Protein 4GUZ (pdb70)

B-factor: mean 27.57, std 11.95, range [10.47, 125.83]

Organism: Mycobacteroides abscessus (strain ATCC 19977 / DSM 44196 / CCUG 20993 / CIP 104536 / JCM 13569 / NCTC 13031 / TMC 1543 / L948) (NCBI:txid561007)

Sequence (1136 aa):
VPRGSHMWNGDELQLDEYLAFIGFDGDRSPTLETLRRLQRGHVLNIKWENLDAVLHKHVALDIPAVQAKLLRSPRGGYCYEHVALFGAVLQRLGFDFYGIQGRVQMGATTIRPATHGMLVVRLAAEQWLCDVGFGTSPLAPIRLVDEAVVADESWTYRLRRGEVTPGADGWTLSEAAGDGSEPGWLSRHTFVLEPQYPIDYRAASYFVASSPHSPFSTRAFVQQISPDHAYILDHRELHEIQPGVGRKTRQLTPAEVLATLREIFGIELGADDSTLLLERLAEQVPRGSHMWNGDELQLDEYLAFIGFDGDRSPTLETLRRLQRGHVLNIKWENLDAVLHKHVALDIPAVQAKLLRSPRGGYCYEHVALFGAVLQRLGFDFYGIQGRVQMGATTIRPATHGMLVVRLAAEQWLCDVGFGTSPLAPIRLVDEAVVADESWTYRLRRGEVTPGADGWTLSEAAGDGSEPGWLSRHTFVLEPQYPIDYRAASYFVASSPHSPFSTRAFVQQISPDHAYILDHRELHEIQPGVGRKTRQLTPAEVLATLREIFGIELGADDSTLLLERLAEQVPRGSH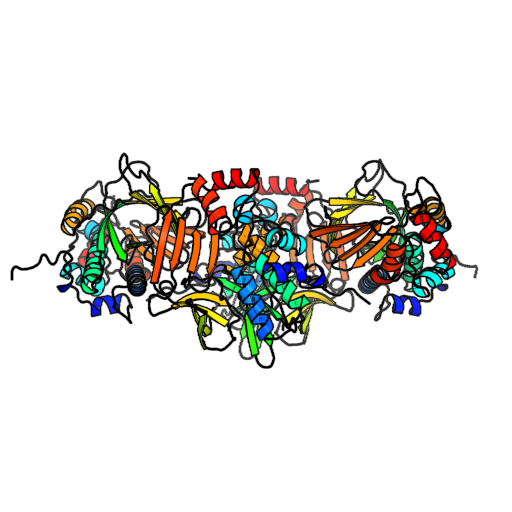MWNGDELQLDEYLAFIGFDGDRSPTLETLRRLQRGHVLNIKWENLDAVLHKHVALDIPAVQAKLLRSPRGGYCYEHVALFGAVLQRLGFDFYGIQGRVQMGATTIRPATHGMLVVRLAAEQWLCDVGFGTSPLAPIRLVDEAVVADESWTYRLRRGEVTPGADGWTLSEAAGDGSEPGWLSRHTFVLEPQYPIDYRAASYFVASSPHSPFSTRAFVQQISPDHAYILDHRELHEIQPGVGRKTRQLTPAEVLATLREIFGIELGADDSTLLLERLAEQVPRGSHMWNGDELQLDEYLAFIGFDGDRSPTLETLRRLQRGHVLNIKWENLDAVLHKHVALDIPAVQAKLLRSPRGGYCYEHVALFGAVLQRLGFDFYGIQGRVQMGATTIRPATHGMLVVRLAAEQWLCDVGFGTSPLAPIRLVDEAVVADESWTYRLRRGEVTPGADGWTLSEAAGDGSEPGWLSRHTFVLEPQYPIDYRAASYFVASSPHSPFSTRAFVQQISPDHAYILDHRELHEIQPGVGRKTRQLTPAEVLATLREIFGIELGADDSTLLLERLAEQ

Structure (mmCIF, N/CA/C/O backbone):
data_4GUZ
#
_entry.id   4GUZ
#
_cell.length_a   78.669
_cell.length_b   78.763
_cell.length_c   175.976
_cell.angle_alpha   90.00
_cell.angle_beta   89.99
_cell.angle_gamma   90.00
#
_symmetry.space_group_name_H-M   'C 1 2 1'
#
loop_
_entity.id
_entity.type
_entity.pdbx_description
1 polymer 'Probable arylamine n-acetyl transferase'
2 water water
#
loop_
_atom_site.group_PDB
_atom_site.id
_atom_site.type_symbol
_atom_site.label_atom_id
_atom_site.label_alt_id
_atom_site.label_comp_id
_atom_site.label_asym_id
_atom_site.label_entity_id
_atom_site.label_seq_id
_atom_site.pdbx_PDB_ins_code
_atom_site.Cartn_x
_atom_site.Cartn_y
_atom_site.Cartn_z
_atom_site.occupancy
_atom_site.B_iso_or_equiv
_atom_site.auth_seq_id
_atom_site.auth_comp_id
_atom_site.auth_asym_id
_atom_site.auth_atom_id
_atom_site.pdbx_PDB_model_num
ATOM 1 N N . VAL A 1 1 ? 10.562 25.818 -20.027 1.00 55.25 -5 VAL A N 1
ATOM 2 C CA . VAL A 1 1 ? 9.878 25.169 -21.147 1.00 54.90 -5 VAL A CA 1
ATOM 3 C C . VAL A 1 1 ? 10.885 24.265 -21.913 1.00 57.20 -5 VAL A C 1
ATOM 4 O O . VAL A 1 1 ? 11.937 24.762 -22.337 1.00 56.71 -5 VAL A O 1
ATOM 8 N N . PRO A 1 2 ? 10.592 22.939 -22.061 1.00 52.16 -4 PRO A N 1
ATOM 9 C CA . PRO A 1 2 ? 11.547 22.041 -22.747 1.00 51.41 -4 PRO A CA 1
ATOM 10 C C . PRO A 1 2 ? 11.803 22.418 -24.205 1.00 53.62 -4 PRO A C 1
ATOM 11 O O . PRO A 1 2 ? 10.878 22.853 -24.901 1.00 52.88 -4 PRO A O 1
ATOM 15 N N . ARG A 1 3 ? 13.070 22.272 -24.648 1.00 49.13 -3 ARG A N 1
ATOM 16 C CA . ARG A 1 3 ? 13.482 22.561 -26.020 1.00 49.20 -3 ARG A CA 1
ATOM 17 C C . ARG A 1 3 ? 12.933 21.500 -26.968 1.00 54.04 -3 ARG A C 1
ATOM 18 O O . ARG A 1 3 ? 13.009 20.306 -26.664 1.00 54.52 -3 ARG A O 1
ATOM 26 N N . GLY A 1 4 ? 12.419 21.945 -28.115 1.00 50.25 -2 GLY A N 1
ATOM 27 C CA . GLY A 1 4 ? 11.903 21.063 -29.156 1.00 49.95 -2 GLY A CA 1
ATOM 28 C C . GLY A 1 4 ? 12.999 20.245 -29.818 1.00 53.58 -2 GLY A C 1
ATOM 29 O O . GLY A 1 4 ? 14.185 20.392 -29.490 1.00 52.74 -2 GLY A O 1
ATOM 30 N N . SER A 1 5 ? 12.612 19.367 -30.756 1.00 49.85 -1 SER A N 1
ATOM 31 C CA . SER A 1 5 ? 13.586 18.532 -31.453 1.00 48.76 -1 SER A CA 1
ATOM 32 C C . SER A 1 5 ? 14.329 19.325 -32.527 1.00 49.69 -1 SER A C 1
ATOM 33 O O . SER A 1 5 ? 15.488 19.006 -32.791 1.00 49.93 -1 SER A O 1
ATOM 36 N N . HIS A 1 6 ? 13.673 20.350 -33.147 1.00 43.87 0 HIS A N 1
ATOM 37 C CA . HIS A 1 6 ? 14.230 21.162 -34.260 1.00 42.66 0 HIS A CA 1
ATOM 38 C C . HIS A 1 6 ? 14.673 20.205 -35.414 1.00 44.05 0 HIS A C 1
ATOM 39 O O . HIS A 1 6 ? 15.726 20.396 -36.016 1.00 42.71 0 HIS A O 1
ATOM 46 N N . MET A 1 7 ? 13.863 19.144 -35.650 1.00 39.86 1 MET A N 1
ATOM 47 C CA . MET A 1 7 ? 14.034 17.994 -36.550 1.00 38.94 1 MET A CA 1
ATOM 48 C C . MET A 1 7 ? 14.812 18.297 -37.843 1.00 38.23 1 MET A C 1
ATOM 49 O O . MET A 1 7 ? 15.839 17.665 -38.102 1.00 38.65 1 MET A O 1
ATOM 54 N N . TRP A 1 8 ? 14.339 19.262 -38.627 1.00 30.38 2 TRP A N 1
ATOM 55 C CA . TRP A 1 8 ? 14.942 19.589 -39.911 1.00 27.86 2 TRP A CA 1
ATOM 56 C C . TRP A 1 8 ? 15.894 20.788 -39.841 1.00 31.20 2 TRP A C 1
ATOM 57 O O . TRP A 1 8 ? 16.408 21.204 -40.874 1.00 29.84 2 TRP A O 1
ATOM 68 N N . ASN A 1 9 ? 16.143 21.324 -38.633 1.00 27.58 3 ASN A N 1
ATOM 69 C CA . ASN A 1 9 ? 17.024 22.477 -38.377 1.00 27.20 3 ASN A CA 1
ATOM 70 C C . ASN A 1 9 ? 16.715 23.699 -39.253 1.00 30.93 3 ASN A C 1
ATOM 71 O O . ASN A 1 9 ? 17.637 24.343 -39.772 1.00 30.79 3 ASN A O 1
ATOM 76 N N . GLY A 1 10 ? 15.430 24.045 -39.346 1.00 29.45 4 GLY A N 1
ATOM 77 C CA . GLY A 1 10 ? 14.959 25.209 -40.095 1.00 30.54 4 GLY A CA 1
ATOM 78 C C . GLY A 1 10 ? 15.599 26.522 -39.659 1.00 37.08 4 GLY A C 1
ATOM 79 O O . GLY A 1 10 ? 15.973 27.353 -40.498 1.00 35.41 4 GLY A O 1
ATOM 80 N N . ASP A 1 11 ? 15.778 26.691 -38.338 1.00 35.48 5 ASP A N 1
ATOM 81 C CA . ASP A 1 11 ? 16.342 27.892 -37.721 1.00 35.85 5 ASP A CA 1
ATOM 82 C C . ASP A 1 11 ? 17.813 28.134 -38.077 1.00 37.84 5 ASP A C 1
ATOM 83 O O . ASP A 1 11 ? 18.246 29.284 -38.044 1.00 38.44 5 ASP A O 1
ATOM 88 N N . GLU A 1 12 ? 18.570 27.080 -38.425 1.00 32.92 6 GLU A N 1
ATOM 89 C CA . GLU A 1 12 ? 19.995 27.204 -38.776 1.00 32.26 6 GLU A CA 1
ATOM 90 C C . GLU A 1 12 ? 20.196 27.601 -40.250 1.00 33.01 6 GLU A C 1
ATOM 91 O O . GLU A 1 12 ? 21.316 27.909 -40.661 1.00 31.76 6 GLU A O 1
ATOM 97 N N . LEU A 1 13 ? 19.117 27.578 -41.038 1.00 27.56 7 LEU A N 1
ATOM 98 C CA . LEU A 1 13 ? 19.181 27.944 -42.443 1.00 25.98 7 LEU A CA 1
ATOM 99 C C . LEU A 1 13 ? 19.226 29.460 -42.617 1.00 30.29 7 LEU A C 1
ATOM 100 O O . LEU A 1 13 ? 18.503 30.194 -41.930 1.00 28.01 7 LEU A O 1
ATOM 105 N N . GLN A 1 14 ? 20.043 29.916 -43.582 1.00 28.48 8 GLN A N 1
ATOM 106 C CA . GLN A 1 14 ? 20.102 31.316 -43.996 1.00 28.44 8 GLN A CA 1
ATOM 107 C C . GLN A 1 14 ? 19.012 31.456 -45.060 1.00 31.84 8 GLN A C 1
ATOM 108 O O . GLN A 1 14 ? 19.285 31.301 -46.251 1.00 31.65 8 GLN A O 1
ATOM 114 N N . LEU A 1 15 ? 17.757 31.651 -44.610 1.00 28.45 9 LEU A N 1
ATOM 115 C CA . LEU A 1 15 ? 16.552 31.693 -45.441 1.00 29.02 9 LEU A CA 1
ATOM 116 C C . LEU A 1 15 ? 16.629 32.666 -46.620 1.00 33.64 9 LEU A C 1
ATOM 117 O O . LEU A 1 15 ? 16.359 32.224 -47.737 1.00 33.34 9 LEU A O 1
ATOM 122 N N . ASP A 1 16 ? 16.996 33.963 -46.398 1.00 29.97 10 ASP A N 1
ATOM 123 C CA . ASP A 1 16 ? 17.057 34.969 -47.478 1.00 29.17 10 ASP A CA 1
ATOM 124 C C . ASP A 1 16 ? 18.129 34.632 -48.496 1.00 30.30 10 ASP A C 1
ATOM 125 O O . ASP A 1 16 ? 17.922 34.829 -49.689 1.00 28.36 10 ASP A O 1
ATOM 130 N N . GLU A 1 17 ? 19.278 34.141 -48.018 1.00 27.72 11 GLU A N 1
ATOM 131 C CA . GLU A 1 17 ? 20.418 33.757 -48.850 1.00 27.95 11 GLU A CA 1
ATOM 132 C C . GLU A 1 17 ? 20.051 32.587 -49.774 1.00 29.89 11 GLU A C 1
ATOM 133 O O . GLU A 1 17 ? 20.395 32.601 -50.957 1.00 27.09 11 GLU A O 1
ATOM 139 N N . TYR A 1 18 ? 19.351 31.587 -49.224 1.00 27.20 12 TYR A N 1
ATOM 140 C CA . TYR A 1 18 ? 18.923 30.424 -49.996 1.00 25.72 12 TYR A CA 1
ATOM 141 C C . TYR A 1 18 ? 17.950 30.861 -51.086 1.00 28.74 12 TYR A C 1
ATOM 142 O O . TYR A 1 18 ? 18.108 30.440 -52.232 1.00 28.15 12 TYR A O 1
ATOM 151 N N . LEU A 1 19 ? 16.946 31.692 -50.732 1.00 25.76 13 LEU A N 1
ATOM 152 C CA . LEU A 1 19 ? 15.912 32.121 -51.681 1.00 25.83 13 LEU A CA 1
ATOM 153 C C . LEU A 1 19 ? 16.483 32.989 -52.799 1.00 30.19 13 LEU A C 1
ATOM 154 O O . LEU A 1 19 ? 16.039 32.864 -53.937 1.00 29.75 13 LEU A O 1
ATOM 159 N N . ALA A 1 20 ? 17.482 33.834 -52.492 1.00 27.87 14 ALA A N 1
ATOM 160 C CA . ALA A 1 20 ? 18.130 34.669 -53.499 1.00 27.67 14 ALA A CA 1
ATOM 161 C C . ALA A 1 20 ? 18.914 33.778 -54.477 1.00 30.25 14 ALA A C 1
ATOM 162 O O . ALA A 1 20 ? 18.853 33.994 -55.687 1.00 29.92 14 ALA A O 1
ATOM 164 N N . PHE A 1 21 ? 19.598 32.742 -53.942 1.00 26.52 15 PHE A N 1
ATOM 165 C CA . PHE A 1 21 ? 20.390 31.785 -54.721 1.00 25.71 15 PHE A CA 1
ATOM 166 C C . PHE A 1 21 ? 19.534 31.006 -55.725 1.00 28.86 15 PHE A C 1
ATOM 167 O O . PHE A 1 21 ? 19.975 30.785 -56.849 1.00 27.51 15 PHE A O 1
ATOM 175 N N . ILE A 1 22 ? 18.346 30.557 -55.299 1.00 25.34 16 ILE A N 1
ATOM 176 C CA . ILE A 1 22 ? 17.451 29.761 -56.144 1.00 24.58 16 ILE A CA 1
ATOM 177 C C . ILE A 1 22 ? 16.542 30.677 -56.982 1.00 28.54 16 ILE A C 1
ATOM 178 O O . ILE A 1 22 ? 15.698 30.194 -57.734 1.00 29.40 16 ILE A O 1
ATOM 183 N N . GLY A 1 23 ? 16.762 31.986 -56.890 1.00 26.23 17 GLY A N 1
ATOM 184 C CA . GLY A 1 23 ? 16.009 32.980 -57.654 1.00 26.56 17 GLY A CA 1
ATOM 185 C C . GLY A 1 23 ? 14.550 33.061 -57.271 1.00 29.63 17 GLY A C 1
ATOM 186 O O . GLY A 1 23 ? 13.697 33.330 -58.124 1.00 29.76 17 GLY A O 1
ATOM 187 N N . PHE A 1 24 ? 14.248 32.808 -55.993 1.00 26.77 18 PHE A N 1
ATOM 188 C CA . PHE A 1 24 ? 12.886 32.893 -55.484 1.00 26.58 18 PHE A CA 1
ATOM 189 C C . PHE A 1 24 ? 12.596 34.313 -55.000 1.00 33.52 18 PHE A C 1
ATOM 190 O O . PHE A 1 24 ? 13.399 34.899 -54.266 1.00 32.22 18 PHE A O 1
ATOM 198 N N . ASP A 1 25 ? 11.413 34.822 -55.352 1.00 32.18 19 ASP A N 1
ATOM 199 C CA . ASP A 1 25 ? 10.912 36.117 -54.896 1.00 33.41 19 ASP A CA 1
ATOM 200 C C . ASP A 1 25 ? 9.392 36.031 -54.765 1.00 37.86 19 ASP A C 1
ATOM 201 O O . ASP A 1 25 ? 8.781 35.088 -55.269 1.00 37.00 19 ASP A O 1
ATOM 206 N N . GLY A 1 26 ? 8.809 37.009 -54.089 1.00 35.70 20 GLY A N 1
ATOM 207 C CA . GLY A 1 26 ? 7.371 37.092 -53.901 1.00 35.46 20 GLY A CA 1
ATOM 208 C C . GLY A 1 26 ? 6.887 36.444 -52.627 1.00 38.75 20 GLY A C 1
ATOM 209 O O . GLY A 1 26 ? 7.643 36.307 -51.662 1.00 37.18 20 GLY A O 1
ATOM 210 N N . ASP A 1 27 ? 5.609 36.032 -52.649 1.00 36.32 21 ASP A N 1
ATOM 211 C CA . ASP A 1 27 ? 4.866 35.428 -51.548 1.00 36.27 21 ASP A CA 1
ATOM 212 C C . ASP A 1 27 ? 5.573 34.177 -51.028 1.00 37.51 21 ASP A C 1
ATOM 213 O O . ASP A 1 27 ? 5.954 33.311 -51.816 1.00 37.21 21 ASP A O 1
ATOM 218 N N . ARG A 1 28 ? 5.795 34.131 -49.706 1.00 31.96 22 ARG A N 1
ATOM 219 C CA . ARG A 1 28 ? 6.489 33.044 -49.012 1.00 31.92 22 ARG A CA 1
ATOM 220 C C . ARG A 1 28 ? 5.508 32.164 -48.213 1.00 37.03 22 ARG A C 1
ATOM 221 O O . ARG A 1 28 ? 5.950 31.276 -47.474 1.00 36.21 22 ARG A O 1
ATOM 229 N N . SER A 1 29 ? 4.178 32.417 -48.349 1.00 34.66 23 SER A N 1
ATOM 230 C CA . SER A 1 29 ? 3.127 31.656 -47.650 1.00 34.93 23 SER A CA 1
ATOM 231 C C . SER A 1 29 ? 3.211 30.146 -47.987 1.00 37.84 23 SER A C 1
ATOM 232 O O . SER A 1 29 ? 3.517 29.827 -49.135 1.00 37.29 23 SER A O 1
ATOM 235 N N . PRO A 1 30 ? 2.947 29.217 -47.028 1.00 33.25 24 PRO A N 1
ATOM 236 C CA . PRO A 1 30 ? 3.072 27.777 -47.343 1.00 32.48 24 PRO A CA 1
ATOM 237 C C . PRO A 1 30 ? 1.912 27.228 -48.191 1.00 35.08 24 PRO A C 1
ATOM 238 O O . PRO A 1 30 ? 0.989 26.568 -47.688 1.00 32.92 24 PRO A O 1
ATOM 242 N N . THR A 1 31 ? 1.988 27.507 -49.507 1.00 30.98 25 THR A N 1
ATOM 243 C CA . THR A 1 31 ? 0.997 27.113 -50.515 1.00 30.86 25 THR A CA 1
ATOM 244 C C . THR A 1 31 ? 1.646 26.381 -51.706 1.00 33.22 25 THR A C 1
ATOM 245 O O . THR A 1 31 ? 2.873 26.387 -51.835 1.00 32.02 25 THR A O 1
ATOM 249 N N . LEU A 1 32 ? 0.814 25.812 -52.613 1.00 28.79 26 LEU A N 1
ATOM 250 C CA . LEU A 1 32 ? 1.271 25.102 -53.800 1.00 26.97 26 LEU A CA 1
ATOM 251 C C . LEU A 1 32 ? 2.024 26.008 -54.772 1.00 28.97 26 LEU A C 1
ATOM 252 O O . LEU A 1 32 ? 3.016 25.567 -55.366 1.00 25.79 26 LEU A O 1
ATOM 257 N N . GLU A 1 33 ? 1.562 27.262 -54.964 1.00 26.00 27 GLU A N 1
ATOM 258 C CA . GLU A 1 33 ? 2.274 28.135 -55.903 1.00 26.09 27 GLU A CA 1
ATOM 259 C C . GLU A 1 33 ? 3.682 28.448 -55.379 1.00 26.57 27 GLU A C 1
ATOM 260 O O . GLU A 1 33 ? 4.621 28.460 -56.166 1.00 25.33 27 GLU A O 1
ATOM 266 N N . THR A 1 34 ? 3.834 28.596 -54.060 1.00 23.45 28 THR A N 1
ATOM 267 C CA . THR A 1 34 ? 5.137 28.828 -53.440 1.00 23.60 28 THR A CA 1
ATOM 268 C C . THR A 1 34 ? 6.015 27.568 -53.607 1.00 25.85 28 THR A C 1
ATOM 269 O O . THR A 1 34 ? 7.158 27.685 -54.038 1.00 24.41 28 THR A O 1
ATOM 273 N N . LEU A 1 35 ? 5.454 26.378 -53.313 1.00 21.52 29 LEU A N 1
ATOM 274 C CA . LEU A 1 35 ? 6.161 25.098 -53.439 1.00 19.57 29 LEU A CA 1
ATOM 275 C C . LEU A 1 35 ? 6.659 24.893 -54.862 1.00 22.16 29 LEU A C 1
ATOM 276 O O . LEU A 1 35 ? 7.786 24.443 -55.051 1.00 20.74 29 LEU A O 1
ATOM 281 N N . ARG A 1 36 ? 5.825 25.231 -55.868 1.00 21.33 30 ARG A N 1
ATOM 282 C CA . ARG A 1 36 ? 6.199 25.115 -57.274 1.00 21.00 30 ARG A CA 1
ATOM 283 C C . ARG A 1 36 ? 7.410 25.975 -57.576 1.00 24.14 30 ARG A C 1
ATOM 284 O O . ARG A 1 36 ? 8.348 25.501 -58.217 1.00 22.35 30 ARG A O 1
ATOM 292 N N . ARG A 1 37 ? 7.402 27.227 -57.104 1.00 21.78 31 ARG A N 1
ATOM 293 C CA . ARG A 1 37 ? 8.522 28.144 -57.352 1.00 21.34 31 ARG A CA 1
ATOM 294 C C . ARG A 1 37 ? 9.779 27.694 -56.604 1.00 22.12 31 ARG A C 1
ATOM 295 O O . ARG A 1 37 ? 10.875 27.844 -57.139 1.00 21.30 31 ARG A O 1
ATOM 303 N N . LEU A 1 38 ? 9.611 27.101 -55.401 1.00 19.69 32 LEU A N 1
ATOM 304 C CA . LEU A 1 38 ? 10.723 26.605 -54.567 1.00 18.65 32 LEU A CA 1
ATOM 305 C C . LEU A 1 38 ? 11.413 25.432 -55.244 1.00 20.75 32 LEU A C 1
ATOM 306 O O . LEU A 1 38 ? 12.627 25.441 -55.399 1.00 19.15 32 LEU A O 1
ATOM 311 N N . GLN A 1 39 ? 10.635 24.438 -55.668 1.00 18.10 33 GLN A N 1
ATOM 312 C CA . GLN A 1 39 ? 11.206 23.275 -56.324 1.00 16.66 33 GLN A CA 1
ATOM 313 C C . GLN A 1 39 ? 11.882 23.648 -57.662 1.00 18.71 33 GLN A C 1
ATOM 314 O O . GLN A 1 39 ? 13.007 23.216 -57.900 1.00 16.52 33 GLN A O 1
ATOM 320 N N . ARG A 1 40 ? 11.216 24.438 -58.526 1.00 17.74 34 ARG A N 1
ATOM 321 C CA . ARG A 1 40 ? 11.809 24.809 -59.809 1.00 17.94 34 ARG A CA 1
ATOM 322 C C . ARG A 1 40 ? 13.158 25.513 -59.616 1.00 22.47 34 ARG A C 1
ATOM 323 O O . ARG A 1 40 ? 14.129 25.136 -60.260 1.00 21.79 34 ARG A O 1
ATOM 331 N N . GLY A 1 41 ? 13.207 26.495 -58.719 1.00 19.13 35 GLY A N 1
ATOM 332 C CA . GLY A 1 41 ? 14.429 27.243 -58.432 1.00 18.84 35 GLY A CA 1
ATOM 333 C C . GLY A 1 41 ? 15.527 26.374 -57.841 1.00 20.34 35 GLY A C 1
ATOM 334 O O . GLY A 1 41 ? 16.695 26.523 -58.208 1.00 20.34 35 GLY A O 1
ATOM 335 N N . HIS A 1 42 ? 15.165 25.475 -56.918 1.00 15.48 36 HIS A N 1
ATOM 336 C CA . HIS A 1 42 ? 16.128 24.582 -56.246 1.00 15.93 36 HIS A CA 1
ATOM 337 C C . HIS A 1 42 ? 16.769 23.648 -57.275 1.00 17.97 36 HIS A C 1
ATOM 338 O O . HIS A 1 42 ? 18.006 23.589 -57.377 1.00 16.90 36 HIS A O 1
ATOM 345 N N . VAL A 1 43 ? 15.926 22.956 -58.052 1.00 14.10 37 VAL A N 1
ATOM 346 C CA . VAL A 1 43 ? 16.372 21.974 -59.046 1.00 14.04 37 VAL A CA 1
ATOM 347 C C . VAL A 1 43 ? 17.267 22.657 -60.103 1.00 18.24 37 VAL A C 1
ATOM 348 O O . VAL A 1 43 ? 18.330 22.136 -60.408 1.00 17.52 37 VAL A O 1
ATOM 352 N N . LEU A 1 44 ? 16.899 23.858 -60.552 1.00 17.27 38 LEU A N 1
ATOM 353 C CA . LEU A 1 44 ? 17.679 24.565 -61.563 1.00 17.63 38 LEU A CA 1
ATOM 354 C C . LEU A 1 44 ? 19.021 25.148 -61.060 1.00 22.19 38 LEU A C 1
ATOM 355 O O . LEU A 1 44 ? 19.981 25.169 -61.829 1.00 21.47 38 LEU A O 1
ATOM 360 N N . ASN A 1 45 ? 19.104 25.585 -59.793 1.00 19.44 39 ASN A N 1
ATOM 361 C CA . ASN A 1 45 ? 20.306 26.281 -59.318 1.00 18.63 39 ASN A CA 1
ATOM 362 C C . ASN A 1 45 ? 21.205 25.497 -58.338 1.00 21.28 39 ASN A C 1
ATOM 363 O O . ASN A 1 45 ? 22.424 25.686 -58.367 1.00 19.55 39 ASN A O 1
ATOM 368 N N . ILE A 1 46 ? 20.641 24.644 -57.469 1.00 17.87 40 ILE A N 1
ATOM 369 C CA . ILE A 1 46 ? 21.504 23.882 -56.543 1.00 15.76 40 ILE A CA 1
ATOM 370 C C . ILE A 1 46 ? 22.188 22.806 -57.360 1.00 18.98 40 ILE A C 1
ATOM 371 O O . ILE A 1 46 ? 21.521 22.037 -58.044 1.00 18.83 40 ILE A O 1
ATOM 376 N N . LYS A 1 47 ? 23.526 22.763 -57.294 1.00 16.42 41 LYS A N 1
ATOM 377 C CA . LYS A 1 47 ? 24.312 21.865 -58.126 1.00 15.45 41 LYS A CA 1
ATOM 378 C C . LYS A 1 47 ? 24.242 20.446 -57.620 1.00 18.40 41 LYS A C 1
ATOM 379 O O . LYS A 1 47 ? 23.954 20.227 -56.437 1.00 18.61 41 LYS A O 1
ATOM 385 N N . TRP A 1 48 ? 24.457 19.473 -58.518 1.00 15.35 42 TRP A N 1
ATOM 386 C CA . TRP A 1 48 ? 24.350 18.058 -58.157 1.00 13.91 42 TRP A CA 1
ATOM 387 C C . TRP A 1 48 ? 25.638 17.336 -58.479 1.00 17.73 42 TRP A C 1
ATOM 388 O O . TRP A 1 48 ? 26.066 17.318 -59.625 1.00 16.08 42 TRP A O 1
ATOM 399 N N . GLU A 1 49 ? 26.266 16.741 -57.457 1.00 16.35 43 GLU A N 1
ATOM 400 C CA . GLU A 1 49 ? 27.528 15.998 -57.588 1.00 16.10 43 GLU A CA 1
ATOM 401 C C . GLU A 1 49 ? 27.798 15.173 -56.332 1.00 19.46 43 GLU A C 1
ATOM 402 O O . GLU A 1 49 ? 27.209 15.439 -55.286 1.00 19.20 43 GLU A O 1
ATOM 408 N N . ASN A 1 50 ? 28.720 14.208 -56.431 1.00 17.54 44 ASN A N 1
ATOM 409 C CA . ASN A 1 50 ? 29.099 13.288 -55.347 1.00 17.52 44 ASN A CA 1
ATOM 410 C C . ASN A 1 50 ? 30.612 13.322 -55.075 1.00 22.71 44 ASN A C 1
ATOM 411 O O . ASN A 1 50 ? 31.144 12.328 -54.560 1.00 23.79 44 ASN A O 1
ATOM 416 N N . LEU A 1 51 ? 31.317 14.418 -55.463 1.00 19.08 45 LEU A N 1
ATOM 417 C CA . LEU A 1 51 ? 32.777 14.458 -55.411 1.00 19.08 45 LEU A CA 1
ATOM 418 C C . LEU A 1 51 ? 33.358 14.316 -54.000 1.00 25.71 45 LEU A C 1
ATOM 419 O O . LEU A 1 51 ? 34.470 13.814 -53.885 1.00 25.54 45 LEU A O 1
ATOM 424 N N . ASP A 1 52 ? 32.589 14.646 -52.938 1.00 22.75 46 ASP A N 1
ATOM 425 C CA . ASP A 1 52 ? 33.035 14.447 -51.566 1.00 21.62 46 ASP A CA 1
ATOM 426 C C . ASP A 1 52 ? 33.140 12.970 -51.253 1.00 28.49 46 ASP A C 1
ATOM 427 O O . ASP A 1 52 ? 34.081 12.569 -50.559 1.00 29.93 46 ASP A O 1
ATOM 432 N N . ALA A 1 53 ? 32.212 12.150 -51.779 1.00 24.90 47 ALA A N 1
ATOM 433 C CA . ALA A 1 53 ? 32.215 10.695 -51.567 1.00 24.78 47 ALA A CA 1
ATOM 434 C C . ALA A 1 53 ? 33.338 10.042 -52.344 1.00 29.18 47 ALA A C 1
ATOM 435 O O . ALA A 1 53 ? 33.994 9.125 -51.831 1.00 27.81 47 ALA A O 1
ATOM 437 N N . VAL A 1 54 ? 33.585 10.531 -53.575 1.00 25.52 48 VAL A N 1
ATOM 438 C CA . VAL A 1 54 ? 34.645 9.989 -54.422 1.00 25.49 48 VAL A CA 1
ATOM 439 C C . VAL A 1 54 ? 36.020 10.309 -53.814 1.00 30.13 48 VAL A C 1
ATOM 440 O O . VAL A 1 54 ? 36.883 9.434 -53.815 1.00 30.54 48 VAL A O 1
ATOM 444 N N . LEU A 1 55 ? 36.199 11.531 -53.267 1.00 27.93 49 LEU A N 1
ATOM 445 C CA . LEU A 1 55 ? 37.470 11.993 -52.695 1.00 29.27 49 LEU A CA 1
ATOM 446 C C . LEU A 1 55 ? 37.677 11.621 -51.221 1.00 34.18 49 LEU A C 1
ATOM 447 O O . LEU A 1 55 ? 38.828 11.469 -50.815 1.00 34.49 49 LEU A O 1
ATOM 452 N N . HIS A 1 56 ? 36.603 11.549 -50.405 1.00 31.08 50 HIS A N 1
ATOM 453 C CA . HIS A 1 56 ? 36.758 11.330 -48.964 1.00 31.35 50 HIS A CA 1
ATOM 454 C C . HIS A 1 56 ? 35.874 10.219 -48.341 1.00 33.58 50 HIS A C 1
ATOM 455 O O . HIS A 1 56 ? 36.041 9.958 -47.144 1.00 32.06 50 HIS A O 1
ATOM 462 N N . LYS A 1 57 ? 34.968 9.560 -49.121 1.00 28.93 51 LYS A N 1
ATOM 463 C CA . LYS A 1 57 ? 34.067 8.497 -48.627 1.00 29.09 51 LYS A CA 1
ATOM 464 C C . LYS A 1 57 ? 33.209 9.018 -47.441 1.00 33.17 51 LYS A C 1
ATOM 465 O O . LYS A 1 57 ? 32.778 8.236 -46.580 1.00 30.20 51 LYS A O 1
ATOM 471 N N . HIS A 1 58 ? 32.952 10.350 -47.426 1.00 31.72 52 HIS A N 1
ATOM 472 C CA . HIS A 1 58 ? 32.227 11.062 -46.370 1.00 32.57 52 HIS A CA 1
ATOM 473 C C . HIS A 1 58 ? 31.553 12.329 -46.907 1.00 33.96 52 HIS A C 1
ATOM 474 O O . HIS A 1 58 ? 32.152 13.085 -47.679 1.00 31.52 52 HIS A O 1
ATOM 481 N N . VAL A 1 59 ? 30.324 12.580 -46.436 1.00 29.16 53 VAL A N 1
ATOM 482 C CA . VAL A 1 59 ? 29.531 13.754 -46.809 1.00 27.88 53 VAL A CA 1
ATOM 483 C C . VAL A 1 59 ? 28.866 14.332 -45.545 1.00 29.44 53 VAL A C 1
ATOM 484 O O . VAL A 1 59 ? 28.113 13.613 -44.885 1.00 28.57 53 VAL A O 1
ATOM 488 N N . ALA A 1 60 ? 29.107 15.619 -45.241 1.00 23.51 54 ALA A N 1
ATOM 489 C CA . ALA A 1 60 ? 28.480 16.301 -44.097 1.00 23.18 54 ALA A CA 1
ATOM 490 C C . ALA A 1 60 ? 27.033 16.646 -44.434 1.00 25.23 54 ALA A C 1
ATOM 491 O O . ALA A 1 60 ? 26.781 17.212 -45.501 1.00 23.86 54 ALA A O 1
ATOM 493 N N . LEU A 1 61 ? 26.078 16.273 -43.563 1.00 21.27 55 LEU A N 1
ATOM 494 C CA . LEU A 1 61 ? 24.671 16.551 -43.846 1.00 20.66 55 LEU A CA 1
ATOM 495 C C . LEU A 1 61 ? 24.104 17.643 -42.942 1.00 26.21 55 LEU A C 1
ATOM 496 O O . LEU A 1 61 ? 22.957 18.055 -43.133 1.00 27.27 55 LEU A O 1
ATOM 501 N N . ASP A 1 62 ? 24.910 18.168 -42.000 1.00 22.24 56 ASP A N 1
ATOM 502 C CA . ASP A 1 62 ? 24.422 19.225 -41.108 1.00 21.12 56 ASP A CA 1
ATOM 503 C C . ASP A 1 62 ? 24.198 20.518 -41.902 1.00 24.32 56 ASP A C 1
ATOM 504 O O . ASP A 1 62 ? 24.999 20.843 -42.785 1.00 24.99 56 ASP A O 1
ATOM 509 N N . ILE A 1 63 ? 23.097 21.244 -41.594 1.00 20.04 57 ILE A N 1
ATOM 510 C CA . ILE A 1 63 ? 22.653 22.439 -42.321 1.00 21.71 57 ILE A CA 1
ATOM 511 C C . ILE A 1 63 ? 23.776 23.488 -42.461 1.00 28.64 57 ILE A C 1
ATOM 512 O O . ILE A 1 63 ? 23.969 23.934 -43.598 1.00 26.88 57 ILE A O 1
ATOM 517 N N . PRO A 1 64 ? 24.535 23.894 -41.398 1.00 28.26 58 PRO A N 1
ATOM 518 C CA . PRO A 1 64 ? 25.617 24.876 -41.613 1.00 27.34 58 PRO A CA 1
ATOM 519 C C . PRO A 1 64 ? 26.650 24.432 -42.651 1.00 29.95 58 PRO A C 1
ATOM 520 O O . PRO A 1 64 ? 27.034 25.247 -43.495 1.00 31.36 58 PRO A O 1
ATOM 524 N N . ALA A 1 65 ? 27.109 23.172 -42.604 1.00 25.07 59 ALA A N 1
ATOM 525 C CA . ALA A 1 65 ? 28.088 22.686 -43.578 1.00 24.43 59 ALA A CA 1
ATOM 526 C C . ALA A 1 65 ? 27.489 22.636 -45.004 1.00 26.90 59 ALA A C 1
ATOM 527 O O . ALA A 1 65 ? 28.150 23.046 -45.954 1.00 26.94 59 ALA A O 1
ATOM 529 N N . VAL A 1 66 ? 26.252 22.140 -45.138 1.00 21.98 60 VAL A N 1
ATOM 530 C CA . VAL A 1 66 ? 25.546 22.014 -46.424 1.00 21.33 60 VAL A CA 1
ATOM 531 C C . VAL A 1 66 ? 25.293 23.379 -47.076 1.00 24.38 60 VAL A C 1
ATOM 532 O O . VAL A 1 66 ? 25.653 23.542 -48.245 1.00 23.67 60 VAL A O 1
ATOM 536 N N . GLN A 1 67 ? 24.702 24.364 -46.350 1.00 21.85 61 GLN A N 1
ATOM 537 C CA . GLN A 1 67 ? 24.412 25.669 -46.967 1.00 22.25 61 GLN A CA 1
ATOM 538 C C . GLN A 1 67 ? 25.696 26.436 -47.318 1.00 26.99 61 GLN A C 1
ATOM 539 O O . GLN A 1 67 ? 25.711 27.151 -48.319 1.00 26.63 61 GLN A O 1
ATOM 545 N N . ALA A 1 68 ? 26.774 26.255 -46.538 1.00 24.68 62 ALA A N 1
ATOM 546 C CA . ALA A 1 68 ? 28.064 26.894 -46.839 1.00 24.07 62 ALA A CA 1
ATOM 547 C C . ALA A 1 68 ? 28.659 26.300 -48.132 1.00 28.15 62 ALA A C 1
ATOM 548 O O . ALA A 1 68 ? 29.087 27.046 -49.004 1.00 28.05 62 ALA A O 1
ATOM 550 N N . LYS A 1 69 ? 28.631 24.964 -48.283 1.00 24.42 63 LYS A N 1
ATOM 551 C CA . LYS A 1 69 ? 29.125 24.309 -49.493 1.00 23.69 63 LYS A CA 1
ATOM 552 C C . LYS A 1 69 ? 28.229 24.630 -50.718 1.00 27.39 63 LYS A C 1
ATOM 553 O O . LYS A 1 69 ? 28.739 25.105 -51.731 1.00 26.43 63 LYS A O 1
ATOM 559 N N . LEU A 1 70 ? 26.907 24.411 -50.608 1.00 23.98 64 LEU A N 1
ATOM 560 C CA . LEU A 1 70 ? 25.969 24.570 -51.736 1.00 22.39 64 LEU A CA 1
ATOM 561 C C . LEU A 1 70 ? 25.648 26.008 -52.150 1.00 26.56 64 LEU A C 1
ATOM 562 O O . LEU A 1 70 ? 25.329 26.229 -53.320 1.00 26.73 64 LEU A O 1
ATOM 567 N N . LEU A 1 71 ? 25.707 26.975 -51.228 1.00 23.02 65 LEU A N 1
ATOM 568 C CA . LEU A 1 71 ? 25.330 28.342 -51.578 1.00 22.94 65 LEU A CA 1
ATOM 569 C C . LEU A 1 71 ? 26.527 29.323 -51.614 1.00 27.68 65 LEU A C 1
ATOM 570 O O . LEU A 1 71 ? 26.375 30.427 -52.143 1.00 27.12 65 LEU A O 1
ATOM 575 N N . ARG A 1 72 ? 27.673 28.957 -51.010 1.00 25.31 66 ARG A N 1
ATOM 576 C CA . ARG A 1 72 ? 28.802 29.887 -50.885 1.00 26.21 66 ARG A CA 1
ATOM 577 C C . ARG A 1 72 ? 30.133 29.385 -51.492 1.00 30.82 66 ARG A C 1
ATOM 578 O O . ARG A 1 72 ? 31.163 30.043 -51.346 1.00 31.15 66 ARG A O 1
ATOM 586 N N . SER A 1 73 ? 30.100 28.272 -52.224 1.00 25.94 67 SER A N 1
ATOM 587 C CA . SER A 1 73 ? 31.265 27.755 -52.919 1.00 24.76 67 SER A CA 1
ATOM 588 C C . SER A 1 73 ? 30.821 27.155 -54.268 1.00 27.63 67 SER A C 1
ATOM 589 O O . SER A 1 73 ? 29.647 26.772 -54.391 1.00 25.51 67 SER A O 1
ATOM 592 N N . PRO A 1 74 ? 31.720 27.073 -55.290 1.00 24.70 68 PRO A N 1
ATOM 593 C CA . PRO A 1 74 ? 31.309 26.487 -56.587 1.00 23.92 68 PRO A CA 1
ATOM 594 C C . PRO A 1 74 ? 31.209 24.955 -56.485 1.00 25.59 68 PRO A C 1
ATOM 595 O O . PRO A 1 74 ? 32.005 24.217 -57.071 1.00 24.63 68 PRO A O 1
ATOM 599 N N . ARG A 1 75 ? 30.233 24.481 -55.693 1.00 20.35 69 ARG A N 1
ATOM 600 C CA . ARG A 1 75 ? 30.032 23.067 -55.409 1.00 19.49 69 ARG A CA 1
ATOM 601 C C . ARG A 1 75 ? 28.572 22.666 -55.405 1.00 21.06 69 ARG A C 1
ATOM 602 O O . ARG A 1 75 ? 27.677 23.483 -55.182 1.00 20.56 69 ARG A O 1
ATOM 610 N N . GLY A 1 76 ? 28.369 21.383 -55.598 1.00 18.69 70 GLY A N 1
ATOM 611 C CA . GLY A 1 76 ? 27.058 20.760 -55.537 1.00 18.42 70 GLY A CA 1
ATOM 612 C C . GLY A 1 76 ? 27.005 19.663 -54.497 1.00 21.76 70 GLY A C 1
ATOM 613 O O . GLY A 1 76 ? 28.007 19.374 -53.842 1.00 21.95 70 GLY A O 1
ATOM 614 N N . GLY A 1 77 ? 25.838 19.041 -54.371 1.00 18.83 71 GLY A N 1
ATOM 615 C CA . GLY A 1 77 ? 25.610 17.963 -53.416 1.00 19.05 71 GLY A CA 1
ATOM 616 C C . GLY A 1 77 ? 24.768 16.835 -53.973 1.00 21.76 71 GLY A C 1
ATOM 617 O O . GLY A 1 77 ? 24.211 16.967 -55.071 1.00 21.07 71 GLY A O 1
ATOM 618 N N . TYR A 1 78 ? 24.698 15.687 -53.255 1.00 17.92 72 TYR A N 1
ATOM 619 C CA . TYR A 1 78 ? 23.851 14.604 -53.752 1.00 17.36 72 TYR A CA 1
ATOM 620 C C . TYR A 1 78 ? 22.513 14.594 -52.983 1.00 20.38 72 TYR A C 1
ATOM 621 O O . TYR A 1 78 ? 22.228 15.563 -52.285 1.00 19.50 72 TYR A O 1
ATOM 630 N N . CYS A 1 79 ? 21.656 13.582 -53.188 1.00 18.34 73 CYS A N 1
ATOM 631 C CA . CYS A 1 79 ? 20.277 13.597 -52.684 1.00 19.34 73 CYS A CA 1
ATOM 632 C C . CYS A 1 79 ? 20.121 14.061 -51.227 1.00 20.02 73 CYS A C 1
ATOM 633 O O . CYS A 1 79 ? 19.310 14.951 -50.967 1.00 17.67 73 CYS A O 1
ATOM 636 N N . TYR A 1 80 ? 20.930 13.511 -50.312 1.00 17.58 74 TYR A N 1
ATOM 637 C CA . TYR A 1 80 ? 20.794 13.774 -48.886 1.00 16.53 74 TYR A CA 1
ATOM 638 C C . TYR A 1 80 ? 21.171 15.213 -48.527 1.00 18.77 74 TYR A C 1
ATOM 639 O O . TYR A 1 80 ? 20.562 15.776 -47.626 1.00 18.86 74 TYR A O 1
ATOM 648 N N . GLU A 1 81 ? 22.067 15.846 -49.290 1.00 15.45 75 GLU A N 1
ATOM 649 C CA . GLU A 1 81 ? 22.418 17.251 -49.062 1.00 15.39 75 GLU A CA 1
ATOM 650 C C . GLU A 1 81 ? 21.276 18.149 -49.535 1.00 20.16 75 GLU A C 1
ATOM 651 O O . GLU A 1 81 ? 20.891 19.095 -48.842 1.00 20.33 75 GLU A O 1
ATOM 657 N N . HIS A 1 82 ? 20.723 17.825 -50.726 1.00 16.50 76 HIS A N 1
ATOM 658 C CA . HIS A 1 82 ? 19.576 18.514 -51.318 1.00 15.76 76 HIS A CA 1
ATOM 659 C C . HIS A 1 82 ? 18.344 18.403 -50.400 1.00 18.63 76 HIS A C 1
ATOM 660 O O . HIS A 1 82 ? 17.669 19.407 -50.165 1.00 19.25 76 HIS A O 1
ATOM 667 N N . VAL A 1 83 ? 18.031 17.185 -49.904 1.00 17.61 77 VAL A N 1
ATOM 668 C CA . VAL A 1 83 ? 16.856 16.972 -49.025 1.00 18.68 77 VAL A CA 1
ATOM 669 C C . VAL A 1 83 ? 17.060 17.712 -47.671 1.00 23.53 77 VAL A C 1
ATOM 670 O O . VAL A 1 83 ? 16.109 18.330 -47.185 1.00 22.71 77 VAL A O 1
ATOM 674 N N . ALA A 1 84 ? 18.292 17.721 -47.110 1.00 21.83 78 ALA A N 1
ATOM 675 C CA . ALA A 1 84 ? 18.554 18.459 -45.858 1.00 21.14 78 ALA A CA 1
ATOM 676 C C . ALA A 1 84 ? 18.216 19.942 -46.056 1.00 23.85 78 ALA A C 1
ATOM 677 O O . ALA A 1 84 ? 17.466 20.508 -45.267 1.00 21.44 78 ALA A O 1
ATOM 679 N N . LEU A 1 85 ? 18.687 20.539 -47.168 1.00 19.90 79 LEU A N 1
ATOM 680 C CA . LEU A 1 85 ? 18.454 21.932 -47.474 1.00 20.56 79 LEU A CA 1
ATOM 681 C C . LEU A 1 85 ? 16.999 22.216 -47.759 1.00 21.75 79 LEU A C 1
ATOM 682 O O . LEU A 1 85 ? 16.456 23.177 -47.222 1.00 21.07 79 LEU A O 1
ATOM 687 N N . PHE A 1 86 ? 16.352 21.381 -48.582 1.00 16.88 80 PHE A N 1
ATOM 688 C CA . PHE A 1 86 ? 14.966 21.629 -48.953 1.00 16.06 80 PHE A CA 1
ATOM 689 C C . PHE A 1 86 ? 14.053 21.420 -47.772 1.00 20.52 80 PHE A C 1
ATOM 690 O O . PHE A 1 86 ? 13.142 22.228 -47.581 1.00 20.99 80 PHE A O 1
ATOM 698 N N . GLY A 1 87 ? 14.357 20.408 -46.948 1.00 17.55 81 GLY A N 1
ATOM 699 C CA . GLY A 1 87 ? 13.628 20.104 -45.724 1.00 18.42 81 GLY A CA 1
ATOM 700 C C . GLY A 1 87 ? 13.678 21.261 -44.755 1.00 22.79 81 GLY A C 1
ATOM 701 O O . GLY A 1 87 ? 12.657 21.625 -44.162 1.00 22.28 81 GLY A O 1
ATOM 702 N N . ALA A 1 88 ? 14.862 21.890 -44.642 1.00 20.13 82 ALA A N 1
ATOM 703 C CA . ALA A 1 88 ? 15.067 23.062 -43.784 1.00 20.07 82 ALA A CA 1
ATOM 704 C C . ALA A 1 88 ? 14.240 24.233 -44.276 1.00 25.40 82 ALA A C 1
ATOM 705 O O . ALA A 1 88 ? 13.651 24.925 -43.452 1.00 25.37 82 ALA A O 1
ATOM 707 N N . VAL A 1 89 ? 14.173 24.443 -45.608 1.00 23.39 83 VAL A N 1
ATOM 708 C CA . VAL A 1 89 ? 13.383 25.530 -46.218 1.00 23.43 83 VAL A CA 1
ATOM 709 C C . VAL A 1 89 ? 11.899 25.291 -45.954 1.00 27.17 83 VAL A C 1
ATOM 710 O O . VAL A 1 89 ? 11.220 26.216 -45.514 1.00 28.00 83 VAL A O 1
ATOM 714 N N . LEU A 1 90 ? 11.392 24.052 -46.215 1.00 23.24 84 LEU A N 1
ATOM 715 C CA . LEU A 1 90 ? 9.973 23.722 -46.029 1.00 22.78 84 LEU A CA 1
ATOM 716 C C . LEU A 1 90 ? 9.539 23.992 -44.578 1.00 26.39 84 LEU A C 1
ATOM 717 O O . LEU A 1 90 ? 8.455 24.549 -44.350 1.00 25.48 84 LEU A O 1
ATOM 722 N N . GLN A 1 91 ? 10.419 23.659 -43.623 1.00 22.83 85 GLN A N 1
ATOM 723 C CA . GLN A 1 91 ? 10.214 23.859 -42.185 1.00 24.17 85 GLN A CA 1
ATOM 724 C C . GLN A 1 91 ? 10.103 25.349 -41.842 1.00 29.79 85 GLN A C 1
ATOM 725 O O . GLN A 1 91 ? 9.196 25.729 -41.092 1.00 28.98 85 GLN A O 1
ATOM 731 N N . ARG A 1 92 ? 11.018 26.189 -42.379 1.00 27.69 86 ARG A N 1
ATOM 732 C CA . ARG A 1 92 ? 11.024 27.630 -42.110 1.00 27.20 86 ARG A CA 1
ATOM 733 C C . ARG A 1 92 ? 9.821 28.343 -42.682 1.00 32.96 86 ARG A C 1
ATOM 734 O O . ARG A 1 92 ? 9.378 29.332 -42.106 1.00 32.69 86 ARG A O 1
ATOM 742 N N . LEU A 1 93 ? 9.312 27.875 -43.829 1.00 29.24 87 LEU A N 1
ATOM 743 C CA . LEU A 1 93 ? 8.191 28.531 -44.489 1.00 28.52 87 LEU A CA 1
ATOM 744 C C . LEU A 1 93 ? 6.824 28.023 -43.978 1.00 33.11 87 LEU A C 1
ATOM 745 O O . LEU A 1 93 ? 5.783 28.514 -44.413 1.00 33.56 87 LEU A O 1
ATOM 750 N N . GLY A 1 94 ? 6.850 27.093 -43.031 1.00 30.04 88 GLY A N 1
ATOM 751 C CA . GLY A 1 94 ? 5.655 26.565 -42.379 1.00 29.90 88 GLY A CA 1
ATOM 752 C C . GLY A 1 94 ? 4.818 25.567 -43.153 1.00 32.22 88 GLY A C 1
ATOM 753 O O . GLY A 1 94 ? 3.595 25.534 -42.977 1.00 32.36 88 GLY A O 1
ATOM 754 N N . PHE A 1 95 ? 5.456 24.744 -44.022 1.00 25.67 89 PHE A N 1
ATOM 755 C CA . PHE A 1 95 ? 4.732 23.690 -44.744 1.00 23.00 89 PHE A CA 1
ATOM 756 C C . PHE A 1 95 ? 4.570 22.465 -43.854 1.00 26.28 89 PHE A C 1
ATOM 757 O O . PHE A 1 95 ? 5.403 22.240 -42.973 1.00 25.44 89 PHE A O 1
ATOM 765 N N . ASP A 1 96 ? 3.492 21.681 -44.071 1.00 22.71 90 ASP A N 1
ATOM 766 C CA . ASP A 1 96 ? 3.242 20.400 -43.397 1.00 23.61 90 ASP A CA 1
ATOM 767 C C . ASP A 1 96 ? 3.883 19.338 -44.289 1.00 25.64 90 ASP A C 1
ATOM 768 O O . ASP A 1 96 ? 3.392 19.088 -45.389 1.00 25.41 90 ASP A O 1
ATOM 773 N N . PHE A 1 97 ? 5.016 18.779 -43.869 1.00 22.88 91 PHE A N 1
ATOM 774 C CA . PHE A 1 97 ? 5.729 17.832 -44.739 1.00 20.90 91 PHE A CA 1
ATOM 775 C C . PHE A 1 97 ? 6.411 16.716 -43.962 1.00 22.78 91 PHE A C 1
ATOM 776 O O . PHE A 1 97 ? 6.585 16.786 -42.741 1.00 21.11 91 PHE A O 1
ATOM 784 N N . TYR A 1 98 ? 6.880 15.714 -44.714 1.00 18.91 92 TYR A N 1
ATOM 785 C CA . TYR A 1 98 ? 7.609 14.587 -44.170 1.00 17.82 92 TYR A CA 1
ATOM 786 C C . TYR A 1 98 ? 8.597 14.063 -45.210 1.00 20.54 92 TYR A C 1
ATOM 787 O O . TYR A 1 98 ? 8.468 14.325 -46.413 1.00 20.15 92 TYR A O 1
ATOM 796 N N . GLY A 1 99 ? 9.602 13.383 -44.703 1.00 15.89 93 GLY A N 1
ATOM 797 C CA . GLY A 1 99 ? 10.625 12.744 -45.503 1.00 15.61 93 GLY A CA 1
ATOM 798 C C . GLY A 1 99 ? 10.277 11.320 -45.835 1.00 18.20 93 GLY A C 1
ATOM 799 O O . GLY A 1 99 ? 9.565 10.635 -45.084 1.00 16.64 93 GLY A O 1
ATOM 800 N N . ILE A 1 100 ? 10.763 10.872 -46.999 1.00 14.19 94 ILE A N 1
ATOM 801 C CA . ILE A 1 100 ? 10.584 9.503 -47.453 1.00 12.51 94 ILE A CA 1
ATOM 802 C C . ILE A 1 100 ? 11.912 9.005 -48.052 1.00 15.60 94 ILE A C 1
ATOM 803 O O . ILE A 1 100 ? 12.860 9.796 -48.235 1.00 15.31 94 ILE A O 1
ATOM 808 N N . GLN A 1 101 ? 11.961 7.702 -48.344 1.00 13.88 95 GLN A N 1
ATOM 809 C CA . GLN A 1 101 ? 13.084 7.031 -48.992 1.00 15.46 95 GLN A CA 1
ATOM 810 C C . GLN A 1 101 ? 12.599 6.245 -50.195 1.00 19.02 95 GLN A C 1
ATOM 811 O O . GLN A 1 101 ? 11.580 5.563 -50.116 1.00 17.73 95 GLN A O 1
ATOM 817 N N . GLY A 1 102 ? 13.345 6.337 -51.294 1.00 16.02 96 GLY A N 1
ATOM 818 C CA . GLY A 1 102 ? 13.050 5.574 -52.504 1.00 15.15 96 GLY A CA 1
ATOM 819 C C . GLY A 1 102 ? 14.158 4.592 -52.848 1.00 17.30 96 GLY A C 1
ATOM 820 O O . GLY A 1 102 ? 15.296 4.758 -52.406 1.00 16.95 96 GLY A O 1
ATOM 821 N N . ARG A 1 103 ? 13.821 3.556 -53.633 1.00 14.97 97 ARG A N 1
ATOM 822 C CA . ARG A 1 103 ? 14.756 2.531 -54.134 1.00 13.51 97 ARG A CA 1
ATOM 823 C C . ARG A 1 103 ? 15.041 2.851 -55.603 1.00 18.11 97 ARG A C 1
ATOM 824 O O . ARG A 1 103 ? 14.130 2.726 -56.416 1.00 17.77 97 ARG A O 1
ATOM 832 N N . VAL A 1 104 ? 16.261 3.322 -55.936 1.00 17.62 98 VAL A N 1
ATOM 833 C CA . VAL A 1 104 ? 16.607 3.689 -57.315 1.00 18.45 98 VAL A CA 1
ATOM 834 C C . VAL A 1 104 ? 16.841 2.414 -58.109 1.00 22.04 98 VAL A C 1
ATOM 835 O O . VAL A 1 104 ? 17.831 1.708 -57.906 1.00 22.85 98 VAL A O 1
ATOM 839 N N . GLN A 1 105 ? 15.948 2.158 -59.043 1.00 17.92 99 GLN A N 1
ATOM 840 C CA . GLN A 1 105 ? 15.933 0.947 -59.859 1.00 17.06 99 GLN A CA 1
ATOM 841 C C . GLN A 1 105 ? 16.548 1.109 -61.231 1.00 20.15 99 GLN A C 1
ATOM 842 O O . GLN A 1 105 ? 17.209 0.174 -61.707 1.00 19.89 99 GLN A O 1
ATOM 848 N N . MET A 1 106 ? 16.265 2.232 -61.908 1.00 16.69 100 MET A N 1
ATOM 849 C CA . MET A 1 106 ? 16.704 2.517 -63.294 1.00 16.25 100 MET A CA 1
ATOM 850 C C . MET A 1 106 ? 16.445 1.325 -64.219 1.00 19.52 100 MET A C 1
ATOM 851 O O . MET A 1 106 ? 17.359 0.893 -64.942 1.00 18.56 100 MET A O 1
ATOM 856 N N . GLY A 1 107 ? 15.224 0.772 -64.146 1.00 15.16 101 GLY A N 1
ATOM 857 C CA . GLY A 1 107 ? 14.784 -0.354 -64.971 1.00 15.70 101 GLY A CA 1
ATOM 858 C C . GLY A 1 107 ? 14.990 -1.760 -64.432 1.00 19.88 101 GLY A C 1
ATOM 859 O O . GLY A 1 107 ? 14.357 -2.698 -64.921 1.00 18.41 101 GLY A O 1
ATOM 860 N N . ALA A 1 108 ? 15.881 -1.933 -63.449 1.00 19.18 102 ALA A N 1
ATOM 861 C CA . ALA A 1 108 ? 16.157 -3.267 -62.898 1.00 18.88 102 ALA A CA 1
ATOM 862 C C . ALA A 1 108 ? 14.956 -3.833 -62.114 1.00 20.60 102 ALA A C 1
ATOM 863 O O . ALA A 1 108 ? 14.209 -3.075 -61.484 1.00 17.46 102 ALA A O 1
ATOM 865 N N . THR A 1 109 ? 14.768 -5.163 -62.180 1.00 18.69 103 THR A N 1
ATOM 866 C CA . THR A 1 109 ? 13.697 -5.874 -61.446 1.00 17.55 103 THR A CA 1
ATOM 867 C C . THR A 1 109 ? 14.193 -6.339 -60.076 1.00 22.64 103 THR A C 1
ATOM 868 O O . THR A 1 109 ? 13.377 -6.503 -59.151 1.00 23.32 103 THR A O 1
ATOM 872 N N . THR A 1 110 ? 15.529 -6.545 -59.935 1.00 17.69 104 THR A N 1
ATOM 873 C CA . THR A 1 110 ? 16.161 -6.886 -58.661 1.00 18.21 104 THR A CA 1
ATOM 874 C C . THR A 1 110 ? 16.043 -5.665 -57.737 1.00 19.80 104 THR A C 1
ATOM 875 O O . THR A 1 110 ? 16.522 -4.585 -58.075 1.00 16.60 104 THR A O 1
ATOM 879 N N . ILE A 1 111 ? 15.405 -5.852 -56.571 1.00 18.68 105 ILE A N 1
ATOM 880 C CA . ILE A 1 111 ? 15.166 -4.795 -55.599 1.00 17.65 105 ILE A CA 1
ATOM 881 C C . ILE A 1 111 ? 16.477 -4.184 -55.123 1.00 22.12 105 ILE A C 1
ATOM 882 O O . ILE A 1 111 ? 17.389 -4.917 -54.706 1.00 22.71 105 ILE A O 1
ATOM 887 N N . ARG A 1 112 ? 16.559 -2.841 -55.194 1.00 16.97 106 ARG A N 1
ATOM 888 C CA . ARG A 1 112 ? 17.699 -2.047 -54.744 1.00 16.11 106 ARG A CA 1
ATOM 889 C C . ARG A 1 112 ? 17.421 -1.522 -53.330 1.00 20.68 106 ARG A C 1
ATOM 890 O O . ARG A 1 112 ? 16.252 -1.475 -52.941 1.00 17.11 106 ARG A O 1
ATOM 898 N N . PRO A 1 113 ? 18.442 -1.098 -52.534 1.00 21.45 107 PRO A N 1
ATOM 899 C CA . PRO A 1 113 ? 18.130 -0.585 -51.181 1.00 21.04 107 PRO A CA 1
ATOM 900 C C . PRO A 1 113 ? 17.472 0.790 -51.273 1.00 22.90 107 PRO A C 1
ATOM 901 O O . PRO A 1 113 ? 17.578 1.447 -52.312 1.00 20.85 107 PRO A O 1
ATOM 905 N N . ALA A 1 114 ? 16.749 1.196 -50.221 1.00 19.54 108 ALA A N 1
ATOM 906 C CA . ALA A 1 114 ? 16.033 2.482 -50.192 1.00 20.98 108 ALA A CA 1
ATOM 907 C C . ALA A 1 114 ? 16.983 3.598 -49.845 1.00 25.51 108 ALA A C 1
ATOM 908 O O . ALA A 1 114 ? 17.014 4.048 -48.696 1.00 27.68 108 ALA A O 1
ATOM 910 N N . THR A 1 115 ? 17.757 4.072 -50.843 1.00 21.92 109 THR A N 1
ATOM 911 C CA . THR A 1 115 ? 18.794 5.056 -50.590 1.00 22.43 109 THR A CA 1
ATOM 912 C C . THR A 1 115 ? 18.626 6.371 -51.401 1.00 25.19 109 THR A C 1
ATOM 913 O O . THR A 1 115 ? 19.605 7.090 -51.612 1.00 26.18 109 THR A O 1
ATOM 917 N N . HIS A 1 116 ? 17.384 6.739 -51.748 1.00 17.02 110 HIS A N 1
ATOM 918 C CA . HIS A 1 116 ? 17.126 8.029 -52.388 1.00 15.37 110 HIS A CA 1
ATOM 919 C C . HIS A 1 116 ? 16.126 8.798 -51.555 1.00 19.10 110 HIS A C 1
ATOM 920 O O . HIS A 1 116 ? 14.974 8.405 -51.487 1.00 19.58 110 HIS A O 1
ATOM 927 N N . GLY A 1 117 ? 16.578 9.861 -50.894 1.00 14.55 111 GLY A N 1
ATOM 928 C CA . GLY A 1 117 ? 15.678 10.639 -50.057 1.00 13.87 111 GLY A CA 1
ATOM 929 C C . GLY A 1 117 ? 14.869 11.623 -50.871 1.00 16.66 111 GLY A C 1
ATOM 930 O O . GLY A 1 117 ? 15.388 12.213 -51.825 1.00 16.60 111 GLY A O 1
ATOM 931 N N . MET A 1 118 ? 13.589 11.785 -50.504 1.00 13.40 112 MET A N 1
ATOM 932 C CA . MET A 1 118 ? 12.622 12.707 -51.104 1.00 12.57 112 MET A CA 1
ATOM 933 C C . MET 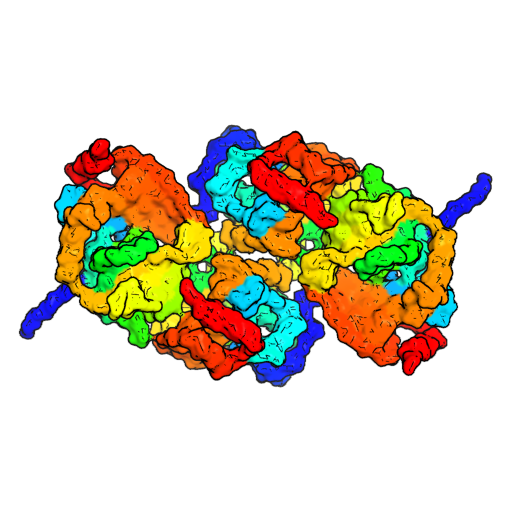A 1 118 ? 11.749 13.260 -50.003 1.00 17.80 112 MET A C 1
ATOM 934 O O . MET A 1 118 ? 11.743 12.717 -48.886 1.00 17.47 112 MET A O 1
ATOM 939 N N . LEU A 1 119 ? 10.990 14.298 -50.314 1.00 15.01 113 LEU A N 1
ATOM 940 C CA . LEU A 1 119 ? 10.074 14.921 -49.373 1.00 15.81 113 LEU A CA 1
ATOM 941 C C . LEU A 1 119 ? 8.658 14.940 -49.933 1.00 20.03 113 LEU A C 1
ATOM 942 O O . LEU A 1 119 ? 8.474 15.058 -51.154 1.00 19.70 113 LEU A O 1
ATOM 947 N N . VAL A 1 120 ? 7.656 14.774 -49.039 1.00 15.87 114 VAL A N 1
ATOM 948 C CA . VAL A 1 120 ? 6.236 14.796 -49.423 1.00 16.18 114 VAL A CA 1
ATOM 949 C C . VAL A 1 120 ? 5.582 15.945 -48.648 1.00 21.83 114 VAL A C 1
ATOM 950 O O . VAL A 1 120 ? 5.771 16.044 -47.439 1.00 21.08 114 VAL A O 1
ATOM 954 N N . VAL A 1 121 ? 4.838 16.807 -49.350 1.00 19.12 115 VAL A N 1
ATOM 955 C CA . VAL A 1 121 ? 4.154 17.967 -48.788 1.00 18.83 115 VAL A CA 1
ATOM 956 C C . VAL A 1 121 ? 2.631 17.720 -48.783 1.00 22.75 115 VAL A C 1
ATOM 957 O O . VAL A 1 121 ? 2.072 17.249 -49.778 1.00 21.51 115 VAL A O 1
ATOM 961 N N . ARG A 1 122 ? 1.974 18.056 -47.648 1.00 20.43 116 ARG A N 1
ATOM 962 C CA . ARG A 1 122 ? 0.524 17.947 -47.471 1.00 21.05 116 ARG A CA 1
ATOM 963 C C . ARG A 1 122 ? -0.136 19.321 -47.667 1.00 27.37 116 ARG A C 1
ATOM 964 O O . ARG A 1 122 ? 0.161 20.252 -46.913 1.00 27.50 116 ARG A O 1
ATOM 972 N N . LEU A 1 123 ? -0.997 19.454 -48.699 1.00 24.20 117 LEU A N 1
ATOM 973 C CA . LEU A 1 123 ? -1.715 20.701 -49.008 1.00 25.47 117 LEU A CA 1
ATOM 974 C C . LEU A 1 123 ? -3.177 20.383 -49.262 1.00 31.15 117 LEU A C 1
ATOM 975 O O . LEU A 1 123 ? -3.512 19.736 -50.262 1.00 30.26 117 LEU A O 1
ATOM 980 N N . ALA A 1 124 ? -4.045 20.813 -48.321 1.00 29.47 118 ALA A N 1
ATOM 981 C CA . ALA A 1 124 ? -5.493 20.592 -48.343 1.00 29.99 118 ALA A CA 1
ATOM 982 C C . ALA A 1 124 ? -5.805 19.079 -48.428 1.00 32.69 118 ALA A C 1
ATOM 983 O O . ALA A 1 124 ? -5.251 18.310 -47.644 1.00 31.81 118 ALA A O 1
ATOM 985 N N . ALA A 1 125 ? -6.641 18.644 -49.372 1.00 30.52 119 ALA A N 1
ATOM 986 C CA . ALA A 1 125 ? -6.980 17.220 -49.479 1.00 30.96 119 ALA A CA 1
ATOM 987 C C . ALA A 1 125 ? -5.907 16.415 -50.267 1.00 32.30 119 ALA A C 1
ATOM 988 O O . ALA A 1 125 ? -6.131 15.239 -50.555 1.00 33.79 119 ALA A O 1
ATOM 990 N N . GLU A 1 126 ? -4.744 17.027 -50.573 1.00 25.33 120 GLU A N 1
ATOM 991 C CA . GLU A 1 126 ? -3.727 16.393 -51.435 1.00 22.11 120 GLU A CA 1
ATOM 992 C C . GLU A 1 126 ? -2.311 16.204 -50.820 1.00 23.50 120 GLU A C 1
ATOM 993 O O . GLU A 1 126 ? -1.952 16.786 -49.796 1.00 21.61 120 GLU A O 1
ATOM 999 N N . GLN A 1 127 ? -1.507 15.393 -51.519 1.00 17.93 121 GLN A N 1
ATOM 1000 C CA . GLN A 1 127 ? -0.103 15.112 -51.237 1.00 17.03 121 GLN A CA 1
ATOM 1001 C C . GLN A 1 127 ? 0.726 15.372 -52.500 1.00 19.63 121 GLN A C 1
ATOM 1002 O O . GLN A 1 127 ? 0.297 15.038 -53.606 1.00 21.02 121 GLN A O 1
ATOM 1008 N N . TRP A 1 128 ? 1.887 16.006 -52.325 1.00 18.84 122 TRP A N 1
ATOM 1009 C CA . TRP A 1 128 ? 2.788 16.416 -53.393 1.00 18.28 122 TRP A CA 1
ATOM 1010 C C . TRP A 1 128 ? 4.179 15.866 -53.187 1.00 19.29 122 TRP A C 1
ATOM 1011 O O . TRP A 1 128 ? 4.834 16.181 -52.192 1.00 18.32 122 TRP A O 1
ATOM 1022 N N . LEU A 1 129 ? 4.655 15.086 -54.161 1.00 14.73 123 LEU A N 1
ATOM 1023 C CA . LEU A 1 129 ? 6.001 14.531 -54.105 1.00 12.90 123 LEU A CA 1
ATOM 1024 C C . LEU A 1 129 ? 7.007 15.583 -54.534 1.00 17.45 123 LEU A C 1
ATOM 1025 O O . LEU A 1 129 ? 6.894 16.115 -55.644 1.00 17.11 123 LEU A O 1
ATOM 1030 N N . CYS A 1 130 ? 7.996 15.882 -53.671 1.00 14.74 124 CYS A N 1
ATOM 1031 C CA . CYS A 1 130 ? 9.047 16.834 -54.023 1.00 14.58 124 CYS A CA 1
ATOM 1032 C C . CYS A 1 130 ? 10.365 16.070 -54.146 1.00 15.92 124 CYS A C 1
ATOM 1033 O O . CYS A 1 130 ? 11.109 15.905 -53.166 1.00 16.51 124 CYS A O 1
ATOM 1036 N N . ASP A 1 131 ? 10.645 15.586 -55.365 1.00 12.44 125 ASP A N 1
ATOM 1037 C CA . ASP A 1 131 ? 11.881 14.838 -55.665 1.00 11.65 125 ASP A CA 1
ATOM 1038 C C . ASP A 1 131 ? 12.902 15.855 -56.142 1.00 17.62 125 ASP A C 1
ATOM 1039 O O . ASP A 1 131 ? 13.093 16.057 -57.344 1.00 18.89 125 ASP A O 1
ATOM 1044 N N . VAL A 1 132 ? 13.510 16.557 -55.194 1.00 14.25 126 VAL A N 1
ATOM 1045 C CA . VAL A 1 132 ? 14.378 17.709 -55.493 1.00 14.64 126 VAL A CA 1
ATOM 1046 C C . VAL A 1 132 ? 15.873 17.378 -55.668 1.00 18.70 126 VAL A C 1
ATOM 1047 O O . VAL A 1 132 ? 16.608 18.221 -56.186 1.00 17.86 126 VAL A O 1
ATOM 1051 N N . GLY A 1 133 ? 16.307 16.217 -55.199 1.00 17.17 127 GLY A N 1
ATOM 1052 C CA . GLY A 1 133 ? 17.723 15.861 -55.211 1.00 16.22 127 GLY A CA 1
ATOM 1053 C C . GLY A 1 133 ? 18.137 14.658 -56.018 1.00 18.53 127 GLY A C 1
ATOM 1054 O O . GLY A 1 133 ? 19.126 14.027 -55.673 1.00 17.16 127 GLY A O 1
ATOM 1055 N N . PHE A 1 134 ? 17.466 14.386 -57.150 1.00 16.25 128 PHE A N 1
ATOM 1056 C CA . PHE A 1 134 ? 17.808 13.242 -57.992 1.00 16.16 128 PHE A CA 1
ATOM 1057 C C . PHE A 1 134 ? 18.877 13.600 -59.055 1.00 20.19 128 PHE A C 1
ATOM 1058 O O . PHE A 1 134 ? 19.513 12.697 -59.590 1.00 22.80 128 PHE A O 1
ATOM 1066 N N . GLY A 1 135 ? 19.112 14.881 -59.307 1.00 15.70 129 GLY A N 1
ATOM 1067 C CA . GLY A 1 135 ? 20.069 15.304 -60.333 1.00 16.17 129 GLY A CA 1
ATOM 1068 C C . GLY A 1 135 ? 19.251 15.675 -61.553 1.00 20.04 129 GLY A C 1
ATOM 1069 O O . GLY A 1 135 ? 18.997 16.857 -61.773 1.00 20.74 129 GLY A O 1
ATOM 1070 N N . THR A 1 136 ? 18.679 14.656 -62.250 1.00 15.63 130 THR A N 1
ATOM 1071 C CA . THR A 1 136 ? 17.756 14.901 -63.385 1.00 15.30 130 THR A CA 1
ATOM 1072 C C . THR A 1 136 ? 16.354 14.901 -62.812 1.00 18.31 130 THR A C 1
ATOM 1073 O O . THR A 1 136 ? 15.445 14.209 -63.278 1.00 19.34 130 THR A O 1
ATOM 1077 N N . SER A 1 137 ? 16.191 15.703 -61.783 1.00 15.97 131 SER A N 1
ATOM 1078 C CA . SER A 1 137 ? 15.000 15.816 -60.988 1.00 14.30 131 SER A CA 1
ATOM 1079 C C . SER A 1 137 ? 13.816 16.455 -61.707 1.00 18.30 131 SER A C 1
ATOM 1080 O O . SER A 1 137 ? 13.993 17.357 -62.530 1.00 15.68 131 SER A O 1
ATOM 1083 N N . PRO A 1 138 ? 12.582 16.066 -61.315 1.00 16.39 132 PRO A N 1
ATOM 1084 C CA . PRO A 1 138 ? 11.411 16.786 -61.796 1.00 16.46 132 PRO A CA 1
ATOM 1085 C C . PRO A 1 138 ? 11.536 18.248 -61.394 1.00 19.23 132 PRO A C 1
ATOM 1086 O O . PRO A 1 138 ? 12.085 18.558 -60.322 1.00 15.36 132 PRO A O 1
ATOM 1090 N N . LEU A 1 139 ? 11.110 19.156 -62.290 1.00 17.67 133 LEU A N 1
ATOM 1091 C CA . LEU A 1 139 ? 11.225 20.591 -62.036 1.00 17.63 133 LEU A CA 1
ATOM 1092 C C . LEU A 1 139 ? 10.039 21.085 -61.249 1.00 22.24 133 LEU A C 1
ATOM 1093 O O . LEU A 1 139 ? 10.022 22.239 -60.847 1.00 21.68 133 LEU A O 1
ATOM 1098 N N . ALA A 1 140 ? 9.042 20.220 -61.019 1.00 18.39 134 ALA A N 1
ATOM 1099 C CA . ALA A 1 140 ? 7.855 20.648 -60.283 1.00 18.21 134 ALA A CA 1
ATOM 1100 C C . ALA A 1 140 ? 7.387 19.562 -59.320 1.00 19.87 134 ALA A C 1
ATOM 1101 O O . ALA A 1 140 ? 7.612 18.376 -59.612 1.00 18.51 134 ALA A O 1
ATOM 1103 N N . PRO A 1 141 ? 6.706 19.920 -58.197 1.00 15.86 135 PRO A N 1
ATOM 1104 C CA . PRO A 1 141 ? 6.125 18.875 -57.337 1.00 15.07 135 PRO A CA 1
ATOM 1105 C C . PRO A 1 141 ? 5.144 18.039 -58.143 1.00 18.59 135 PRO A C 1
ATOM 1106 O O . PRO A 1 141 ? 4.560 18.537 -59.106 1.00 20.49 135 PRO A O 1
ATOM 1110 N N . ILE A 1 142 ? 4.984 16.783 -57.785 1.00 16.85 136 ILE A N 1
ATOM 1111 C CA . ILE A 1 142 ? 4.101 15.878 -58.513 1.00 16.05 136 ILE A CA 1
ATOM 1112 C C . ILE A 1 142 ? 2.976 15.460 -57.591 1.00 19.38 136 ILE A C 1
ATOM 1113 O O . ILE A 1 142 ? 3.241 14.951 -56.495 1.00 20.41 136 ILE A O 1
ATOM 1118 N N . ARG A 1 143 ? 1.727 15.657 -58.042 1.00 16.69 137 ARG A N 1
ATOM 1119 C CA . ARG A 1 143 ? 0.501 15.267 -57.320 1.00 16.83 137 ARG A CA 1
ATOM 1120 C C . ARG A 1 143 ? 0.499 13.780 -57.086 1.00 21.69 137 ARG A C 1
ATOM 1121 O O . ARG A 1 143 ? 0.568 13.009 -58.039 1.00 21.06 137 ARG A O 1
ATOM 1129 N N . LEU A 1 144 ? 0.431 13.369 -55.822 1.00 18.87 138 LEU A N 1
ATOM 1130 C CA . LEU A 1 144 ? 0.423 11.953 -55.503 1.00 18.94 138 LEU A CA 1
ATOM 1131 C C . LEU A 1 144 ? -0.958 11.401 -55.771 1.00 22.62 138 LEU A C 1
ATOM 1132 O O . LEU A 1 144 ? -1.920 11.701 -55.064 1.00 25.17 138 LEU A O 1
ATOM 1137 N N . VAL A 1 145 ? -1.056 10.674 -56.868 1.00 18.74 139 VAL A N 1
ATOM 1138 C CA . VAL A 1 145 ? -2.272 10.014 -57.355 1.00 17.67 139 VAL A CA 1
ATOM 1139 C C . VAL A 1 145 ? -1.894 8.569 -57.618 1.00 21.15 139 VAL A C 1
ATOM 1140 O O . VAL A 1 145 ? -0.698 8.261 -57.675 1.00 20.45 139 VAL A O 1
ATOM 1144 N N . ASP A 1 146 ? -2.881 7.686 -57.803 1.00 18.35 140 ASP A N 1
ATOM 1145 C CA . ASP A 1 146 ? -2.583 6.268 -58.059 1.00 18.58 140 ASP A CA 1
ATOM 1146 C C . ASP A 1 146 ? -1.999 5.995 -59.448 1.00 22.17 140 ASP A C 1
ATOM 1147 O O . ASP A 1 146 ? -1.357 4.954 -59.646 1.00 22.79 140 ASP A O 1
ATOM 1152 N N . GLU A 1 147 ? -2.232 6.885 -60.419 1.00 17.42 141 GLU A N 1
ATOM 1153 C CA . GLU A 1 147 ? -1.652 6.714 -61.739 1.00 16.44 141 GLU A CA 1
ATOM 1154 C C . GLU A 1 147 ? -1.758 7.997 -62.542 1.00 20.60 141 GLU A C 1
ATOM 1155 O O . GLU A 1 147 ? -2.833 8.584 -62.599 1.00 19.17 141 GLU A O 1
ATOM 1161 N N . ALA A 1 148 ? -0.645 8.435 -63.165 1.00 18.53 142 ALA A N 1
ATOM 1162 C CA . ALA A 1 148 ? -0.650 9.633 -64.019 1.00 18.18 142 ALA A CA 1
ATOM 1163 C C . ALA A 1 148 ? 0.563 9.728 -64.890 1.00 21.62 142 ALA A C 1
ATOM 1164 O O . ALA A 1 148 ? 1.650 9.283 -64.504 1.00 22.38 142 ALA A O 1
ATOM 1166 N N . VAL A 1 149 ? 0.369 10.350 -66.061 1.00 17.06 143 VAL A N 1
ATOM 1167 C CA . VAL A 1 149 ? 1.406 10.749 -67.010 1.00 17.28 143 VAL A CA 1
ATOM 1168 C C . VAL A 1 149 ? 1.543 12.258 -66.804 1.00 21.58 143 VAL A C 1
ATOM 1169 O O . VAL A 1 149 ? 0.527 12.973 -66.820 1.00 21.21 143 VAL A O 1
ATOM 1173 N N . VAL A 1 150 ? 2.755 12.728 -66.497 1.00 16.55 144 VAL A N 1
ATOM 1174 C CA . VAL A 1 150 ? 2.972 14.125 -66.141 1.00 17.64 144 VAL A CA 1
ATOM 1175 C C . VAL A 1 150 ? 4.008 14.776 -67.055 1.00 22.08 144 VAL A C 1
ATOM 1176 O O . VAL A 1 150 ? 5.150 14.329 -67.098 1.00 19.63 144 VAL A O 1
ATOM 1180 N N . ALA A 1 151 ? 3.630 15.900 -67.702 1.00 17.59 145 ALA A N 1
ATOM 1181 C CA . ALA A 1 151 ? 4.573 16.685 -68.487 1.00 16.90 145 ALA A CA 1
ATOM 1182 C C . ALA A 1 151 ? 5.338 17.615 -67.541 1.00 19.82 145 ALA A C 1
ATOM 1183 O O . ALA A 1 151 ? 4.757 18.230 -66.640 1.00 17.35 145 ALA A O 1
ATOM 1185 N N . ASP A 1 152 ? 6.644 17.672 -67.705 1.00 17.34 146 ASP A N 1
ATOM 1186 C CA . ASP A 1 152 ? 7.484 18.522 -66.883 1.00 16.18 146 ASP A CA 1
ATOM 1187 C C . ASP A 1 152 ? 8.429 19.167 -67.836 1.00 17.21 146 ASP A C 1
ATOM 1188 O O . ASP A 1 152 ? 9.502 18.646 -68.115 1.00 16.65 146 ASP A O 1
ATOM 1193 N N . GLU A 1 153 ? 7.957 20.256 -68.458 1.00 15.34 147 GLU A N 1
ATOM 1194 C CA . GLU A 1 153 ? 8.675 20.966 -69.516 1.00 13.58 147 GLU A CA 1
ATOM 1195 C C . GLU A 1 153 ? 8.878 19.982 -70.698 1.00 19.66 147 GLU A C 1
ATOM 1196 O O . GLU A 1 153 ? 7.877 19.410 -71.143 1.00 21.16 147 GLU A O 1
ATOM 1202 N N . SER A 1 154 ? 10.116 19.710 -71.153 1.00 18.04 148 SER A N 1
ATOM 1203 C CA . SER A 1 154 ? 10.331 18.756 -72.255 1.00 17.64 148 SER A CA 1
ATOM 1204 C C . SER A 1 154 ? 10.431 17.305 -71.778 1.00 20.58 148 SER A C 1
ATOM 1205 O O . SER A 1 154 ? 10.510 16.386 -72.604 1.00 18.64 148 SER A O 1
ATOM 1208 N N . TRP A 1 155 ? 10.425 17.105 -70.454 1.00 16.85 149 TRP A N 1
ATOM 1209 C CA . TRP A 1 155 ? 10.517 15.798 -69.817 1.00 16.27 149 TRP A CA 1
ATOM 1210 C C . TRP A 1 155 ? 9.137 15.276 -69.567 1.00 19.44 149 TRP A C 1
ATOM 1211 O O . TRP A 1 155 ? 8.193 16.065 -69.454 1.00 19.70 149 TRP A O 1
ATOM 1222 N N . THR A 1 156 ? 9.008 13.948 -69.484 1.00 15.18 150 THR A N 1
ATOM 1223 C CA . THR A 1 156 ? 7.724 13.291 -69.211 1.00 15.40 150 THR A CA 1
ATOM 1224 C C . THR A 1 156 ? 7.949 12.206 -68.176 1.00 17.64 150 THR A C 1
ATOM 1225 O O . THR A 1 156 ? 8.904 11.427 -68.284 1.00 13.93 150 THR A O 1
ATOM 1229 N N . TYR A 1 157 ? 7.058 12.157 -67.184 1.00 16.41 151 TYR A N 1
ATOM 1230 C CA . TYR A 1 157 ? 7.117 11.175 -66.106 1.00 15.95 151 TYR A CA 1
ATOM 1231 C C . TYR A 1 157 ? 5.826 10.391 -66.022 1.00 21.06 151 TYR A C 1
ATOM 1232 O O . TYR A 1 157 ? 4.762 10.862 -66.452 1.00 20.90 151 TYR A O 1
ATOM 1241 N N . ARG A 1 158 ? 5.916 9.197 -65.451 1.00 16.26 152 ARG A N 1
ATOM 1242 C CA . ARG A 1 158 ? 4.751 8.374 -65.175 1.00 14.69 152 ARG A CA 1
ATOM 1243 C C . ARG A 1 158 ? 4.801 7.974 -63.721 1.00 20.20 152 ARG A C 1
ATOM 1244 O O . ARG A 1 158 ? 5.839 7.535 -63.235 1.00 20.09 152 ARG A O 1
ATOM 1252 N N . LEU A 1 159 ? 3.697 8.170 -63.022 1.00 18.34 153 LEU A N 1
ATOM 1253 C CA . LEU A 1 159 ? 3.564 7.800 -61.620 1.00 17.98 153 LEU A CA 1
ATOM 1254 C C . LEU A 1 159 ? 2.550 6.675 -61.557 1.00 18.99 153 LEU A C 1
ATOM 1255 O O . LEU A 1 159 ? 1.506 6.784 -62.173 1.00 17.11 153 LEU A O 1
ATOM 1260 N N . ARG A 1 160 ? 2.871 5.578 -60.870 1.00 16.52 154 ARG A N 1
ATOM 1261 C CA . ARG A 1 160 ? 1.950 4.451 -60.765 1.00 15.22 154 ARG A CA 1
ATOM 1262 C C . ARG A 1 160 ? 2.112 3.723 -59.449 1.00 19.17 154 ARG A C 1
ATOM 1263 O O . ARG A 1 160 ? 3.197 3.216 -59.149 1.00 16.74 154 ARG A O 1
ATOM 1271 N N . ARG A 1 161 ? 1.001 3.622 -58.716 1.00 16.85 155 ARG A N 1
ATOM 1272 C CA . ARG A 1 161 ? 0.853 2.932 -57.433 1.00 16.40 155 ARG A CA 1
ATOM 1273 C C . ARG A 1 161 ? 0.677 1.442 -57.679 1.00 19.07 155 ARG A C 1
ATOM 1274 O O . ARG A 1 161 ? -0.002 1.048 -58.632 1.00 18.51 155 ARG A O 1
ATOM 1282 N N . GLY A 1 162 ? 1.261 0.641 -56.806 1.00 17.00 156 GLY A N 1
ATOM 1283 C CA . GLY A 1 162 ? 1.140 -0.809 -56.859 1.00 16.58 156 GLY A CA 1
ATOM 1284 C C . GLY A 1 162 ? 1.954 -1.519 -55.803 1.00 19.18 156 GLY A C 1
ATOM 1285 O O . GLY A 1 162 ? 2.514 -0.895 -54.901 1.00 17.39 156 GLY A O 1
ATOM 1286 N N . GLU A 1 163 ? 2.077 -2.827 -55.962 1.00 16.06 157 GLU A N 1
ATOM 1287 C CA . GLU A 1 163 ? 2.883 -3.672 -55.084 1.00 15.15 157 GLU A CA 1
ATOM 1288 C C . GLU A 1 163 ? 4.293 -3.606 -55.616 1.00 19.47 157 GLU A C 1
ATOM 1289 O O . GLU A 1 163 ? 4.766 -4.521 -56.281 1.00 20.09 157 GLU A O 1
ATOM 1295 N N . VAL A 1 164 ? 4.962 -2.486 -55.348 1.00 16.20 158 VAL A N 1
ATOM 1296 C CA . VAL A 1 164 ? 6.280 -2.163 -55.892 1.00 16.24 158 VAL A CA 1
ATOM 1297 C C . VAL A 1 164 ? 7.329 -3.205 -55.506 1.00 19.53 158 VAL A C 1
ATOM 1298 O O . VAL A 1 164 ? 8.179 -3.555 -56.322 1.00 18.06 158 VAL A O 1
ATOM 1302 N N . THR A 1 165 ? 7.219 -3.728 -54.283 1.00 16.77 159 THR A N 1
ATOM 1303 C CA . THR A 1 165 ? 8.064 -4.778 -53.724 1.00 16.25 159 THR A CA 1
ATOM 1304 C C . THR A 1 165 ? 7.082 -5.697 -52.988 1.00 19.01 159 THR A C 1
ATOM 1305 O O . THR A 1 165 ? 5.992 -5.224 -52.641 1.00 16.63 159 THR A O 1
ATOM 1309 N N . PRO A 1 166 ? 7.380 -6.994 -52.772 1.00 18.98 160 PRO A N 1
ATOM 1310 C CA . PRO A 1 166 ? 6.368 -7.899 -52.182 1.00 18.87 160 PRO A CA 1
ATOM 1311 C C . PRO A 1 166 ? 5.787 -7.443 -50.831 1.00 22.10 160 PRO A C 1
ATOM 1312 O O . PRO A 1 166 ? 6.511 -7.093 -49.909 1.00 20.82 160 PRO A O 1
ATOM 1316 N N . GLY A 1 167 ? 4.460 -7.413 -50.766 1.00 21.05 161 GLY A N 1
ATOM 1317 C CA . GLY A 1 167 ? 3.689 -7.016 -49.591 1.00 20.65 161 GLY A CA 1
ATOM 1318 C C . GLY A 1 167 ? 3.692 -5.526 -49.321 1.00 22.75 161 GLY A C 1
ATOM 1319 O O . GLY A 1 167 ? 3.118 -5.080 -48.325 1.00 21.48 161 GLY A O 1
ATOM 1320 N N . ALA A 1 168 ? 4.350 -4.733 -50.184 1.00 17.70 162 ALA A N 1
ATOM 1321 C CA . ALA A 1 168 ? 4.362 -3.286 -49.988 1.00 16.47 162 ALA A CA 1
ATOM 1322 C C . ALA A 1 168 ? 3.304 -2.583 -50.856 1.00 20.50 162 ALA A C 1
ATOM 1323 O O . ALA A 1 168 ? 2.752 -3.164 -51.799 1.00 19.41 162 ALA A O 1
ATOM 1325 N N . ASP A 1 169 ? 2.944 -1.370 -50.447 1.00 16.65 163 ASP A N 1
ATOM 1326 C CA . ASP A 1 169 ? 2.023 -0.482 -51.155 1.00 15.36 163 ASP A CA 1
ATOM 1327 C C . ASP A 1 169 ? 2.826 0.757 -51.429 1.00 17.88 163 ASP A C 1
ATOM 1328 O O . ASP A 1 169 ? 3.212 1.458 -50.497 1.00 19.20 163 ASP A O 1
ATOM 1333 N N . GLY A 1 170 ? 3.161 0.979 -52.690 1.00 13.97 164 GLY A N 1
ATOM 1334 C CA . GLY A 1 170 ? 4.016 2.109 -53.020 1.00 13.37 164 GLY A CA 1
ATOM 1335 C C . GLY A 1 170 ? 3.789 2.622 -54.423 1.00 17.67 164 GLY A C 1
ATOM 1336 O O . GLY A 1 170 ? 2.833 2.216 -55.088 1.00 16.50 164 GLY A O 1
ATOM 1337 N N . TRP A 1 171 ? 4.687 3.506 -54.873 1.00 15.93 165 TRP A N 1
ATOM 1338 C CA . TRP A 1 171 ? 4.617 4.098 -56.208 1.00 16.41 165 TRP A CA 1
ATOM 1339 C C . TRP A 1 171 ? 5.899 3.884 -56.976 1.00 18.46 165 TRP A C 1
ATOM 1340 O O . TRP A 1 171 ? 6.979 3.923 -56.383 1.00 16.88 165 TRP A O 1
ATOM 1351 N N . THR A 1 172 ? 5.789 3.832 -58.312 1.00 15.87 166 THR A N 1
ATOM 1352 C CA . THR A 1 172 ? 6.947 3.836 -59.184 1.00 15.80 166 THR A CA 1
ATOM 1353 C C . THR A 1 172 ? 6.915 5.138 -59.930 1.00 17.55 166 THR A C 1
ATOM 1354 O O . THR A 1 172 ? 5.897 5.455 -60.548 1.00 16.12 166 THR A O 1
ATOM 1358 N N . LEU A 1 173 ? 8.027 5.880 -59.905 1.00 14.22 167 LEU A N 1
ATOM 1359 C CA . LEU A 1 173 ? 8.173 7.052 -60.751 1.00 14.00 167 LEU A CA 1
ATOM 1360 C C . LEU A 1 173 ? 9.024 6.613 -61.926 1.00 16.55 167 LEU A C 1
ATOM 1361 O O . LEU A 1 173 ? 10.120 6.088 -61.702 1.00 14.73 167 LEU A O 1
ATOM 1366 N N . SER A 1 174 ? 8.512 6.770 -63.164 1.00 12.99 168 SER A N 1
ATOM 1367 C CA . SER A 1 174 ? 9.238 6.366 -64.383 1.00 12.13 168 SER A CA 1
ATOM 1368 C C . SER A 1 174 ? 9.532 7.570 -65.260 1.00 19.49 168 SER A C 1
ATOM 1369 O O . SER A 1 174 ? 8.809 8.574 -65.208 1.00 17.90 168 SER A O 1
ATOM 1372 N N . GLU A 1 175 ? 10.561 7.460 -66.102 1.00 17.27 169 GLU A N 1
ATOM 1373 C CA . GLU A 1 175 ? 10.863 8.552 -67.045 1.00 16.91 169 GLU A CA 1
ATOM 1374 C C . GLU A 1 175 ? 10.543 8.030 -68.419 1.00 20.61 169 GLU A C 1
ATOM 1375 O O . GLU A 1 175 ? 10.630 6.820 -68.639 1.00 16.86 169 GLU A O 1
ATOM 1381 N N . ALA A 1 176 ? 10.128 8.916 -69.345 1.00 18.89 170 ALA A N 1
ATOM 1382 C CA . ALA A 1 176 ? 9.852 8.480 -70.709 1.00 18.10 170 ALA A CA 1
ATOM 1383 C C . ALA A 1 176 ? 11.111 7.829 -71.314 1.00 19.04 170 ALA A C 1
ATOM 1384 O O . ALA A 1 176 ? 12.228 8.318 -71.122 1.00 18.27 170 ALA A O 1
ATOM 1386 N N . ALA A 1 177 ? 10.917 6.665 -71.945 1.00 16.77 171 ALA A N 1
ATOM 1387 C CA . ALA A 1 177 ? 11.967 5.835 -72.555 1.00 15.86 171 ALA A CA 1
ATOM 1388 C C . ALA A 1 177 ? 12.760 6.612 -73.611 1.00 21.34 171 ALA A C 1
ATOM 1389 O O . ALA A 1 177 ? 12.198 7.457 -74.312 1.00 19.85 171 ALA A O 1
ATOM 1391 N N . GLY A 1 178 ? 14.051 6.301 -73.715 1.00 20.82 172 GLY A N 1
ATOM 1392 C CA . GLY A 1 178 ? 14.957 6.912 -74.679 1.00 20.73 172 GLY A CA 1
ATOM 1393 C C . GLY A 1 178 ? 15.031 8.413 -74.551 1.00 23.44 172 GLY A C 1
ATOM 1394 O O . GLY A 1 178 ? 15.037 9.112 -75.566 1.00 23.53 172 GLY A O 1
ATOM 1395 N N . ASP A 1 179 ? 15.084 8.916 -73.292 1.00 18.91 173 ASP A N 1
ATOM 1396 C CA . ASP A 1 179 ? 15.149 10.342 -72.971 1.00 18.60 173 ASP A CA 1
ATOM 1397 C C . ASP A 1 179 ? 13.964 11.110 -73.608 1.00 21.99 173 ASP A C 1
ATOM 1398 O O . ASP A 1 179 ? 14.121 12.257 -74.003 1.00 20.44 173 ASP A O 1
ATOM 1403 N N . GLY A 1 180 ? 12.818 10.447 -73.698 1.00 19.38 174 GLY A N 1
ATOM 1404 C CA . GLY A 1 180 ? 11.584 10.987 -74.261 1.00 19.95 174 GLY A CA 1
ATOM 1405 C C . GLY A 1 180 ? 11.398 10.799 -75.757 1.00 23.97 174 GLY A C 1
ATOM 1406 O O . GLY A 1 180 ? 10.439 11.336 -76.316 1.00 23.35 174 GLY A O 1
ATOM 1407 N N . SER A 1 181 ? 12.311 10.078 -76.429 1.00 20.09 175 SER A N 1
ATOM 1408 C CA . SER A 1 181 ? 12.213 9.896 -77.875 1.00 20.54 175 SER A CA 1
ATOM 1409 C C . SER A 1 181 ? 11.405 8.651 -78.244 1.00 25.01 175 SER A C 1
ATOM 1410 O O . SER A 1 181 ? 11.064 8.452 -79.409 1.00 26.10 175 SER A O 1
ATOM 1413 N N . GLU A 1 182 ? 11.114 7.809 -77.275 1.00 21.23 176 GLU A N 1
ATOM 1414 C CA . GLU A 1 182 ? 10.428 6.565 -77.586 1.00 20.75 176 GLU A CA 1
ATOM 1415 C C . GLU A 1 182 ? 9.183 6.386 -76.768 1.00 24.85 176 GLU A C 1
ATOM 1416 O O . GLU A 1 182 ? 9.098 6.919 -75.661 1.00 23.58 176 GLU A O 1
ATOM 1422 N N . PRO A 1 183 ? 8.199 5.595 -77.252 1.00 23.89 177 PRO A N 1
ATOM 1423 C CA . PRO A 1 183 ? 7.071 5.262 -76.376 1.00 24.70 177 PRO A CA 1
ATOM 1424 C C . PRO A 1 183 ? 7.589 4.338 -75.283 1.00 27.99 177 PRO A C 1
ATOM 1425 O O . PRO A 1 183 ? 8.647 3.718 -75.436 1.00 29.98 177 PRO A O 1
ATOM 1429 N N . GLY A 1 184 ? 6.843 4.226 -74.210 1.00 24.48 178 GLY A N 1
ATOM 1430 C CA . GLY A 1 184 ? 7.243 3.358 -73.116 1.00 22.72 178 GLY A CA 1
ATOM 1431 C C . GLY A 1 184 ? 7.901 4.119 -71.988 1.00 22.21 178 GLY A C 1
ATOM 1432 O O . GLY A 1 184 ? 8.131 5.335 -72.071 1.00 19.49 178 GLY A O 1
ATOM 1433 N N . TRP A 1 185 ? 8.185 3.405 -70.919 1.00 16.43 179 TRP A N 1
ATOM 1434 C CA . TRP A 1 185 ? 8.708 4.015 -69.708 1.00 17.29 179 TRP A CA 1
ATOM 1435 C C . TRP A 1 185 ? 9.894 3.289 -69.173 1.00 21.10 179 TRP A C 1
ATOM 1436 O O . TRP A 1 185 ? 9.984 2.075 -69.338 1.00 21.56 179 TRP A O 1
ATOM 1447 N N . LEU A 1 186 ? 10.784 4.025 -68.483 1.00 17.12 180 LEU A N 1
ATOM 1448 C CA . LEU A 1 186 ? 11.925 3.459 -67.759 1.00 16.51 180 LEU A CA 1
ATOM 1449 C C . LEU A 1 186 ? 11.723 3.740 -66.271 1.00 19.00 180 LEU A C 1
ATOM 1450 O O . LEU A 1 186 ? 11.728 4.913 -65.887 1.00 17.82 180 LEU A O 1
ATOM 1455 N N . SER A 1 187 ? 11.572 2.694 -65.424 1.00 16.93 181 SER A N 1
ATOM 1456 C CA . SER A 1 187 ? 11.429 2.949 -63.979 1.00 16.27 181 SER A CA 1
ATOM 1457 C C . SER A 1 187 ? 12.649 3.688 -63.444 1.00 20.18 181 SER A C 1
ATOM 1458 O O . SER A 1 187 ? 13.778 3.311 -63.769 1.00 20.74 181 SER A O 1
ATOM 1461 N N . ARG A 1 188 ? 12.428 4.757 -62.653 1.00 16.12 182 ARG A N 1
ATOM 1462 C CA . ARG A 1 188 ? 13.522 5.486 -62.001 1.00 15.82 182 ARG A CA 1
ATOM 1463 C C . ARG A 1 188 ? 13.698 4.929 -60.607 1.00 18.10 182 ARG A C 1
ATOM 1464 O O . ARG A 1 188 ? 14.714 4.339 -60.291 1.00 18.34 182 ARG A O 1
ATOM 1472 N N . HIS A 1 189 ? 12.683 5.124 -59.769 1.00 15.49 183 HIS A N 1
ATOM 1473 C CA . HIS A 1 189 ? 12.686 4.633 -58.398 1.00 13.74 183 HIS A CA 1
ATOM 1474 C C . HIS A 1 189 ? 11.297 4.180 -57.976 1.00 16.40 183 HIS A C 1
ATOM 1475 O O . HIS A 1 189 ? 10.298 4.511 -58.627 1.00 14.18 183 HIS A O 1
ATOM 1482 N N . THR A 1 190 ? 11.245 3.411 -56.893 1.00 13.99 184 THR A N 1
ATOM 1483 C CA . THR A 1 190 ? 9.999 3.028 -56.225 1.00 13.84 184 THR A CA 1
ATOM 1484 C C . THR A 1 190 ? 10.060 3.671 -54.853 1.00 17.02 184 THR A C 1
ATOM 1485 O O . THR A 1 190 ? 11.151 3.842 -54.321 1.00 17.69 184 THR A O 1
ATOM 1489 N N . PHE A 1 191 ? 8.933 4.047 -54.284 1.00 12.61 185 PHE A N 1
ATOM 1490 C CA . PHE A 1 191 ? 8.944 4.618 -52.933 1.00 12.25 185 PHE A CA 1
ATOM 1491 C C . PHE A 1 191 ? 7.684 4.216 -52.192 1.00 16.16 185 PHE A C 1
ATOM 1492 O O . PHE A 1 191 ? 6.696 3.844 -52.800 1.00 13.06 185 PHE A O 1
ATOM 1500 N N . VAL A 1 192 ? 7.745 4.309 -50.867 1.00 15.25 186 VAL A N 1
ATOM 1501 C CA . VAL A 1 192 ? 6.644 4.092 -49.925 1.00 14.70 186 VAL A CA 1
ATOM 1502 C C . VAL A 1 192 ? 6.577 5.366 -49.078 1.00 19.67 186 VAL A C 1
ATOM 1503 O O . VAL A 1 192 ? 7.583 6.068 -48.950 1.00 18.22 186 VAL A O 1
ATOM 1507 N N . LEU A 1 193 ? 5.412 5.660 -48.498 1.00 18.91 187 LEU A N 1
ATOM 1508 C CA . LEU A 1 193 ? 5.242 6.888 -47.739 1.00 18.50 187 LEU A CA 1
ATOM 1509 C C . LEU A 1 193 ? 5.657 6.771 -46.276 1.00 19.67 187 LEU A C 1
ATOM 1510 O O . LEU A 1 193 ? 5.432 7.727 -45.536 1.00 18.27 187 LEU A O 1
ATOM 1515 N N . GLU A 1 194 ? 6.280 5.647 -45.851 1.00 16.53 188 GLU A N 1
ATOM 1516 C CA . GLU A 1 194 ? 6.744 5.530 -44.462 1.00 15.03 188 GLU A CA 1
ATOM 1517 C C . GLU A 1 194 ? 7.616 6.742 -44.100 1.00 19.00 188 GLU A C 1
ATOM 1518 O O . GLU A 1 194 ? 8.617 6.990 -44.794 1.00 17.78 188 GLU A O 1
ATOM 1524 N N . PRO A 1 195 ? 7.253 7.525 -43.051 1.00 17.34 189 PRO A N 1
ATOM 1525 C CA . PRO A 1 195 ? 8.059 8.712 -42.721 1.00 17.01 189 PRO A CA 1
ATOM 1526 C C . PRO A 1 195 ? 9.498 8.375 -42.353 1.00 20.38 189 PRO A C 1
ATOM 1527 O O . PRO A 1 195 ? 9.772 7.391 -41.661 1.00 19.02 189 PRO A O 1
ATOM 1531 N N . GLN A 1 196 ? 10.427 9.203 -42.856 1.00 17.49 190 GLN A N 1
ATOM 1532 C CA . GLN A 1 196 ? 11.861 9.067 -42.619 1.00 16.57 190 GLN A CA 1
ATOM 1533 C C . GLN A 1 196 ? 12.392 10.386 -42.115 1.00 17.36 190 GLN A C 1
ATOM 1534 O O . GLN A 1 196 ? 11.802 11.424 -42.376 1.00 17.98 190 GLN A O 1
ATOM 1540 N N . TYR A 1 197 ? 13.456 10.337 -41.335 1.00 15.17 191 TYR A N 1
ATOM 1541 C CA . TYR A 1 197 ? 13.982 11.518 -40.658 1.00 15.84 191 TYR A CA 1
ATOM 1542 C C . TYR A 1 197 ? 15.450 11.765 -40.990 1.00 20.74 191 TYR A C 1
ATOM 1543 O O . TYR A 1 197 ? 16.122 10.861 -41.489 1.00 21.22 191 TYR A O 1
ATOM 1552 N N . PRO A 1 198 ? 15.973 12.969 -40.656 1.00 19.61 192 PRO A N 1
ATOM 1553 C CA . PRO A 1 198 ? 17.408 13.265 -40.891 1.00 19.57 192 PRO A CA 1
ATOM 1554 C C . PRO A 1 198 ? 18.370 12.171 -40.380 1.00 23.28 192 PRO A C 1
ATOM 1555 O O . PRO A 1 198 ? 19.355 11.871 -41.065 1.00 22.55 192 PRO A O 1
ATOM 1559 N N . ILE A 1 199 ? 18.050 11.511 -39.234 1.00 19.23 193 ILE A N 1
ATOM 1560 C CA . ILE A 1 199 ? 18.868 10.422 -38.685 1.00 19.50 193 ILE A CA 1
ATOM 1561 C C . ILE A 1 199 ? 18.937 9.219 -39.668 1.00 22.82 193 ILE A C 1
ATOM 1562 O O . ILE A 1 199 ? 19.998 8.579 -39.783 1.00 23.79 193 ILE A O 1
ATOM 1567 N N . ASP A 1 200 ? 17.811 8.917 -40.358 1.00 19.41 194 ASP A N 1
ATOM 1568 C CA . ASP A 1 200 ? 17.741 7.823 -41.341 1.00 18.95 194 ASP A CA 1
ATOM 1569 C C . ASP A 1 200 ? 18.614 8.190 -42.548 1.00 22.81 194 ASP A C 1
ATOM 1570 O O . ASP A 1 200 ? 19.352 7.359 -43.077 1.00 21.47 194 ASP A O 1
ATOM 1575 N N . TYR A 1 201 ? 18.561 9.460 -42.929 1.00 19.93 195 TYR A N 1
ATOM 1576 C CA . TYR A 1 201 ? 19.372 9.974 -44.032 1.00 19.81 195 TYR A CA 1
ATOM 1577 C C . TYR A 1 201 ? 20.873 9.888 -43.712 1.00 24.29 195 TYR A C 1
ATOM 1578 O O . TYR A 1 201 ? 21.646 9.513 -44.586 1.00 22.33 195 TYR A O 1
ATOM 1587 N N . ARG A 1 202 ? 21.271 10.107 -42.454 1.00 23.80 196 ARG A N 1
ATOM 1588 C CA . ARG A 1 202 ? 22.685 9.985 -42.063 1.00 23.47 196 ARG A CA 1
ATOM 1589 C C . ARG A 1 202 ? 23.160 8.547 -42.182 1.00 27.88 196 ARG A C 1
ATOM 1590 O O . ARG A 1 202 ? 24.246 8.314 -42.712 1.00 27.58 196 ARG A O 1
ATOM 1598 N N . ALA A 1 203 ? 22.341 7.583 -41.715 1.00 25.67 197 ALA A N 1
ATOM 1599 C CA . ALA A 1 203 ? 22.644 6.149 -41.775 1.00 25.60 197 ALA A CA 1
ATOM 1600 C C . ALA A 1 203 ? 22.711 5.666 -43.231 1.00 29.21 197 ALA A C 1
ATOM 1601 O O . ALA A 1 203 ? 23.608 4.904 -43.582 1.00 29.63 197 ALA A O 1
ATOM 1603 N N . ALA A 1 204 ? 21.791 6.162 -44.083 1.00 26.25 198 ALA A N 1
ATOM 1604 C CA . ALA A 1 204 ? 21.727 5.823 -45.506 1.00 25.39 198 ALA A CA 1
ATOM 1605 C C . ALA A 1 204 ? 22.888 6.436 -46.263 1.00 28.76 198 ALA A C 1
ATOM 1606 O O . ALA A 1 204 ? 23.493 5.759 -47.088 1.00 28.07 198 ALA A O 1
ATOM 1608 N N . SER A 1 205 ? 23.217 7.703 -45.962 1.00 26.44 199 SER A N 1
ATOM 1609 C CA . SER A 1 205 ? 24.331 8.434 -46.573 1.00 26.61 199 SER A CA 1
ATOM 1610 C C . SER A 1 205 ? 25.670 7.772 -46.254 1.00 30.23 199 SER A C 1
ATOM 1611 O O . SER A 1 205 ? 26.543 7.730 -47.118 1.00 28.63 199 SER A O 1
ATOM 1614 N N . TYR A 1 206 ? 25.829 7.235 -45.028 1.00 27.82 200 TYR A N 1
ATOM 1615 C CA . TYR A 1 206 ? 27.053 6.515 -44.652 1.00 28.15 200 TYR A CA 1
ATOM 1616 C C . TYR A 1 206 ? 27.323 5.362 -45.643 1.00 32.61 200 TYR A C 1
ATOM 1617 O O . TYR A 1 206 ? 28.459 5.209 -46.094 1.00 34.13 200 TYR A O 1
ATOM 1626 N N . PHE A 1 207 ? 26.280 4.575 -45.988 1.00 26.94 201 PHE A N 1
ATOM 1627 C CA . PHE A 1 207 ? 26.365 3.475 -46.958 1.00 27.24 201 PHE A CA 1
ATOM 1628 C C . PHE A 1 207 ? 26.627 4.036 -48.365 1.00 30.68 201 PHE A C 1
ATOM 1629 O O . PHE A 1 207 ? 27.531 3.565 -49.054 1.00 30.99 201 PHE A O 1
ATOM 1637 N N . VAL A 1 208 ? 25.832 5.038 -48.790 1.00 24.97 202 VAL A N 1
ATOM 1638 C CA . VAL A 1 208 ? 25.954 5.637 -50.126 1.00 23.99 202 VAL A CA 1
ATOM 1639 C C . VAL A 1 208 ? 27.361 6.264 -50.355 1.00 28.78 202 VAL A C 1
ATOM 1640 O O . VAL A 1 208 ? 27.931 6.087 -51.441 1.00 27.22 202 VAL A O 1
ATOM 1644 N N . ALA A 1 209 ? 27.932 6.935 -49.339 1.00 27.20 203 ALA A N 1
ATOM 1645 C CA . ALA A 1 209 ? 29.228 7.617 -49.504 1.00 27.88 203 ALA A CA 1
ATOM 1646 C C . ALA A 1 209 ? 30.464 6.697 -49.406 1.00 33.16 203 ALA A C 1
ATOM 1647 O O . ALA A 1 209 ? 31.485 7.045 -50.005 1.00 32.14 203 ALA A O 1
ATOM 1649 N N . SER A 1 210 ? 30.399 5.550 -48.677 1.00 30.68 204 SER A N 1
ATOM 1650 C CA . SER A 1 210 ? 31.604 4.717 -48.522 1.00 31.22 204 SER A CA 1
ATOM 1651 C C . SER A 1 210 ? 31.492 3.229 -48.958 1.00 34.83 204 SER A C 1
ATOM 1652 O O . SER A 1 210 ? 32.537 2.620 -49.227 1.00 33.68 204 SER A O 1
ATOM 1655 N N . SER A 1 211 ? 30.282 2.634 -48.994 1.00 31.69 205 SER A N 1
ATOM 1656 C CA . SER A 1 211 ? 30.152 1.217 -49.333 1.00 32.98 205 SER A CA 1
ATOM 1657 C C . SER A 1 211 ? 30.570 0.907 -50.770 1.00 40.55 205 SER A C 1
ATOM 1658 O O . SER A 1 211 ? 30.190 1.641 -51.688 1.00 40.04 205 SER A O 1
ATOM 1661 N N . PRO A 1 212 ? 31.324 -0.204 -50.982 1.00 39.23 206 PRO A N 1
ATOM 1662 C CA . PRO A 1 212 ? 31.717 -0.574 -52.357 1.00 39.46 206 PRO A CA 1
ATOM 1663 C C . PRO A 1 212 ? 30.514 -1.060 -53.182 1.00 45.62 206 PRO A C 1
ATOM 1664 O O . PRO A 1 212 ? 30.583 -1.116 -54.412 1.00 45.00 206 PRO A O 1
ATOM 1668 N N . HIS A 1 213 ? 29.396 -1.389 -52.494 1.00 43.38 207 HIS A N 1
ATOM 1669 C CA . HIS A 1 213 ? 28.148 -1.818 -53.119 1.00 43.67 207 HIS A CA 1
ATOM 1670 C C . HIS A 1 213 ? 27.277 -0.592 -53.499 1.00 46.05 207 HIS A C 1
ATOM 1671 O O . HIS A 1 213 ? 26.188 -0.756 -54.051 1.00 44.34 207 HIS A O 1
ATOM 1678 N N . SER A 1 214 ? 27.797 0.631 -53.251 1.00 42.78 208 SER A N 1
ATOM 1679 C CA . SER A 1 214 ? 27.183 1.901 -53.644 1.00 42.80 208 SER A CA 1
ATOM 1680 C C . SER A 1 214 ? 27.965 2.474 -54.844 1.00 47.79 208 SER A C 1
ATOM 1681 O O . SER A 1 214 ? 29.173 2.709 -54.713 1.00 46.96 208 SER A O 1
ATOM 1684 N N . PRO A 1 215 ? 27.316 2.689 -56.017 1.00 45.90 209 PRO A N 1
ATOM 1685 C CA . PRO A 1 215 ? 28.061 3.209 -57.186 1.00 45.84 209 PRO A CA 1
ATOM 1686 C C . PRO A 1 215 ? 28.588 4.639 -57.009 1.00 48.65 209 PRO A C 1
ATOM 1687 O O . PRO A 1 215 ? 29.606 4.985 -57.616 1.00 48.32 209 PRO A O 1
ATOM 1691 N N . PHE A 1 216 ? 27.926 5.455 -56.155 1.00 43.44 210 PHE A N 1
ATOM 1692 C CA . PHE A 1 216 ? 28.319 6.846 -55.917 1.00 42.28 210 PHE A CA 1
ATOM 1693 C C . PHE A 1 216 ? 29.542 6.985 -54.977 1.00 42.68 210 PHE A C 1
ATOM 1694 O O . PHE A 1 216 ? 30.045 8.100 -54.811 1.00 41.36 210 PHE A O 1
ATOM 1702 N N . SER A 1 217 ? 30.044 5.877 -54.391 1.00 37.29 211 SER A N 1
ATOM 1703 C CA . SER A 1 217 ? 31.179 5.963 -53.470 1.00 36.07 211 SER A CA 1
ATOM 1704 C C . SER A 1 217 ? 32.538 6.104 -54.163 1.00 37.58 211 SER A C 1
ATOM 1705 O O . SER A 1 217 ? 33.426 6.761 -53.612 1.00 35.83 211 SER A O 1
ATOM 1708 N N . THR A 1 218 ? 32.725 5.467 -55.339 1.00 33.07 212 THR A N 1
ATOM 1709 C CA . THR A 1 218 ? 34.045 5.457 -55.968 1.00 32.20 212 THR A CA 1
ATOM 1710 C C . THR A 1 218 ? 34.190 6.286 -57.253 1.00 33.07 212 THR A C 1
ATOM 1711 O O . THR A 1 218 ? 35.313 6.703 -57.546 1.00 32.55 212 THR A O 1
ATOM 1715 N N . ARG A 1 219 ? 33.115 6.501 -58.035 1.00 25.87 213 ARG A N 1
ATOM 1716 C CA . ARG A 1 219 ? 33.292 7.207 -59.310 1.00 23.55 213 ARG A CA 1
ATOM 1717 C C . ARG A 1 219 ? 32.416 8.448 -59.432 1.00 25.45 213 ARG A C 1
ATOM 1718 O O . ARG A 1 219 ? 31.265 8.423 -59.017 1.00 25.12 213 ARG A O 1
ATOM 1726 N N . ALA A 1 220 ? 32.987 9.537 -60.000 1.00 20.23 214 ALA A N 1
ATOM 1727 C CA . ALA A 1 220 ? 32.345 10.838 -60.184 1.00 19.96 214 ALA A CA 1
ATOM 1728 C C . ALA A 1 220 ? 31.014 10.731 -60.933 1.00 23.09 214 ALA A C 1
ATOM 1729 O O . ALA A 1 220 ? 30.910 10.024 -61.925 1.00 21.77 214 ALA A O 1
ATOM 1731 N N . PHE A 1 221 ? 29.977 11.380 -60.385 1.00 18.88 215 PHE A N 1
ATOM 1732 C CA . PHE A 1 221 ? 28.650 11.455 -60.992 1.00 17.82 215 PHE A CA 1
ATOM 1733 C C . PHE A 1 221 ? 28.171 12.862 -60.759 1.00 21.21 215 PHE A C 1
ATOM 1734 O O . PHE A 1 221 ? 28.040 13.281 -59.611 1.00 21.12 215 PHE A O 1
ATOM 1742 N N . VAL A 1 222 ? 28.039 13.627 -61.839 1.00 16.52 216 VAL A N 1
ATOM 1743 C CA . VAL A 1 222 ? 27.661 15.041 -61.777 1.00 15.93 216 VAL A CA 1
ATOM 1744 C C . VAL A 1 222 ? 26.470 15.251 -62.704 1.00 19.55 216 VAL A C 1
ATOM 1745 O O . VAL A 1 222 ? 26.424 14.673 -63.789 1.00 18.71 216 VAL A O 1
ATOM 1749 N N . GLN A 1 223 ? 25.458 16.013 -62.251 1.00 15.41 217 GLN A N 1
ATOM 1750 C CA . GLN A 1 223 ? 24.249 16.149 -63.068 1.00 14.18 217 GLN A CA 1
ATOM 1751 C C . GLN A 1 223 ? 23.736 17.568 -63.100 1.00 18.03 217 GLN A C 1
ATOM 1752 O O . GLN A 1 223 ? 23.962 18.328 -62.163 1.00 17.72 217 GLN A O 1
ATOM 1758 N N . GLN A 1 224 ? 23.025 17.919 -64.189 1.00 16.48 218 GLN A N 1
ATOM 1759 C CA . GLN A 1 224 ? 22.393 19.229 -64.341 1.00 16.14 218 GLN A CA 1
ATOM 1760 C C . GLN A 1 224 ? 21.190 19.069 -65.245 1.00 19.61 218 GLN A C 1
ATOM 1761 O O . GLN A 1 224 ? 21.289 18.391 -66.259 1.00 19.86 218 GLN A O 1
ATOM 1767 N N . ILE A 1 225 ? 20.040 19.669 -64.875 1.00 15.37 219 ILE A N 1
ATOM 1768 C CA . ILE A 1 225 ? 18.842 19.583 -65.712 1.00 14.30 219 ILE A CA 1
ATOM 1769 C C . ILE A 1 225 ? 18.298 21.002 -65.944 1.00 18.80 219 ILE A C 1
ATOM 1770 O O . ILE A 1 225 ? 18.475 21.902 -65.115 1.00 16.55 219 ILE A O 1
ATOM 1775 N N . SER A 1 226 ? 17.717 21.191 -67.128 1.00 16.30 220 SER A N 1
ATOM 1776 C CA . SER A 1 226 ? 17.100 22.417 -67.600 1.00 15.95 220 SER A CA 1
ATOM 1777 C C . SER A 1 226 ? 15.725 22.053 -68.160 1.00 18.81 220 SER A C 1
ATOM 1778 O O . SER A 1 226 ? 15.483 20.866 -68.408 1.00 17.10 220 SER A O 1
ATOM 1781 N N . PRO A 1 227 ? 14.838 23.024 -68.503 1.00 17.16 221 PRO A N 1
ATOM 1782 C CA . PRO A 1 227 ? 13.546 22.642 -69.105 1.00 16.18 221 PRO A CA 1
ATOM 1783 C C . PRO A 1 227 ? 13.673 21.860 -70.432 1.00 20.72 221 PRO A C 1
ATOM 1784 O O . PRO A 1 227 ? 12.818 21.014 -70.719 1.00 18.81 221 PRO A O 1
ATOM 1788 N N . ASP A 1 228 ? 14.725 22.113 -71.228 1.00 17.25 222 ASP A N 1
ATOM 1789 C CA . ASP A 1 228 ? 14.842 21.451 -72.524 1.00 17.95 222 ASP A CA 1
ATOM 1790 C C . ASP A 1 228 ? 16.248 20.872 -72.764 1.00 21.59 222 ASP A C 1
ATOM 1791 O O . ASP A 1 228 ? 16.672 20.694 -73.918 1.00 18.78 222 ASP A O 1
ATOM 1796 N N . HIS A 1 229 ? 16.930 20.472 -71.667 1.00 20.11 223 HIS A N 1
ATOM 1797 C CA . HIS A 1 229 ? 18.278 19.920 -71.778 1.00 20.08 223 HIS A CA 1
ATOM 1798 C C . HIS A 1 229 ? 18.763 19.339 -70.475 1.00 21.28 223 HIS A C 1
ATOM 1799 O O . HIS A 1 229 ? 18.291 19.739 -69.421 1.00 18.77 223 HIS A O 1
ATOM 1806 N N . ALA A 1 230 ? 19.774 18.451 -70.553 1.00 17.57 224 ALA A N 1
ATOM 1807 C CA . ALA A 1 230 ? 20.448 17.889 -69.381 1.00 17.83 224 ALA A CA 1
ATOM 1808 C C . ALA A 1 230 ? 21.859 17.460 -69.717 1.00 18.92 224 ALA A C 1
ATOM 1809 O O . ALA A 1 230 ? 22.168 17.174 -70.872 1.00 17.78 224 ALA A O 1
ATOM 1811 N N . TYR A 1 231 ? 22.722 17.448 -68.703 1.00 16.57 225 TYR A N 1
ATOM 1812 C CA . TYR A 1 231 ? 24.088 16.932 -68.752 1.00 17.05 225 TYR A CA 1
ATOM 1813 C C . TYR A 1 231 ? 24.322 16.021 -67.588 1.00 19.46 225 TYR A C 1
ATOM 1814 O O . TYR A 1 231 ? 23.912 16.328 -66.459 1.00 16.90 225 TYR A O 1
ATOM 1823 N N . ILE A 1 232 ? 25.035 14.947 -67.844 1.00 16.87 226 ILE A N 1
ATOM 1824 C CA . ILE A 1 232 ? 25.449 13.984 -66.839 1.00 16.56 226 ILE A CA 1
ATOM 1825 C C . ILE A 1 232 ? 26.892 13.618 -67.123 1.00 21.32 226 ILE A C 1
ATOM 1826 O O . ILE A 1 232 ? 27.176 13.123 -68.210 1.00 21.15 226 ILE A O 1
ATOM 1831 N N . LEU A 1 233 ? 27.781 13.825 -66.153 1.00 18.36 227 LEU A N 1
ATOM 1832 C CA . LEU A 1 233 ? 29.150 13.344 -66.243 1.00 17.22 227 LEU A CA 1
ATOM 1833 C C . LEU A 1 233 ? 29.196 12.009 -65.495 1.00 21.07 227 LEU A C 1
ATOM 1834 O O . LEU A 1 233 ? 28.946 11.954 -64.286 1.00 19.34 227 LEU A O 1
ATOM 1839 N N . ASP A 1 234 ? 29.430 10.921 -66.233 1.00 18.29 228 ASP A N 1
ATOM 1840 C CA . ASP A 1 234 ? 29.473 9.590 -65.657 1.00 17.16 228 ASP A CA 1
ATOM 1841 C C . ASP A 1 234 ? 30.952 9.201 -65.644 1.00 21.16 228 ASP A C 1
ATOM 1842 O O . ASP A 1 234 ? 31.480 8.718 -66.649 1.00 19.28 228 ASP A O 1
ATOM 1847 N N . HIS A 1 235 ? 31.637 9.546 -64.535 1.00 19.80 229 HIS A N 1
ATOM 1848 C CA . HIS A 1 235 ? 33.079 9.365 -64.309 1.00 21.70 229 HIS A CA 1
ATOM 1849 C C . HIS A 1 235 ? 33.814 10.334 -65.259 1.00 25.96 229 HIS A C 1
ATOM 1850 O O . HIS A 1 235 ? 33.871 11.526 -64.945 1.00 26.59 229 HIS A O 1
ATOM 1857 N N . ARG A 1 236 ? 34.281 9.866 -66.430 1.00 21.23 230 ARG A N 1
ATOM 1858 C CA . ARG A 1 236 ? 34.951 10.710 -67.436 1.00 20.57 230 ARG A CA 1
ATOM 1859 C C . ARG A 1 236 ? 34.107 10.822 -68.731 1.00 21.79 230 ARG A C 1
ATOM 1860 O O . ARG A 1 236 ? 34.544 11.428 -69.709 1.00 21.30 230 ARG A O 1
ATOM 1868 N N . GLU A 1 237 ? 32.925 10.198 -68.751 1.00 19.11 231 GLU A N 1
ATOM 1869 C CA . GLU A 1 237 ? 32.060 10.213 -69.925 1.00 18.19 231 GLU A CA 1
ATOM 1870 C C . GLU A 1 237 ? 31.030 11.308 -69.794 1.00 20.84 231 GLU A C 1
ATOM 1871 O O . GLU A 1 237 ? 30.227 11.283 -68.866 1.00 20.16 231 GLU A O 1
ATOM 1877 N N . LEU A 1 238 ? 31.036 12.250 -70.726 1.00 18.97 232 LEU A N 1
ATOM 1878 C CA . LEU A 1 238 ? 30.064 13.341 -70.673 1.00 18.35 232 LEU A CA 1
ATOM 1879 C C . LEU A 1 238 ? 28.885 13.001 -71.528 1.00 20.67 232 LEU A C 1
ATOM 1880 O O . LEU A 1 238 ? 29.046 12.844 -72.730 1.00 21.51 232 LEU A O 1
ATOM 1885 N N . HIS A 1 239 ? 27.700 12.922 -70.920 1.00 16.54 233 HIS A N 1
ATOM 1886 C CA . HIS A 1 239 ? 26.432 12.660 -71.601 1.00 16.41 233 HIS A CA 1
ATOM 1887 C C . HIS A 1 239 ? 25.701 13.987 -71.822 1.00 19.77 233 HIS A C 1
ATOM 1888 O O . HIS A 1 239 ? 25.526 14.759 -70.874 1.00 18.53 233 HIS A O 1
ATOM 1895 N N . GLU A 1 240 ? 25.327 14.285 -73.070 1.00 15.50 234 GLU A N 1
ATOM 1896 C CA . GLU A 1 240 ? 24.552 15.509 -73.339 1.00 15.09 234 GLU A CA 1
ATOM 1897 C C . GLU A 1 240 ? 23.191 15.063 -73.827 1.00 19.66 234 GLU A C 1
ATOM 1898 O O . GLU A 1 240 ? 23.115 14.395 -74.850 1.00 20.13 234 GLU A O 1
ATOM 1904 N N . ILE A 1 241 ? 22.115 15.396 -73.081 1.00 16.11 235 ILE A N 1
ATOM 1905 C CA . ILE A 1 241 ? 20.778 14.877 -73.364 1.00 14.09 235 ILE A CA 1
ATOM 1906 C C . ILE A 1 241 ? 19.832 15.957 -73.890 1.00 19.54 235 ILE A C 1
ATOM 1907 O O . ILE A 1 241 ? 19.655 17.001 -73.264 1.00 17.29 235 ILE A O 1
ATOM 1912 N N . GLN A 1 242 ? 19.168 15.637 -74.997 1.00 19.05 236 GLN A N 1
ATOM 1913 C CA . GLN A 1 242 ? 18.144 16.470 -75.616 1.00 19.14 236 GLN A CA 1
ATOM 1914 C C . GLN A 1 242 ? 16.818 15.745 -75.422 1.00 22.24 236 GLN A C 1
ATOM 1915 O O . GLN A 1 242 ? 16.534 14.749 -76.107 1.00 21.50 236 GLN A O 1
ATOM 1921 N N . PRO A 1 243 ? 16.045 16.157 -74.406 1.00 18.99 237 PRO A N 1
ATOM 1922 C CA . PRO A 1 243 ? 14.756 15.488 -74.147 1.00 19.26 237 PRO A CA 1
ATOM 1923 C C . PRO A 1 243 ? 13.877 15.449 -75.391 1.00 23.56 237 PRO A C 1
ATOM 1924 O O . PRO A 1 243 ? 13.810 16.445 -76.119 1.00 23.21 237 PRO A O 1
ATOM 1928 N N . GLY A 1 244 ? 13.258 14.294 -75.640 1.00 21.39 238 GLY A N 1
ATOM 1929 C CA . GLY A 1 244 ? 12.435 14.072 -76.827 1.00 21.39 238 GLY A CA 1
ATOM 1930 C C . GLY A 1 244 ? 13.218 13.627 -78.053 1.00 24.11 238 GLY A C 1
ATOM 1931 O O . GLY A 1 244 ? 12.623 13.223 -79.059 1.00 25.12 238 GLY A O 1
ATOM 1932 N N . VAL A 1 245 ? 14.550 13.681 -77.992 1.00 19.28 239 VAL A N 1
ATOM 1933 C CA . VAL A 1 245 ? 15.432 13.288 -79.107 1.00 18.99 239 VAL A CA 1
ATOM 1934 C C . VAL A 1 245 ? 16.386 12.154 -78.700 1.00 23.69 239 VAL A C 1
ATOM 1935 O O . VAL A 1 245 ? 16.483 11.145 -79.409 1.00 23.14 239 VAL A O 1
ATOM 1939 N N . GLY A 1 246 ? 17.143 12.365 -77.628 1.00 20.74 240 GLY A N 1
ATOM 1940 C CA . GLY A 1 246 ? 18.104 11.366 -77.171 1.00 19.63 240 GLY A CA 1
ATOM 1941 C C . GLY A 1 246 ? 19.349 11.985 -76.594 1.00 21.47 240 GLY A C 1
ATOM 1942 O O . GLY A 1 246 ? 19.293 13.071 -76.012 1.00 19.66 240 GLY A O 1
ATOM 1943 N N . ARG A 1 247 ? 20.479 11.260 -76.690 1.00 16.87 241 ARG A N 1
ATOM 1944 C CA . ARG A 1 247 ? 21.715 11.746 -76.119 1.00 16.20 241 ARG A CA 1
ATOM 1945 C C . ARG A 1 247 ? 22.925 11.355 -76.931 1.00 20.90 241 ARG A C 1
ATOM 1946 O O . ARG A 1 247 ? 22.875 10.456 -77.766 1.00 22.18 241 ARG A O 1
ATOM 1954 N N . LYS A 1 248 ? 24.021 12.059 -76.670 1.00 17.05 242 LYS A N 1
ATOM 1955 C CA . LYS A 1 248 ? 25.318 11.797 -77.253 1.00 17.88 242 LYS A CA 1
ATOM 1956 C C . LYS A 1 248 ? 26.293 11.734 -76.085 1.00 21.34 242 LYS A C 1
ATOM 1957 O O . LYS A 1 248 ? 26.036 12.337 -75.038 1.00 19.61 242 LYS A O 1
ATOM 1963 N N . THR A 1 249 ? 27.388 11.010 -76.257 1.00 18.22 243 THR A N 1
ATOM 1964 C CA . THR A 1 249 ? 28.399 10.796 -75.219 1.00 18.59 243 THR A CA 1
ATOM 1965 C C . THR A 1 249 ? 29.799 10.988 -75.765 1.00 24.44 243 THR A C 1
ATOM 1966 O O . THR A 1 249 ? 30.059 10.639 -76.919 1.00 23.49 243 THR A O 1
ATOM 1970 N N . ARG A 1 250 ? 30.695 11.541 -74.940 1.00 21.63 244 ARG A N 1
ATOM 1971 C CA . ARG A 1 250 ? 32.096 11.740 -75.292 1.00 21.48 244 ARG A CA 1
ATOM 1972 C C . ARG A 1 250 ? 32.987 11.548 -74.055 1.00 25.01 244 ARG A C 1
ATOM 1973 O O . ARG A 1 250 ? 32.608 11.968 -72.949 1.00 24.05 244 ARG A O 1
ATOM 1981 N N . GLN A 1 251 ? 34.146 10.869 -74.243 1.00 18.56 245 GLN A N 1
ATOM 1982 C CA . GLN A 1 251 ? 35.105 10.648 -73.173 1.00 19.97 245 GLN A CA 1
ATOM 1983 C C . GLN A 1 251 ? 35.980 11.887 -72.999 1.00 25.71 245 GLN A C 1
ATOM 1984 O O . GLN A 1 251 ? 36.470 12.448 -73.984 1.00 26.51 245 GLN A O 1
ATOM 1990 N N . LEU A 1 252 ? 36.206 12.278 -71.750 1.00 22.59 246 LEU A N 1
ATOM 1991 C CA . LEU A 1 252 ? 37.042 13.417 -71.404 1.00 22.72 246 LEU A CA 1
ATOM 1992 C C . LEU A 1 252 ? 38.330 12.933 -70.788 1.00 28.52 246 LEU A C 1
ATOM 1993 O O . LEU A 1 252 ? 38.334 11.914 -70.089 1.00 28.07 246 LEU A O 1
ATOM 1998 N N . THR A 1 253 ? 39.426 13.662 -71.046 1.00 25.75 247 THR A N 1
ATOM 1999 C CA . THR A 1 253 ? 40.717 13.413 -70.413 1.00 26.27 247 THR A CA 1
ATOM 2000 C C . THR A 1 253 ? 40.613 13.923 -68.963 1.00 32.69 247 THR A C 1
ATOM 2001 O O . THR A 1 253 ? 39.755 14.779 -68.717 1.00 32.25 247 THR A O 1
ATOM 2005 N N . PRO A 1 254 ? 41.513 13.548 -68.022 1.00 30.92 248 PRO A N 1
ATOM 2006 C CA . PRO A 1 254 ? 41.419 14.103 -66.659 1.00 31.76 248 PRO A CA 1
ATOM 2007 C C . PRO A 1 254 ? 41.376 15.647 -66.629 1.00 34.69 248 PRO A C 1
ATOM 2008 O O . PRO A 1 254 ? 40.579 16.214 -65.876 1.00 33.08 248 PRO A O 1
ATOM 2012 N N . ALA A 1 255 ? 42.162 16.326 -67.491 1.00 31.81 249 ALA A N 1
ATOM 2013 C CA . ALA A 1 255 ? 42.158 17.788 -67.579 1.00 31.96 249 ALA A CA 1
ATOM 2014 C C . ALA A 1 255 ? 40.825 18.329 -68.129 1.00 33.48 249 ALA A C 1
ATOM 2015 O O . ALA A 1 255 ? 40.334 19.347 -67.627 1.00 32.53 249 ALA A O 1
ATOM 2017 N N . GLU A 1 256 ? 40.232 17.656 -69.148 1.00 28.63 250 GLU A N 1
ATOM 2018 C CA . GLU A 1 256 ? 38.955 18.098 -69.725 1.00 27.26 250 GLU A CA 1
ATOM 2019 C C . GLU A 1 256 ? 37.825 17.995 -68.692 1.00 28.08 250 GLU A C 1
ATOM 2020 O O . GLU A 1 256 ? 36.932 18.838 -68.698 1.00 26.89 250 GLU A O 1
ATOM 2026 N N . VAL A 1 257 ? 37.894 16.993 -67.782 1.00 24.05 251 VAL A N 1
ATOM 2027 C CA . VAL A 1 257 ? 36.909 16.817 -66.698 1.00 23.75 251 VAL A CA 1
ATOM 2028 C C . VAL A 1 257 ? 36.907 18.068 -65.818 1.00 28.18 251 VAL A C 1
ATOM 2029 O O . VAL A 1 257 ? 35.835 18.635 -65.593 1.00 27.13 251 VAL A O 1
ATOM 2033 N N . LEU A 1 258 ? 38.097 18.519 -65.347 1.00 24.86 252 LEU A N 1
ATOM 2034 C CA . LEU A 1 258 ? 38.163 19.740 -64.527 1.00 25.12 252 LEU A CA 1
ATOM 2035 C C . LEU A 1 258 ? 37.626 20.946 -65.291 1.00 26.22 252 LEU A C 1
ATOM 2036 O O . LEU A 1 258 ? 36.936 21.781 -64.705 1.00 23.32 252 LEU A O 1
ATOM 2041 N N . ALA A 1 259 ? 37.955 21.051 -66.600 1.00 24.16 253 ALA A N 1
ATOM 2042 C CA . ALA A 1 259 ? 37.454 22.149 -67.442 1.00 24.54 253 ALA A CA 1
ATOM 2043 C C . ALA A 1 259 ? 35.930 22.096 -67.567 1.00 27.12 253 ALA A C 1
ATOM 2044 O O . ALA A 1 259 ? 35.269 23.116 -67.383 1.00 27.14 253 ALA A O 1
ATOM 2046 N N . THR A 1 260 ? 35.378 20.906 -67.880 1.00 24.75 254 THR A N 1
ATOM 2047 C CA . THR A 1 260 ? 33.931 20.681 -68.042 1.00 23.34 254 THR A CA 1
ATOM 2048 C C . THR A 1 260 ? 33.207 20.957 -66.725 1.00 23.71 254 THR A C 1
ATOM 2049 O O . THR A 1 260 ? 32.152 21.596 -66.743 1.00 20.80 254 THR A O 1
ATOM 2053 N N . LEU A 1 261 ? 33.786 20.514 -65.588 1.00 21.10 255 LEU A N 1
ATOM 2054 C CA . LEU A 1 261 ? 33.180 20.766 -64.274 1.00 20.88 255 LEU A CA 1
ATOM 2055 C C . LEU A 1 261 ? 32.961 22.266 -64.046 1.00 24.42 255 LEU A C 1
ATOM 2056 O O . LEU A 1 261 ? 31.882 22.667 -63.618 1.00 22.08 255 LEU A O 1
ATOM 2061 N N . ARG A 1 262 ? 33.951 23.105 -64.415 1.00 22.05 256 ARG A N 1
ATOM 2062 C CA . ARG A 1 262 ? 33.852 24.558 -64.265 1.00 22.23 256 ARG A CA 1
ATOM 2063 C C . ARG A 1 262 ? 32.940 25.189 -65.332 1.00 27.37 256 ARG A C 1
ATOM 2064 O O . ARG A 1 262 ? 32.021 25.923 -64.977 1.00 25.70 256 ARG A O 1
ATOM 2072 N N . GLU A 1 263 ? 33.213 24.937 -66.626 1.00 26.34 257 GLU A N 1
ATOM 2073 C CA . GLU A 1 263 ? 32.497 25.564 -67.740 1.00 27.37 257 GLU A CA 1
ATOM 2074 C C . GLU A 1 263 ? 31.028 25.139 -67.849 1.00 32.24 257 GLU A C 1
ATOM 2075 O O . GLU A 1 263 ? 30.173 25.995 -68.069 1.00 32.72 257 GLU A O 1
ATOM 2081 N N . ILE A 1 264 ? 30.741 23.827 -67.744 1.00 27.73 258 ILE A N 1
ATOM 2082 C CA . ILE A 1 264 ? 29.383 23.316 -67.914 1.00 26.63 258 ILE A CA 1
ATOM 2083 C C . ILE A 1 264 ? 28.630 23.304 -66.586 1.00 26.04 258 ILE A C 1
ATOM 2084 O O . ILE A 1 264 ? 27.472 23.717 -66.551 1.00 25.61 258 ILE A O 1
ATOM 2089 N N . PHE A 1 265 ? 29.257 22.804 -65.512 1.00 19.87 259 PHE A N 1
ATOM 2090 C CA . PHE A 1 265 ? 28.540 22.623 -64.255 1.00 18.33 259 PHE A CA 1
ATOM 2091 C C . PHE A 1 265 ? 28.766 23.713 -63.199 1.00 23.36 259 PHE A C 1
ATOM 2092 O O . PHE A 1 265 ? 28.008 23.764 -62.230 1.00 21.51 259 PHE A O 1
ATOM 2100 N N . GLY A 1 266 ? 29.761 24.580 -63.392 1.00 22.81 260 GLY A N 1
ATOM 2101 C CA . GLY A 1 266 ? 30.087 25.625 -62.422 1.00 22.09 260 GLY A CA 1
ATOM 2102 C C . GLY A 1 266 ? 30.681 25.073 -61.142 1.00 25.76 260 GLY A C 1
ATOM 2103 O O . GLY A 1 266 ? 30.509 25.670 -60.076 1.00 27.60 260 GLY A O 1
ATOM 2104 N N . ILE A 1 267 ? 31.362 23.909 -61.238 1.00 20.68 261 ILE A N 1
ATOM 2105 C CA . ILE A 1 267 ? 32.003 23.221 -60.125 1.00 20.76 261 ILE A CA 1
ATOM 2106 C C . ILE A 1 267 ? 33.523 23.407 -60.222 1.00 28.83 261 ILE A C 1
ATOM 2107 O O . ILE A 1 267 ? 34.121 23.122 -61.262 1.00 27.43 261 ILE A O 1
ATOM 2112 N N . GLU A 1 268 ? 34.139 23.858 -59.120 1.00 27.34 262 GLU A N 1
ATOM 2113 C CA . GLU A 1 268 ? 35.589 24.031 -59.003 1.00 28.60 262 GLU A CA 1
ATOM 2114 C C . GLU A 1 268 ? 36.008 23.585 -57.624 1.00 33.75 262 GLU A C 1
ATOM 2115 O O . GLU A 1 268 ? 35.399 24.002 -56.632 1.00 31.90 262 GLU A O 1
ATOM 2121 N N . LEU A 1 269 ? 36.992 22.685 -57.560 1.00 33.18 263 LEU A N 1
ATOM 2122 C CA . LEU A 1 269 ? 37.503 22.160 -56.299 1.00 34.33 263 LEU A CA 1
ATOM 2123 C C . LEU A 1 269 ? 38.724 22.942 -55.855 1.00 41.96 263 LEU A C 1
ATOM 2124 O O . LEU A 1 269 ? 39.323 23.673 -56.656 1.00 41.95 263 LEU A O 1
ATOM 2129 N N . GLY A 1 270 ? 39.105 22.754 -54.589 1.00 40.78 264 GLY A N 1
ATOM 2130 C CA . GLY A 1 270 ? 40.320 23.335 -54.029 1.00 41.09 264 GLY A CA 1
ATOM 2131 C C . GLY A 1 270 ? 41.524 22.680 -54.677 1.00 45.13 264 GLY A C 1
ATOM 2132 O O . GLY A 1 270 ? 41.409 21.558 -55.192 1.00 44.99 264 GLY A O 1
ATOM 2133 N N . ALA A 1 271 ? 42.683 23.377 -54.669 1.00 41.59 265 ALA A N 1
ATOM 2134 C CA . ALA A 1 271 ? 43.945 22.935 -55.284 1.00 40.62 265 ALA A CA 1
ATOM 2135 C C . ALA A 1 271 ? 44.262 21.463 -55.003 1.00 43.74 265 ALA A C 1
ATOM 2136 O O . ALA A 1 271 ? 44.547 20.714 -55.945 1.00 43.78 265 ALA A O 1
ATOM 2138 N N . ASP A 1 272 ? 44.148 21.044 -53.732 1.00 39.64 266 ASP A N 1
ATOM 2139 C CA . ASP A 1 272 ? 44.427 19.681 -53.277 1.00 38.97 266 ASP A CA 1
ATOM 2140 C C . ASP A 1 272 ? 43.358 18.674 -53.718 1.00 39.85 266 ASP A C 1
ATOM 2141 O O . ASP A 1 272 ? 43.702 17.536 -54.048 1.00 37.43 266 ASP A O 1
ATOM 2146 N N . ASP A 1 273 ? 42.070 19.074 -53.702 1.00 37.29 267 ASP A N 1
ATOM 2147 C CA . ASP A 1 273 ? 40.975 18.197 -54.128 1.00 37.05 267 ASP A CA 1
ATOM 2148 C C . ASP A 1 273 ? 41.026 17.982 -55.635 1.00 37.92 267 ASP A C 1
ATOM 2149 O O . ASP A 1 273 ? 40.758 16.872 -56.089 1.00 37.33 267 ASP A O 1
ATOM 2154 N N . SER A 1 274 ? 41.415 19.025 -56.394 1.00 33.51 268 SER A N 1
ATOM 2155 C CA . SER A 1 274 ? 41.607 18.976 -57.848 1.00 33.68 268 SER A CA 1
ATOM 2156 C C . SER A 1 274 ? 42.695 17.960 -58.205 1.00 38.34 268 SER A C 1
ATOM 2157 O O . SER A 1 274 ? 42.502 17.150 -59.113 1.00 37.67 268 SER A O 1
ATOM 2160 N N . THR A 1 275 ? 43.830 17.994 -57.460 1.00 35.01 269 THR A N 1
ATOM 2161 C CA . THR A 1 275 ? 44.969 17.092 -57.628 1.00 34.59 269 THR A CA 1
ATOM 2162 C C . THR A 1 275 ? 44.530 15.649 -57.347 1.00 37.35 269 THR A C 1
ATOM 2163 O O . THR A 1 275 ? 44.826 14.751 -58.141 1.00 37.57 269 THR A O 1
ATOM 2167 N N . LEU A 1 276 ? 43.801 15.440 -56.234 1.00 33.71 270 LEU A N 1
ATOM 2168 C CA . LEU A 1 276 ? 43.298 14.123 -55.835 1.00 32.93 270 LEU A CA 1
ATOM 2169 C C . LEU A 1 276 ? 42.243 13.610 -56.828 1.00 34.07 270 LEU A C 1
ATOM 2170 O O . LEU A 1 276 ? 42.213 12.408 -57.101 1.00 34.87 270 LEU A O 1
ATOM 2175 N N . LEU A 1 277 ? 41.404 14.501 -57.391 1.00 28.97 271 LEU A N 1
ATOM 2176 C CA . LEU A 1 277 ? 40.380 14.058 -58.349 1.00 27.94 271 LEU A CA 1
ATOM 2177 C C . LEU A 1 277 ? 41.029 13.523 -59.624 1.00 34.82 271 LEU A C 1
ATOM 2178 O O . LEU A 1 277 ? 40.655 12.439 -60.065 1.00 34.63 271 LEU A O 1
ATOM 2183 N N . LEU A 1 278 ? 42.046 14.238 -60.163 1.00 33.96 272 LEU A N 1
ATOM 2184 C CA . LEU A 1 278 ? 42.819 13.841 -61.347 1.00 34.87 272 LEU A CA 1
ATOM 2185 C C . LEU A 1 278 ? 43.423 12.432 -61.171 1.00 40.31 272 LEU A C 1
ATOM 2186 O O . LEU A 1 278 ? 43.486 11.680 -62.142 1.00 39.07 272 LEU A O 1
ATOM 2191 N N . GLU A 1 279 ? 43.838 12.080 -59.928 1.00 38.44 273 GLU A N 1
ATOM 2192 C CA . GLU A 1 279 ? 44.391 10.770 -59.564 1.00 38.84 273 GLU A CA 1
ATOM 2193 C C . GLU A 1 279 ? 43.304 9.711 -59.656 1.00 43.97 273 GLU A C 1
ATOM 2194 O O . GLU A 1 279 ? 43.556 8.644 -60.219 1.00 44.46 273 GLU A O 1
ATOM 2200 N N . ARG A 1 280 ? 42.082 10.016 -59.147 1.00 40.65 274 ARG A N 1
ATOM 2201 C CA . ARG A 1 280 ? 40.927 9.107 -59.248 1.00 40.81 274 ARG A CA 1
ATOM 2202 C C . ARG A 1 280 ? 40.544 8.899 -60.727 1.00 46.05 274 ARG A C 1
ATOM 2203 O O . ARG A 1 280 ? 40.235 7.778 -61.133 1.00 47.47 274 ARG A O 1
ATOM 2211 N N . LEU A 1 281 ? 40.620 9.978 -61.530 1.00 41.09 275 LEU A N 1
ATOM 2212 C CA . LEU A 1 281 ? 40.302 9.978 -62.961 1.00 40.44 275 LEU A CA 1
ATOM 2213 C C . LEU A 1 281 ? 41.368 9.243 -63.809 1.00 47.03 275 LEU A C 1
ATOM 2214 O O . LEU A 1 281 ? 40.998 8.561 -64.762 1.00 47.09 275 LEU A O 1
ATOM 2219 N N . ALA A 1 282 ? 42.667 9.365 -63.467 1.00 45.24 276 ALA A N 1
ATOM 2220 C CA . ALA A 1 282 ? 43.755 8.704 -64.207 1.00 46.06 276 ALA A CA 1
ATOM 2221 C C . ALA A 1 282 ? 43.963 7.224 -63.796 1.00 51.77 276 ALA A C 1
ATOM 2222 O O . ALA A 1 282 ? 44.734 6.516 -64.454 1.00 50.87 276 ALA A O 1
ATOM 2224 N N . GLU A 1 283 ? 43.261 6.763 -62.733 1.00 50.19 277 GLU A N 1
ATOM 2225 C CA . GLU A 1 283 ? 43.337 5.416 -62.154 1.00 50.48 277 GLU A CA 1
ATOM 2226 C C . GLU A 1 283 ? 43.087 4.296 -63.159 1.00 55.63 277 GLU A C 1
ATOM 2227 O O . GLU A 1 283 ? 42.309 4.467 -64.101 1.00 55.29 277 GLU A O 1
ATOM 2233 N N . GLN A 1 284 ? 43.743 3.134 -62.910 1.00 52.78 278 GLN A N 1
ATOM 2234 C CA . GLN A 1 284 ? 43.699 1.882 -63.681 1.00 77.55 278 GLN A CA 1
ATOM 2235 C C . GLN A 1 284 ? 44.183 2.121 -65.117 1.00 97.13 278 GLN A C 1
ATOM 2236 O O . GLN A 1 284 ? 44.437 1.176 -65.863 1.00 56.50 278 GLN A O 1
ATOM 2242 N N . VAL B 1 1 ? 15.200 -7.976 -111.349 1.00 53.84 -5 VAL B N 1
ATOM 2243 C CA . VAL B 1 1 ? 16.222 -7.445 -110.441 1.00 53.62 -5 VAL B CA 1
ATOM 2244 C C . VAL B 1 1 ? 17.016 -8.637 -109.853 1.00 57.58 -5 VAL B C 1
ATOM 2245 O O . VAL B 1 1 ? 16.398 -9.617 -109.418 1.00 57.19 -5 VAL B O 1
ATOM 2249 N N . PRO B 1 2 ? 18.377 -8.586 -109.858 1.00 53.84 -4 PRO B N 1
ATOM 2250 C CA . PRO B 1 2 ? 19.155 -9.728 -109.347 1.00 53.74 -4 PRO B CA 1
ATOM 2251 C C . PRO B 1 2 ? 19.080 -9.924 -107.837 1.00 57.00 -4 PRO B C 1
ATOM 2252 O O . PRO B 1 2 ? 18.868 -8.963 -107.091 1.00 56.63 -4 PRO B O 1
ATOM 2256 N N . ARG B 1 3 ? 19.265 -11.182 -107.399 1.00 53.14 -3 ARG B N 1
ATOM 2257 C CA . ARG B 1 3 ? 19.391 -11.547 -105.991 1.00 53.45 -3 ARG B CA 1
ATOM 2258 C C . ARG B 1 3 ? 20.826 -11.147 -105.604 1.00 59.72 -3 ARG B C 1
ATOM 2259 O O . ARG B 1 3 ? 21.721 -11.273 -106.444 1.00 60.26 -3 ARG B O 1
ATOM 2267 N N . GLY B 1 4 ? 21.053 -10.557 -104.437 1.00 56.79 -2 GLY B N 1
ATOM 2268 C CA . GLY B 1 4 ? 20.132 -10.392 -103.326 1.00 56.51 -2 GLY B CA 1
ATOM 2269 C C . GLY B 1 4 ? 20.757 -11.174 -102.196 1.00 60.07 -2 GLY B C 1
ATOM 2270 O O . GLY B 1 4 ? 20.387 -12.325 -101.946 1.00 59.98 -2 GLY B O 1
ATOM 2271 N N . SER B 1 5 ? 21.808 -10.595 -101.602 1.00 55.83 -1 SER B N 1
ATOM 2272 C CA . SER B 1 5 ? 22.565 -11.230 -100.530 1.00 54.81 -1 SER B CA 1
ATOM 2273 C C . SER B 1 5 ? 21.801 -11.141 -99.212 1.00 55.88 -1 SER B C 1
ATOM 2274 O O . SER B 1 5 ? 21.924 -10.149 -98.484 1.00 56.63 -1 SER B O 1
ATOM 2277 N N . HIS B 1 6 ? 21.014 -12.188 -98.907 1.00 49.27 0 HIS B N 1
ATOM 2278 C CA . HIS B 1 6 ? 20.269 -12.330 -97.651 1.00 47.22 0 HIS B CA 1
ATOM 2279 C C . HIS B 1 6 ? 21.297 -12.759 -96.577 1.00 47.05 0 HIS B C 1
ATOM 2280 O O . HIS B 1 6 ? 21.264 -13.895 -96.096 1.00 45.96 0 HIS B O 1
ATOM 2287 N N . MET B 1 7 ? 22.267 -11.855 -96.290 1.00 41.21 1 MET B N 1
ATOM 2288 C CA . MET B 1 7 ? 23.455 -12.002 -95.438 1.00 39.64 1 MET B CA 1
ATOM 2289 C C . MET B 1 7 ? 23.177 -12.756 -94.138 1.00 38.69 1 MET B C 1
ATOM 2290 O O . MET B 1 7 ? 23.786 -13.800 -93.891 1.00 38.57 1 MET B O 1
ATOM 2295 N N . TRP B 1 8 ? 22.240 -12.241 -93.341 1.00 30.66 2 TRP B N 1
ATOM 2296 C CA . TRP B 1 8 ? 21.873 -12.801 -92.052 1.00 28.23 2 TRP B CA 1
ATOM 2297 C C . TRP B 1 8 ? 20.682 -13.768 -92.148 1.00 30.65 2 TRP B C 1
ATOM 2298 O O . TRP B 1 8 ? 20.293 -14.341 -91.134 1.00 29.09 2 TRP B O 1
ATOM 2309 N N . ASN B 1 9 ? 20.129 -13.963 -93.362 1.00 27.61 3 ASN B N 1
ATOM 2310 C CA . ASN B 1 9 ? 19.014 -14.879 -93.652 1.00 27.60 3 ASN B CA 1
ATOM 2311 C C . ASN B 1 9 ? 17.781 -14.629 -92.783 1.00 31.40 3 ASN B C 1
ATOM 2312 O O . ASN B 1 9 ? 17.160 -15.576 -92.287 1.00 31.05 3 ASN B O 1
ATOM 2317 N N . GLY B 1 10 ? 17.407 -13.353 -92.669 1.00 29.82 4 GLY B N 1
ATOM 2318 C CA . GLY B 1 10 ? 16.248 -12.888 -91.913 1.00 30.24 4 GLY B CA 1
ATOM 2319 C C . GLY B 1 10 ? 14.940 -13.512 -92.368 1.00 35.14 4 GLY B C 1
ATOM 2320 O O . GLY B 1 10 ? 14.089 -13.858 -91.541 1.00 33.42 4 GLY B O 1
ATOM 2321 N N . ASP B 1 11 ? 14.795 -13.706 -93.691 1.00 33.06 5 ASP B N 1
ATOM 2322 C CA . ASP B 1 11 ? 13.605 -14.279 -94.316 1.00 33.29 5 ASP B CA 1
ATOM 2323 C C . ASP B 1 11 ? 13.375 -15.749 -93.937 1.00 36.10 5 ASP B C 1
ATOM 2324 O O . ASP B 1 11 ? 12.230 -16.188 -93.965 1.00 35.57 5 ASP B O 1
ATOM 2329 N N . GLU B 1 12 ? 14.439 -16.502 -93.571 1.00 32.86 6 GLU B N 1
ATOM 2330 C CA . GLU B 1 12 ? 14.309 -17.919 -93.189 1.00 32.15 6 GLU B CA 1
ATOM 2331 C C . GLU B 1 12 ? 13.863 -18.080 -91.724 1.00 33.11 6 GLU B C 1
ATOM 2332 O O . GLU B 1 12 ? 13.480 -19.179 -91.307 1.00 31.98 6 GLU B O 1
ATOM 2338 N N . LEU B 1 13 ? 13.929 -16.997 -90.944 1.00 27.40 7 LEU B N 1
ATOM 2339 C CA . LEU B 1 13 ? 13.547 -17.038 -89.542 1.00 25.99 7 LEU B CA 1
ATOM 2340 C C . LEU B 1 13 ? 12.029 -17.093 -89.360 1.00 29.53 7 LEU B C 1
ATOM 2341 O O . LEU B 1 13 ? 11.281 -16.376 -90.037 1.00 27.89 7 LEU B O 1
ATOM 2346 N N . GLN B 1 14 ? 11.591 -17.920 -88.405 1.00 27.71 8 GLN B N 1
ATOM 2347 C CA . GLN B 1 14 ? 10.194 -17.987 -87.980 1.00 27.86 8 GLN B CA 1
ATOM 2348 C C . GLN B 1 14 ? 10.059 -16.920 -86.887 1.00 30.97 8 GLN B C 1
ATOM 2349 O O . GLN B 1 14 ? 10.231 -17.214 -85.703 1.00 30.03 8 GLN B O 1
ATOM 2355 N N . LEU B 1 15 ? 9.816 -15.663 -87.307 1.00 27.44 9 LEU B N 1
ATOM 2356 C CA . LEU B 1 15 ? 9.763 -14.473 -86.463 1.00 27.86 9 LEU B CA 1
ATOM 2357 C C . LEU B 1 15 ? 8.779 -14.556 -85.291 1.00 33.32 9 LEU B C 1
ATOM 2358 O O . LEU B 1 15 ? 9.208 -14.322 -84.159 1.00 33.35 9 LEU B O 1
ATOM 2363 N N . ASP B 1 16 ? 7.478 -14.862 -85.536 1.00 29.57 10 ASP B N 1
ATOM 2364 C CA . ASP B 1 16 ? 6.477 -14.940 -84.457 1.00 28.71 10 ASP B CA 1
ATOM 2365 C C . ASP B 1 16 ? 6.809 -16.049 -83.477 1.00 30.40 10 ASP B C 1
ATOM 2366 O O . ASP B 1 16 ? 6.628 -15.877 -82.271 1.00 28.83 10 ASP B O 1
ATOM 2371 N N . GLU B 1 17 ? 7.296 -17.188 -83.997 1.00 26.89 11 GLU B N 1
ATOM 2372 C CA . GLU B 1 17 ? 7.681 -18.344 -83.195 1.00 27.04 11 GLU B CA 1
ATOM 2373 C C . GLU B 1 17 ? 8.874 -17.992 -82.295 1.00 28.83 11 GLU B C 1
ATOM 2374 O O . GLU B 1 17 ? 8.892 -18.345 -81.112 1.00 26.18 11 GLU B O 1
ATOM 2380 N N . TYR B 1 18 ? 9.854 -17.283 -82.860 1.00 25.33 12 TYR B N 1
ATOM 2381 C CA . TYR B 1 18 ? 11.024 -16.860 -82.094 1.00 24.44 12 TYR B CA 1
ATOM 2382 C C . TYR B 1 18 ? 10.605 -15.899 -80.988 1.00 26.94 12 TYR B C 1
ATOM 2383 O O . TYR B 1 18 ? 11.031 -16.082 -79.853 1.00 26.96 12 TYR B O 1
ATOM 2392 N N . LEU B 1 19 ? 9.797 -14.873 -81.316 1.00 23.49 13 LEU B N 1
ATOM 2393 C CA . LEU B 1 19 ? 9.395 -13.837 -80.351 1.00 23.74 13 LEU B CA 1
ATOM 2394 C C . LEU B 1 19 ? 8.529 -14.393 -79.228 1.00 28.15 13 LEU B C 1
ATOM 2395 O O . LEU B 1 19 ? 8.635 -13.921 -78.100 1.00 27.87 13 LEU B O 1
ATOM 2400 N N . ALA B 1 20 ? 7.694 -15.396 -79.522 1.00 26.57 14 ALA B N 1
ATOM 2401 C CA . ALA B 1 20 ? 6.858 -16.032 -78.499 1.00 26.40 14 ALA B CA 1
ATOM 2402 C C . ALA B 1 20 ? 7.745 -16.857 -77.550 1.00 30.04 14 ALA B C 1
ATOM 2403 O O . ALA B 1 20 ? 7.523 -16.844 -76.335 1.00 29.52 14 ALA B O 1
ATOM 2405 N N . PHE B 1 21 ? 8.786 -17.518 -78.106 1.00 25.98 15 PHE B N 1
ATOM 2406 C CA . PHE B 1 21 ? 9.723 -18.336 -77.334 1.00 25.23 15 PHE B CA 1
ATOM 2407 C C . PHE B 1 21 ? 10.488 -17.494 -76.314 1.00 27.32 15 PHE B C 1
ATOM 2408 O O . PHE B 1 21 ? 10.667 -17.933 -75.185 1.00 26.59 15 PHE B O 1
ATOM 2416 N N . ILE B 1 22 ? 10.948 -16.306 -76.723 1.00 24.28 16 ILE B N 1
ATOM 2417 C CA . ILE B 1 22 ? 11.711 -15.392 -75.865 1.00 23.70 16 ILE B CA 1
ATOM 2418 C C . ILE B 1 22 ? 10.763 -14.492 -75.037 1.00 28.05 16 ILE B C 1
ATOM 2419 O O . ILE B 1 22 ? 11.228 -13.654 -74.269 1.00 27.71 16 ILE B O 1
ATOM 2424 N N . GLY B 1 23 ? 9.451 -14.691 -75.181 1.00 27.18 17 GLY B N 1
ATOM 2425 C CA . GLY B 1 23 ? 8.447 -13.937 -74.428 1.00 27.36 17 GLY B CA 1
ATOM 2426 C C . GLY B 1 23 ? 8.366 -12.463 -74.773 1.00 29.61 17 GLY B C 1
ATOM 2427 O O . GLY B 1 23 ? 8.070 -11.631 -73.907 1.00 28.92 17 GLY B O 1
ATOM 2428 N N . PHE B 1 24 ? 8.643 -12.126 -76.042 1.00 26.84 18 PHE B N 1
ATOM 2429 C CA . PHE B 1 24 ? 8.573 -10.755 -76.534 1.00 26.18 18 PHE B CA 1
ATOM 2430 C C . PHE B 1 24 ? 7.173 -10.453 -77.062 1.00 34.12 18 PHE B C 1
ATOM 2431 O O . PHE B 1 24 ? 6.612 -11.238 -77.834 1.00 33.10 18 PHE B O 1
ATOM 2439 N N . ASP B 1 25 ? 6.660 -9.268 -76.709 1.00 32.97 19 ASP B N 1
ATOM 2440 C CA . ASP B 1 25 ? 5.394 -8.738 -77.214 1.00 34.08 19 ASP B CA 1
ATOM 2441 C C . ASP B 1 25 ? 5.474 -7.208 -77.242 1.00 39.41 19 ASP B C 1
ATOM 2442 O O . ASP B 1 25 ? 6.389 -6.617 -76.666 1.00 39.99 19 ASP B O 1
ATOM 2447 N N . GLY B 1 26 ? 4.526 -6.588 -77.921 1.00 36.66 20 GLY B N 1
ATOM 2448 C CA . GLY B 1 26 ? 4.472 -5.142 -78.037 1.00 36.10 20 GLY B CA 1
ATOM 2449 C C . GLY B 1 26 ? 5.051 -4.665 -79.343 1.00 37.98 20 GLY B C 1
ATOM 2450 O O . GLY B 1 26 ? 5.138 -5.430 -80.309 1.00 36.44 20 GLY B O 1
ATOM 2451 N N . ASP B 1 27 ? 5.466 -3.391 -79.355 1.00 34.61 21 ASP B N 1
ATOM 2452 C CA . ASP B 1 27 ? 6.013 -2.686 -80.511 1.00 34.41 21 ASP B CA 1
ATOM 2453 C C . ASP B 1 27 ? 7.283 -3.390 -81.011 1.00 36.26 21 ASP B C 1
ATOM 2454 O O . ASP B 1 27 ? 8.159 -3.710 -80.209 1.00 36.21 21 ASP B O 1
ATOM 2459 N N . ARG B 1 28 ? 7.312 -3.717 -82.313 1.00 31.72 22 ARG B N 1
ATOM 2460 C CA . ARG B 1 28 ? 8.419 -4.411 -82.984 1.00 31.89 22 ARG B CA 1
ATOM 2461 C C . ARG B 1 28 ? 9.314 -3.434 -83.778 1.00 36.41 22 ARG B C 1
ATOM 2462 O O . ARG B 1 28 ? 10.215 -3.884 -84.494 1.00 36.37 22 ARG B O 1
ATOM 2470 N N . SER B 1 29 ? 9.067 -2.104 -83.655 1.00 32.99 23 SER B N 1
ATOM 2471 C CA . SER B 1 29 ? 9.835 -1.051 -84.347 1.00 33.12 23 SER B CA 1
ATOM 2472 C C . SER B 1 29 ? 11.357 -1.152 -84.050 1.00 36.70 23 SER B C 1
ATOM 2473 O O . SER B 1 29 ? 11.696 -1.472 -82.912 1.00 36.93 23 SER B O 1
ATOM 2476 N N . PRO B 1 30 ? 12.283 -0.862 -85.008 1.00 32.11 24 PRO B N 1
ATOM 2477 C CA . PRO B 1 30 ? 13.726 -0.973 -84.687 1.00 30.80 24 PRO B CA 1
ATOM 2478 C C . PRO B 1 30 ? 14.244 0.195 -83.824 1.00 34.07 24 PRO B C 1
ATOM 2479 O O . PRO B 1 30 ? 14.894 1.140 -84.317 1.00 32.62 24 PRO B O 1
ATOM 2483 N N . THR B 1 31 ? 13.938 0.116 -82.510 1.00 29.57 25 THR B N 1
ATOM 2484 C CA . THR B 1 31 ? 14.307 1.110 -81.494 1.00 29.63 25 THR B CA 1
ATOM 2485 C C . THR B 1 31 ? 15.067 0.479 -80.311 1.00 31.61 25 THR B C 1
ATOM 2486 O O . THR B 1 31 ? 15.083 -0.749 -80.175 1.00 29.60 25 THR B O 1
ATOM 2490 N N . LEU B 1 32 ? 15.626 1.328 -79.408 1.00 28.36 26 LEU B N 1
ATOM 2491 C CA . LEU B 1 32 ? 16.358 0.881 -78.223 1.00 27.00 26 LEU B CA 1
ATOM 2492 C C . LEU B 1 32 ? 15.479 0.088 -77.250 1.00 29.81 26 LEU B C 1
ATOM 2493 O O . LEU B 1 32 ? 15.960 -0.885 -76.650 1.00 27.55 26 LEU B O 1
ATOM 2498 N N . GLU B 1 33 ? 14.209 0.505 -77.065 1.00 26.12 27 GLU B N 1
ATOM 2499 C CA . GLU B 1 33 ? 13.316 -0.216 -76.151 1.00 26.08 27 GLU B CA 1
ATOM 2500 C C . GLU B 1 33 ? 13.014 -1.614 -76.680 1.00 26.98 27 GLU B C 1
ATOM 2501 O O . GLU B 1 33 ? 12.986 -2.554 -75.906 1.00 26.20 27 GLU B O 1
ATOM 2507 N N . THR B 1 34 ? 12.856 -1.752 -77.989 1.00 23.75 28 THR B N 1
ATOM 2508 C CA . THR B 1 34 ? 12.610 -3.053 -78.606 1.00 24.08 28 THR B CA 1
ATOM 2509 C C . THR B 1 34 ? 13.864 -3.931 -78.418 1.00 26.58 28 THR B C 1
ATOM 2510 O O . THR B 1 34 ? 13.746 -5.074 -77.975 1.00 25.48 28 THR B O 1
ATOM 2514 N N . LEU B 1 35 ? 15.051 -3.355 -78.695 1.00 22.46 29 LEU B N 1
ATOM 2515 C CA . LEU B 1 35 ? 16.353 -4.031 -78.570 1.00 20.69 29 LEU B CA 1
ATOM 2516 C C . LEU B 1 35 ? 16.564 -4.525 -77.150 1.00 22.33 29 LEU B C 1
ATOM 2517 O O . LEU B 1 35 ? 17.019 -5.652 -76.961 1.00 20.71 29 LEU B O 1
ATOM 2522 N N . ARG B 1 36 ? 16.208 -3.701 -76.143 1.00 20.82 30 ARG B N 1
ATOM 2523 C CA . ARG B 1 36 ? 16.339 -4.094 -74.738 1.00 20.36 30 ARG B CA 1
ATOM 2524 C C . ARG B 1 36 ? 15.485 -5.303 -74.435 1.00 23.43 30 ARG B C 1
ATOM 2525 O O . ARG B 1 36 ? 15.968 -6.252 -73.808 1.00 21.79 30 ARG B O 1
ATOM 2533 N N . ARG B 1 37 ? 14.226 -5.290 -74.905 1.00 20.04 31 ARG B N 1
ATOM 2534 C CA . ARG B 1 37 ? 13.309 -6.402 -74.659 1.00 19.57 31 ARG B CA 1
ATOM 2535 C C . ARG B 1 37 ? 13.744 -7.671 -75.416 1.00 21.65 31 ARG B C 1
ATOM 2536 O O . ARG B 1 37 ? 13.591 -8.762 -74.869 1.00 21.48 31 ARG B O 1
ATOM 2544 N N . LEU B 1 38 ? 14.335 -7.522 -76.628 1.00 20.07 32 LEU B N 1
ATOM 2545 C CA . LEU B 1 38 ? 14.844 -8.633 -77.449 1.00 19.19 32 LEU B CA 1
ATOM 2546 C C . LEU B 1 38 ? 16.016 -9.309 -76.754 1.00 21.69 32 LEU B C 1
ATOM 2547 O O . LEU B 1 38 ? 16.021 -10.525 -76.614 1.00 22.09 32 LEU B O 1
ATOM 2552 N N . GLN B 1 39 ? 17.020 -8.527 -76.336 1.00 18.74 33 GLN B N 1
ATOM 2553 C CA . GLN B 1 39 ? 18.189 -9.109 -75.696 1.00 17.61 33 GLN B CA 1
ATOM 2554 C C . GLN B 1 39 ? 17.822 -9.791 -74.366 1.00 19.49 33 GLN B C 1
ATOM 2555 O O . GLN B 1 39 ? 18.246 -10.930 -74.123 1.00 18.86 33 GLN B O 1
ATOM 2561 N N . ARG B 1 40 ? 17.032 -9.118 -73.509 1.00 17.34 34 ARG B N 1
ATOM 2562 C CA . ARG B 1 40 ? 16.682 -9.710 -72.224 1.00 17.17 34 ARG B CA 1
ATOM 2563 C C . ARG B 1 40 ? 15.954 -11.050 -72.410 1.00 21.37 34 ARG B C 1
ATOM 2564 O O . ARG B 1 40 ? 16.323 -12.027 -71.769 1.00 20.32 34 ARG B O 1
ATOM 2572 N N . GLY B 1 41 ? 14.953 -11.089 -73.288 1.00 18.79 35 GLY B N 1
ATOM 2573 C CA . GLY B 1 41 ? 14.197 -12.314 -73.551 1.00 18.92 35 GLY B CA 1
ATOM 2574 C C . GLY B 1 41 ? 15.061 -13.411 -74.152 1.00 20.25 35 GLY B C 1
ATOM 2575 O O . GLY B 1 41 ? 14.929 -14.578 -73.783 1.00 20.34 35 GLY B O 1
ATOM 2576 N N . HIS B 1 42 ? 15.960 -13.044 -75.066 1.00 16.32 36 HIS B N 1
ATOM 2577 C CA . HIS B 1 42 ? 16.846 -14.003 -75.738 1.00 16.19 36 HIS B CA 1
ATOM 2578 C C . HIS B 1 42 ? 17.798 -14.643 -74.731 1.00 17.48 36 HIS B C 1
ATOM 2579 O O . HIS B 1 42 ? 17.894 -15.872 -74.684 1.00 15.96 36 HIS B O 1
ATOM 2586 N N . VAL B 1 43 ? 18.502 -13.809 -73.948 1.00 14.27 37 VAL B N 1
ATOM 2587 C CA . VAL B 1 43 ? 19.503 -14.265 -72.973 1.00 14.08 37 VAL B CA 1
ATOM 2588 C C . VAL B 1 43 ? 18.844 -15.168 -71.904 1.00 17.79 37 VAL B C 1
ATOM 2589 O O . VAL B 1 43 ? 19.381 -16.229 -71.585 1.00 17.07 37 VAL B O 1
ATOM 2593 N N . LEU B 1 44 ? 17.656 -14.797 -71.429 1.00 15.62 38 LEU B N 1
ATOM 2594 C CA . LEU B 1 44 ? 16.967 -15.583 -70.415 1.00 16.65 38 LEU B CA 1
ATOM 2595 C C . LEU B 1 44 ? 16.365 -16.915 -70.928 1.00 22.17 38 LEU B C 1
ATOM 2596 O O . LEU B 1 44 ? 16.329 -17.875 -70.156 1.00 21.46 38 LEU B O 1
ATOM 2601 N N . ASN B 1 45 ? 15.908 -16.990 -72.198 1.00 19.34 39 ASN B N 1
ATOM 2602 C CA . ASN B 1 45 ? 15.195 -18.183 -72.676 1.00 18.47 39 ASN B CA 1
ATOM 2603 C C . ASN B 1 45 ? 15.978 -19.107 -73.638 1.00 21.54 39 ASN B C 1
ATOM 2604 O O . ASN B 1 45 ? 15.800 -20.324 -73.568 1.00 20.24 39 ASN B O 1
ATOM 2609 N N . ILE B 1 46 ? 16.828 -18.559 -74.525 1.00 17.60 40 ILE B N 1
ATOM 2610 C CA . ILE B 1 46 ? 17.590 -19.413 -75.455 1.00 15.35 40 ILE B CA 1
ATOM 2611 C C . ILE B 1 46 ? 18.683 -20.105 -74.648 1.00 19.24 40 ILE B C 1
ATOM 2612 O O . ILE B 1 46 ? 19.465 -19.448 -73.962 1.00 18.55 40 ILE B O 1
ATOM 2617 N N . LYS B 1 47 ? 18.703 -21.439 -74.708 1.00 16.85 41 LYS B N 1
ATOM 2618 C CA . LYS B 1 47 ? 19.608 -22.218 -73.879 1.00 16.61 41 LYS B CA 1
ATOM 2619 C C . LYS B 1 47 ? 21.034 -22.163 -74.402 1.00 18.74 41 LYS B C 1
ATOM 2620 O O . LYS B 1 47 ? 21.261 -21.878 -75.584 1.00 17.91 41 LYS B O 1
ATOM 2626 N N . TRP B 1 48 ? 22.009 -22.376 -73.504 1.00 16.62 42 TRP B N 1
ATOM 2627 C CA . TRP B 1 48 ? 23.418 -22.288 -73.877 1.00 15.64 42 TRP B CA 1
ATOM 2628 C C . TRP B 1 48 ? 24.106 -23.584 -73.549 1.00 18.19 42 TRP B C 1
ATOM 2629 O O . TRP B 1 48 ? 24.103 -23.992 -72.393 1.00 16.80 42 TRP B O 1
ATOM 2640 N N . GLU B 1 49 ? 24.729 -24.225 -74.556 1.00 15.41 43 GLU B N 1
ATOM 2641 C CA . GLU B 1 49 ? 25.458 -25.496 -74.400 1.00 15.73 43 GLU B CA 1
ATOM 2642 C C . GLU B 1 49 ? 26.288 -25.772 -75.643 1.00 19.81 43 GLU B C 1
ATOM 2643 O O . GLU B 1 49 ? 26.028 -25.175 -76.684 1.00 20.21 43 GLU B O 1
ATOM 2649 N N . ASN B 1 50 ? 27.261 -26.684 -75.547 1.00 17.09 44 ASN B N 1
ATOM 2650 C CA . ASN B 1 50 ? 28.167 -27.041 -76.653 1.00 17.27 44 ASN B CA 1
ATOM 2651 C C . ASN B 1 50 ? 28.135 -28.549 -76.931 1.00 22.32 44 ASN B C 1
ATOM 2652 O O . ASN B 1 50 ? 29.117 -29.083 -77.464 1.00 22.49 44 ASN B O 1
ATOM 2657 N N . LEU B 1 51 ? 27.046 -29.246 -76.522 1.00 19.22 45 LEU B N 1
ATOM 2658 C CA . LEU B 1 51 ? 26.977 -30.708 -76.579 1.00 20.20 45 LEU B CA 1
ATOM 2659 C C . LEU B 1 51 ? 27.119 -31.301 -77.994 1.00 25.37 45 LEU B C 1
ATOM 2660 O O . LEU B 1 51 ? 27.643 -32.407 -78.106 1.00 24.48 45 LEU B O 1
ATOM 2665 N N . ASP B 1 52 ? 26.759 -30.553 -79.059 1.00 21.96 46 ASP B N 1
ATOM 2666 C CA . ASP B 1 52 ? 26.974 -31.002 -80.428 1.00 21.95 46 ASP B CA 1
ATOM 2667 C C . ASP B 1 52 ? 28.463 -31.108 -80.747 1.00 28.18 46 ASP B C 1
ATOM 2668 O O . ASP B 1 52 ? 28.861 -32.061 -81.432 1.00 29.07 46 ASP B O 1
ATOM 2673 N N . ALA B 1 53 ? 29.294 -30.162 -80.250 1.00 24.22 47 ALA B N 1
ATOM 2674 C CA . ALA B 1 53 ? 30.750 -30.191 -80.481 1.00 24.16 47 ALA B CA 1
ATOM 2675 C C . ALA B 1 53 ? 31.388 -31.315 -79.691 1.00 28.49 47 ALA B C 1
ATOM 2676 O O . ALA B 1 53 ? 32.226 -32.050 -80.227 1.00 27.90 47 ALA B O 1
ATOM 2678 N N . VAL B 1 54 ? 30.956 -31.495 -78.431 1.00 24.29 48 VAL B N 1
ATOM 2679 C CA . VAL B 1 54 ? 31.466 -32.573 -77.580 1.00 24.51 48 VAL B CA 1
ATOM 2680 C C . VAL B 1 54 ? 31.162 -33.939 -78.223 1.00 29.78 48 VAL B C 1
ATOM 2681 O O . VAL B 1 54 ? 32.063 -34.772 -78.285 1.00 31.14 48 VAL B O 1
ATOM 2685 N N . LEU B 1 55 ? 29.922 -34.137 -78.734 1.00 27.46 49 LEU B N 1
ATOM 2686 C CA . LEU B 1 55 ? 29.465 -35.407 -79.319 1.00 28.97 49 LEU B CA 1
ATOM 2687 C C . LEU B 1 55 ? 29.861 -35.625 -80.795 1.00 35.69 49 LEU B C 1
ATOM 2688 O O . LEU B 1 55 ? 30.075 -36.776 -81.182 1.00 35.88 49 LEU B O 1
ATOM 2693 N N . HIS B 1 56 ? 29.894 -34.563 -81.632 1.00 33.25 50 HIS B N 1
ATOM 2694 C CA . HIS B 1 56 ? 30.133 -34.738 -83.071 1.00 33.83 50 HIS B CA 1
ATOM 2695 C C . HIS B 1 56 ? 31.214 -33.814 -83.688 1.00 36.58 50 HIS B C 1
ATOM 2696 O O . HIS B 1 56 ? 31.449 -33.923 -84.900 1.00 35.47 50 HIS B O 1
ATOM 2703 N N . LYS B 1 57 ? 31.892 -32.947 -82.876 1.00 31.03 51 LYS B N 1
ATOM 2704 C CA . LYS B 1 57 ? 32.954 -32.026 -83.336 1.00 30.88 51 LYS B CA 1
ATOM 2705 C C . LYS B 1 57 ? 32.468 -31.138 -84.508 1.00 33.20 51 LYS B C 1
ATOM 2706 O O . LYS B 1 57 ? 33.275 -30.692 -85.340 1.00 29.81 51 LYS B O 1
ATOM 2712 N N . HIS B 1 58 ? 31.141 -30.866 -84.545 1.00 31.63 52 HIS B N 1
ATOM 2713 C CA . HIS B 1 58 ? 30.486 -30.085 -85.593 1.00 32.58 52 HIS B CA 1
ATOM 2714 C C . HIS B 1 58 ? 29.192 -29.441 -85.087 1.00 33.64 52 HIS B C 1
ATOM 2715 O O . HIS B 1 58 ? 28.415 -30.078 -84.369 1.00 32.55 52 HIS B O 1
ATOM 2722 N N . VAL B 1 59 ? 28.958 -28.186 -85.505 1.00 28.16 53 VAL B N 1
ATOM 2723 C CA . VAL B 1 59 ? 27.772 -27.388 -85.172 1.00 26.95 53 VAL B CA 1
ATOM 2724 C C . VAL B 1 59 ? 27.193 -26.738 -86.455 1.00 28.42 53 VAL B C 1
ATOM 2725 O O . VAL B 1 59 ? 27.899 -25.975 -87.118 1.00 27.25 53 VAL B O 1
ATOM 2729 N N . ALA B 1 60 ? 25.909 -26.985 -86.749 1.00 23.85 54 ALA B N 1
ATOM 2730 C CA . ALA B 1 60 ? 25.198 -26.381 -87.880 1.00 23.72 54 ALA B CA 1
ATOM 2731 C C . ALA B 1 60 ? 24.838 -24.934 -87.546 1.00 26.95 54 ALA B C 1
ATOM 2732 O O . ALA B 1 60 ? 24.263 -24.688 -86.484 1.00 26.47 54 ALA B O 1
ATOM 2734 N N . LEU B 1 61 ? 25.190 -23.975 -88.429 1.00 23.40 55 LEU B N 1
ATOM 2735 C CA . LEU B 1 61 ? 24.901 -22.564 -88.164 1.00 22.60 55 LEU B CA 1
ATOM 2736 C C . LEU B 1 61 ? 23.814 -22.004 -89.090 1.00 27.24 55 LEU B C 1
ATOM 2737 O O . LEU B 1 61 ? 23.441 -20.838 -88.947 1.00 26.95 55 LEU B O 1
ATOM 2742 N N . ASP B 1 62 ? 23.255 -22.831 -89.993 1.00 23.47 56 ASP B N 1
ATOM 2743 C CA . ASP B 1 62 ? 22.203 -22.344 -90.889 1.00 22.40 56 ASP B CA 1
ATOM 2744 C C . ASP B 1 62 ? 20.918 -22.097 -90.089 1.00 24.81 56 ASP B C 1
ATOM 2745 O O . ASP B 1 62 ? 20.594 -22.893 -89.202 1.00 23.91 56 ASP B O 1
ATOM 2750 N N . ILE B 1 63 ? 20.214 -20.975 -90.378 1.00 21.13 57 ILE B N 1
ATOM 2751 C CA . ILE B 1 63 ? 19.011 -20.537 -89.644 1.00 22.14 57 ILE B CA 1
ATOM 2752 C C . ILE B 1 63 ? 17.954 -21.669 -89.531 1.00 29.17 57 ILE B C 1
ATOM 2753 O O . ILE B 1 63 ? 17.480 -21.874 -88.410 1.00 28.44 57 ILE B O 1
ATOM 2758 N N . PRO B 1 64 ? 17.595 -22.440 -90.596 1.00 27.80 58 PRO B N 1
ATOM 2759 C CA . PRO B 1 64 ? 16.612 -23.529 -90.403 1.00 26.93 58 PRO B CA 1
ATOM 2760 C C . PRO B 1 64 ? 17.038 -24.564 -89.348 1.00 29.37 58 PRO B C 1
ATOM 2761 O O . PRO B 1 64 ? 16.202 -24.943 -88.526 1.00 30.52 58 PRO B O 1
ATOM 2765 N N . ALA B 1 65 ? 18.301 -25.047 -89.382 1.00 24.19 59 ALA B N 1
ATOM 2766 C CA . ALA B 1 65 ? 18.806 -26.023 -88.411 1.00 24.22 59 ALA B CA 1
ATOM 2767 C C . ALA B 1 65 ? 18.890 -25.434 -86.986 1.00 27.92 59 ALA B C 1
ATOM 2768 O O . ALA B 1 65 ? 18.615 -26.146 -86.021 1.00 27.75 59 ALA B O 1
ATOM 2770 N N . VAL B 1 66 ? 19.291 -24.156 -86.865 1.00 22.71 60 VAL B N 1
ATOM 2771 C CA . VAL B 1 66 ? 19.445 -23.460 -85.580 1.00 22.12 60 VAL B CA 1
ATOM 2772 C C . VAL B 1 66 ? 18.087 -23.224 -84.929 1.00 25.25 60 VAL B C 1
ATOM 2773 O O . VAL B 1 66 ? 17.928 -23.559 -83.759 1.00 25.26 60 VAL B O 1
ATOM 2777 N N . GLN B 1 67 ? 17.106 -22.653 -85.662 1.00 23.32 61 GLN B N 1
ATOM 2778 C CA . GLN B 1 67 ? 15.805 -22.361 -85.059 1.00 23.19 61 GLN B CA 1
ATOM 2779 C C . GLN B 1 67 ? 15.029 -23.655 -84.705 1.00 27.27 61 GLN B C 1
ATOM 2780 O O . GLN B 1 67 ? 14.331 -23.666 -83.694 1.00 27.33 61 GLN B O 1
ATOM 2786 N N . ALA B 1 68 ? 15.212 -24.750 -85.472 1.00 24.71 62 ALA B N 1
ATOM 2787 C CA . ALA B 1 68 ? 14.561 -26.031 -85.165 1.00 24.20 62 ALA B CA 1
ATOM 2788 C C . ALA B 1 68 ? 15.130 -26.602 -83.843 1.00 27.38 62 ALA B C 1
ATOM 2789 O O . ALA B 1 68 ? 14.373 -26.987 -82.960 1.00 27.48 62 ALA B O 1
ATOM 2791 N N . LYS B 1 69 ? 16.461 -26.583 -83.686 1.00 22.89 63 LYS B N 1
ATOM 2792 C CA . LYS B 1 69 ? 17.127 -27.048 -82.470 1.00 22.27 63 LYS B CA 1
ATOM 2793 C C . LYS B 1 69 ? 16.787 -26.162 -81.249 1.00 26.29 63 LYS B C 1
ATOM 2794 O O . LYS B 1 69 ? 16.279 -26.670 -80.250 1.00 24.39 63 LYS B O 1
ATOM 2800 N N . LEU B 1 70 ? 17.047 -24.844 -81.345 1.00 23.71 64 LEU B N 1
ATOM 2801 C CA . LEU B 1 70 ? 16.871 -23.881 -80.244 1.00 22.47 64 LEU B CA 1
ATOM 2802 C C . LEU B 1 70 ? 15.429 -23.547 -79.858 1.00 26.81 64 LEU B C 1
ATOM 2803 O O . LEU B 1 70 ? 15.199 -23.175 -78.706 1.00 26.47 64 LEU B O 1
ATOM 2808 N N . LEU B 1 71 ? 14.466 -23.642 -80.785 1.00 22.91 65 LEU B N 1
ATOM 2809 C CA . LEU B 1 71 ? 13.097 -23.273 -80.436 1.00 23.26 65 LEU B CA 1
ATOM 2810 C C . LEU B 1 71 ? 12.139 -24.482 -80.422 1.00 28.84 65 LEU B C 1
ATOM 2811 O O . LEU B 1 71 ? 11.045 -24.369 -79.864 1.00 28.86 65 LEU B O 1
ATOM 2816 N N . ARG B 1 72 ? 12.518 -25.607 -81.058 1.00 26.95 66 ARG B N 1
ATOM 2817 C CA . ARG B 1 72 ? 11.588 -26.738 -81.187 1.00 28.01 66 ARG B CA 1
ATOM 2818 C C . ARG B 1 72 ? 12.064 -28.058 -80.543 1.00 32.97 66 ARG B C 1
ATOM 2819 O O . ARG B 1 72 ? 11.369 -29.073 -80.650 1.00 33.98 66 ARG B O 1
ATOM 2827 N N . SER B 1 73 ? 13.187 -28.036 -79.814 1.00 27.34 67 SER B N 1
ATOM 2828 C CA . SER B 1 73 ? 13.669 -29.207 -79.095 1.00 26.15 67 SER B CA 1
ATOM 2829 C C . SER B 1 73 ? 14.260 -28.773 -77.723 1.00 29.47 67 SER B C 1
ATOM 2830 O O . SER B 1 73 ? 14.582 -27.591 -77.574 1.00 28.23 67 SER B O 1
ATOM 2833 N N . PRO B 1 74 ? 14.393 -29.682 -76.708 1.00 25.97 68 PRO B N 1
ATOM 2834 C CA . PRO B 1 74 ? 14.985 -29.268 -75.416 1.00 25.17 68 PRO B CA 1
ATOM 2835 C C . PRO B 1 74 ? 16.515 -29.139 -75.528 1.00 27.03 68 PRO B C 1
ATOM 2836 O O . PRO B 1 74 ? 17.277 -29.930 -74.955 1.00 26.48 68 PRO B O 1
ATOM 2840 N N . ARG B 1 75 ? 16.969 -28.150 -76.317 1.00 21.46 69 ARG B N 1
ATOM 2841 C CA . ARG B 1 75 ? 18.388 -27.951 -76.582 1.00 20.66 69 ARG B CA 1
ATOM 2842 C C . ARG B 1 75 ? 18.792 -26.498 -76.587 1.00 22.35 69 ARG B C 1
ATOM 2843 O O . ARG B 1 75 ? 17.969 -25.602 -76.799 1.00 21.29 69 ARG B O 1
ATOM 2851 N N . GLY B 1 76 ? 20.083 -26.299 -76.403 1.00 19.71 70 GLY B N 1
ATOM 2852 C CA . GLY B 1 76 ? 20.713 -24.990 -76.465 1.00 19.14 70 GLY B CA 1
ATOM 2853 C C . GLY B 1 76 ? 21.817 -24.945 -77.502 1.00 22.31 70 GLY B C 1
ATOM 2854 O O . GLY B 1 76 ? 22.084 -25.934 -78.184 1.00 22.69 70 GLY B O 1
ATOM 2855 N N . GLY B 1 77 ? 22.463 -23.796 -77.612 1.00 18.26 71 GLY B N 1
ATOM 2856 C CA . GLY B 1 77 ? 23.539 -23.595 -78.574 1.00 18.17 71 GLY B CA 1
ATOM 2857 C C . GLY B 1 77 ? 24.661 -22.754 -78.018 1.00 21.51 71 GLY B C 1
ATOM 2858 O O . GLY B 1 77 ? 24.533 -22.224 -76.903 1.00 20.26 71 GLY B O 1
ATOM 2859 N N . TYR B 1 78 ? 25.794 -22.652 -78.756 1.00 18.17 72 TYR B N 1
ATOM 2860 C CA . TYR B 1 78 ? 26.871 -21.788 -78.258 1.00 17.42 72 TYR B CA 1
ATOM 2861 C C . TYR B 1 78 ? 26.867 -20.439 -79.025 1.00 19.66 72 TYR B C 1
ATOM 2862 O O . TYR B 1 78 ? 25.897 -20.167 -79.723 1.00 18.92 72 TYR B O 1
ATOM 2871 N N . CYS B 1 79 ? 27.855 -19.554 -78.809 1.00 18.04 73 CYS B N 1
ATOM 2872 C CA . CYS B 1 79 ? 27.830 -18.177 -79.324 1.00 18.91 73 CYS B CA 1
ATOM 2873 C C . CYS B 1 79 ? 27.396 -18.029 -80.781 1.00 19.52 73 CYS B C 1
ATOM 2874 O O . CYS B 1 79 ? 26.551 -17.173 -81.056 1.00 17.16 73 CYS B O 1
ATOM 2877 N N . TYR B 1 80 ? 27.936 -18.850 -81.697 1.00 16.86 74 TYR B N 1
ATOM 2878 C CA . TYR B 1 80 ? 27.668 -18.663 -83.126 1.00 16.29 74 TYR B CA 1
ATOM 2879 C C . TYR B 1 80 ? 26.249 -19.044 -83.496 1.00 18.69 74 TYR B C 1
ATOM 2880 O O . TYR B 1 80 ? 25.702 -18.485 -84.444 1.00 19.09 74 TYR B O 1
ATOM 2889 N N . GLU B 1 81 ? 25.623 -19.928 -82.721 1.00 15.98 75 GLU B N 1
ATOM 2890 C CA . GLU B 1 81 ? 24.224 -20.302 -82.946 1.00 15.81 75 GLU B CA 1
ATOM 2891 C C . GLU B 1 81 ? 23.323 -19.171 -82.468 1.00 19.71 75 GLU B C 1
ATOM 2892 O O . GLU B 1 81 ? 22.364 -18.815 -83.149 1.00 18.41 75 GLU B O 1
ATOM 2898 N N . HIS B 1 82 ? 23.638 -18.618 -81.280 1.00 16.29 76 HIS B N 1
ATOM 2899 C CA . HIS B 1 82 ? 22.938 -17.477 -80.678 1.00 15.63 76 HIS B CA 1
ATOM 2900 C C . HIS B 1 82 ? 23.018 -16.237 -81.584 1.00 18.36 76 HIS B C 1
ATOM 2901 O O . HIS B 1 82 ? 22.016 -15.551 -81.781 1.00 18.79 76 HIS B O 1
ATOM 2908 N N . VAL B 1 83 ? 24.212 -15.952 -82.129 1.00 17.66 77 VAL B N 1
ATOM 2909 C CA . VAL B 1 83 ? 24.454 -14.794 -83.013 1.00 18.73 77 VAL B CA 1
ATOM 2910 C C . VAL B 1 83 ? 23.735 -15.008 -84.358 1.00 23.23 77 VAL B C 1
ATOM 2911 O O . VAL B 1 83 ? 23.128 -14.055 -84.852 1.00 23.19 77 VAL B O 1
ATOM 2915 N N . ALA B 1 84 ? 23.723 -16.245 -84.909 1.00 20.14 78 ALA B N 1
ATOM 2916 C CA . ALA B 1 84 ? 22.980 -16.505 -86.153 1.00 20.36 78 ALA B CA 1
ATOM 2917 C C . ALA B 1 84 ? 21.501 -16.154 -85.932 1.00 22.77 78 ALA B C 1
ATOM 2918 O O . ALA B 1 84 ? 20.921 -15.400 -86.705 1.00 20.64 78 ALA B O 1
ATOM 2920 N N . LEU B 1 85 ? 20.924 -16.628 -84.820 1.00 20.13 79 LEU B N 1
ATOM 2921 C CA . LEU B 1 85 ? 19.537 -16.403 -84.494 1.00 20.62 79 LEU B CA 1
ATOM 2922 C C . LEU B 1 85 ? 19.227 -14.936 -84.224 1.00 21.96 79 LEU B C 1
ATOM 2923 O O . LEU B 1 85 ? 18.283 -14.412 -84.814 1.00 21.34 79 LEU B O 1
ATOM 2928 N N . PHE B 1 86 ? 20.046 -14.255 -83.409 1.00 17.46 80 PHE B N 1
ATOM 2929 C CA . PHE B 1 86 ? 19.819 -12.862 -83.049 1.00 16.40 80 PHE B CA 1
ATOM 2930 C C . PHE B 1 86 ? 20.061 -11.959 -84.246 1.00 21.67 80 PHE B C 1
ATOM 2931 O O . PHE B 1 86 ? 19.279 -11.039 -84.462 1.00 22.12 80 PHE B O 1
ATOM 2939 N N . GLY B 1 87 ? 21.073 -12.281 -85.057 1.00 17.87 81 GLY B N 1
ATOM 2940 C CA . GLY B 1 87 ? 21.370 -11.550 -86.276 1.00 18.18 81 GLY B CA 1
ATOM 2941 C C . GLY B 1 87 ? 20.196 -11.571 -87.231 1.00 22.46 81 GLY B C 1
ATOM 2942 O O . GLY B 1 87 ? 19.819 -10.533 -87.784 1.00 21.81 81 GLY B O 1
ATOM 2943 N N . ALA B 1 88 ? 19.569 -12.754 -87.375 1.00 19.41 82 ALA B N 1
ATOM 2944 C CA . ALA B 1 88 ? 18.384 -12.945 -88.217 1.00 20.15 82 ALA B CA 1
ATOM 2945 C C . ALA B 1 88 ? 17.220 -12.107 -87.711 1.00 24.84 82 ALA B C 1
ATOM 2946 O O . ALA B 1 88 ? 16.560 -11.470 -88.526 1.00 25.01 82 ALA B O 1
ATOM 2948 N N . VAL B 1 89 ? 16.994 -12.061 -86.381 1.00 22.69 83 VAL B N 1
ATOM 2949 C CA . VAL B 1 89 ? 15.928 -11.241 -85.767 1.00 22.65 83 VAL B CA 1
ATOM 2950 C C . VAL B 1 89 ? 16.181 -9.765 -86.044 1.00 25.61 83 VAL B C 1
ATOM 2951 O O . VAL B 1 89 ? 15.252 -9.066 -86.458 1.00 26.51 83 VAL B O 1
ATOM 2955 N N . LEU B 1 90 ? 17.430 -9.275 -85.802 1.00 20.90 84 LEU B N 1
ATOM 2956 C CA . LEU B 1 90 ? 17.757 -7.851 -85.994 1.00 20.31 84 LEU B CA 1
ATOM 2957 C C . LEU B 1 90 ? 17.498 -7.418 -87.445 1.00 24.73 84 LEU B C 1
ATOM 2958 O O . LEU B 1 90 ? 16.971 -6.325 -87.680 1.00 23.89 84 LEU B O 1
ATOM 2963 N N . GLN B 1 91 ? 17.826 -8.302 -88.391 1.00 22.02 85 GLN B N 1
ATOM 2964 C CA . GLN B 1 91 ? 17.628 -8.113 -89.830 1.00 23.55 85 GLN B CA 1
ATOM 2965 C C . GLN B 1 91 ? 16.141 -8.010 -90.168 1.00 29.35 85 GLN B C 1
ATOM 2966 O O . GLN B 1 91 ? 15.753 -7.106 -90.916 1.00 29.24 85 GLN B O 1
ATOM 2972 N N . ARG B 1 92 ? 15.308 -8.924 -89.621 1.00 26.58 86 ARG B N 1
ATOM 2973 C CA . ARG B 1 92 ? 13.870 -8.925 -89.891 1.00 25.93 86 ARG B CA 1
ATOM 2974 C C . ARG B 1 92 ? 13.150 -7.722 -89.322 1.00 31.55 86 ARG B C 1
ATOM 2975 O O . ARG B 1 92 ? 12.189 -7.248 -89.925 1.00 31.34 86 ARG B O 1
ATOM 2983 N N . LEU B 1 93 ? 13.582 -7.244 -88.154 1.00 28.02 87 LEU B N 1
ATOM 2984 C CA . LEU B 1 93 ? 12.914 -6.135 -87.478 1.00 27.42 87 LEU B CA 1
ATOM 2985 C C . LEU B 1 93 ? 13.414 -4.758 -87.963 1.00 30.96 87 LEU B C 1
ATOM 2986 O O . LEU B 1 93 ? 12.935 -3.732 -87.485 1.00 31.44 87 LEU B O 1
ATOM 2991 N N . GLY B 1 94 ? 14.303 -4.760 -88.951 1.00 27.17 88 GLY B N 1
ATOM 2992 C CA . GLY B 1 94 ? 14.823 -3.564 -89.607 1.00 27.20 88 GLY B CA 1
ATOM 2993 C C . GLY B 1 94 ? 15.900 -2.772 -88.896 1.00 29.89 88 GLY B C 1
ATOM 2994 O O . GLY B 1 94 ? 16.032 -1.572 -89.147 1.00 30.52 88 GLY B O 1
ATOM 2995 N N . PHE B 1 95 ? 16.686 -3.416 -88.008 1.00 23.74 89 PHE B N 1
ATOM 2996 C CA . PHE B 1 95 ? 17.775 -2.710 -87.320 1.00 21.19 89 PHE B CA 1
ATOM 2997 C C . PHE B 1 95 ? 19.001 -2.552 -88.213 1.00 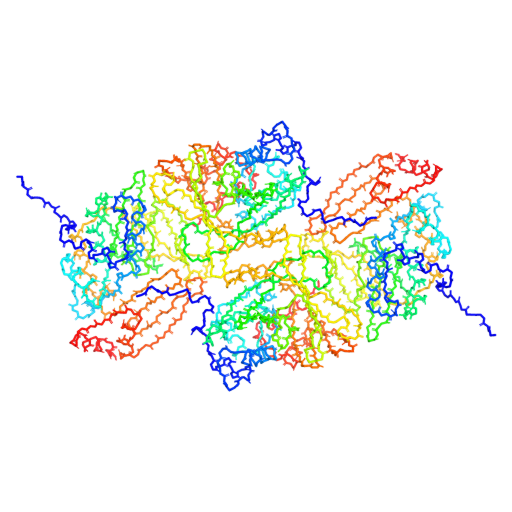25.30 89 PHE B C 1
ATOM 2998 O O . PHE B 1 95 ? 19.247 -3.385 -89.090 1.00 24.79 89 PHE B O 1
ATOM 3006 N N . ASP B 1 96 ? 19.778 -1.481 -87.967 1.00 21.72 90 ASP B N 1
ATOM 3007 C CA . ASP B 1 96 ? 21.057 -1.208 -88.631 1.00 22.69 90 ASP B CA 1
ATOM 3008 C C . ASP B 1 96 ? 22.138 -1.798 -87.726 1.00 24.39 90 ASP B C 1
ATOM 3009 O O . ASP B 1 96 ? 22.381 -1.279 -86.637 1.00 23.96 90 ASP B O 1
ATOM 3014 N N . PHE B 1 97 ? 22.732 -2.913 -88.129 1.00 21.50 91 PHE B N 1
ATOM 3015 C CA . PHE B 1 97 ? 23.688 -3.597 -87.254 1.00 19.55 91 PHE B CA 1
ATOM 3016 C C . PHE B 1 97 ? 24.820 -4.267 -88.015 1.00 22.20 91 PHE B C 1
ATOM 3017 O O . PHE B 1 97 ? 24.784 -4.377 -89.237 1.00 21.75 91 PHE B O 1
ATOM 3025 N N . TYR B 1 98 ? 25.815 -4.773 -87.272 1.00 18.22 92 TYR B N 1
ATOM 3026 C CA . TYR B 1 98 ? 26.923 -5.511 -87.858 1.00 17.25 92 TYR B CA 1
ATOM 3027 C C . TYR B 1 98 ? 27.444 -6.517 -86.845 1.00 19.67 92 TYR B C 1
ATOM 3028 O O . TYR B 1 98 ? 27.191 -6.387 -85.644 1.00 19.75 92 TYR B O 1
ATOM 3037 N N . GLY B 1 99 ? 28.126 -7.524 -87.361 1.00 15.86 93 GLY B N 1
ATOM 3038 C CA . GLY B 1 99 ? 28.761 -8.544 -86.546 1.00 16.02 93 GLY B CA 1
ATOM 3039 C C . GLY B 1 99 ? 30.183 -8.182 -86.221 1.00 18.63 93 GLY B C 1
ATOM 3040 O O . GLY B 1 99 ? 30.860 -7.473 -86.983 1.00 16.90 93 GLY B O 1
ATOM 3041 N N . ILE B 1 100 ? 30.634 -8.637 -85.054 1.00 15.03 94 ILE B N 1
ATOM 3042 C CA . ILE B 1 100 ? 32.005 -8.473 -84.589 1.00 14.01 94 ILE B CA 1
ATOM 3043 C C . ILE B 1 100 ? 32.476 -9.804 -83.975 1.00 17.23 94 ILE B C 1
ATOM 3044 O O . ILE B 1 100 ? 31.674 -10.736 -83.771 1.00 16.05 94 ILE B O 1
ATOM 3049 N N . GLN B 1 101 ? 33.776 -9.872 -83.671 1.00 15.02 95 GLN B N 1
ATOM 3050 C CA . GLN B 1 101 ? 34.402 -10.990 -82.994 1.00 15.34 95 GLN B CA 1
ATOM 3051 C C . GLN B 1 101 ? 35.202 -10.490 -81.805 1.00 18.98 95 GLN B C 1
ATOM 3052 O O . GLN B 1 101 ? 35.867 -9.445 -81.875 1.00 17.77 95 GLN B O 1
ATOM 3058 N N . GLY B 1 102 ? 35.119 -11.236 -80.714 1.00 16.13 96 GLY B N 1
ATOM 3059 C CA . GLY B 1 102 ? 35.897 -10.948 -79.515 1.00 15.25 96 GLY B CA 1
ATOM 3060 C C . GLY B 1 102 ? 36.854 -12.083 -79.175 1.00 16.52 96 GLY B C 1
ATOM 3061 O O . GLY B 1 102 ? 36.655 -13.227 -79.601 1.00 16.45 96 GLY B O 1
ATOM 3062 N N . ARG B 1 103 ? 37.883 -11.758 -78.386 1.00 13.36 97 ARG B N 1
ATOM 3063 C CA . ARG B 1 103 ? 38.916 -12.661 -77.865 1.00 12.03 97 ARG B CA 1
ATOM 3064 C C . ARG B 1 103 ? 38.590 -12.926 -76.388 1.00 17.67 97 ARG B C 1
ATOM 3065 O O . ARG B 1 103 ? 38.678 -12.004 -75.570 1.00 17.74 97 ARG B O 1
ATOM 3073 N N . VAL B 1 104 ? 38.136 -14.147 -76.059 1.00 17.49 98 VAL B N 1
ATOM 3074 C CA . VAL B 1 104 ? 37.768 -14.502 -74.682 1.00 17.50 98 VAL B CA 1
ATOM 3075 C C . VAL B 1 104 ? 39.038 -14.716 -73.886 1.00 21.18 98 VAL B C 1
ATOM 3076 O O . VAL B 1 104 ? 39.762 -15.674 -74.127 1.00 22.06 98 VAL B O 1
ATOM 3080 N N . GLN B 1 105 ? 39.301 -13.824 -72.936 1.00 17.30 99 GLN B N 1
ATOM 3081 C CA . GLN B 1 105 ? 40.515 -13.832 -72.116 1.00 16.31 99 GLN B CA 1
ATOM 3082 C C . GLN B 1 105 ? 40.341 -14.455 -70.750 1.00 19.64 99 GLN B C 1
ATOM 3083 O O . GLN B 1 105 ? 41.273 -15.114 -70.278 1.00 18.64 99 GLN B O 1
ATOM 3089 N N . MET B 1 106 ? 39.217 -14.161 -70.068 1.00 17.86 100 MET B N 1
ATOM 3090 C CA . MET B 1 106 ? 38.929 -14.611 -68.684 1.00 17.38 100 MET B CA 1
ATOM 3091 C C . MET B 1 106 ? 40.137 -14.338 -67.762 1.00 20.20 100 MET B C 1
ATOM 3092 O O . MET B 1 106 ? 40.606 -15.242 -67.052 1.00 20.64 100 MET B O 1
ATOM 3097 N N . GLY B 1 107 ? 40.664 -13.110 -67.841 1.00 15.19 101 GLY B N 1
ATOM 3098 C CA . GLY B 1 107 ? 41.795 -12.651 -67.033 1.00 15.14 101 GLY B CA 1
ATOM 3099 C C . GLY B 1 107 ? 43.200 -12.862 -67.565 1.00 19.57 101 GLY B C 1
ATOM 3100 O O . GLY B 1 107 ? 44.135 -12.224 -67.077 1.00 19.12 101 GLY B O 1
ATOM 3101 N N . ALA B 1 108 ? 43.374 -13.751 -68.555 1.00 18.63 102 ALA B N 1
ATOM 3102 C CA . ALA B 1 108 ? 44.700 -14.049 -69.118 1.00 18.31 102 ALA B CA 1
ATOM 3103 C C . ALA B 1 108 ? 45.289 -12.846 -69.865 1.00 20.32 102 ALA B C 1
ATOM 3104 O O . ALA B 1 108 ? 44.553 -12.078 -70.491 1.00 18.06 102 ALA B O 1
ATOM 3106 N N . THR B 1 109 ? 46.607 -12.673 -69.783 1.00 17.56 103 THR B N 1
ATOM 3107 C CA . THR B 1 109 ? 47.297 -11.595 -70.510 1.00 16.64 103 THR B CA 1
ATOM 3108 C C . THR B 1 109 ? 47.753 -12.118 -71.874 1.00 21.41 103 THR B C 1
ATOM 3109 O O . THR B 1 109 ? 47.886 -11.319 -72.813 1.00 21.60 103 THR B O 1
ATOM 3113 N N . THR B 1 110 ? 47.972 -13.455 -72.013 1.00 17.48 104 THR B N 1
ATOM 3114 C CA . THR B 1 110 ? 48.338 -14.035 -73.318 1.00 17.11 104 THR B CA 1
ATOM 3115 C C . THR B 1 110 ? 47.128 -13.912 -74.244 1.00 19.69 104 THR B C 1
ATOM 3116 O O . THR B 1 110 ? 46.050 -14.380 -73.892 1.00 16.26 104 THR B O 1
ATOM 3120 N N . ILE B 1 111 ? 47.316 -13.288 -75.420 1.00 18.10 105 ILE B N 1
ATOM 3121 C CA . ILE B 1 111 ? 46.248 -13.052 -76.401 1.00 16.89 105 ILE B CA 1
ATOM 3122 C C . ILE B 1 111 ? 45.640 -14.367 -76.876 1.00 21.40 105 ILE B C 1
ATOM 3123 O O . ILE B 1 111 ? 46.374 -15.288 -77.276 1.00 22.07 105 ILE B O 1
ATOM 3128 N N . ARG B 1 112 ? 44.295 -14.445 -76.821 1.00 16.70 106 ARG B N 1
ATOM 3129 C CA . ARG B 1 112 ? 43.522 -15.601 -77.276 1.00 16.50 106 ARG B CA 1
ATOM 3130 C C . ARG B 1 112 ? 42.981 -15.333 -78.682 1.00 20.86 106 ARG B C 1
ATOM 3131 O O . ARG B 1 112 ? 42.924 -14.164 -79.070 1.00 16.84 106 ARG B O 1
ATOM 3139 N N . PRO B 1 113 ? 42.541 -16.370 -79.460 1.00 21.61 107 PRO B N 1
ATOM 3140 C CA . PRO B 1 113 ? 41.995 -16.085 -80.805 1.00 20.94 107 PRO B CA 1
ATOM 3141 C C . PRO B 1 113 ? 40.634 -15.395 -80.704 1.00 22.50 107 PRO B C 1
ATOM 3142 O O . PRO B 1 113 ? 39.959 -15.505 -79.682 1.00 18.57 107 PRO B O 1
ATOM 3146 N N . ALA B 1 114 ? 40.245 -14.675 -81.757 1.00 20.27 108 ALA B N 1
ATOM 3147 C CA . ALA B 1 114 ? 38.980 -13.933 -81.813 1.00 21.36 108 ALA B CA 1
ATOM 3148 C C . ALA B 1 114 ? 37.851 -14.882 -82.152 1.00 25.78 108 ALA B C 1
ATOM 3149 O O . ALA B 1 114 ? 37.404 -14.923 -83.301 1.00 27.89 108 ALA B O 1
ATOM 3151 N N . THR B 1 115 ? 37.385 -15.662 -81.149 1.00 21.55 109 THR B N 1
ATOM 3152 C CA . THR B 1 115 ? 36.390 -16.691 -81.393 1.00 22.06 109 THR B CA 1
ATOM 3153 C C . THR B 1 115 ? 35.088 -16.516 -80.577 1.00 24.48 109 THR B C 1
ATOM 3154 O O . THR B 1 115 ? 34.381 -17.499 -80.343 1.00 25.39 109 THR B O 1
ATOM 3158 N N . HIS B 1 116 ? 34.706 -15.273 -80.260 1.00 16.42 110 HIS B N 1
ATOM 3159 C CA . HIS B 1 116 ? 33.410 -15.046 -79.628 1.00 14.00 110 HIS B CA 1
ATOM 3160 C C . HIS B 1 116 ? 32.637 -14.043 -80.462 1.00 18.21 110 HIS B C 1
ATOM 3161 O O . HIS B 1 116 ? 32.998 -12.872 -80.497 1.00 18.25 110 HIS B O 1
ATOM 3168 N N . GLY B 1 117 ? 31.586 -14.499 -81.134 1.00 14.89 111 GLY B N 1
ATOM 3169 C CA . GLY B 1 117 ? 30.778 -13.603 -81.953 1.00 14.42 111 GLY B CA 1
ATOM 3170 C C . GLY B 1 117 ? 29.830 -12.754 -81.134 1.00 17.33 111 GLY B C 1
ATOM 3171 O O . GLY B 1 117 ? 29.242 -13.238 -80.160 1.00 17.49 111 GLY B O 1
ATOM 3172 N N . MET B 1 118 ? 29.677 -11.482 -81.528 1.00 13.68 112 MET B N 1
ATOM 3173 C CA . MET B 1 118 ? 28.763 -10.499 -80.919 1.00 12.69 112 MET B CA 1
ATOM 3174 C C . MET B 1 118 ? 28.216 -9.599 -82.005 1.00 17.42 112 MET B C 1
ATOM 3175 O O . MET B 1 118 ? 28.773 -9.553 -83.114 1.00 16.96 112 MET B O 1
ATOM 3180 N N . LEU B 1 119 ? 27.151 -8.862 -81.689 1.00 15.55 113 LEU B N 1
ATOM 3181 C CA . LEU B 1 119 ? 26.533 -7.934 -82.630 1.00 16.22 113 LEU B CA 1
ATOM 3182 C C . LEU B 1 119 ? 2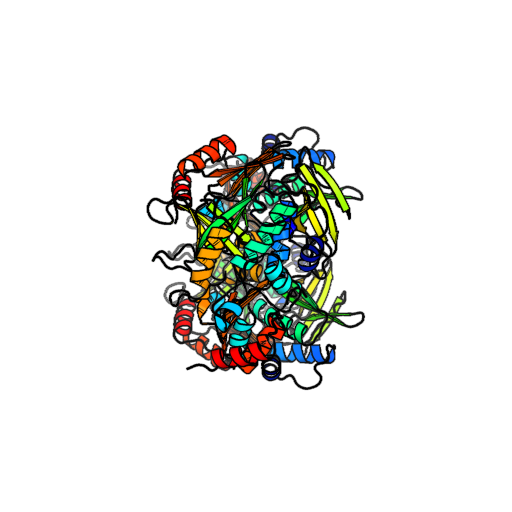6.515 -6.526 -82.062 1.00 19.67 113 LEU B C 1
ATOM 3183 O O . LEU B 1 119 ? 26.390 -6.341 -80.841 1.00 19.51 113 LEU B O 1
ATOM 3188 N N . VAL B 1 120 ? 26.691 -5.533 -82.949 1.00 14.86 114 VAL B N 1
ATOM 3189 C CA . VAL B 1 120 ? 26.662 -4.118 -82.562 1.00 15.05 114 VAL B CA 1
ATOM 3190 C C . VAL B 1 120 ? 25.503 -3.473 -83.334 1.00 21.09 114 VAL B C 1
ATOM 3191 O O . VAL B 1 120 ? 25.385 -3.674 -84.544 1.00 20.55 114 VAL B O 1
ATOM 3195 N N . VAL B 1 121 ? 24.655 -2.716 -82.629 1.00 19.02 115 VAL B N 1
ATOM 3196 C CA . VAL B 1 121 ? 23.493 -2.037 -83.201 1.00 18.89 115 VAL B CA 1
ATOM 3197 C C . VAL B 1 121 ? 23.733 -0.515 -83.211 1.00 23.55 115 VAL B C 1
ATOM 3198 O O . VAL B 1 121 ? 24.161 0.054 -82.211 1.00 23.20 115 VAL B O 1
ATOM 3202 N N . ARG B 1 122 ? 23.409 0.140 -84.345 1.00 21.30 116 ARG B N 1
ATOM 3203 C CA . ARG B 1 122 ? 23.512 1.595 -84.497 1.00 21.81 116 ARG B CA 1
ATOM 3204 C C . ARG B 1 122 ? 22.139 2.245 -84.312 1.00 27.38 116 ARG B C 1
ATOM 3205 O O . ARG B 1 122 ? 21.214 1.938 -85.071 1.00 27.17 116 ARG B O 1
ATOM 3213 N N . LEU B 1 123 ? 22.002 3.117 -83.296 1.00 24.15 117 LEU B N 1
ATOM 3214 C CA . LEU B 1 123 ? 20.752 3.831 -82.999 1.00 25.10 117 LEU B CA 1
ATOM 3215 C C . LEU B 1 123 ? 21.052 5.297 -82.731 1.00 30.90 117 LEU B C 1
ATOM 3216 O O . LEU B 1 123 ? 21.667 5.633 -81.709 1.00 30.91 117 LEU B O 1
ATOM 3221 N N . ALA B 1 124 ? 20.640 6.168 -83.674 1.00 28.37 118 ALA B N 1
ATOM 3222 C CA . ALA B 1 124 ? 20.850 7.625 -83.620 1.00 28.12 118 ALA B CA 1
ATOM 3223 C C . ALA B 1 124 ? 22.363 7.906 -83.560 1.00 30.24 118 ALA B C 1
ATOM 3224 O O . ALA B 1 124 ? 23.101 7.292 -84.322 1.00 28.57 118 ALA B O 1
ATOM 3226 N N . ALA B 1 125 ? 22.843 8.751 -82.643 1.00 29.04 119 ALA B N 1
ATOM 3227 C CA . ALA B 1 125 ? 24.278 9.041 -82.577 1.00 29.36 119 ALA B CA 1
ATOM 3228 C C . ALA B 1 125 ? 25.065 7.970 -81.763 1.00 31.24 119 ALA B C 1
ATOM 3229 O O . ALA B 1 125 ? 26.234 8.190 -81.447 1.00 32.19 119 ALA B O 1
ATOM 3231 N N . GLU B 1 126 ? 24.446 6.808 -81.467 1.00 24.46 120 GLU B N 1
ATOM 3232 C CA . GLU B 1 126 ? 25.049 5.813 -80.568 1.00 20.95 120 GLU B CA 1
ATOM 3233 C C . GLU B 1 126 ? 25.234 4.393 -81.154 1.00 21.55 120 GLU B C 1
ATOM 3234 O O . GLU B 1 126 ? 24.607 4.007 -82.149 1.00 18.47 120 GLU B O 1
ATOM 3240 N N . GLN B 1 127 ? 26.072 3.602 -80.455 1.00 15.16 121 GLN B N 1
ATOM 3241 C CA . GLN B 1 127 ? 26.315 2.198 -80.757 1.00 14.62 121 GLN B CA 1
ATOM 3242 C C . GLN B 1 127 ? 26.039 1.370 -79.521 1.00 17.55 121 GLN B C 1
ATOM 3243 O O . GLN B 1 127 ? 26.377 1.775 -78.407 1.00 18.57 121 GLN B O 1
ATOM 3249 N N . TRP B 1 128 ? 25.388 0.225 -79.717 1.00 17.69 122 TRP B N 1
ATOM 3250 C CA . TRP B 1 128 ? 25.012 -0.661 -78.632 1.00 17.24 122 TRP B CA 1
ATOM 3251 C C . TRP B 1 128 ? 25.580 -2.049 -78.825 1.00 18.90 122 TRP B C 1
ATOM 3252 O O . TRP B 1 128 ? 25.271 -2.713 -79.813 1.00 17.35 122 TRP B O 1
ATOM 3263 N N . LEU B 1 129 ? 26.360 -2.521 -77.842 1.00 15.95 123 LEU B N 1
ATOM 3264 C CA . LEU B 1 129 ? 26.901 -3.874 -77.886 1.00 13.76 123 LEU B CA 1
ATOM 3265 C C . LEU B 1 129 ? 25.853 -4.867 -77.424 1.00 17.35 123 LEU B C 1
ATOM 3266 O O . LEU B 1 129 ? 25.372 -4.774 -76.282 1.00 17.15 123 LEU B O 1
ATOM 3271 N N . CYS B 1 130 ? 25.551 -5.847 -78.284 1.00 14.15 124 CYS B N 1
ATOM 3272 C CA . CYS B 1 130 ? 24.628 -6.935 -77.979 1.00 14.29 124 CYS B CA 1
ATOM 3273 C C . CYS B 1 130 ? 25.405 -8.240 -77.873 1.00 16.37 124 CYS B C 1
ATOM 3274 O O . CYS B 1 130 ? 25.570 -8.986 -78.858 1.00 17.42 124 CYS B O 1
ATOM 3277 N N . ASP B 1 131 ? 25.879 -8.521 -76.657 1.00 13.31 125 ASP B N 1
ATOM 3278 C CA . ASP B 1 131 ? 26.609 -9.757 -76.344 1.00 12.44 125 ASP B CA 1
ATOM 3279 C C . ASP B 1 131 ? 25.598 -10.789 -75.859 1.00 18.25 125 ASP B C 1
ATOM 3280 O O . ASP B 1 131 ? 25.448 -11.019 -74.656 1.00 19.33 125 ASP B O 1
ATOM 3285 N N . VAL B 1 132 ? 24.863 -11.384 -76.796 1.00 14.07 126 VAL B N 1
ATOM 3286 C CA . VAL B 1 132 ? 23.738 -12.272 -76.482 1.00 14.45 126 VAL B CA 1
ATOM 3287 C C . VAL B 1 132 ? 24.088 -13.777 -76.339 1.00 19.02 126 VAL B C 1
ATOM 3288 O O . VAL B 1 132 ? 23.254 -14.524 -75.832 1.00 18.86 126 VAL B O 1
ATOM 3292 N N . GLY B 1 133 ? 25.253 -14.202 -76.814 1.00 15.81 127 GLY B N 1
ATOM 3293 C CA . GLY B 1 133 ? 25.603 -15.613 -76.813 1.00 14.91 127 GLY B CA 1
ATOM 3294 C C . GLY B 1 133 ? 26.777 -16.053 -75.978 1.00 17.01 127 GLY B C 1
ATOM 3295 O O . GLY B 1 133 ? 27.394 -17.051 -76.314 1.00 16.23 127 GLY B O 1
ATOM 3296 N N . PHE B 1 134 ? 27.085 -15.349 -74.879 1.00 14.89 128 PHE B N 1
ATOM 3297 C CA . PHE B 1 134 ? 28.220 -15.685 -74.015 1.00 14.94 128 PHE B CA 1
ATOM 3298 C C . PHE B 1 134 ? 27.860 -16.740 -72.948 1.00 19.64 128 PHE B C 1
ATOM 3299 O O . PHE B 1 134 ? 28.772 -17.304 -72.345 1.00 22.82 128 PHE B O 1
ATOM 3307 N N . GLY B 1 135 ? 26.580 -17.045 -72.758 1.00 14.74 129 GLY B N 1
ATOM 3308 C CA . GLY B 1 135 ? 26.151 -17.980 -71.716 1.00 15.03 129 GLY B CA 1
ATOM 3309 C C . GLY B 1 135 ? 25.778 -17.170 -70.489 1.00 18.76 129 GLY B C 1
ATOM 3310 O O . GLY B 1 135 ? 24.597 -16.927 -70.265 1.00 19.25 129 GLY B O 1
ATOM 3311 N N . THR B 1 136 ? 26.786 -16.637 -69.745 1.00 13.61 130 THR B N 1
ATOM 3312 C CA . THR B 1 136 ? 26.528 -15.726 -68.605 1.00 13.53 130 THR B CA 1
ATOM 3313 C C . THR B 1 136 ? 26.531 -14.315 -69.168 1.00 17.47 130 THR B C 1
ATOM 3314 O O . THR B 1 136 ? 27.252 -13.422 -68.730 1.00 18.51 130 THR B O 1
ATOM 3318 N N . SER B 1 137 ? 25.722 -14.138 -70.191 1.00 15.10 131 SER B N 1
ATOM 3319 C CA . SER B 1 137 ? 25.654 -12.941 -70.990 1.00 13.83 131 SER B CA 1
ATOM 3320 C C . SER B 1 137 ? 25.009 -11.741 -70.293 1.00 18.37 131 SER B C 1
ATOM 3321 O O . SER B 1 137 ? 24.100 -11.925 -69.476 1.00 16.28 131 SER B O 1
ATOM 3324 N N . PRO B 1 138 ? 25.408 -10.503 -70.678 1.00 14.55 132 PRO B N 1
ATOM 3325 C CA . PRO B 1 138 ? 24.659 -9.325 -70.238 1.00 14.41 132 PRO B CA 1
ATOM 3326 C C . PRO B 1 138 ? 23.195 -9.471 -70.634 1.00 18.59 132 PRO B C 1
ATOM 3327 O O . PRO B 1 138 ? 22.870 -9.997 -71.721 1.00 14.82 132 PRO B O 1
ATOM 3331 N N . LEU B 1 139 ? 22.301 -9.069 -69.712 1.00 17.39 133 LEU B N 1
ATOM 3332 C CA . LEU B 1 139 ? 20.858 -9.165 -69.954 1.00 16.60 133 LEU B CA 1
ATOM 3333 C C . LEU B 1 139 ? 20.371 -7.960 -70.740 1.00 19.70 133 LEU B C 1
ATOM 3334 O O . LEU B 1 139 ? 19.215 -7.935 -71.138 1.00 19.65 133 LEU B O 1
ATOM 3339 N N . ALA B 1 140 ? 21.242 -6.953 -70.960 1.00 16.75 134 ALA B N 1
ATOM 3340 C CA . ALA B 1 140 ? 20.843 -5.743 -71.674 1.00 17.12 134 ALA B CA 1
ATOM 3341 C C . ALA B 1 140 ? 21.918 -5.278 -72.657 1.00 19.84 134 ALA B C 1
ATOM 3342 O O . ALA B 1 140 ? 23.109 -5.478 -72.379 1.00 18.65 134 ALA B O 1
ATOM 3344 N N . PRO B 1 141 ? 21.530 -4.590 -73.764 1.00 14.97 135 PRO B N 1
ATOM 3345 C CA . PRO B 1 141 ? 22.547 -3.994 -74.639 1.00 15.07 135 PRO B CA 1
ATOM 3346 C C . PRO B 1 141 ? 23.420 -3.027 -73.852 1.00 18.86 135 PRO B C 1
ATOM 3347 O O . PRO B 1 141 ? 22.937 -2.382 -72.914 1.00 20.01 135 PRO B O 1
ATOM 3351 N N . ILE B 1 142 ? 24.685 -2.919 -74.221 1.00 16.66 136 ILE B N 1
ATOM 3352 C CA . ILE B 1 142 ? 25.601 -2.044 -73.504 1.00 16.23 136 ILE B CA 1
ATOM 3353 C C . ILE B 1 142 ? 25.982 -0.901 -74.409 1.00 19.33 136 ILE B C 1
ATOM 3354 O O . ILE B 1 142 ? 26.463 -1.142 -75.522 1.00 19.60 136 ILE B O 1
ATOM 3359 N N . ARG B 1 143 ? 25.786 0.339 -73.928 1.00 16.39 137 ARG B N 1
ATOM 3360 C CA . ARG B 1 143 ? 26.160 1.566 -74.669 1.00 16.67 137 ARG B CA 1
ATOM 3361 C C . ARG B 1 143 ? 27.643 1.587 -74.905 1.00 20.77 137 ARG B C 1
ATOM 3362 O O . ARG B 1 143 ? 28.428 1.534 -73.958 1.00 19.10 137 ARG B O 1
ATOM 3370 N N . LEU B 1 144 ? 28.037 1.653 -76.167 1.00 18.32 138 LEU B N 1
ATOM 3371 C CA . LEU B 1 144 ? 29.453 1.673 -76.493 1.00 18.28 138 LEU B CA 1
ATOM 3372 C C . LEU B 1 144 ? 30.015 3.071 -76.213 1.00 22.61 138 LEU B C 1
ATOM 3373 O O . LEU B 1 144 ? 29.763 4.027 -76.949 1.00 24.68 138 LEU B O 1
ATOM 3378 N N . VAL B 1 145 ? 30.721 3.178 -75.085 1.00 18.95 139 VAL B N 1
ATOM 3379 C CA . VAL B 1 145 ? 31.400 4.396 -74.600 1.00 18.05 139 VAL B CA 1
ATOM 3380 C C . VAL B 1 145 ? 32.858 4.018 -74.345 1.00 20.66 139 VAL B C 1
ATOM 3381 O O . VAL B 1 145 ? 33.154 2.824 -74.263 1.00 19.66 139 VAL B O 1
ATOM 3385 N N . ASP B 1 146 ? 33.760 4.997 -74.186 1.00 19.51 140 ASP B N 1
ATOM 3386 C CA . ASP B 1 146 ? 35.173 4.682 -73.928 1.00 19.64 140 ASP B CA 1
ATOM 3387 C C . ASP B 1 146 ? 35.425 4.059 -72.550 1.00 23.07 140 ASP B C 1
ATOM 3388 O O . ASP B 1 146 ? 36.424 3.364 -72.378 1.00 23.87 140 ASP B O 1
ATOM 3393 N N . GLU B 1 147 ? 34.556 4.316 -71.566 1.00 17.78 141 GLU B N 1
ATOM 3394 C CA . GLU B 1 147 ? 34.725 3.709 -70.253 1.00 16.79 141 GLU B CA 1
ATOM 3395 C C . GLU B 1 147 ? 33.436 3.835 -69.463 1.00 22.10 141 GLU B C 1
ATOM 3396 O O . GLU B 1 147 ? 32.834 4.908 -69.457 1.00 21.14 141 GLU B O 1
ATOM 3402 N N . ALA B 1 148 ? 33.000 2.736 -68.815 1.00 19.82 142 ALA B N 1
ATOM 3403 C CA . ALA B 1 148 ? 31.789 2.743 -67.982 1.00 18.97 142 ALA B CA 1
ATOM 3404 C C . ALA B 1 148 ? 31.696 1.538 -67.117 1.00 20.84 142 ALA B C 1
ATOM 3405 O O . ALA B 1 148 ? 32.142 0.459 -67.507 1.00 21.75 142 ALA B O 1
ATOM 3407 N N . VAL B 1 149 ? 31.092 1.730 -65.943 1.00 16.23 143 VAL B N 1
ATOM 3408 C CA . VAL B 1 149 ? 30.695 0.686 -64.990 1.00 17.19 143 VAL B CA 1
ATOM 3409 C C . VAL B 1 149 ? 29.189 0.561 -65.212 1.00 21.30 143 VAL B C 1
ATOM 3410 O O . VAL B 1 149 ? 28.484 1.582 -65.255 1.00 20.61 143 VAL B O 1
ATOM 3414 N N . VAL B 1 150 ? 28.719 -0.647 -65.482 1.00 17.23 144 VAL B N 1
ATOM 3415 C CA . VAL B 1 150 ? 27.330 -0.866 -65.869 1.00 17.67 144 VAL B CA 1
ATOM 3416 C C . VAL B 1 150 ? 26.684 -1.893 -64.955 1.00 21.15 144 VAL B C 1
ATOM 3417 O O . VAL B 1 150 ? 27.147 -3.030 -64.884 1.00 18.68 144 VAL B O 1
ATOM 3421 N N . ALA B 1 151 ? 25.565 -1.512 -64.324 1.00 16.65 145 ALA B N 1
ATOM 3422 C CA . ALA B 1 151 ? 24.808 -2.448 -63.515 1.00 17.19 145 ALA B CA 1
ATOM 3423 C C . ALA B 1 151 ? 23.869 -3.228 -64.432 1.00 20.69 145 ALA B C 1
ATOM 3424 O O . ALA B 1 151 ? 23.220 -2.653 -65.316 1.00 19.77 145 ALA B O 1
ATOM 3426 N N . ASP B 1 152 ? 23.846 -4.539 -64.278 1.00 18.38 146 ASP B N 1
ATOM 3427 C CA . ASP B 1 152 ? 22.990 -5.382 -65.098 1.00 17.36 146 ASP B CA 1
ATOM 3428 C C . ASP B 1 152 ? 22.316 -6.306 -64.155 1.00 17.97 146 ASP B C 1
ATOM 3429 O O . ASP B 1 152 ? 22.808 -7.391 -63.881 1.00 16.36 146 ASP B O 1
ATOM 3434 N N . GLU B 1 153 ? 21.217 -5.829 -63.553 1.00 16.18 147 GLU B N 1
ATOM 3435 C CA . GLU B 1 153 ? 20.530 -6.556 -62.482 1.00 13.73 147 GLU B CA 1
ATOM 3436 C C . GLU B 1 153 ? 21.534 -6.758 -61.296 1.00 18.64 147 GLU B C 1
ATOM 3437 O O . GLU B 1 153 ? 22.107 -5.759 -60.838 1.00 19.98 147 GLU B O 1
ATOM 3443 N N . SER B 1 154 ? 21.795 -7.992 -60.833 1.00 17.16 148 SER B N 1
ATOM 3444 C CA . SER B 1 154 ? 22.734 -8.216 -59.726 1.00 16.56 148 SER B CA 1
ATOM 3445 C C . SER B 1 154 ? 24.185 -8.350 -60.217 1.00 19.45 148 SER B C 1
ATOM 3446 O O . SER B 1 154 ? 25.114 -8.469 -59.405 1.00 17.25 148 SER B O 1
ATOM 3449 N N . TRP B 1 155 ? 24.369 -8.313 -61.536 1.00 16.00 149 TRP B N 1
ATOM 3450 C CA . TRP B 1 155 ? 25.669 -8.402 -62.186 1.00 16.25 149 TRP B CA 1
ATOM 3451 C C . TRP B 1 155 ? 26.185 -7.019 -62.449 1.00 19.74 149 TRP B C 1
ATOM 3452 O O . TRP B 1 155 ? 25.394 -6.085 -62.593 1.00 19.77 149 TRP B O 1
ATOM 3463 N N . THR B 1 156 ? 27.508 -6.877 -62.518 1.00 15.30 150 THR B N 1
ATOM 3464 C CA . THR B 1 156 ? 28.148 -5.589 -62.803 1.00 15.60 150 THR B CA 1
ATOM 3465 C C . THR B 1 156 ? 29.246 -5.798 -63.837 1.00 18.45 150 THR B C 1
ATOM 3466 O O . THR B 1 156 ? 30.052 -6.722 -63.707 1.00 14.96 150 THR B O 1
ATOM 3470 N N . TYR B 1 157 ? 29.277 -4.921 -64.841 1.00 17.05 151 TYR B N 1
ATOM 3471 C CA . TYR B 1 157 ? 30.273 -4.990 -65.908 1.00 16.71 151 TYR B CA 1
ATOM 3472 C C . TYR B 1 157 ? 31.068 -3.708 -65.970 1.00 20.93 151 TYR B C 1
ATOM 3473 O O . TYR B 1 157 ? 30.623 -2.652 -65.497 1.00 19.37 151 TYR B O 1
ATOM 3482 N N . ARG B 1 158 ? 32.249 -3.799 -66.556 1.00 16.90 152 ARG B N 1
ATOM 3483 C CA . ARG B 1 158 ? 33.071 -2.636 -66.814 1.00 15.97 152 ARG B CA 1
ATOM 3484 C C . ARG B 1 158 ? 33.479 -2.676 -68.260 1.00 20.05 152 ARG B C 1
ATOM 3485 O O . ARG B 1 158 ? 33.894 -3.719 -68.764 1.00 20.35 152 ARG B O 1
ATOM 3493 N N . LEU B 1 159 ? 33.301 -1.558 -68.940 1.00 18.03 153 LEU B N 1
ATOM 3494 C CA . LEU B 1 159 ? 33.666 -1.419 -70.343 1.00 17.45 153 LEU B CA 1
ATOM 3495 C C . LEU B 1 159 ? 34.791 -0.414 -70.423 1.00 17.98 153 LEU B C 1
ATOM 3496 O O . LEU B 1 159 ? 34.681 0.639 -69.827 1.00 15.38 153 LEU B O 1
ATOM 3501 N N . ARG B 1 160 ? 35.883 -0.738 -71.121 1.00 13.30 154 ARG B N 1
ATOM 3502 C CA . ARG B 1 160 ? 37.016 0.170 -71.200 1.00 13.43 154 ARG B CA 1
ATOM 3503 C C . ARG B 1 160 ? 37.745 0.028 -72.528 1.00 17.87 154 ARG B C 1
ATOM 3504 O O . ARG B 1 160 ? 38.234 -1.051 -72.853 1.00 15.48 154 ARG B O 1
ATOM 3512 N N . ARG B 1 161 ? 37.834 1.136 -73.262 1.00 17.16 155 ARG B N 1
ATOM 3513 C CA . ARG B 1 161 ? 38.514 1.257 -74.556 1.00 16.79 155 ARG B CA 1
ATOM 3514 C C . ARG B 1 161 ? 40.017 1.423 -74.323 1.00 19.86 155 ARG B C 1
ATOM 3515 O O . ARG B 1 161 ? 40.420 2.074 -73.356 1.00 17.64 155 ARG B O 1
ATOM 3523 N N . GLY B 1 162 ? 40.820 0.829 -75.202 1.00 17.43 156 GLY B N 1
ATOM 3524 C CA . GLY B 1 162 ? 42.274 0.951 -75.126 1.00 17.08 156 GLY B CA 1
ATOM 3525 C C . GLY B 1 162 ? 42.990 0.142 -76.181 1.00 20.18 156 GLY B C 1
ATOM 3526 O O . GLY B 1 162 ? 42.359 -0.418 -77.085 1.00 18.32 156 GLY B O 1
ATOM 3527 N N . GLU B 1 163 ? 44.317 0.042 -76.043 1.00 16.41 157 GLU B N 1
ATOM 3528 C CA . GLU B 1 163 ? 45.131 -0.777 -76.934 1.00 14.87 157 GLU B CA 1
ATOM 3529 C C . GLU B 1 163 ? 45.049 -2.184 -76.387 1.00 18.68 157 GLU B C 1
ATOM 3530 O O . GLU B 1 163 ? 45.951 -2.654 -75.696 1.00 19.95 157 GLU B O 1
ATOM 3536 N N . VAL B 1 164 ? 43.922 -2.852 -76.655 1.00 14.37 158 VAL B N 1
ATOM 3537 C CA . VAL B 1 164 ? 43.593 -4.159 -76.096 1.00 15.50 158 VAL B CA 1
ATOM 3538 C C . VAL B 1 164 ? 44.636 -5.196 -76.472 1.00 19.21 158 VAL B C 1
ATOM 3539 O O . VAL B 1 164 ? 45.008 -6.026 -75.645 1.00 19.30 158 VAL B O 1
ATOM 3543 N N . THR B 1 165 ? 45.144 -5.092 -77.699 1.00 15.77 159 THR B N 1
ATOM 3544 C CA . THR B 1 165 ? 46.193 -5.942 -78.263 1.00 15.52 159 THR B CA 1
ATOM 3545 C C . THR B 1 165 ? 47.124 -4.977 -78.997 1.00 19.08 159 THR B C 1
ATOM 3546 O O . THR B 1 165 ? 46.668 -3.880 -79.331 1.00 17.45 159 THR B O 1
ATOM 3550 N N . PRO B 1 166 ? 48.407 -5.310 -79.243 1.00 18.46 160 PRO B N 1
ATOM 3551 C CA . PRO B 1 166 ? 49.327 -4.313 -79.837 1.00 19.03 160 PRO B CA 1
ATOM 3552 C C . PRO B 1 166 ? 48.866 -3.709 -81.176 1.00 21.66 160 PRO B C 1
ATOM 3553 O O . PRO B 1 166 ? 48.548 -4.423 -82.125 1.00 20.38 160 PRO B O 1
ATOM 3557 N N . GLY B 1 167 ? 48.822 -2.382 -81.213 1.00 19.70 161 GLY B N 1
ATOM 3558 C CA . GLY B 1 167 ? 48.433 -1.590 -82.376 1.00 20.16 161 GLY B CA 1
ATOM 3559 C C . GLY B 1 167 ? 46.943 -1.569 -82.642 1.00 23.87 161 GLY B C 1
ATOM 3560 O O . GLY B 1 167 ? 46.503 -0.984 -83.634 1.00 22.99 161 GLY B O 1
ATOM 3561 N N . ALA B 1 168 ? 46.147 -2.218 -81.777 1.00 19.42 162 ALA B N 1
ATOM 3562 C CA . ALA B 1 168 ? 44.703 -2.233 -81.963 1.00 18.11 162 ALA B CA 1
ATOM 3563 C C . ALA B 1 168 ? 44.013 -1.186 -81.107 1.00 21.01 162 ALA B C 1
ATOM 3564 O O . ALA B 1 168 ? 44.590 -0.646 -80.161 1.00 20.22 162 ALA B O 1
ATOM 3566 N N . ASP B 1 169 ? 42.812 -0.828 -81.525 1.00 16.40 163 ASP B N 1
ATOM 3567 C CA . ASP B 1 169 ? 41.908 0.086 -80.837 1.00 15.88 163 ASP B CA 1
ATOM 3568 C C . ASP B 1 169 ? 40.696 -0.738 -80.543 1.00 17.04 163 ASP B C 1
ATOM 3569 O O . ASP B 1 169 ? 39.977 -1.125 -81.461 1.00 19.23 163 ASP B O 1
ATOM 3574 N N . GLY B 1 170 ? 40.504 -1.084 -79.290 1.00 12.77 164 GLY B N 1
ATOM 3575 C CA . GLY B 1 170 ? 39.371 -1.937 -78.967 1.00 12.14 164 GLY B CA 1
ATOM 3576 C C . GLY B 1 170 ? 38.832 -1.675 -77.584 1.00 16.29 164 GLY B C 1
ATOM 3577 O O . GLY B 1 170 ? 39.216 -0.705 -76.928 1.00 15.86 164 GLY B O 1
ATOM 3578 N N . TRP B 1 171 ? 37.973 -2.570 -77.131 1.00 14.68 165 TRP B N 1
ATOM 3579 C CA . TRP B 1 171 ? 37.352 -2.492 -75.810 1.00 15.51 165 TRP B CA 1
ATOM 3580 C C . TRP B 1 171 ? 37.548 -3.774 -75.023 1.00 18.56 165 TRP B C 1
ATOM 3581 O O . TRP B 1 171 ? 37.500 -4.855 -75.601 1.00 17.31 165 TRP B O 1
ATOM 3592 N N . THR B 1 172 ? 37.647 -3.659 -73.691 1.00 15.52 166 THR B N 1
ATOM 3593 C CA . THR B 1 172 ? 37.653 -4.822 -72.824 1.00 15.56 166 THR B CA 1
ATOM 3594 C C . THR B 1 172 ? 36.341 -4.817 -72.072 1.00 17.55 166 THR B C 1
ATOM 3595 O O . THR B 1 172 ? 36.004 -3.797 -71.464 1.00 16.50 166 THR B O 1
ATOM 3599 N N . LEU B 1 173 ? 35.610 -5.951 -72.104 1.00 13.20 167 LEU B N 1
ATOM 3600 C CA . LEU B 1 173 ? 34.431 -6.115 -71.278 1.00 13.22 167 LEU B CA 1
ATOM 3601 C C . LEU B 1 173 ? 34.854 -6.965 -70.089 1.00 15.59 167 LEU B C 1
ATOM 3602 O O . LEU B 1 173 ? 35.407 -8.048 -70.289 1.00 14.45 167 LEU B O 1
ATOM 3607 N N . SER B 1 174 ? 34.667 -6.445 -68.863 1.00 12.28 168 SER B N 1
ATOM 3608 C CA . SER B 1 174 ? 35.063 -7.127 -67.622 1.00 10.47 168 SER B CA 1
ATOM 3609 C C . SER B 1 174 ? 33.858 -7.402 -66.736 1.00 17.74 168 SER B C 1
ATOM 3610 O O . SER B 1 174 ? 32.841 -6.688 -66.804 1.00 17.29 168 SER B O 1
ATOM 3613 N N . GLU B 1 175 ? 33.975 -8.423 -65.895 1.00 15.92 169 GLU B N 1
ATOM 3614 C CA . GLU B 1 175 ? 32.906 -8.746 -64.938 1.00 16.31 169 GLU B CA 1
ATOM 3615 C C . GLU B 1 175 ? 33.445 -8.431 -63.576 1.00 19.56 169 GLU B C 1
ATOM 3616 O O . GLU B 1 175 ? 34.654 -8.525 -63.374 1.00 17.29 169 GLU B O 1
ATOM 3622 N N . ALA B 1 176 ? 32.564 -8.032 -62.639 1.00 17.71 170 ALA B N 1
ATOM 3623 C CA . ALA B 1 176 ? 32.968 -7.755 -61.269 1.00 17.41 170 ALA B CA 1
ATOM 3624 C C . ALA B 1 176 ? 33.633 -9.000 -60.666 1.00 18.83 170 ALA B C 1
ATOM 3625 O O . ALA B 1 176 ? 33.163 -10.126 -60.859 1.00 18.59 170 ALA B O 1
ATOM 3627 N N . ALA B 1 177 ? 34.789 -8.790 -60.028 1.00 16.77 171 ALA B N 1
ATOM 3628 C CA . ALA B 1 177 ? 35.626 -9.848 -59.447 1.00 16.25 171 ALA B CA 1
ATOM 3629 C C . ALA B 1 177 ? 34.858 -10.675 -58.407 1.00 20.36 171 ALA B C 1
ATOM 3630 O O . ALA B 1 177 ? 33.959 -10.149 -57.751 1.00 18.46 171 ALA B O 1
ATOM 3632 N N . GLY B 1 178 ? 35.210 -11.957 -58.300 1.00 18.93 172 GLY B N 1
ATOM 3633 C CA . GLY B 1 178 ? 34.616 -12.900 -57.358 1.00 19.24 172 GLY B CA 1
ATOM 3634 C C . GLY B 1 178 ? 33.113 -12.982 -57.460 1.00 21.92 172 GLY B C 1
ATOM 3635 O O . GLY B 1 178 ? 32.427 -13.009 -56.435 1.00 20.53 172 GLY B O 1
ATOM 3636 N N . ASP B 1 179 ? 32.592 -12.967 -58.711 1.00 18.27 173 ASP B N 1
ATOM 3637 C CA . ASP B 1 179 ? 31.162 -13.024 -59.027 1.00 17.71 173 ASP B CA 1
ATOM 3638 C C . ASP B 1 179 ? 30.397 -11.839 -58.395 1.00 21.06 173 ASP B C 1
ATOM 3639 O O . ASP B 1 179 ? 29.252 -12.001 -57.990 1.00 19.04 173 ASP B O 1
ATOM 3644 N N . GLY B 1 180 ? 31.055 -10.692 -58.310 1.00 18.51 174 GLY B N 1
ATOM 3645 C CA . GLY B 1 180 ? 30.505 -9.463 -57.740 1.00 18.90 174 GLY B CA 1
ATOM 3646 C C . GLY B 1 180 ? 30.680 -9.310 -56.236 1.00 22.77 174 GLY B C 1
ATOM 3647 O O . GLY B 1 180 ? 30.202 -8.326 -55.668 1.00 21.79 174 GLY B O 1
ATOM 3648 N N . SER B 1 181 ? 31.399 -10.233 -55.580 1.00 19.17 175 SER B N 1
ATOM 3649 C CA . SER B 1 181 ? 31.587 -10.155 -54.135 1.00 19.53 175 SER B CA 1
ATOM 3650 C C . SER B 1 181 ? 32.818 -9.342 -53.736 1.00 24.14 175 SER B C 1
ATOM 3651 O O . SER B 1 181 ? 33.007 -9.050 -52.559 1.00 24.84 175 SER B O 1
ATOM 3654 N N . GLU B 1 182 ? 33.680 -9.009 -54.680 1.00 20.50 176 GLU B N 1
ATOM 3655 C CA . GLU B 1 182 ? 34.893 -8.291 -54.313 1.00 19.97 176 GLU B CA 1
ATOM 3656 C C . GLU B 1 182 ? 35.072 -7.061 -55.169 1.00 24.94 176 GLU B C 1
ATOM 3657 O O . GLU B 1 182 ? 34.575 -7.037 -56.295 1.00 23.12 176 GLU B O 1
ATOM 3663 N N . PRO B 1 183 ? 35.829 -6.039 -54.725 1.00 25.20 177 PRO B N 1
ATOM 3664 C CA . PRO B 1 183 ? 36.125 -4.940 -55.648 1.00 25.67 177 PRO B CA 1
ATOM 3665 C C . PRO B 1 183 ? 37.065 -5.494 -56.713 1.00 28.59 177 PRO B C 1
ATOM 3666 O O . PRO B 1 183 ? 37.683 -6.548 -56.520 1.00 28.38 177 PRO B O 1
ATOM 3670 N N . GLY B 1 184 ? 37.195 -4.780 -57.803 1.00 25.15 178 GLY B N 1
ATOM 3671 C CA . GLY B 1 184 ? 38.071 -5.214 -58.877 1.00 23.70 178 GLY B CA 1
ATOM 3672 C C . GLY B 1 184 ? 37.295 -5.814 -60.026 1.00 22.61 178 GLY B C 1
ATOM 3673 O O . GLY B 1 184 ? 36.069 -6.016 -59.954 1.00 20.49 178 GLY B O 1
ATOM 3674 N N . TRP B 1 185 ? 38.010 -6.082 -61.093 1.00 17.12 179 TRP B N 1
ATOM 3675 C CA . TRP B 1 185 ? 37.426 -6.573 -62.332 1.00 17.28 179 TRP B CA 1
ATOM 3676 C C . TRP B 1 185 ? 38.169 -7.755 -62.848 1.00 21.28 179 TRP B C 1
ATOM 3677 O O . TRP B 1 185 ? 39.372 -7.838 -62.630 1.00 21.71 179 TRP B O 1
ATOM 3688 N N . LEU B 1 186 ? 37.456 -8.669 -63.545 1.00 16.85 180 LEU B N 1
ATOM 3689 C CA . LEU B 1 186 ? 38.039 -9.808 -64.268 1.00 16.47 180 LEU B CA 1
ATOM 3690 C C . LEU B 1 186 ? 37.741 -9.605 -65.745 1.00 19.17 180 LEU B C 1
ATOM 3691 O O . LEU B 1 186 ? 36.566 -9.584 -66.111 1.00 18.70 180 LEU B O 1
ATOM 3696 N N . SER B 1 187 ? 38.776 -9.526 -66.611 1.00 17.37 181 SER B N 1
ATOM 3697 C CA . SER B 1 187 ? 38.486 -9.358 -68.039 1.00 16.78 181 SER B CA 1
ATOM 3698 C C . SER B 1 187 ? 37.760 -10.576 -68.574 1.00 19.69 181 SER B C 1
ATOM 3699 O O . SER B 1 187 ? 38.154 -11.703 -68.267 1.00 20.33 181 SER B O 1
ATOM 3702 N N . ARG B 1 188 ? 36.660 -10.354 -69.319 1.00 15.60 182 ARG B N 1
ATOM 3703 C CA . ARG B 1 188 ? 35.941 -11.451 -69.971 1.00 15.46 182 ARG B CA 1
ATOM 3704 C C . ARG B 1 188 ? 36.504 -11.604 -71.371 1.00 17.57 182 ARG B C 1
ATOM 3705 O O . ARG B 1 188 ? 37.094 -12.617 -71.715 1.00 18.12 182 ARG B O 1
ATOM 3713 N N . HIS B 1 189 ? 36.311 -10.582 -72.185 1.00 14.17 183 HIS B N 1
ATOM 3714 C CA . HIS B 1 189 ? 36.809 -10.580 -73.550 1.00 13.62 183 HIS B CA 1
ATOM 3715 C C . HIS B 1 189 ? 37.236 -9.193 -73.997 1.00 17.75 183 HIS B C 1
ATOM 3716 O O . HIS B 1 189 ? 36.878 -8.196 -73.364 1.00 15.31 183 HIS B O 1
ATOM 3723 N N . THR B 1 190 ? 38.016 -9.145 -75.090 1.00 15.04 184 THR B N 1
ATOM 3724 C CA . THR B 1 190 ? 38.393 -7.915 -75.769 1.00 14.40 184 THR B CA 1
ATOM 3725 C C . THR B 1 190 ? 37.757 -7.959 -77.151 1.00 17.45 184 THR B C 1
ATOM 3726 O O . THR B 1 190 ? 37.573 -9.042 -77.711 1.00 17.27 184 THR B O 1
ATOM 3730 N N . PHE B 1 191 ? 37.401 -6.807 -77.701 1.00 14.41 185 PHE B N 1
ATOM 3731 C CA . PHE B 1 191 ? 36.823 -6.806 -79.051 1.00 13.76 185 PHE B CA 1
ATOM 3732 C C . PHE B 1 191 ? 37.203 -5.548 -79.789 1.00 16.02 185 PHE B C 1
ATOM 3733 O O . PHE B 1 191 ? 37.546 -4.536 -79.186 1.00 14.20 185 PHE B O 1
ATOM 3741 N N . VAL B 1 192 ? 37.138 -5.642 -81.114 1.00 14.70 186 VAL B N 1
ATOM 3742 C CA . VAL B 1 192 ? 37.358 -4.566 -82.076 1.00 13.78 186 VAL B CA 1
ATOM 3743 C C . VAL B 1 192 ? 36.090 -4.486 -82.919 1.00 18.22 186 VAL B C 1
ATOM 3744 O O . VAL B 1 192 ? 35.355 -5.477 -83.039 1.00 17.34 186 VAL B O 1
ATOM 3748 N N . LEU B 1 193 ? 35.824 -3.309 -83.484 1.00 17.09 187 LEU B N 1
ATOM 3749 C CA . LEU B 1 193 ? 34.599 -3.127 -84.247 1.00 16.59 187 LEU B CA 1
ATOM 3750 C C . LEU B 1 193 ? 34.701 -3.566 -85.706 1.00 18.61 187 LEU B C 1
ATOM 3751 O O . LEU B 1 193 ? 33.738 -3.354 -86.442 1.00 16.41 187 LEU B O 1
ATOM 3756 N N . GLU B 1 194 ? 35.823 -4.176 -86.137 1.00 15.90 188 GLU B N 1
ATOM 3757 C CA . GLU B 1 194 ? 35.933 -4.649 -87.526 1.00 14.93 188 GLU B CA 1
ATOM 3758 C C . GLU B 1 194 ? 34.713 -5.514 -87.912 1.00 18.04 188 GLU B C 1
ATOM 3759 O O . GLU B 1 194 ? 34.476 -6.532 -87.244 1.00 16.12 188 GLU B O 1
ATOM 3765 N N . PRO B 1 195 ? 33.919 -5.145 -88.959 1.00 15.65 189 PRO B N 1
ATOM 3766 C CA . PRO B 1 195 ? 32.731 -5.958 -89.285 1.00 16.29 189 PRO B CA 1
ATOM 3767 C C . PRO B 1 195 ? 33.072 -7.403 -89.644 1.00 19.53 189 PRO B C 1
ATOM 3768 O O . PRO B 1 195 ? 34.050 -7.689 -90.344 1.00 18.69 189 PRO B O 1
ATOM 3772 N N . GLN B 1 196 ? 32.247 -8.326 -89.128 1.00 15.52 190 GLN B N 1
ATOM 3773 C CA . GLN B 1 196 ? 32.394 -9.758 -89.359 1.00 15.28 190 GLN B CA 1
ATOM 3774 C C . GLN B 1 196 ? 31.079 -10.305 -89.880 1.00 16.80 190 GLN B C 1
ATOM 3775 O O . GLN B 1 196 ? 30.023 -9.723 -89.636 1.00 17.45 190 GLN B O 1
ATOM 3781 N N . TYR B 1 197 ? 31.148 -11.368 -90.664 1.00 14.87 191 TYR B N 1
ATOM 3782 C CA . TYR B 1 197 ? 29.962 -11.896 -91.343 1.00 15.63 191 TYR B CA 1
ATOM 3783 C C . TYR B 1 197 ? 29.708 -13.355 -91.017 1.00 20.63 191 TYR B C 1
ATOM 3784 O O . TYR B 1 197 ? 30.602 -14.018 -90.494 1.00 20.50 191 TYR B O 1
ATOM 3793 N N . PRO B 1 198 ? 28.499 -13.878 -91.355 1.00 20.36 192 PRO B N 1
ATOM 3794 C CA . PRO B 1 198 ? 28.200 -15.310 -91.124 1.00 20.71 192 PRO B CA 1
ATOM 3795 C C . PRO B 1 198 ? 29.276 -16.271 -91.661 1.00 24.13 192 PRO B C 1
ATOM 3796 O O . PRO B 1 198 ? 29.587 -17.263 -90.981 1.00 23.36 192 PRO B O 1
ATOM 3800 N N . ILE B 1 199 ? 29.911 -15.949 -92.821 1.00 19.45 193 ILE B N 1
ATOM 3801 C CA . ILE B 1 199 ? 30.997 -16.772 -93.366 1.00 19.45 193 ILE B CA 1
ATOM 3802 C C . ILE B 1 199 ? 32.198 -16.846 -92.365 1.00 22.53 193 ILE B C 1
ATOM 3803 O O . ILE B 1 199 ? 32.815 -17.912 -92.223 1.00 22.07 193 ILE B O 1
ATOM 3808 N N . ASP B 1 200 ? 32.513 -15.722 -91.681 1.00 19.87 194 ASP B N 1
ATOM 3809 C CA . ASP B 1 200 ? 33.601 -15.660 -90.692 1.00 19.63 194 ASP B CA 1
ATOM 3810 C C . ASP B 1 200 ? 33.240 -16.521 -89.475 1.00 23.05 194 ASP B C 1
ATOM 3811 O O . ASP B 1 200 ? 34.092 -17.205 -88.907 1.00 21.74 194 ASP B O 1
ATOM 3816 N N . TYR B 1 201 ? 31.969 -16.481 -89.098 1.00 19.28 195 TYR B N 1
ATOM 3817 C CA . TYR B 1 201 ? 31.483 -17.261 -87.957 1.00 19.32 195 TYR B CA 1
ATOM 3818 C C . TYR B 1 201 ? 31.560 -18.760 -88.267 1.00 25.61 195 TYR B C 1
ATOM 3819 O O . TYR B 1 201 ? 31.920 -19.527 -87.388 1.00 25.14 195 TYR B O 1
ATOM 3828 N N . ARG B 1 202 ? 31.364 -19.161 -89.527 1.00 24.26 196 ARG B N 1
ATOM 3829 C CA . ARG B 1 202 ? 31.482 -20.579 -89.909 1.00 23.73 196 ARG B CA 1
ATOM 3830 C C . ARG B 1 202 ? 32.923 -21.060 -89.802 1.00 27.69 196 ARG B C 1
ATOM 3831 O O . ARG B 1 202 ? 33.162 -22.153 -89.285 1.00 27.21 196 ARG B O 1
ATOM 3839 N N . ALA B 1 203 ? 33.886 -20.240 -90.273 1.00 25.12 197 ALA B N 1
ATOM 3840 C CA . ALA B 1 203 ? 35.319 -20.538 -90.231 1.00 25.03 197 ALA B CA 1
ATOM 3841 C C . ALA B 1 203 ? 35.817 -20.614 -88.779 1.00 28.41 197 ALA B C 1
ATOM 3842 O O . ALA B 1 203 ? 36.575 -21.520 -88.439 1.00 28.62 197 ALA B O 1
ATOM 3844 N N . ALA B 1 204 ? 35.344 -19.681 -87.919 1.00 24.61 198 ALA B N 1
ATOM 3845 C CA . ALA B 1 204 ? 35.689 -19.617 -86.503 1.00 23.88 198 ALA B CA 1
ATOM 3846 C C . ALA B 1 204 ? 35.049 -20.763 -85.753 1.00 27.06 198 ALA B C 1
ATOM 3847 O O . ALA B 1 204 ? 35.712 -21.376 -84.933 1.00 27.09 198 ALA B O 1
ATOM 3849 N N . SER B 1 205 ? 33.780 -21.081 -86.062 1.00 25.48 199 SER B N 1
ATOM 3850 C CA . SER B 1 205 ? 33.045 -22.193 -85.445 1.00 24.23 199 SER B CA 1
ATOM 3851 C C . SER B 1 205 ? 33.705 -23.543 -85.758 1.00 29.25 199 SER B C 1
ATOM 3852 O O . SER B 1 205 ? 33.739 -24.414 -84.887 1.00 29.30 199 SER B O 1
ATOM 3855 N N . TYR B 1 206 ? 34.261 -23.711 -86.974 1.00 26.57 200 TYR B N 1
ATOM 3856 C CA . TYR B 1 206 ? 34.978 -24.941 -87.322 1.00 27.11 200 TYR B CA 1
ATOM 3857 C C . TYR B 1 206 ? 36.110 -25.189 -86.321 1.00 31.37 200 TYR B C 1
ATOM 3858 O O . TYR B 1 206 ? 36.242 -26.312 -85.830 1.00 32.80 200 TYR B O 1
ATOM 3867 N N . PHE B 1 207 ? 36.904 -24.138 -86.005 1.00 26.30 201 PHE B N 1
ATOM 3868 C CA . PHE 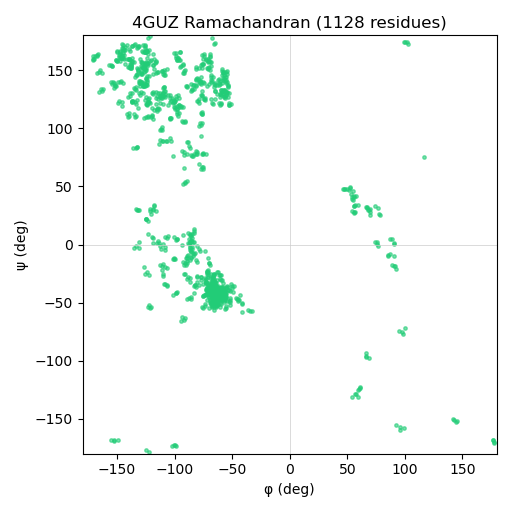B 1 207 ? 37.997 -24.183 -85.020 1.00 26.22 201 PHE B CA 1
ATOM 3869 C C . PHE B 1 207 ? 37.443 -24.479 -83.627 1.00 29.64 201 PHE B C 1
ATOM 3870 O O . PHE B 1 207 ? 37.925 -25.390 -82.959 1.00 29.71 201 PHE B O 1
ATOM 3878 N N . VAL B 1 208 ? 36.434 -23.699 -83.187 1.00 23.92 202 VAL B N 1
ATOM 3879 C CA . VAL B 1 208 ? 35.848 -23.833 -81.855 1.00 22.49 202 VAL B CA 1
ATOM 3880 C C . VAL B 1 208 ? 35.229 -25.245 -81.645 1.00 27.12 202 VAL B C 1
ATOM 3881 O O . VAL B 1 208 ? 35.463 -25.846 -80.589 1.00 26.11 202 VAL B O 1
ATOM 3885 N N . ALA B 1 209 ? 34.520 -25.790 -82.648 1.00 24.70 203 ALA B N 1
ATOM 3886 C CA . ALA B 1 209 ? 33.838 -27.084 -82.485 1.00 25.56 203 ALA B CA 1
ATOM 3887 C C . ALA B 1 209 ? 34.759 -28.321 -82.560 1.00 32.69 203 ALA B C 1
ATOM 3888 O O . ALA B 1 209 ? 34.411 -29.342 -81.951 1.00 31.16 203 ALA B O 1
ATOM 3890 N N . SER B 1 210 ? 35.905 -28.262 -83.286 1.00 31.50 204 SER B N 1
ATOM 3891 C CA . SER B 1 210 ? 36.716 -29.478 -83.424 1.00 32.28 204 SER B CA 1
ATOM 3892 C C . SER B 1 210 ? 38.212 -29.364 -83.043 1.00 35.94 204 SER B C 1
ATOM 3893 O O . SER B 1 210 ? 38.834 -30.406 -82.807 1.00 34.97 204 SER B O 1
ATOM 3896 N N . SER B 1 211 ? 38.795 -28.153 -82.985 1.00 33.05 205 SER B N 1
ATOM 3897 C CA . SER B 1 211 ? 40.222 -28.029 -82.662 1.00 33.47 205 SER B CA 1
ATOM 3898 C C . SER B 1 211 ? 40.543 -28.484 -81.233 1.00 39.67 205 SER B C 1
ATOM 3899 O O . SER B 1 211 ? 39.812 -28.130 -80.300 1.00 38.19 205 SER B O 1
ATOM 3902 N N . PRO B 1 212 ? 41.661 -29.234 -81.044 1.00 38.26 206 PRO B N 1
ATOM 3903 C CA . PRO B 1 212 ? 42.048 -29.641 -79.678 1.00 38.37 206 PRO B CA 1
ATOM 3904 C C . PRO B 1 212 ? 42.539 -28.441 -78.846 1.00 44.05 206 PRO B C 1
ATOM 3905 O O . PRO B 1 212 ? 42.598 -28.523 -77.622 1.00 43.05 206 PRO B O 1
ATOM 3909 N N . HIS B 1 213 ? 42.865 -27.316 -79.523 1.00 42.24 207 HIS B N 1
ATOM 3910 C CA . HIS B 1 213 ? 43.305 -26.066 -78.904 1.00 42.79 207 HIS B CA 1
ATOM 3911 C C . HIS B 1 213 ? 42.084 -25.163 -78.558 1.00 45.52 207 HIS B C 1
ATOM 3912 O O . HIS B 1 213 ? 42.251 -24.014 -78.145 1.00 44.57 207 HIS B O 1
ATOM 3919 N N . SER B 1 214 ? 40.862 -25.728 -78.680 1.00 41.38 208 SER B N 1
ATOM 3920 C CA . SER B 1 214 ? 39.588 -25.115 -78.296 1.00 40.59 208 SER B CA 1
ATOM 3921 C C . SER B 1 214 ? 39.007 -25.914 -77.104 1.00 44.09 208 SER B C 1
ATOM 3922 O O . SER B 1 214 ? 38.832 -27.131 -77.234 1.00 42.38 208 SER B O 1
ATOM 3925 N N . PRO B 1 215 ? 38.738 -25.283 -75.935 1.00 42.13 209 PRO B N 1
ATOM 3926 C CA . PRO B 1 215 ? 38.221 -26.059 -74.785 1.00 42.20 209 PRO B CA 1
ATOM 3927 C C . PRO B 1 215 ? 36.807 -26.605 -74.994 1.00 45.74 209 PRO B C 1
ATOM 3928 O O . PRO B 1 215 ? 36.470 -27.663 -74.455 1.00 45.71 209 PRO B O 1
ATOM 3932 N N . PHE B 1 216 ? 35.996 -25.895 -75.800 1.00 40.68 210 PHE B N 1
ATOM 3933 C CA . PHE B 1 216 ? 34.596 -26.223 -76.078 1.00 39.64 210 PHE B CA 1
ATOM 3934 C C . PHE B 1 216 ? 34.430 -27.432 -77.022 1.00 41.50 210 PHE B C 1
ATOM 3935 O O . PHE B 1 216 ? 33.297 -27.892 -77.219 1.00 40.09 210 PHE B O 1
ATOM 3943 N N . SER B 1 217 ? 35.543 -27.980 -77.568 1.00 37.10 211 SER B N 1
ATOM 3944 C CA . SER B 1 217 ? 35.463 -29.118 -78.484 1.00 36.03 211 SER B CA 1
ATOM 3945 C C . SER B 1 217 ? 35.346 -30.479 -77.789 1.00 37.54 211 SER B C 1
ATOM 3946 O O . SER B 1 217 ? 34.692 -31.368 -78.344 1.00 35.88 211 SER B O 1
ATOM 3949 N N . THR B 1 218 ? 36.000 -30.672 -76.617 1.00 32.67 212 THR B N 1
ATOM 3950 C CA . THR B 1 218 ? 36.003 -32.004 -75.997 1.00 31.44 212 THR B CA 1
ATOM 3951 C C . THR B 1 218 ? 35.201 -32.152 -74.688 1.00 32.28 212 THR B C 1
ATOM 3952 O O . THR B 1 218 ? 34.838 -33.285 -74.353 1.00 31.68 212 THR B O 1
ATOM 3956 N N . ARG B 1 219 ? 34.927 -31.057 -73.944 1.00 24.62 213 ARG B N 1
ATOM 3957 C CA . ARG B 1 219 ? 34.241 -31.199 -72.652 1.00 22.17 213 ARG B CA 1
ATOM 3958 C C . ARG B 1 219 ? 32.999 -30.327 -72.563 1.00 25.14 213 ARG B C 1
ATOM 3959 O O . ARG B 1 219 ? 33.019 -29.198 -73.036 1.00 25.26 213 ARG B O 1
ATOM 3967 N N . ALA B 1 220 ? 31.916 -30.882 -71.973 1.00 20.77 214 ALA B N 1
ATOM 3968 C CA . ALA B 1 220 ? 30.616 -30.256 -71.806 1.00 21.23 214 ALA B CA 1
ATOM 3969 C C . ALA B 1 220 ? 30.723 -28.923 -71.074 1.00 24.02 214 ALA B C 1
ATOM 3970 O O . ALA B 1 220 ? 31.437 -28.805 -70.080 1.00 22.31 214 ALA B O 1
ATOM 3972 N N . PHE B 1 221 ? 30.072 -27.894 -71.642 1.00 19.59 215 PHE B N 1
ATOM 3973 C CA . PHE B 1 221 ? 30.001 -26.575 -71.035 1.00 18.35 215 PHE B CA 1
ATOM 3974 C C . PHE B 1 221 ? 28.590 -26.077 -71.250 1.00 21.83 215 PHE B C 1
ATOM 3975 O O . PHE B 1 221 ? 28.173 -25.875 -72.394 1.00 21.27 215 PHE B O 1
ATOM 3983 N N . VAL B 1 222 ? 27.822 -25.982 -70.160 1.00 16.90 216 VAL B N 1
ATOM 3984 C CA . VAL B 1 222 ? 26.414 -25.578 -70.231 1.00 16.13 216 VAL B CA 1
ATOM 3985 C C . VAL B 1 222 ? 26.198 -24.388 -69.301 1.00 19.06 216 VAL B C 1
ATOM 3986 O O . VAL B 1 222 ? 26.737 -24.378 -68.208 1.00 19.49 216 VAL B O 1
ATOM 3990 N N . GLN B 1 223 ? 25.439 -23.360 -69.738 1.00 14.57 217 GLN B N 1
ATOM 3991 C CA . GLN B 1 223 ? 25.300 -22.147 -68.919 1.00 13.52 217 GLN B CA 1
ATOM 3992 C C . GLN B 1 223 ? 23.880 -21.629 -68.896 1.00 16.86 217 GLN B C 1
ATOM 3993 O O . GLN B 1 223 ? 23.127 -21.813 -69.846 1.00 15.34 217 GLN B O 1
ATOM 3999 N N . GLN B 1 224 ? 23.543 -20.921 -67.814 1.00 15.82 218 GLN B N 1
ATOM 4000 C CA . GLN B 1 224 ? 22.244 -20.274 -67.663 1.00 16.06 218 GLN B CA 1
ATOM 4001 C C . GLN B 1 224 ? 22.422 -19.063 -66.771 1.00 20.43 218 GLN B C 1
ATOM 4002 O O . GLN B 1 224 ? 23.134 -19.145 -65.768 1.00 20.31 218 GLN B O 1
ATOM 4008 N N . ILE B 1 225 ? 21.788 -17.933 -67.128 1.00 16.67 219 ILE B N 1
ATOM 4009 C CA . ILE B 1 225 ? 21.865 -16.734 -66.300 1.00 15.00 219 ILE B CA 1
ATOM 4010 C C . ILE B 1 225 ? 20.441 -16.222 -66.052 1.00 18.18 219 ILE B C 1
ATOM 4011 O O . ILE B 1 225 ? 19.542 -16.383 -66.889 1.00 15.06 219 ILE B O 1
ATOM 4016 N N . SER B 1 226 ? 20.257 -15.642 -64.869 1.00 14.28 220 SER B N 1
ATOM 4017 C CA . SER B 1 226 ? 19.025 -15.032 -64.399 1.00 14.02 220 SER B CA 1
ATOM 4018 C C . SER B 1 226 ? 19.402 -13.668 -63.837 1.00 18.66 220 SER B C 1
ATOM 4019 O O . SER B 1 226 ? 20.597 -13.432 -63.598 1.00 18.01 220 SER B O 1
ATOM 4022 N N . PRO B 1 227 ? 18.433 -12.776 -63.490 1.00 16.28 221 PRO B N 1
ATOM 4023 C CA . PRO B 1 227 ? 18.825 -11.490 -62.884 1.00 14.95 221 PRO B CA 1
ATOM 4024 C C . PRO B 1 227 ? 19.581 -11.633 -61.556 1.00 20.21 221 PRO B C 1
ATOM 4025 O O . PRO B 1 227 ? 20.430 -10.797 -61.255 1.00 19.13 221 PRO B O 1
ATOM 4029 N N . ASP B 1 228 ? 19.321 -12.689 -60.777 1.00 16.81 222 ASP B N 1
ATOM 4030 C CA . ASP B 1 228 ? 20.001 -12.790 -59.485 1.00 17.86 222 ASP B CA 1
ATOM 4031 C C . ASP B 1 228 ? 20.608 -14.174 -59.252 1.00 20.42 222 ASP B C 1
ATOM 4032 O O . ASP B 1 228 ? 20.806 -14.588 -58.101 1.00 17.65 222 ASP B O 1
ATOM 4037 N N . HIS B 1 229 ? 21.007 -14.854 -60.344 1.00 18.17 223 HIS B N 1
ATOM 4038 C CA . HIS B 1 229 ? 21.571 -16.190 -60.225 1.00 18.69 223 HIS B CA 1
ATOM 4039 C C . HIS B 1 229 ? 22.155 -16.681 -61.518 1.00 20.32 223 HIS B C 1
ATOM 4040 O O . HIS B 1 229 ? 21.781 -16.191 -62.577 1.00 17.95 223 HIS B O 1
ATOM 4047 N N . ALA B 1 230 ? 23.014 -17.718 -61.434 1.00 15.96 224 ALA B N 1
ATOM 4048 C CA . ALA B 1 230 ? 23.550 -18.376 -62.613 1.00 16.45 224 ALA B CA 1
ATOM 4049 C C . ALA B 1 230 ? 24.009 -19.784 -62.290 1.00 18.79 224 ALA B C 1
ATOM 4050 O O . ALA B 1 230 ? 24.322 -20.095 -61.147 1.00 17.82 224 ALA B O 1
ATOM 4052 N N . TYR B 1 231 ? 24.009 -20.635 -63.299 1.00 17.76 225 TYR B N 1
ATOM 4053 C CA . TYR B 1 231 ? 24.515 -22.006 -63.242 1.00 17.66 225 TYR B CA 1
ATOM 4054 C C . TYR B 1 231 ? 25.435 -22.229 -64.381 1.00 18.49 225 TYR B C 1
ATOM 4055 O O . TYR B 1 231 ? 25.128 -21.824 -65.509 1.00 15.63 225 TYR B O 1
ATOM 4064 N N . ILE B 1 232 ? 26.513 -22.950 -64.119 1.00 15.89 226 ILE B N 1
ATOM 4065 C CA . ILE B 1 232 ? 27.475 -23.343 -65.128 1.00 16.54 226 ILE B CA 1
ATOM 4066 C C . ILE B 1 232 ? 27.845 -24.793 -64.879 1.00 20.33 226 ILE B C 1
ATOM 4067 O O . ILE B 1 232 ? 28.305 -25.121 -63.791 1.00 21.11 226 ILE B O 1
ATOM 4072 N N . LEU B 1 233 ? 27.658 -25.646 -65.877 1.00 16.73 227 LEU B N 1
ATOM 4073 C CA . LEU B 1 233 ? 28.131 -27.019 -65.796 1.00 15.91 227 LEU B CA 1
ATOM 4074 C C . LEU B 1 233 ? 29.463 -27.060 -66.530 1.00 20.36 227 LEU B C 1
ATOM 4075 O O . LEU B 1 233 ? 29.518 -26.815 -67.731 1.00 19.63 227 LEU B O 1
ATOM 4080 N N . ASP B 1 234 ? 30.543 -27.288 -65.787 1.00 18.71 228 ASP B N 1
ATOM 4081 C CA . ASP B 1 234 ? 31.886 -27.374 -66.331 1.00 17.96 228 ASP B CA 1
ATOM 4082 C C . ASP B 1 234 ? 32.237 -28.871 -66.366 1.00 20.83 228 ASP B C 1
ATOM 4083 O O . ASP B 1 234 ? 32.714 -29.414 -65.368 1.00 20.20 228 ASP B O 1
ATOM 4088 N N . HIS B 1 235 ? 31.908 -29.538 -67.487 1.00 18.40 229 HIS B N 1
ATOM 4089 C CA . HIS B 1 235 ? 32.076 -30.988 -67.726 1.00 20.29 229 HIS B CA 1
ATOM 4090 C C . HIS B 1 235 ? 31.120 -31.758 -66.771 1.00 24.51 229 HIS B C 1
ATOM 4091 O O . HIS B 1 235 ? 29.947 -31.915 -67.116 1.00 24.91 229 HIS B O 1
ATOM 4098 N N . ARG B 1 236 ? 31.593 -32.181 -65.575 1.00 21.48 230 ARG B N 1
ATOM 4099 C CA . ARG B 1 236 ? 30.779 -32.872 -64.558 1.00 21.15 230 ARG B CA 1
ATOM 4100 C C . ARG B 1 236 ? 30.656 -32.026 -63.276 1.00 22.88 230 ARG B C 1
ATOM 4101 O O . ARG B 1 236 ? 30.068 -32.476 -62.292 1.00 22.75 230 ARG B O 1
ATOM 4109 N N . GLU B 1 237 ? 31.251 -30.828 -63.267 1.00 19.54 231 GLU B N 1
ATOM 4110 C CA . GLU B 1 237 ? 31.242 -29.950 -62.095 1.00 19.02 231 GLU B CA 1
ATOM 4111 C C . GLU B 1 237 ? 30.161 -28.903 -62.219 1.00 21.06 231 GLU B C 1
ATOM 4112 O O . GLU B 1 237 ? 30.239 -28.042 -63.094 1.00 19.54 231 GLU B O 1
ATOM 4118 N N . LEU B 1 238 ? 29.180 -28.940 -61.316 1.00 18.46 232 LEU B N 1
ATOM 4119 C CA . LEU B 1 238 ? 28.096 -27.954 -61.378 1.00 17.57 232 LEU B CA 1
ATOM 4120 C C . LEU B 1 238 ? 28.426 -26.775 -60.506 1.00 19.29 232 LEU B C 1
ATOM 4121 O O . LEU B 1 238 ? 28.549 -26.939 -59.306 1.00 18.19 232 LEU B O 1
ATOM 4126 N N . HIS B 1 239 ? 28.536 -25.591 -61.097 1.00 17.18 233 HIS B N 1
ATOM 4127 C CA . HIS B 1 239 ? 28.771 -24.334 -60.389 1.00 16.69 233 HIS B CA 1
ATOM 4128 C C . HIS B 1 239 ? 27.445 -23.631 -60.179 1.00 19.56 233 HIS B C 1
ATOM 4129 O O . HIS B 1 239 ? 26.674 -23.477 -61.131 1.00 18.84 233 HIS B O 1
ATOM 4136 N N . GLU B 1 240 ? 27.160 -23.228 -58.943 1.00 16.15 234 GLU B N 1
ATOM 4137 C CA . GLU B 1 240 ? 25.950 -22.438 -58.660 1.00 15.70 234 GLU B CA 1
ATOM 4138 C C . GLU B 1 240 ? 26.412 -21.081 -58.176 1.00 20.05 234 GLU B C 1
ATOM 4139 O O . GLU B 1 240 ? 27.082 -21.001 -57.156 1.00 21.80 234 GLU B O 1
ATOM 4145 N N . ILE B 1 241 ? 26.088 -20.019 -58.920 1.00 16.96 235 ILE B N 1
ATOM 4146 C CA . ILE B 1 241 ? 26.604 -18.676 -58.664 1.00 15.76 235 ILE B CA 1
ATOM 4147 C C . ILE B 1 241 ? 25.515 -17.744 -58.135 1.00 20.26 235 ILE B C 1
ATOM 4148 O O . ILE B 1 241 ? 24.455 -17.617 -58.742 1.00 17.58 235 ILE B O 1
ATOM 4153 N N . GLN B 1 242 ? 25.834 -17.048 -57.034 1.00 18.10 236 GLN B N 1
ATOM 4154 C CA . GLN B 1 242 ? 24.986 -16.033 -56.419 1.00 18.02 236 GLN B CA 1
ATOM 4155 C C . GLN B 1 242 ? 25.691 -14.681 -56.621 1.00 22.31 236 GLN B C 1
ATOM 4156 O O . GLN B 1 242 ? 26.692 -14.405 -55.958 1.00 23.08 236 GLN B O 1
ATOM 4162 N N . PRO B 1 243 ? 25.277 -13.894 -57.626 1.00 18.34 237 PRO B N 1
ATOM 4163 C CA . PRO B 1 243 ? 25.950 -12.605 -57.875 1.00 18.83 237 PRO B CA 1
ATOM 4164 C C . PRO B 1 243 ? 25.985 -11.737 -56.619 1.00 22.54 237 PRO B C 1
ATOM 4165 O O . PRO B 1 243 ? 24.985 -11.654 -55.904 1.00 20.86 237 PRO B O 1
ATOM 4169 N N . GLY B 1 244 ? 27.140 -11.144 -56.350 1.00 21.47 238 GLY B N 1
ATOM 4170 C CA . GLY B 1 244 ? 27.357 -10.334 -55.154 1.00 21.86 238 GLY B CA 1
ATOM 4171 C C . GLY B 1 244 ? 27.805 -11.132 -53.938 1.00 24.23 238 GLY B C 1
ATOM 4172 O O . GLY B 1 244 ? 28.180 -10.543 -52.917 1.00 24.37 238 GLY B O 1
ATOM 4173 N N . VAL B 1 245 ? 27.789 -12.472 -54.024 1.00 19.00 239 VAL B N 1
ATOM 4174 C CA . VAL B 1 245 ? 28.192 -13.343 -52.904 1.00 19.07 239 VAL B CA 1
ATOM 4175 C C . VAL B 1 245 ? 29.337 -14.287 -53.294 1.00 22.35 239 VAL B C 1
ATOM 4176 O O . VAL B 1 245 ? 30.329 -14.397 -52.558 1.00 22.40 239 VAL B O 1
ATOM 4180 N N . GLY B 1 246 ? 29.161 -15.015 -54.391 1.00 18.32 240 GLY B N 1
ATOM 4181 C CA . GLY B 1 246 ? 30.160 -15.978 -54.841 1.00 17.27 240 GLY B CA 1
ATOM 4182 C C . GLY B 1 246 ? 29.529 -17.224 -55.410 1.00 21.01 240 GLY B C 1
ATOM 4183 O O . GLY B 1 246 ? 28.455 -17.165 -56.022 1.00 18.91 240 GLY B O 1
ATOM 4184 N N . ARG B 1 247 ? 30.227 -18.358 -55.274 1.00 17.45 241 ARG B N 1
ATOM 4185 C CA . ARG B 1 247 ? 29.723 -19.589 -55.843 1.00 16.91 241 ARG B CA 1
ATOM 4186 C C . ARG B 1 247 ? 30.122 -20.825 -55.048 1.00 21.28 241 ARG B C 1
ATOM 4187 O O . ARG B 1 247 ? 31.075 -20.817 -54.266 1.00 21.25 241 ARG B O 1
ATOM 4195 N N . LYS B 1 248 ? 29.383 -21.899 -55.292 1.00 17.30 242 LYS B N 1
ATOM 4196 C CA . LYS B 1 248 ? 29.650 -23.214 -54.739 1.00 18.14 242 LYS B CA 1
ATOM 4197 C C . LYS B 1 248 ? 29.719 -24.183 -55.914 1.00 21.10 242 LYS B C 1
ATOM 4198 O O . LYS B 1 248 ? 29.132 -23.913 -56.968 1.00 19.98 242 LYS B O 1
ATOM 4204 N N . THR B 1 249 ? 30.457 -25.276 -55.752 1.00 17.82 243 THR B N 1
ATOM 4205 C CA . THR B 1 249 ? 30.665 -26.281 -56.790 1.00 18.24 243 THR B CA 1
ATOM 4206 C C . THR B 1 249 ? 30.460 -27.679 -56.240 1.00 24.16 243 THR B C 1
ATOM 4207 O O . THR B 1 249 ? 30.769 -27.935 -55.073 1.00 23.76 243 THR B O 1
ATOM 4211 N N . ARG B 1 250 ? 29.937 -28.579 -57.076 1.00 22.04 244 ARG B N 1
ATOM 4212 C CA . ARG B 1 250 ? 29.731 -29.981 -56.727 1.00 21.69 244 ARG B CA 1
ATOM 4213 C C . ARG B 1 250 ? 29.933 -30.880 -57.953 1.00 25.71 244 ARG B C 1
ATOM 4214 O O . ARG B 1 250 ? 29.553 -30.502 -59.070 1.00 23.36 244 ARG B O 1
ATOM 4222 N N . GLN B 1 251 ? 30.566 -32.051 -57.742 1.00 20.86 245 GLN B N 1
ATOM 4223 C CA . GLN B 1 251 ? 30.800 -33.014 -58.806 1.00 21.42 245 GLN B CA 1
ATOM 4224 C C . GLN B 1 251 ? 29.564 -33.862 -58.983 1.00 25.38 245 GLN B C 1
ATOM 4225 O O . GLN B 1 251 ? 28.974 -34.310 -57.994 1.00 26.23 245 GLN B O 1
ATOM 4231 N N . LEU B 1 252 ? 29.193 -34.111 -60.231 1.00 21.22 246 LEU B N 1
ATOM 4232 C CA . LEU B 1 252 ? 28.046 -34.945 -60.564 1.00 21.60 246 LEU B CA 1
ATOM 4233 C C . LEU B 1 252 ? 28.515 -36.262 -61.153 1.00 27.53 246 LEU B C 1
ATOM 4234 O O . LEU B 1 252 ? 29.572 -36.313 -61.795 1.00 27.79 246 LEU B O 1
ATOM 4239 N N . THR B 1 253 ? 27.735 -37.336 -60.944 1.00 24.74 247 THR B N 1
ATOM 4240 C CA . THR B 1 253 ? 28.008 -38.615 -61.589 1.00 25.55 247 THR B CA 1
ATOM 4241 C C . THR B 1 253 ? 27.535 -38.469 -63.045 1.00 32.37 247 THR B C 1
ATOM 4242 O O . THR B 1 253 ? 26.700 -37.587 -63.288 1.00 31.84 247 THR B O 1
ATOM 4246 N N . PRO B 1 254 ? 27.940 -39.332 -64.011 1.00 30.72 248 PRO B N 1
ATOM 4247 C CA . PRO B 1 254 ? 27.413 -39.181 -65.381 1.00 31.08 248 PRO B CA 1
ATOM 4248 C C . PRO B 1 254 ? 25.874 -39.202 -65.422 1.00 35.06 248 PRO B C 1
ATOM 4249 O O . PRO B 1 254 ? 25.281 -38.429 -66.170 1.00 33.73 248 PRO B O 1
ATOM 4253 N N . ALA B 1 255 ? 25.228 -40.028 -64.571 1.00 32.87 249 ALA B N 1
ATOM 4254 C CA . ALA B 1 255 ? 23.768 -40.092 -64.488 1.00 32.45 249 ALA B CA 1
ATOM 4255 C C . ALA B 1 255 ? 23.182 -38.787 -63.930 1.00 33.20 249 ALA B C 1
ATOM 4256 O O . ALA B 1 255 ? 22.160 -38.319 -64.442 1.00 31.80 249 ALA B O 1
ATOM 4258 N N . GLU B 1 256 ? 23.835 -38.183 -62.900 1.00 28.74 250 GLU B N 1
ATOM 4259 C CA . GLU B 1 256 ? 23.363 -36.918 -62.303 1.00 27.38 250 GLU B CA 1
ATOM 4260 C C . GLU B 1 256 ? 23.486 -35.768 -63.302 1.00 28.69 250 GLU B C 1
ATOM 4261 O O . GLU B 1 256 ? 22.679 -34.843 -63.244 1.00 27.91 250 GLU B O 1
ATOM 4267 N N . VAL B 1 257 ? 24.461 -35.847 -64.241 1.00 23.81 251 VAL B N 1
ATOM 4268 C CA . VAL B 1 257 ? 24.634 -34.834 -65.296 1.00 23.92 251 VAL B CA 1
ATOM 4269 C C . VAL B 1 257 ? 23.388 -34.816 -66.190 1.00 27.93 251 VAL B C 1
ATOM 4270 O O . VAL B 1 257 ? 22.818 -33.741 -66.394 1.00 26.08 251 VAL B O 1
ATOM 4274 N N . LEU B 1 258 ? 22.941 -35.992 -66.701 1.00 25.20 252 LEU B N 1
ATOM 4275 C CA . LEU B 1 258 ? 21.707 -36.042 -67.512 1.00 25.89 252 LEU B CA 1
ATOM 4276 C C . LEU B 1 258 ? 20.506 -35.512 -66.727 1.00 27.30 252 LEU B C 1
ATOM 4277 O O . LEU B 1 258 ? 19.641 -34.826 -67.284 1.00 25.16 252 LEU B O 1
ATOM 4282 N N . ALA B 1 259 ? 20.441 -35.856 -65.420 1.00 24.85 253 ALA B N 1
ATOM 4283 C CA . ALA B 1 259 ? 19.376 -35.394 -64.525 1.00 24.65 253 ALA B CA 1
ATOM 4284 C C . ALA B 1 259 ? 19.377 -33.868 -64.418 1.00 27.73 253 ALA B C 1
ATOM 4285 O O . ALA B 1 259 ? 18.344 -33.243 -64.665 1.00 29.48 253 ALA B O 1
ATOM 4287 N N . THR B 1 260 ? 20.541 -33.278 -64.066 1.00 23.90 254 THR B N 1
ATOM 4288 C CA . THR B 1 260 ? 20.758 -31.830 -63.922 1.00 22.18 254 THR B CA 1
ATOM 4289 C C . THR B 1 260 ? 20.481 -31.121 -65.247 1.00 23.19 254 THR B C 1
ATOM 4290 O O . THR B 1 260 ? 19.846 -30.069 -65.245 1.00 20.93 254 THR B O 1
ATOM 4294 N N . LEU B 1 261 ? 20.933 -31.699 -66.374 1.00 20.10 255 LEU B N 1
ATOM 4295 C CA . LEU B 1 261 ? 20.688 -31.077 -67.689 1.00 19.57 255 LEU B CA 1
ATOM 4296 C C . LEU B 1 261 ? 19.185 -30.854 -67.929 1.00 23.42 255 LEU B C 1
ATOM 4297 O O . LEU B 1 261 ? 18.786 -29.759 -68.320 1.00 19.99 255 LEU B O 1
ATOM 4302 N N . ARG B 1 262 ? 18.347 -31.856 -67.596 1.00 22.51 256 ARG B N 1
ATOM 4303 C CA . ARG B 1 262 ? 16.886 -31.783 -67.747 1.00 23.51 256 ARG B CA 1
ATOM 4304 C C . ARG B 1 262 ? 16.252 -30.875 -66.689 1.00 28.91 256 ARG B C 1
ATOM 4305 O O . ARG B 1 262 ? 15.476 -29.986 -67.042 1.00 28.42 256 ARG B O 1
ATOM 4313 N N . GLU B 1 263 ? 16.545 -31.124 -65.399 1.00 27.20 257 GLU B N 1
ATOM 4314 C CA . GLU B 1 263 ? 15.934 -30.396 -64.290 1.00 28.22 257 GLU B CA 1
ATOM 4315 C C . GLU B 1 263 ? 16.378 -28.916 -64.197 1.00 32.14 257 GLU B C 1
ATOM 4316 O O . GLU B 1 263 ? 15.523 -28.040 -64.057 1.00 32.51 257 GLU B O 1
ATOM 4322 N N . ILE B 1 264 ? 17.693 -28.635 -64.265 1.00 27.18 258 ILE B N 1
ATOM 4323 C CA . ILE B 1 264 ? 18.178 -27.264 -64.118 1.00 26.49 258 ILE B CA 1
ATOM 4324 C C . ILE B 1 264 ? 18.160 -26.510 -65.443 1.00 26.04 258 ILE B C 1
ATOM 4325 O O . ILE B 1 264 ? 17.711 -25.367 -65.484 1.00 25.33 258 ILE B O 1
ATOM 4330 N N . PHE B 1 265 ? 18.666 -27.122 -66.514 1.00 19.36 259 PHE B N 1
ATOM 4331 C CA . PHE B 1 265 ? 18.826 -26.403 -67.773 1.00 17.56 259 PHE B CA 1
ATOM 4332 C C . PHE B 1 265 ? 17.744 -26.667 -68.822 1.00 23.92 259 PHE B C 1
ATOM 4333 O O . PHE B 1 265 ? 17.692 -25.929 -69.803 1.00 23.29 259 PHE B O 1
ATOM 4341 N N . GLY B 1 266 ? 16.913 -27.693 -68.625 1.00 22.69 260 GLY B N 1
ATOM 4342 C CA . GLY B 1 266 ? 15.857 -28.058 -69.573 1.00 22.51 260 GLY B CA 1
ATOM 4343 C C . GLY B 1 266 ? 16.405 -28.632 -70.859 1.00 26.53 260 GLY B C 1
ATOM 4344 O O . GLY B 1 266 ? 15.817 -28.436 -71.927 1.00 28.65 260 GLY B O 1
ATOM 4345 N N . ILE B 1 267 ? 17.564 -29.311 -70.771 1.00 20.82 261 ILE B N 1
ATOM 4346 C CA . ILE B 1 267 ? 18.231 -29.916 -71.911 1.00 21.09 261 ILE B CA 1
ATOM 4347 C C . ILE B 1 267 ? 18.079 -31.427 -71.812 1.00 28.09 261 ILE B C 1
ATOM 4348 O O . ILE B 1 267 ? 18.423 -32.009 -70.781 1.00 26.49 261 ILE B O 1
ATOM 4353 N N . GLU B 1 268 ? 17.580 -32.052 -72.890 1.00 26.58 262 GLU B N 1
ATOM 4354 C CA . GLU B 1 268 ? 17.417 -33.505 -73.004 1.00 27.58 262 GLU B CA 1
ATOM 4355 C C . GLU B 1 268 ? 17.871 -33.940 -74.380 1.00 32.42 262 GLU B C 1
ATOM 4356 O O . GLU B 1 268 ? 17.494 -33.320 -75.382 1.00 30.86 262 GLU B O 1
ATOM 4362 N N . LEU B 1 269 ? 18.718 -34.967 -74.434 1.00 30.94 263 LEU B N 1
ATOM 4363 C CA . LEU B 1 269 ? 19.233 -35.481 -75.702 1.00 31.67 263 LEU B CA 1
ATOM 4364 C C . LEU B 1 269 ? 18.441 -36.701 -76.131 1.00 39.67 263 LEU B C 1
ATOM 4365 O O . LEU B 1 269 ? 17.735 -37.300 -75.306 1.00 40.02 263 LEU B O 1
ATOM 4370 N N . GLY B 1 270 ? 18.584 -37.075 -77.408 1.00 38.15 264 GLY B N 1
ATOM 4371 C CA . GLY B 1 270 ? 17.989 -38.290 -77.955 1.00 38.39 264 GLY B CA 1
ATOM 4372 C C . GLY B 1 270 ? 18.693 -39.478 -77.327 1.00 42.79 264 GLY B C 1
ATOM 4373 O O . GLY B 1 270 ? 19.851 -39.350 -76.908 1.00 41.61 264 GLY B O 1
ATOM 4374 N N . ALA B 1 271 ? 18.001 -40.636 -77.243 1.00 40.57 265 ALA B N 1
ATOM 4375 C CA . ALA B 1 271 ? 18.491 -41.876 -76.618 1.00 40.20 265 ALA B CA 1
ATOM 4376 C C . ALA B 1 271 ? 19.961 -42.203 -76.973 1.00 43.47 265 ALA B C 1
ATOM 4377 O O . ALA B 1 271 ? 20.735 -42.532 -76.069 1.00 43.13 265 ALA B O 1
ATOM 4379 N N . ASP B 1 272 ? 20.346 -42.049 -78.259 1.00 39.69 266 ASP B N 1
ATOM 4380 C CA . ASP B 1 272 ? 21.696 -42.314 -78.780 1.00 39.29 266 ASP B CA 1
ATOM 4381 C C . ASP B 1 272 ? 22.726 -41.260 -78.349 1.00 40.47 266 ASP B C 1
ATOM 4382 O O . ASP B 1 272 ? 23.861 -41.625 -78.027 1.00 38.13 266 ASP B O 1
ATOM 4387 N N . ASP B 1 273 ? 22.353 -39.957 -78.378 1.00 37.90 267 ASP B N 1
ATOM 4388 C CA . ASP B 1 273 ? 23.268 -38.888 -77.953 1.00 37.41 267 ASP B CA 1
ATOM 4389 C C . ASP B 1 273 ? 23.463 -38.939 -76.434 1.00 37.34 267 ASP B C 1
ATOM 4390 O O . ASP B 1 273 ? 24.561 -38.670 -75.950 1.00 36.38 267 ASP B O 1
ATOM 4395 N N . SER B 1 274 ? 22.400 -39.312 -75.702 1.00 32.88 268 SER B N 1
ATOM 4396 C CA . SER B 1 274 ? 22.383 -39.497 -74.250 1.00 33.45 268 SER B CA 1
ATOM 4397 C C . SER B 1 274 ? 23.376 -40.608 -73.843 1.00 39.17 268 SER B C 1
ATOM 4398 O O . SER B 1 274 ? 24.148 -40.422 -72.899 1.00 39.07 268 SER B O 1
ATOM 4401 N N . THR B 1 275 ? 23.384 -41.742 -74.600 1.00 35.93 269 THR B N 1
ATOM 4402 C CA . THR B 1 275 ? 24.283 -42.881 -74.397 1.00 34.94 269 THR B CA 1
ATOM 4403 C C . THR B 1 275 ? 25.737 -42.445 -74.657 1.00 37.23 269 THR B C 1
ATOM 4404 O O . THR B 1 275 ? 26.626 -42.743 -73.851 1.00 36.50 269 THR B O 1
ATOM 4408 N N . LEU B 1 276 ? 25.970 -41.721 -75.767 1.00 33.06 270 LEU B N 1
ATOM 4409 C CA . LEU B 1 276 ? 27.297 -41.221 -76.128 1.00 32.10 270 LEU B CA 1
ATOM 4410 C C . LEU B 1 276 ? 27.777 -40.156 -75.142 1.00 33.07 270 LEU B C 1
ATOM 4411 O O . LEU B 1 276 ? 28.968 -40.125 -74.849 1.00 33.46 270 LEU B O 1
ATOM 4416 N N . LEU B 1 277 ? 26.878 -39.306 -74.599 1.00 28.43 271 LEU B N 1
ATOM 4417 C CA . LEU B 1 277 ? 27.331 -38.279 -73.642 1.00 27.75 271 LEU B CA 1
ATOM 4418 C C . LEU B 1 277 ? 27.882 -38.937 -72.384 1.00 34.32 271 LEU B C 1
ATOM 4419 O O . LEU B 1 277 ? 28.984 -38.585 -71.970 1.00 34.18 271 LEU B O 1
ATOM 4424 N N . LEU B 1 278 ? 27.162 -39.947 -71.836 1.00 33.71 272 LEU B N 1
ATOM 4425 C CA . LEU B 1 278 ? 27.563 -40.735 -70.658 1.00 34.42 272 LEU B CA 1
ATOM 4426 C C . LEU B 1 278 ? 28.972 -41.347 -70.846 1.00 40.78 272 LEU B C 1
ATOM 4427 O O . LEU B 1 278 ? 29.755 -41.406 -69.897 1.00 40.41 272 LEU B O 1
ATOM 4432 N N . GLU B 1 279 ? 29.288 -41.762 -72.082 1.00 39.17 273 GLU B N 1
ATOM 4433 C CA . GLU B 1 279 ? 30.573 -42.322 -72.502 1.00 39.78 273 GLU B CA 1
ATOM 4434 C C . GLU B 1 279 ? 31.651 -41.235 -72.437 1.00 45.30 273 GLU B C 1
ATOM 4435 O O . GLU B 1 279 ? 32.726 -41.483 -71.889 1.00 46.22 273 GLU B O 1
ATOM 4441 N N . ARG B 1 280 ? 31.349 -40.019 -72.954 1.00 42.14 274 ARG B N 1
ATOM 4442 C CA . ARG B 1 280 ? 32.266 -38.866 -72.920 1.00 42.22 274 ARG B CA 1
ATOM 4443 C C . ARG B 1 280 ? 32.496 -38.363 -71.482 1.00 47.18 274 ARG B C 1
ATOM 4444 O O . ARG B 1 280 ? 33.548 -37.786 -71.198 1.00 48.11 274 ARG B O 1
ATOM 4452 N N . LEU B 1 281 ? 31.505 -38.570 -70.593 1.00 42.68 275 LEU B N 1
ATOM 4453 C CA . LEU B 1 281 ? 31.539 -38.160 -69.186 1.00 42.04 275 LEU B CA 1
ATOM 4454 C C . LEU B 1 281 ? 32.280 -39.177 -68.301 1.00 48.88 275 LEU B C 1
ATOM 4455 O O . LEU B 1 281 ? 33.047 -38.759 -67.432 1.00 49.00 275 LEU B O 1
ATOM 4460 N N . ALA B 1 282 ? 32.062 -40.497 -68.517 1.00 47.29 276 ALA B N 1
ATOM 4461 C CA . ALA B 1 282 ? 32.720 -41.565 -67.750 1.00 48.44 276 ALA B CA 1
ATOM 4462 C C . ALA B 1 282 ? 34.171 -41.823 -68.235 1.00 55.07 276 ALA B C 1
ATOM 4463 O O . ALA B 1 282 ? 34.895 -42.611 -67.612 1.00 54.73 276 ALA B O 1
ATOM 4465 N N . GLU B 1 283 ? 34.595 -41.123 -69.317 1.00 53.31 277 GLU B N 1
ATOM 4466 C CA . GLU B 1 283 ? 35.925 -41.174 -69.938 1.00 53.54 277 GLU B CA 1
ATOM 4467 C C . GLU B 1 283 ? 37.037 -40.895 -68.925 1.00 58.19 277 GLU B C 1
ATOM 4468 O O . GLU B 1 283 ? 36.836 -40.106 -68.001 1.00 57.53 277 GLU B O 1
ATOM 4474 N N . GLN B 1 284 ? 38.213 -41.542 -69.123 1.00 55.55 278 GLN B N 1
ATOM 4475 C CA . GLN B 1 284 ? 39.422 -41.472 -68.285 1.00 80.41 278 GLN B CA 1
ATOM 4476 C C . GLN B 1 284 ? 39.126 -42.007 -66.888 1.00 101.83 278 GLN B C 1
ATOM 4477 O O . GLN B 1 284 ? 39.876 -42.829 -66.368 1.00 63.50 278 GLN B O 1
ATOM 4483 N N . VAL C 1 1 ? 15.328 12.377 23.484 1.00 51.18 -5 VAL C N 1
ATOM 4484 C CA . VAL C 1 1 ? 16.292 11.735 22.584 1.00 50.97 -5 VAL C CA 1
ATOM 4485 C C . VAL C 1 1 ? 17.182 12.827 21.929 1.00 55.27 -5 VAL C C 1
ATOM 4486 O O . VAL C 1 1 ? 16.632 13.811 21.417 1.00 54.55 -5 VAL C O 1
ATOM 4490 N N . PRO C 1 2 ? 18.544 12.672 21.952 1.00 52.01 -4 PRO C N 1
ATOM 4491 C CA . PRO C 1 2 ? 19.426 13.684 21.331 1.00 51.76 -4 PRO C CA 1
ATOM 4492 C C . PRO C 1 2 ? 19.118 13.915 19.853 1.00 55.23 -4 PRO C C 1
ATOM 4493 O O . PRO C 1 2 ? 18.760 12.968 19.143 1.00 54.74 -4 PRO C O 1
ATOM 4497 N N . ARG C 1 3 ? 19.220 15.186 19.412 1.00 51.94 -3 ARG C N 1
ATOM 4498 C CA . ARG C 1 3 ? 18.936 15.614 18.041 1.00 52.20 -3 ARG C CA 1
ATOM 4499 C C . ARG C 1 3 ? 19.927 15.017 17.038 1.00 56.73 -3 ARG C C 1
ATOM 4500 O O . ARG C 1 3 ? 21.138 15.043 17.275 1.00 56.70 -3 ARG C O 1
ATOM 4508 N N . GLY C 1 4 ? 19.394 14.526 15.917 1.00 53.28 -2 GLY C N 1
ATOM 4509 C CA . GLY C 1 4 ? 20.178 13.975 14.815 1.00 53.18 -2 GLY C CA 1
ATOM 4510 C C . GLY C 1 4 ? 21.026 15.030 14.125 1.00 57.10 -2 GLY C C 1
ATOM 4511 O O . GLY C 1 4 ? 20.915 16.227 14.426 1.00 56.55 -2 GLY C O 1
ATOM 4512 N N . SER C 1 5 ? 21.891 14.598 13.197 1.00 53.51 -1 SER C N 1
ATOM 4513 C CA . SER C 1 5 ? 22.768 15.527 12.485 1.00 52.77 -1 SER C CA 1
ATOM 4514 C C . SER C 1 5 ? 22.018 16.324 11.422 1.00 54.32 -1 SER C C 1
ATOM 4515 O O . SER C 1 5 ? 22.381 17.481 11.190 1.00 54.53 -1 SER C O 1
ATOM 4518 N N . HIS C 1 6 ? 20.990 15.712 10.761 1.00 48.46 0 HIS C N 1
ATOM 4519 C CA . HIS C 1 6 ? 20.227 16.324 9.647 1.00 46.98 0 HIS C CA 1
ATOM 4520 C C . HIS C 1 6 ? 21.235 16.780 8.564 1.00 47.71 0 HIS C C 1
ATOM 4521 O O . HIS C 1 6 ? 21.120 17.881 8.025 1.00 47.15 0 HIS C O 1
ATOM 4528 N N . MET C 1 7 ? 22.276 15.942 8.339 1.00 42.30 1 MET C N 1
ATOM 4529 C CA . MET C 1 7 ? 23.460 16.129 7.495 1.00 40.90 1 MET C CA 1
ATOM 4530 C C . MET C 1 7 ? 23.177 16.938 6.225 1.00 39.10 1 MET C C 1
ATOM 4531 O O . MET C 1 7 ? 23.769 18.004 6.034 1.00 38.75 1 MET C O 1
ATOM 4536 N N . TRP C 1 8 ? 22.232 16.466 5.411 1.00 31.69 2 TRP C N 1
ATOM 4537 C CA . TRP C 1 8 ? 21.900 17.079 4.133 1.00 29.85 2 TRP C CA 1
ATOM 4538 C C . TRP C 1 8 ? 20.680 18.012 4.200 1.00 32.82 2 TRP C C 1
ATOM 4539 O O . TRP C 1 8 ? 20.268 18.523 3.167 1.00 31.55 2 TRP C O 1
ATOM 4550 N N . ASN C 1 9 ? 20.124 18.250 5.406 1.00 30.11 3 ASN C N 1
ATOM 4551 C CA . ASN C 1 9 ? 18.982 19.140 5.652 1.00 29.63 3 ASN C CA 1
ATOM 4552 C C . ASN C 1 9 ? 17.779 18.839 4.758 1.00 33.13 3 ASN C C 1
ATOM 4553 O O . ASN C 1 9 ? 17.187 19.757 4.187 1.00 32.77 3 ASN C O 1
ATOM 4558 N N . GLY C 1 10 ? 17.400 17.562 4.698 1.00 31.98 4 GLY C N 1
ATOM 4559 C CA . GLY C 1 10 ? 16.240 17.101 3.939 1.00 33.17 4 GLY C CA 1
ATOM 4560 C C . GLY C 1 10 ? 14.941 17.757 4.389 1.00 39.84 4 GLY C C 1
ATOM 4561 O O . GLY C 1 10 ? 14.130 18.180 3.556 1.00 39.51 4 GLY C O 1
ATOM 4562 N N . ASP C 1 11 ? 14.770 17.909 5.715 1.00 37.52 5 ASP C N 1
ATOM 4563 C CA . ASP C 1 11 ? 13.581 18.493 6.343 1.00 37.41 5 ASP C CA 1
ATOM 4564 C C . ASP C 1 11 ? 13.344 19.971 5.971 1.00 39.32 5 ASP C C 1
ATOM 4565 O O . ASP C 1 11 ? 12.206 20.424 6.056 1.00 38.97 5 ASP C O 1
ATOM 4570 N N . GLU C 1 12 ? 14.394 20.713 5.566 1.00 34.83 6 GLU C N 1
ATOM 4571 C CA . GLU C 1 12 ? 14.262 22.135 5.203 1.00 34.14 6 GLU C CA 1
ATOM 4572 C C . GLU C 1 12 ? 13.851 22.323 3.728 1.00 36.01 6 GLU C C 1
ATOM 4573 O O . GLU C 1 12 ? 13.522 23.435 3.311 1.00 34.83 6 GLU C O 1
ATOM 4579 N N . LEU C 1 13 ? 13.890 21.241 2.946 1.00 31.15 7 LEU C N 1
ATOM 4580 C CA . LEU C 1 13 ? 13.521 21.280 1.535 1.00 29.66 7 LEU C CA 1
ATOM 4581 C C . LEU C 1 13 ? 12.005 21.315 1.353 1.00 32.97 7 LEU C C 1
ATOM 4582 O O . LEU C 1 13 ? 11.278 20.589 2.038 1.00 31.41 7 LEU C O 1
ATOM 4587 N N . GLN C 1 14 ? 11.538 22.124 0.388 1.00 30.47 8 GLN C N 1
ATOM 4588 C CA . GLN C 1 14 ? 10.135 22.143 -0.022 1.00 30.19 8 GLN C CA 1
ATOM 4589 C C . GLN C 1 14 ? 10.031 21.074 -1.107 1.00 33.86 8 GLN C C 1
ATOM 4590 O O . GLN C 1 14 ? 10.260 21.362 -2.281 1.00 33.19 8 GLN C O 1
ATOM 4596 N N . LEU C 1 15 ? 9.778 19.821 -0.689 1.00 30.90 9 LEU C N 1
ATOM 4597 C CA . LEU C 1 15 ? 9.749 18.631 -1.540 1.00 31.52 9 LEU C CA 1
ATOM 4598 C C . LEU C 1 15 ? 8.788 18.734 -2.720 1.00 37.24 9 LEU C C 1
ATOM 4599 O O . LEU C 1 15 ? 9.224 18.477 -3.848 1.00 37.62 9 LEU C O 1
ATOM 4604 N N . ASP C 1 16 ? 7.498 19.076 -2.481 1.00 33.17 10 ASP C N 1
ATOM 4605 C CA . ASP C 1 16 ? 6.505 19.154 -3.564 1.00 32.55 10 ASP C CA 1
ATOM 4606 C C . ASP C 1 16 ? 6.848 20.268 -4.541 1.00 34.25 10 ASP C C 1
ATOM 4607 O O . ASP C 1 16 ? 6.699 20.080 -5.746 1.00 33.08 10 ASP C O 1
ATOM 4612 N N . GLU C 1 17 ? 7.308 21.424 -4.021 1.00 30.32 11 GLU C N 1
ATOM 4613 C CA . GLU C 1 17 ? 7.675 22.579 -4.847 1.00 30.23 11 GLU C CA 1
ATOM 4614 C C . GLU C 1 17 ? 8.865 22.231 -5.753 1.00 30.36 11 GLU C C 1
ATOM 4615 O O . GLU C 1 17 ? 8.889 22.616 -6.922 1.00 27.51 11 GLU C O 1
ATOM 4621 N N . TYR C 1 18 ? 9.831 21.495 -5.206 1.00 27.02 12 TYR C N 1
ATOM 4622 C CA . TYR C 1 18 ? 11.015 21.074 -5.958 1.00 26.23 12 TYR C CA 1
ATOM 4623 C C . TYR C 1 18 ? 10.616 20.097 -7.048 1.00 29.78 12 TYR C C 1
ATOM 4624 O O . TYR C 1 18 ? 11.056 20.256 -8.184 1.00 28.39 12 TYR C O 1
ATOM 4633 N N . LEU C 1 19 ? 9.809 19.069 -6.704 1.00 27.85 13 LEU C N 1
ATOM 4634 C CA . LEU C 1 19 ? 9.406 18.037 -7.668 1.00 27.54 13 LEU C CA 1
ATOM 4635 C C . LEU C 1 19 ? 8.556 18.619 -8.798 1.00 32.23 13 LEU C C 1
ATOM 4636 O O . LEU C 1 19 ? 8.705 18.188 -9.938 1.00 31.79 13 LEU C O 1
ATOM 4641 N N . ALA C 1 20 ? 7.696 19.610 -8.497 1.00 29.32 14 ALA C N 1
ATOM 4642 C CA . ALA C 1 20 ? 6.864 20.247 -9.516 1.00 29.11 14 ALA C CA 1
ATOM 4643 C C . ALA C 1 20 ? 7.743 21.034 -10.489 1.00 32.01 14 ALA C C 1
ATOM 4644 O O . ALA C 1 20 ? 7.543 20.938 -11.699 1.00 30.95 14 ALA C O 1
ATOM 4646 N N . PHE C 1 21 ? 8.757 21.759 -9.952 1.00 28.63 15 PHE C N 1
ATOM 4647 C CA . PHE C 1 21 ? 9.690 22.575 -10.733 1.00 27.87 15 PHE C CA 1
ATOM 4648 C C . PHE C 1 21 ? 10.491 21.720 -11.718 1.00 30.82 15 PHE C C 1
ATOM 4649 O O . PHE C 1 21 ? 10.676 22.129 -12.864 1.00 30.68 15 PHE C O 1
ATOM 4657 N N . ILE C 1 22 ? 10.978 20.552 -11.265 1.00 27.03 16 ILE C N 1
ATOM 4658 C CA . ILE C 1 22 ? 11.758 19.638 -12.104 1.00 26.29 16 ILE C CA 1
ATOM 4659 C C . ILE C 1 22 ? 10.813 18.747 -12.951 1.00 30.72 16 ILE C C 1
ATOM 4660 O O . ILE C 1 22 ? 11.273 17.923 -13.737 1.00 30.91 16 ILE C O 1
ATOM 4665 N N . GLY C 1 23 ? 9.505 18.963 -12.823 1.00 28.96 17 GLY C N 1
ATOM 4666 C CA . GLY C 1 23 ? 8.499 18.231 -13.590 1.00 28.83 17 GLY C CA 1
ATOM 4667 C C . GLY C 1 23 ? 8.402 16.767 -13.226 1.00 31.71 17 GLY C C 1
ATOM 4668 O O . GLY C 1 23 ? 8.084 15.931 -14.076 1.00 31.45 17 GLY C O 1
ATOM 4669 N N . PHE C 1 24 ? 8.708 16.441 -11.966 1.00 28.71 18 PHE C N 1
ATOM 4670 C CA . PHE C 1 24 ? 8.619 15.071 -11.467 1.00 28.24 18 PHE C CA 1
ATOM 4671 C C . PHE C 1 24 ? 7.200 14.770 -10.990 1.00 35.40 18 PHE C C 1
ATOM 4672 O O . PHE C 1 24 ? 6.599 15.582 -10.281 1.00 33.45 18 PHE C O 1
ATOM 4680 N N . ASP C 1 25 ? 6.704 13.567 -11.320 1.00 34.57 19 ASP C N 1
ATOM 4681 C CA . ASP C 1 25 ? 5.420 13.063 -10.846 1.00 36.02 19 ASP C CA 1
ATOM 4682 C C . ASP C 1 25 ? 5.498 11.536 -10.758 1.00 40.70 19 ASP C C 1
ATOM 4683 O O . ASP C 1 25 ? 6.434 10.932 -11.282 1.00 40.66 19 ASP C O 1
ATOM 4688 N N . GLY C 1 26 ? 4.538 10.939 -10.068 1.00 38.26 20 GLY C N 1
ATOM 4689 C CA . GLY C 1 26 ? 4.466 9.496 -9.911 1.00 38.02 20 GLY C CA 1
ATOM 4690 C C . GLY C 1 26 ? 5.097 9.004 -8.633 1.00 41.23 20 GLY C 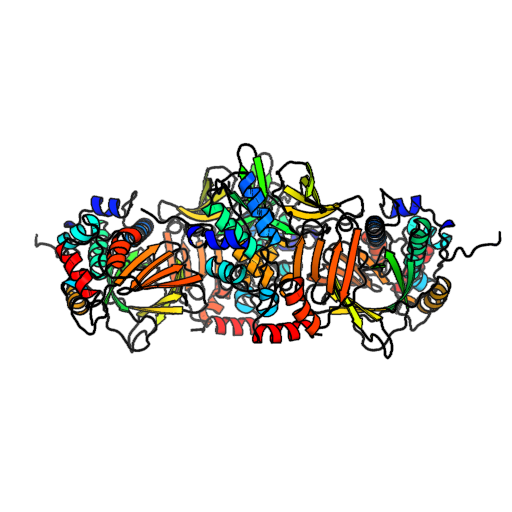C 1
ATOM 4691 O O . GLY C 1 26 ? 5.267 9.768 -7.681 1.00 39.74 20 GLY C O 1
ATOM 4692 N N . ASP C 1 27 ? 5.447 7.712 -8.628 1.00 38.82 21 ASP C N 1
ATOM 4693 C CA . ASP C 1 27 ? 6.040 6.975 -7.514 1.00 38.77 21 ASP C CA 1
ATOM 4694 C C . ASP C 1 27 ? 7.303 7.688 -7.021 1.00 40.20 21 ASP C C 1
ATOM 4695 O O . ASP C 1 27 ? 8.126 8.112 -7.837 1.00 39.51 21 ASP C O 1
ATOM 4700 N N . ARG C 1 28 ? 7.386 7.901 -5.697 1.00 35.20 22 ARG C N 1
ATOM 4701 C CA . ARG C 1 28 ? 8.475 8.601 -5.005 1.00 35.04 22 ARG C CA 1
ATOM 4702 C C . ARG C 1 28 ? 9.360 7.640 -4.191 1.00 39.56 22 ARG C C 1
ATOM 4703 O O . ARG C 1 28 ? 10.241 8.100 -3.450 1.00 38.12 22 ARG C O 1
ATOM 4711 N N . SER C 1 29 ? 9.124 6.307 -4.329 1.00 37.16 23 SER C N 1
ATOM 4712 C CA . SER C 1 29 ? 9.880 5.247 -3.638 1.00 37.48 23 SER C CA 1
ATOM 4713 C C . SER C 1 29 ? 11.393 5.355 -3.937 1.00 40.43 23 SER C C 1
ATOM 4714 O O . SER C 1 29 ? 11.735 5.693 -5.070 1.00 39.97 23 SER C O 1
ATOM 4717 N N . PRO C 1 30 ? 12.311 5.064 -2.980 1.00 36.25 24 PRO C N 1
ATOM 4718 C CA . PRO C 1 30 ? 13.751 5.204 -3.290 1.00 34.86 24 PRO C CA 1
ATOM 4719 C C . PRO C 1 30 ? 14.278 4.052 -4.159 1.00 37.15 24 PRO C C 1
ATOM 4720 O O . PRO C 1 30 ? 14.934 3.115 -3.680 1.00 36.06 24 PRO C O 1
ATOM 4724 N N . THR C 1 31 ? 13.969 4.142 -5.464 1.00 32.14 25 THR C N 1
ATOM 4725 C CA . THR C 1 31 ? 14.333 3.154 -6.476 1.00 32.21 25 THR C CA 1
ATOM 4726 C C . THR C 1 31 ? 15.091 3.802 -7.638 1.00 34.97 25 THR C C 1
ATOM 4727 O O . THR C 1 31 ? 15.106 5.033 -7.759 1.00 33.89 25 THR C O 1
ATOM 4731 N N . LEU C 1 32 ? 15.678 2.963 -8.522 1.00 30.75 26 LEU C N 1
ATOM 4732 C CA . LEU C 1 32 ? 16.410 3.402 -9.705 1.00 29.04 26 LEU C CA 1
ATOM 4733 C C . LEU C 1 32 ? 15.511 4.169 -10.677 1.00 31.98 26 LEU C C 1
ATOM 4734 O O . LEU C 1 32 ? 15.950 5.161 -11.274 1.00 29.04 26 LEU C O 1
ATOM 4739 N N . GLU C 1 33 ? 14.259 3.705 -10.853 1.00 29.21 27 GLU C N 1
ATOM 4740 C CA . GLU C 1 33 ? 13.316 4.371 -11.755 1.00 29.54 27 GLU C CA 1
ATOM 4741 C C . GLU C 1 33 ? 13.037 5.809 -11.284 1.00 29.75 27 GLU C C 1
ATOM 4742 O O . GLU C 1 33 ? 13.037 6.726 -12.097 1.00 28.41 27 GLU C O 1
ATOM 4748 N N . THR C 1 34 ? 12.863 6.000 -9.976 1.00 25.84 28 THR C N 1
ATOM 4749 C CA . THR C 1 34 ? 12.634 7.320 -9.394 1.00 25.64 28 THR C CA 1
ATOM 4750 C C . THR C 1 34 ? 13.893 8.183 -9.598 1.00 26.56 28 THR C C 1
ATOM 4751 O O . THR C 1 34 ? 13.779 9.306 -10.075 1.00 24.67 28 THR C O 1
ATOM 4755 N N . LEU C 1 35 ? 15.080 7.624 -9.291 1.00 22.72 29 LEU C N 1
ATOM 4756 C CA . LEU C 1 35 ? 16.378 8.298 -9.430 1.00 20.93 29 LEU C CA 1
ATOM 4757 C C . LEU C 1 35 ? 16.588 8.799 -10.854 1.00 23.35 29 LEU C C 1
ATOM 4758 O O . LEU C 1 35 ? 17.076 9.917 -11.031 1.00 21.84 29 LEU C O 1
ATOM 4763 N N . ARG C 1 36 ? 16.234 7.979 -11.873 1.00 22.25 30 ARG C N 1
ATOM 4764 C CA . ARG C 1 36 ? 16.370 8.379 -13.277 1.00 21.73 30 ARG C CA 1
ATOM 4765 C C . ARG C 1 36 ? 15.484 9.590 -13.571 1.00 24.99 30 ARG C C 1
ATOM 4766 O O . ARG C 1 36 ? 15.924 10.529 -14.230 1.00 23.22 30 ARG C O 1
ATOM 4774 N N . ARG C 1 37 ? 14.237 9.568 -13.095 1.00 22.47 31 ARG C N 1
ATOM 4775 C CA . ARG C 1 37 ? 13.314 10.685 -13.350 1.00 22.25 31 ARG C CA 1
ATOM 4776 C C . ARG C 1 37 ? 13.751 11.947 -12.606 1.00 24.42 31 ARG C C 1
ATOM 4777 O O . ARG C 1 37 ? 13.549 13.050 -13.120 1.00 25.02 31 ARG C O 1
ATOM 4785 N N . LEU C 1 38 ? 14.373 11.781 -11.424 1.00 20.88 32 LEU C N 1
ATOM 4786 C CA . LEU C 1 38 ? 14.873 12.892 -10.598 1.00 19.93 32 LEU C CA 1
ATOM 4787 C C . LEU C 1 38 ? 16.052 13.575 -11.273 1.00 22.63 32 LEU C C 1
ATOM 4788 O O . LEU C 1 38 ? 16.061 14.795 -11.392 1.00 21.74 32 LEU C O 1
ATOM 4793 N N . GLN C 1 39 ? 17.045 12.798 -11.707 1.00 19.84 33 GLN C N 1
ATOM 4794 C CA . GLN C 1 39 ? 18.215 13.393 -12.334 1.00 18.42 33 GLN C CA 1
ATOM 4795 C C . GLN C 1 39 ? 17.835 14.063 -13.657 1.00 21.10 33 GLN C C 1
ATOM 4796 O O . GLN C 1 39 ? 18.257 15.200 -13.887 1.00 18.61 33 GLN C O 1
ATOM 4802 N N . ARG C 1 40 ? 17.036 13.387 -14.514 1.00 20.42 34 ARG C N 1
ATOM 4803 C CA . ARG C 1 40 ? 16.654 13.984 -15.789 1.00 20.76 34 ARG C CA 1
ATOM 4804 C C . ARG C 1 40 ? 15.947 15.329 -15.589 1.00 24.62 34 ARG C C 1
ATOM 4805 O O . ARG C 1 40 ? 16.353 16.301 -16.213 1.00 24.36 34 ARG C O 1
ATOM 4813 N N . GLY C 1 41 ? 14.949 15.379 -14.699 1.00 21.21 35 GLY C N 1
ATOM 4814 C CA . GLY C 1 41 ? 14.199 16.602 -14.411 1.00 20.60 35 GLY C CA 1
ATOM 4815 C C . GLY C 1 41 ? 15.059 17.706 -13.826 1.00 22.57 35 GLY C C 1
ATOM 4816 O O . GLY C 1 41 ? 14.924 18.875 -14.201 1.00 21.99 35 GLY C O 1
ATOM 4817 N N . HIS C 1 42 ? 15.959 17.338 -12.920 1.00 18.41 36 HIS C N 1
ATOM 4818 C CA . HIS C 1 42 ? 16.870 18.283 -12.264 1.00 18.25 36 HIS C CA 1
ATOM 4819 C C . HIS C 1 42 ? 17.807 18.912 -13.282 1.00 19.57 36 HIS C C 1
ATOM 4820 O O . HIS C 1 42 ? 17.891 20.135 -13.347 1.00 17.86 36 HIS C O 1
ATOM 4827 N N . VAL C 1 43 ? 18.514 18.075 -14.059 1.00 16.31 37 VAL C N 1
ATOM 4828 C CA . VAL C 1 43 ? 19.514 18.525 -15.038 1.00 15.98 37 VAL C CA 1
ATOM 4829 C C . VAL C 1 43 ? 18.843 19.423 -16.116 1.00 19.18 37 VAL C C 1
ATOM 4830 O O . VAL C 1 43 ? 19.372 20.483 -16.454 1.00 15.67 37 VAL C O 1
ATOM 4834 N N . LEU C 1 44 ? 17.649 19.046 -16.570 1.00 17.44 38 LEU C N 1
ATOM 4835 C CA . LEU C 1 44 ? 16.945 19.833 -17.580 1.00 18.27 38 LEU C CA 1
ATOM 4836 C C . LEU C 1 44 ? 16.340 21.154 -17.050 1.00 23.03 38 LEU C C 1
ATOM 4837 O O . LEU C 1 44 ? 16.270 22.115 -17.813 1.00 21.85 38 LEU C O 1
ATOM 4842 N N . ASN C 1 45 ? 15.926 21.224 -15.765 1.00 20.14 39 ASN C N 1
ATOM 4843 C CA . ASN C 1 45 ? 15.222 22.424 -15.293 1.00 19.74 39 ASN C CA 1
ATOM 4844 C C . ASN C 1 45 ? 15.985 23.341 -14.334 1.00 22.42 39 ASN C C 1
ATOM 4845 O O . ASN C 1 45 ? 15.745 24.553 -14.369 1.00 20.34 39 ASN C O 1
ATOM 4850 N N . ILE C 1 46 ? 16.849 22.793 -13.460 1.00 19.51 40 ILE C N 1
ATOM 4851 C CA . ILE C 1 46 ? 17.598 23.646 -12.517 1.00 18.08 40 ILE C CA 1
ATOM 4852 C C . ILE C 1 46 ? 18.683 24.349 -13.320 1.00 20.90 40 ILE C C 1
ATOM 4853 O O . ILE C 1 46 ? 19.461 23.693 -14.011 1.00 19.53 40 ILE C O 1
ATOM 4858 N N . LYS C 1 47 ? 18.714 25.689 -13.247 1.00 17.49 41 LYS C N 1
ATOM 4859 C CA . LYS C 1 47 ? 19.611 26.480 -14.076 1.00 16.80 41 LYS C CA 1
ATOM 4860 C C . LYS C 1 47 ? 21.051 26.420 -13.578 1.00 19.83 41 LYS C C 1
ATOM 4861 O O . LYS C 1 47 ? 21.286 26.117 -12.401 1.00 19.34 41 LYS C O 1
ATOM 4867 N N . TRP C 1 48 ? 22.026 26.653 -14.488 1.00 17.38 42 TRP C N 1
ATOM 4868 C CA . TRP C 1 48 ? 23.450 26.558 -14.145 1.00 16.27 42 TRP C CA 1
ATOM 4869 C C . TRP C 1 48 ? 24.151 27.850 -14.475 1.00 19.87 42 TRP C C 1
ATOM 4870 O O . TRP C 1 48 ? 24.141 28.270 -15.621 1.00 17.74 42 TRP C O 1
ATOM 4881 N N . GLU C 1 49 ? 24.754 28.496 -13.468 1.00 18.11 43 GLU C N 1
ATOM 4882 C CA . GLU C 1 49 ? 25.498 29.762 -13.608 1.00 17.59 43 GLU C CA 1
ATOM 4883 C C . GLU C 1 49 ? 26.300 30.033 -12.346 1.00 20.83 43 GLU C C 1
ATOM 4884 O O . GLU C 1 49 ? 25.998 29.461 -11.297 1.00 19.97 43 GLU C O 1
ATOM 4890 N N . ASN C 1 50 ? 27.289 30.928 -12.438 1.00 18.02 44 ASN C N 1
ATOM 4891 C CA . ASN C 1 50 ? 28.200 31.295 -11.350 1.00 18.35 44 ASN C CA 1
ATOM 4892 C C . ASN C 1 50 ? 28.160 32.799 -11.067 1.00 23.19 44 ASN C C 1
ATOM 4893 O O . ASN C 1 50 ? 29.137 33.324 -10.517 1.00 24.62 44 ASN C O 1
ATOM 4898 N N . LEU C 1 51 ? 27.078 33.508 -11.493 1.00 19.59 45 LEU C N 1
ATOM 4899 C CA . LEU C 1 51 ? 27.018 34.967 -11.423 1.00 19.96 45 LEU C CA 1
ATOM 4900 C C . LEU C 1 51 ? 27.156 35.540 -10.008 1.00 25.30 45 LEU C C 1
ATOM 4901 O O . LEU C 1 51 ? 27.700 36.629 -9.882 1.00 24.19 45 LEU C O 1
ATOM 4906 N N . ASP C 1 52 ? 26.793 34.781 -8.953 1.00 23.31 46 ASP C N 1
ATOM 4907 C CA . ASP C 1 52 ? 26.997 35.221 -7.580 1.00 22.65 46 ASP C CA 1
ATOM 4908 C C . ASP C 1 52 ? 28.481 35.336 -7.253 1.00 29.52 46 ASP C C 1
ATOM 4909 O O . ASP C 1 52 ? 28.875 36.304 -6.586 1.00 30.65 46 ASP C O 1
ATOM 4914 N N . ALA C 1 53 ? 29.312 34.394 -7.753 1.00 25.89 47 ALA C N 1
ATOM 4915 C CA . ALA C 1 53 ? 30.769 34.390 -7.549 1.00 25.64 47 ALA C CA 1
ATOM 4916 C C . ALA C 1 53 ? 31.440 35.508 -8.338 1.00 31.02 47 ALA C C 1
ATOM 4917 O O . ALA C 1 53 ? 32.350 36.175 -7.825 1.00 30.46 47 ALA C O 1
ATOM 4919 N N . VAL C 1 54 ? 30.969 35.747 -9.576 1.00 26.72 48 VAL C N 1
ATOM 4920 C CA . VAL C 1 54 ? 31.529 36.807 -10.419 1.00 26.37 48 VAL C CA 1
ATOM 4921 C C . VAL C 1 54 ? 31.221 38.189 -9.808 1.00 31.56 48 VAL C C 1
ATOM 4922 O O . VAL C 1 54 ? 32.108 39.043 -9.803 1.00 32.33 48 VAL C O 1
ATOM 4926 N N . LEU C 1 55 ? 30.001 38.376 -9.251 1.00 29.21 49 LEU C N 1
ATOM 4927 C CA . LEU C 1 55 ? 29.536 39.649 -8.693 1.00 30.64 49 LEU C CA 1
ATOM 4928 C C . LEU C 1 55 ? 29.864 39.859 -7.212 1.00 35.46 49 LEU C C 1
ATOM 4929 O O . LEU C 1 55 ? 29.968 41.014 -6.798 1.00 34.63 49 LEU C O 1
ATOM 4934 N N . HIS C 1 56 ? 29.965 38.782 -6.399 1.00 33.57 50 HIS C N 1
ATOM 4935 C CA . HIS C 1 56 ? 30.163 38.952 -4.955 1.00 33.83 50 HIS C CA 1
ATOM 4936 C C . HIS C 1 56 ? 31.238 38.044 -4.316 1.00 37.33 50 HIS C C 1
ATOM 4937 O O . HIS C 1 56 ? 31.500 38.213 -3.120 1.00 36.75 50 HIS C O 1
ATOM 4944 N N . LYS C 1 57 ? 31.880 37.130 -5.092 1.00 32.70 51 LYS C N 1
ATOM 4945 C CA . LYS C 1 57 ? 32.931 36.202 -4.622 1.00 33.23 51 LYS C CA 1
ATOM 4946 C C . LYS C 1 57 ? 32.441 35.344 -3.428 1.00 36.68 51 LYS C C 1
ATOM 4947 O O . LYS C 1 57 ? 33.253 34.889 -2.612 1.00 34.45 51 LYS C O 1
ATOM 4953 N N . HIS C 1 58 ? 31.107 35.116 -3.354 1.00 35.18 52 HIS C N 1
ATOM 4954 C CA . HIS C 1 58 ? 30.420 34.384 -2.284 1.00 35.45 52 HIS C CA 1
ATOM 4955 C C . HIS C 1 58 ? 29.130 33.759 -2.809 1.00 36.19 52 HIS C C 1
ATOM 4956 O O . HIS C 1 58 ? 28.384 34.401 -3.565 1.00 34.22 52 HIS C O 1
ATOM 4963 N N . VAL C 1 59 ? 28.866 32.508 -2.382 1.00 30.49 53 VAL C N 1
ATOM 4964 C CA . VAL C 1 59 ? 27.689 31.722 -2.771 1.00 29.25 53 VAL C CA 1
ATOM 4965 C C . VAL C 1 59 ? 27.107 31.029 -1.519 1.00 29.56 53 VAL C C 1
ATOM 4966 O O . VAL C 1 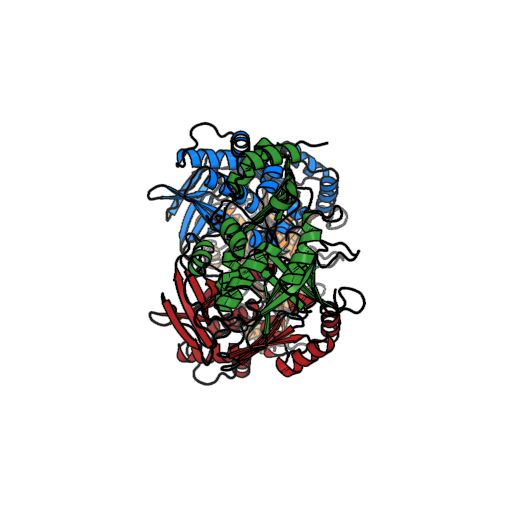59 ? 27.822 30.274 -0.854 1.00 29.01 53 VAL C O 1
ATOM 4970 N N . ALA C 1 60 ? 25.824 31.267 -1.221 1.00 23.79 54 ALA C N 1
ATOM 4971 C CA . ALA C 1 60 ? 25.143 30.636 -0.083 1.00 23.41 54 ALA C CA 1
ATOM 4972 C C . ALA C 1 60 ? 24.798 29.197 -0.435 1.00 26.86 54 ALA C C 1
ATOM 4973 O O . ALA C 1 60 ? 24.224 28.953 -1.503 1.00 25.88 54 ALA C O 1
ATOM 4975 N N . LEU C 1 61 ? 25.173 28.240 0.433 1.00 23.46 55 LEU C N 1
ATOM 4976 C CA . LEU C 1 61 ? 24.883 26.833 0.158 1.00 22.50 55 LEU C CA 1
ATOM 4977 C C . LEU C 1 61 ? 23.783 26.293 1.067 1.00 27.96 55 LEU C C 1
ATOM 4978 O O . LEU C 1 61 ? 23.337 25.163 0.856 1.00 27.76 55 LEU C O 1
ATOM 4983 N N . ASP C 1 62 ? 23.296 27.095 2.039 1.00 24.86 56 ASP C N 1
ATOM 4984 C CA . ASP C 1 62 ? 22.229 26.610 2.924 1.00 23.73 56 ASP C CA 1
ATOM 4985 C C . ASP C 1 62 ? 20.946 26.355 2.116 1.00 26.45 56 ASP C C 1
ATOM 4986 O O . ASP C 1 62 ? 20.609 27.153 1.236 1.00 25.84 56 ASP C O 1
ATOM 4991 N N . ILE C 1 63 ? 20.238 25.248 2.425 1.00 22.60 57 ILE C N 1
ATOM 4992 C CA . ILE C 1 63 ? 19.038 24.795 1.696 1.00 24.12 57 ILE C CA 1
ATOM 4993 C C . ILE C 1 63 ? 17.970 25.921 1.551 1.00 31.36 57 ILE C C 1
ATOM 4994 O O . ILE C 1 63 ? 17.516 26.114 0.417 1.00 29.65 57 ILE C O 1
ATOM 4999 N N . PRO C 1 64 ? 17.569 26.694 2.601 1.00 30.72 58 PRO C N 1
ATOM 5000 C CA . PRO C 1 64 ? 16.574 27.760 2.374 1.00 30.24 58 PRO C CA 1
ATOM 5001 C C . PRO C 1 64 ? 17.021 28.817 1.346 1.00 32.20 58 PRO C C 1
ATOM 5002 O O . PRO C 1 64 ? 16.191 29.220 0.523 1.00 32.00 58 PRO C O 1
ATOM 5006 N N . ALA C 1 65 ? 18.297 29.267 1.379 1.00 27.32 59 ALA C N 1
ATOM 5007 C CA . ALA C 1 65 ? 18.804 30.255 0.416 1.00 26.70 59 ALA C CA 1
ATOM 5008 C C . ALA C 1 65 ? 18.892 29.670 -1.009 1.00 30.07 59 ALA C C 1
ATOM 5009 O O . ALA C 1 65 ? 18.607 30.378 -1.977 1.00 30.31 59 ALA C O 1
ATOM 5011 N N . VAL C 1 66 ? 19.316 28.401 -1.130 1.00 24.57 60 VAL C N 1
ATOM 5012 C CA . VAL C 1 66 ? 19.475 27.706 -2.414 1.00 24.10 60 VAL C CA 1
ATOM 5013 C C . VAL C 1 66 ? 18.110 27.478 -3.075 1.00 26.70 60 VAL C C 1
ATOM 5014 O O . VAL C 1 66 ? 17.942 27.887 -4.221 1.00 25.70 60 VAL C O 1
ATOM 5018 N N . GLN C 1 67 ? 17.131 26.856 -2.364 1.00 25.24 61 GLN C N 1
ATOM 5019 C CA . GLN C 1 67 ? 15.818 26.567 -2.953 1.00 25.89 61 GLN C CA 1
ATOM 5020 C C . GLN C 1 67 ? 15.037 27.845 -3.333 1.00 31.28 61 GLN C C 1
ATOM 5021 O O . GLN C 1 67 ? 14.335 27.828 -4.339 1.00 31.52 61 GLN C O 1
ATOM 5027 N N . ALA C 1 68 ? 15.190 28.944 -2.571 1.00 28.82 62 ALA C N 1
ATOM 5028 C CA . ALA C 1 68 ? 14.544 30.221 -2.886 1.00 28.81 62 ALA C CA 1
ATOM 5029 C C . ALA C 1 68 ? 15.151 30.808 -4.176 1.00 33.08 62 ALA C C 1
ATOM 5030 O O . ALA C 1 68 ? 14.417 31.221 -5.070 1.00 33.01 62 ALA C O 1
ATOM 5032 N N . LYS C 1 69 ? 16.488 30.782 -4.299 1.00 28.63 63 LYS C N 1
ATOM 5033 C CA . LYS C 1 69 ? 17.176 31.272 -5.488 1.00 27.58 63 LYS C CA 1
ATOM 5034 C C . LYS C 1 69 ? 16.849 30.398 -6.723 1.00 29.52 63 LYS C C 1
ATOM 5035 O O . LYS C 1 69 ? 16.358 30.926 -7.717 1.00 27.82 63 LYS C O 1
ATOM 5041 N N . LEU C 1 70 ? 17.057 29.072 -6.632 1.00 26.86 64 LEU C N 1
ATOM 5042 C CA . LEU C 1 70 ? 16.878 28.131 -7.755 1.00 25.92 64 LEU C CA 1
ATOM 5043 C C . LEU C 1 70 ? 15.424 27.837 -8.168 1.00 29.25 64 LEU C C 1
ATOM 5044 O O . LEU C 1 70 ? 15.184 27.576 -9.348 1.00 28.26 64 LEU C O 1
ATOM 5049 N N . LEU C 1 71 ? 14.462 27.850 -7.235 1.00 25.72 65 LEU C N 1
ATOM 5050 C CA . LEU C 1 71 ? 13.081 27.503 -7.583 1.00 25.68 65 LEU C CA 1
ATOM 5051 C C . LEU C 1 71 ? 12.126 28.724 -7.618 1.00 30.18 65 LEU C C 1
ATOM 5052 O O . LEU C 1 71 ? 11.046 28.624 -8.204 1.00 29.85 65 LEU C O 1
ATOM 5057 N N . ARG C 1 72 ? 12.490 29.840 -6.965 1.00 27.36 66 ARG C N 1
ATOM 5058 C CA . ARG C 1 72 ? 11.574 30.973 -6.837 1.00 27.82 66 ARG C CA 1
ATOM 5059 C C . ARG C 1 72 ? 12.057 32.286 -7.483 1.00 32.44 66 ARG C C 1
ATOM 5060 O O . ARG C 1 72 ? 11.331 33.279 -7.450 1.00 32.47 66 ARG C O 1
ATOM 5068 N N . SER C 1 73 ? 13.233 32.282 -8.120 1.00 27.70 67 SER C N 1
ATOM 5069 C CA . SER C 1 73 ? 13.730 33.443 -8.843 1.00 26.99 67 SER C CA 1
ATOM 5070 C C . SER C 1 73 ? 14.307 32.999 -10.223 1.00 29.76 67 SER C C 1
ATOM 5071 O O . SER C 1 73 ? 14.681 31.827 -10.365 1.00 27.87 67 SER C O 1
ATOM 5074 N N . PRO C 1 74 ? 14.394 33.901 -11.245 1.00 26.76 68 PRO C N 1
ATOM 5075 C CA . PRO C 1 74 ? 14.958 33.485 -12.547 1.00 26.27 68 PRO C CA 1
ATOM 5076 C C . PRO C 1 74 ? 16.488 33.358 -12.469 1.00 28.89 68 PRO C C 1
ATOM 5077 O O . PRO C 1 74 ? 17.225 34.119 -13.091 1.00 28.67 68 PRO C O 1
ATOM 5081 N N . ARG C 1 75 ? 16.963 32.402 -11.657 1.00 24.36 69 ARG C N 1
ATOM 5082 C CA . ARG C 1 75 ? 18.379 32.206 -11.390 1.00 23.04 69 ARG C CA 1
ATOM 5083 C C . ARG C 1 75 ? 18.802 30.747 -11.409 1.00 25.38 69 ARG C C 1
ATOM 5084 O O . ARG C 1 75 ? 17.995 29.831 -11.229 1.00 24.02 69 ARG C O 1
ATOM 5092 N N . GLY C 1 76 ? 20.099 30.567 -11.574 1.00 22.79 70 GLY C N 1
ATOM 5093 C CA . GLY C 1 76 ? 20.744 29.268 -11.525 1.00 22.14 70 GLY C CA 1
ATOM 5094 C C . GLY C 1 76 ? 21.839 29.210 -10.483 1.00 24.17 70 GLY C C 1
ATOM 5095 O O . GLY C 1 76 ? 22.118 30.204 -9.812 1.00 23.39 70 GLY C O 1
ATOM 5096 N N . GLY C 1 77 ? 22.449 28.040 -10.353 1.00 21.36 71 GLY C N 1
ATOM 5097 C CA . GLY C 1 77 ? 23.517 27.798 -9.389 1.00 21.29 71 GLY C CA 1
ATOM 5098 C C . GLY C 1 77 ? 24.641 26.964 -9.960 1.00 23.58 71 GLY C C 1
ATOM 5099 O O . GLY C 1 77 ? 24.486 26.402 -11.051 1.00 22.06 71 GLY C O 1
ATOM 5100 N N . TYR C 1 78 ? 25.800 26.910 -9.265 1.00 20.01 72 TYR C N 1
ATOM 5101 C CA . TYR C 1 78 ? 26.883 26.064 -9.766 1.00 19.15 72 TYR C CA 1
ATOM 5102 C C . TYR C 1 78 ? 26.899 24.732 -8.992 1.00 20.65 72 TYR C C 1
ATOM 5103 O O . TYR C 1 78 ? 25.929 24.456 -8.278 1.00 19.65 72 TYR C O 1
ATOM 5112 N N . CYS C 1 79 ? 27.921 23.866 -9.189 1.00 18.53 73 CYS C N 1
ATOM 5113 C CA . CYS C 1 79 ? 27.898 22.495 -8.689 1.00 20.02 73 CYS C CA 1
ATOM 5114 C C . CYS C 1 79 ? 27.452 22.332 -7.225 1.00 20.94 73 CYS C C 1
ATOM 5115 O O . CYS C 1 79 ? 26.606 21.479 -6.952 1.00 19.39 73 CYS C O 1
ATOM 5118 N N . TYR C 1 80 ? 27.980 23.154 -6.308 1.00 18.14 74 TYR C N 1
ATOM 5119 C CA . TYR C 1 80 ? 27.706 22.985 -4.881 1.00 17.15 74 TYR C CA 1
ATOM 5120 C C . TYR C 1 80 ? 26.279 23.376 -4.515 1.00 20.41 74 TYR C C 1
ATOM 5121 O O . TYR C 1 80 ? 25.726 22.813 -3.571 1.00 20.13 74 TYR C O 1
ATOM 5130 N N . GLU C 1 81 ? 25.637 24.232 -5.316 1.00 16.92 75 GLU C N 1
ATOM 5131 C CA . GLU C 1 81 ? 24.240 24.593 -5.075 1.00 16.64 75 GLU C CA 1
ATOM 5132 C C . GLU C 1 81 ? 23.335 23.441 -5.511 1.00 20.92 75 GLU C C 1
ATOM 5133 O O . GLU C 1 81 ? 22.396 23.075 -4.794 1.00 20.32 75 GLU C O 1
ATOM 5139 N N . HIS C 1 82 ? 23.636 22.878 -6.701 1.00 16.15 76 HIS C N 1
ATOM 5140 C CA . HIS C 1 82 ? 22.945 21.725 -7.292 1.00 15.65 76 HIS C CA 1
ATOM 5141 C C . HIS C 1 82 ? 23.046 20.495 -6.391 1.00 19.30 76 HIS C C 1
ATOM 5142 O O . HIS C 1 82 ? 22.049 19.802 -6.203 1.00 18.95 76 HIS C O 1
ATOM 5149 N N . VAL C 1 83 ? 24.252 20.193 -5.878 1.00 19.77 77 VAL C N 1
ATOM 5150 C CA . VAL C 1 83 ? 24.486 19.027 -5.003 1.00 20.85 77 VAL C CA 1
ATOM 5151 C C . VAL C 1 83 ? 23.756 19.218 -3.659 1.00 25.26 77 VAL C C 1
ATOM 5152 O O . VAL C 1 83 ? 23.138 18.266 -3.176 1.00 24.09 77 VAL C O 1
ATOM 5156 N N . ALA C 1 84 ? 23.764 20.443 -3.086 1.00 22.29 78 ALA C N 1
ATOM 5157 C CA . ALA C 1 84 ? 23.044 20.687 -1.826 1.00 21.43 78 ALA C CA 1
ATOM 5158 C C . ALA C 1 84 ? 21.561 20.369 -2.019 1.00 24.71 78 ALA C C 1
ATOM 5159 O O . ALA C 1 84 ? 20.989 19.632 -1.228 1.00 23.59 78 ALA C O 1
ATOM 5161 N N . LEU C 1 85 ? 20.976 20.821 -3.138 1.00 21.49 79 LEU C N 1
ATOM 5162 C CA . LEU C 1 85 ? 19.574 20.620 -3.445 1.00 21.63 79 LEU C CA 1
ATOM 5163 C C . LEU C 1 85 ? 19.262 19.172 -3.752 1.00 23.13 79 LEU C C 1
ATOM 5164 O O . LEU C 1 85 ? 18.305 18.633 -3.195 1.00 21.27 79 LEU C O 1
ATOM 5169 N N . PHE C 1 86 ? 20.083 18.518 -4.597 1.00 19.56 80 PHE C N 1
ATOM 5170 C CA . PHE C 1 86 ? 19.830 17.126 -4.962 1.00 17.97 80 PHE C CA 1
ATOM 5171 C C . PHE C 1 86 ? 20.038 16.219 -3.767 1.00 22.62 80 PHE C C 1
ATOM 5172 O O . PHE C 1 86 ? 19.230 15.314 -3.555 1.00 22.10 80 PHE C O 1
ATOM 5180 N N . GLY C 1 87 ? 21.066 16.513 -2.966 1.00 19.40 81 GLY C N 1
ATOM 5181 C CA . GLY C 1 87 ? 21.372 15.773 -1.748 1.00 20.52 81 GLY C CA 1
ATOM 5182 C C . GLY C 1 87 ? 20.212 15.809 -0.780 1.00 25.24 81 GLY C C 1
ATOM 5183 O O . GLY C 1 87 ? 19.866 14.783 -0.191 1.00 24.99 81 GLY C O 1
ATOM 5184 N N . ALA C 1 88 ? 19.563 16.986 -0.668 1.00 22.20 82 ALA C N 1
ATOM 5185 C CA . ALA C 1 88 ? 18.390 17.188 0.191 1.00 22.35 82 ALA C CA 1
ATOM 5186 C C . ALA C 1 88 ? 17.220 16.345 -0.281 1.00 26.88 82 ALA C C 1
ATOM 5187 O O . ALA C 1 88 ? 16.543 15.759 0.555 1.00 26.56 82 ALA C O 1
ATOM 5189 N N . VAL C 1 89 ? 16.994 16.266 -1.613 1.00 24.99 83 VAL C N 1
ATOM 5190 C CA . VAL C 1 89 ? 15.911 15.479 -2.228 1.00 24.94 83 VAL C CA 1
ATOM 5191 C C . VAL C 1 89 ? 16.160 14.009 -1.976 1.00 27.46 83 VAL C C 1
ATOM 5192 O O . VAL C 1 89 ? 15.230 13.309 -1.576 1.00 27.73 83 VAL C O 1
ATOM 5196 N N . LEU C 1 90 ? 17.413 13.532 -2.204 1.00 23.72 84 LEU C N 1
ATOM 5197 C CA . LEU C 1 90 ? 17.769 12.119 -2.018 1.00 23.27 84 LEU C CA 1
ATOM 5198 C C . LEU C 1 90 ? 17.496 11.678 -0.575 1.00 27.18 84 LEU C C 1
ATOM 5199 O O . LEU C 1 90 ? 16.963 10.587 -0.350 1.00 27.58 84 LEU C O 1
ATOM 5204 N N . GLN C 1 91 ? 17.828 12.556 0.377 1.00 22.90 85 GLN C N 1
ATOM 5205 C CA . GLN C 1 91 ? 17.660 12.360 1.819 1.00 23.52 85 GLN C CA 1
ATOM 5206 C C . GLN C 1 91 ? 16.175 12.253 2.170 1.00 30.58 85 GLN C C 1
ATOM 5207 O O . GLN C 1 91 ? 15.784 11.326 2.888 1.00 30.27 85 GLN C O 1
ATOM 5213 N N . ARG C 1 92 ? 15.350 13.179 1.636 1.00 29.09 86 ARG C N 1
ATOM 5214 C CA . ARG C 1 92 ? 13.904 13.212 1.870 1.00 29.03 86 ARG C CA 1
ATOM 5215 C C . ARG C 1 92 ? 13.179 12.009 1.316 1.00 34.66 86 ARG C C 1
ATOM 5216 O O . ARG C 1 92 ? 12.216 11.557 1.931 1.00 34.78 86 ARG C O 1
ATOM 5224 N N . LEU C 1 93 ? 13.616 11.494 0.153 1.00 30.93 87 LEU C N 1
ATOM 5225 C CA . LEU C 1 93 ? 12.946 10.357 -0.480 1.00 30.33 87 LEU C CA 1
ATOM 5226 C C . LEU C 1 93 ? 13.475 9.007 0.048 1.00 33.75 87 LEU C C 1
ATOM 5227 O O . LEU C 1 93 ? 12.995 7.955 -0.366 1.00 33.37 87 LEU C O 1
ATOM 5232 N N . GLY C 1 94 ? 14.400 9.065 0.999 1.00 31.07 88 GLY C N 1
ATOM 5233 C CA . GLY C 1 94 ? 14.961 7.901 1.678 1.00 31.01 88 GLY C CA 1
ATOM 5234 C C . GLY C 1 94 ? 15.945 7.050 0.906 1.00 33.26 88 GLY C C 1
ATOM 5235 O O . GLY C 1 94 ? 15.994 5.832 1.113 1.00 33.82 88 GLY C O 1
ATOM 5236 N N . PHE C 1 95 ? 16.755 7.669 0.025 1.00 26.26 89 PHE C N 1
ATOM 5237 C CA . PHE C 1 95 ? 17.782 6.919 -0.711 1.00 23.36 89 PHE C CA 1
ATOM 5238 C C . PHE C 1 95 ? 19.019 6.722 0.157 1.00 27.51 89 PHE C C 1
ATOM 5239 O O . PHE C 1 95 ? 19.292 7.548 1.030 1.00 26.73 89 PHE C O 1
ATOM 5247 N N . ASP C 1 96 ? 19.782 5.644 -0.102 1.00 24.82 90 ASP C N 1
ATOM 5248 C CA . ASP C 1 96 ? 21.059 5.377 0.563 1.00 25.50 90 ASP C CA 1
ATOM 5249 C C . ASP C 1 96 ? 22.140 6.026 -0.321 1.00 27.90 90 ASP C C 1
ATOM 5250 O O . ASP C 1 96 ? 22.417 5.525 -1.410 1.00 27.58 90 ASP C O 1
ATOM 5255 N N . PHE C 1 97 ? 22.694 7.171 0.104 1.00 24.15 91 PHE C N 1
ATOM 5256 C CA . PHE C 1 97 ? 23.655 7.885 -0.752 1.00 22.29 91 PHE C CA 1
ATOM 5257 C C . PHE C 1 97 ? 24.789 8.543 0.030 1.00 25.43 91 PHE C C 1
ATOM 5258 O O . PHE C 1 97 ? 24.737 8.668 1.253 1.00 24.89 91 PHE C O 1
ATOM 5266 N N . TYR C 1 98 ? 25.797 9.031 -0.711 1.00 21.21 92 TYR C N 1
ATOM 5267 C CA . TYR C 1 98 ? 26.924 9.734 -0.140 1.00 20.43 92 TYR C CA 1
ATOM 5268 C C . TYR C 1 98 ? 27.451 10.745 -1.154 1.00 21.88 92 TYR C C 1
ATOM 5269 O O . TYR C 1 98 ? 27.168 10.648 -2.351 1.00 21.84 92 TYR C O 1
ATOM 5278 N N . GLY C 1 99 ? 28.141 11.744 -0.639 1.00 17.03 93 GLY C N 1
ATOM 5279 C CA . GLY C 1 99 ? 28.745 12.778 -1.455 1.00 16.24 93 GLY C CA 1
ATOM 5280 C C . GLY C 1 99 ? 30.163 12.445 -1.818 1.00 18.46 93 GLY C C 1
ATOM 5281 O O . GLY C 1 99 ? 30.857 11.740 -1.079 1.00 17.63 93 GLY C O 1
ATOM 5282 N N . ILE C 1 100 ? 30.588 12.890 -3.006 1.00 14.74 94 ILE C N 1
ATOM 5283 C CA . ILE C 1 100 ? 31.965 12.718 -3.443 1.00 14.33 94 ILE C CA 1
ATOM 5284 C C . ILE C 1 100 ? 32.455 14.043 -4.020 1.00 17.69 94 ILE C C 1
ATOM 5285 O O . ILE C 1 100 ? 31.668 14.999 -4.152 1.00 16.75 94 ILE C O 1
ATOM 5290 N N . GLN C 1 101 ? 33.757 14.100 -4.331 1.00 15.87 95 GLN C N 1
ATOM 5291 C CA . GLN C 1 101 ? 34.410 15.229 -4.973 1.00 16.53 95 GLN C CA 1
ATOM 5292 C C . GLN C 1 101 ? 35.215 14.750 -6.163 1.00 19.58 95 GLN C C 1
ATOM 5293 O O . GLN C 1 101 ? 35.885 13.714 -6.097 1.00 18.01 95 GLN C O 1
ATOM 5299 N N . GLY C 1 102 ? 35.159 15.530 -7.229 1.00 16.62 96 GLY C N 1
ATOM 5300 C CA . GLY C 1 102 ? 35.924 15.261 -8.444 1.00 15.74 96 GLY C CA 1
ATOM 5301 C C . GLY C 1 102 ? 36.873 16.383 -8.816 1.00 18.15 96 GLY C C 1
ATOM 5302 O O . GLY C 1 102 ? 36.685 17.528 -8.408 1.00 19.36 96 GLY C O 1
ATOM 5303 N N . ARG C 1 103 ? 37.892 16.042 -9.616 1.00 15.41 97 ARG C N 1
ATOM 5304 C CA . ARG C 1 103 ? 38.924 16.940 -10.160 1.00 13.84 97 ARG C CA 1
ATOM 5305 C C . ARG C 1 103 ? 38.598 17.203 -11.629 1.00 18.82 97 ARG C C 1
ATOM 5306 O O . ARG C 1 103 ? 38.717 16.285 -12.438 1.00 19.43 97 ARG C O 1
ATOM 5314 N N . VAL C 1 104 ? 38.150 18.429 -11.975 1.00 18.95 98 VAL C N 1
ATOM 5315 C CA . VAL C 1 104 ? 37.786 18.757 -13.366 1.00 19.07 98 VAL C CA 1
ATOM 5316 C C . VAL C 1 104 ? 39.064 18.978 -14.154 1.00 22.53 98 VAL C C 1
ATOM 5317 O O . VAL C 1 104 ? 39.785 19.942 -13.917 1.00 23.60 98 VAL C O 1
ATOM 5321 N N . GLN C 1 105 ? 39.331 18.086 -15.094 1.00 18.78 99 GLN C N 1
ATOM 5322 C CA . GLN C 1 105 ? 40.546 18.083 -15.913 1.00 17.36 99 GLN C CA 1
ATOM 5323 C C . GLN C 1 105 ? 40.359 18.712 -17.274 1.00 20.92 99 GLN C C 1
ATOM 5324 O O . GLN C 1 105 ? 41.280 19.390 -17.751 1.00 19.84 99 GLN C O 1
ATOM 5330 N N . MET C 1 106 ? 39.218 18.445 -17.931 1.00 18.97 100 MET C N 1
ATOM 5331 C CA . MET C 1 106 ? 38.919 18.914 -19.308 1.00 18.73 100 MET C CA 1
ATOM 5332 C C . MET C 1 106 ? 40.123 18.667 -20.241 1.00 22.28 100 MET C C 1
ATOM 5333 O O . MET C 1 106 ? 40.563 19.584 -20.952 1.00 21.53 100 MET C O 1
ATOM 5338 N N . GLY C 1 107 ? 40.667 17.441 -20.181 1.00 17.53 101 GLY C N 1
ATOM 5339 C CA . GLY C 1 107 ? 41.800 16.995 -20.999 1.00 17.80 101 GLY C CA 1
ATOM 5340 C C . GLY C 1 107 ? 43.208 17.174 -20.460 1.00 22.31 101 GLY C C 1
ATOM 5341 O O . GLY C 1 107 ? 44.137 16.525 -20.950 1.00 21.26 101 GLY C O 1
ATOM 5342 N N . ALA C 1 108 ? 43.384 18.047 -19.456 1.00 20.83 102 ALA C N 1
ATOM 5343 C CA . ALA C 1 108 ? 44.700 18.346 -18.880 1.00 20.93 102 ALA C CA 1
ATOM 5344 C C . ALA C 1 108 ? 45.278 17.151 -18.101 1.00 22.03 102 ALA C C 1
ATOM 5345 O O . ALA C 1 108 ? 44.534 16.421 -17.437 1.00 19.62 102 ALA C O 1
ATOM 5347 N N . THR C 1 109 ? 46.601 16.945 -18.209 1.00 19.37 103 THR C N 1
ATOM 5348 C CA . THR C 1 109 ? 47.334 15.891 -17.469 1.00 18.90 103 THR C CA 1
ATOM 5349 C C . THR C 1 109 ? 47.764 16.400 -16.088 1.00 23.33 103 THR C C 1
ATOM 5350 O O . THR C 1 109 ? 47.902 15.589 -15.162 1.00 24.37 103 THR C O 1
ATOM 5354 N N . THR C 1 110 ? 47.990 17.727 -15.943 1.00 18.71 104 THR C N 1
ATOM 5355 C CA . THR C 1 110 ? 48.336 18.358 -14.656 1.00 18.70 104 THR C CA 1
ATOM 5356 C C . THR C 1 110 ? 47.150 18.206 -13.721 1.00 21.22 104 THR C C 1
ATOM 5357 O O . THR C 1 110 ? 46.042 18.572 -14.092 1.00 19.13 104 THR C O 1
ATOM 5361 N N . ILE C 1 111 ? 47.372 17.623 -12.532 1.00 19.86 105 ILE C N 1
ATOM 5362 C CA . ILE C 1 111 ? 46.296 17.358 -11.575 1.00 18.62 105 ILE C CA 1
ATOM 5363 C C . ILE C 1 111 ? 45.663 18.668 -11.103 1.00 23.55 105 ILE C C 1
ATOM 5364 O O . ILE C 1 111 ? 46.376 19.607 -10.702 1.00 23.77 105 ILE C O 1
ATOM 5369 N N . ARG C 1 112 ? 44.322 18.726 -11.187 1.00 18.88 106 ARG C N 1
ATOM 5370 C CA . ARG C 1 112 ? 43.527 19.868 -10.731 1.00 18.50 106 ARG C CA 1
ATOM 5371 C C . ARG C 1 112 ? 43.000 19.599 -9.318 1.00 22.83 106 ARG C C 1
ATOM 5372 O O . ARG C 1 112 ? 42.930 18.430 -8.924 1.00 19.08 106 ARG C O 1
ATOM 5380 N N . PRO C 1 113 ? 42.589 20.628 -8.532 1.00 23.53 107 PRO C N 1
ATOM 5381 C CA . PRO C 1 113 ? 42.046 20.327 -7.190 1.00 23.21 107 PRO C CA 1
ATOM 5382 C C . PRO C 1 113 ? 40.665 19.668 -7.294 1.00 24.69 107 PRO C C 1
ATOM 5383 O O . PRO C 1 113 ? 40.002 19.772 -8.329 1.00 22.66 107 PRO C O 1
ATOM 5387 N N . ALA C 1 114 ? 40.264 18.950 -6.244 1.00 21.38 108 ALA C N 1
ATOM 5388 C CA . ALA C 1 114 ? 38.994 18.213 -6.191 1.00 22.40 108 ALA C CA 1
ATOM 5389 C C . ALA C 1 114 ? 37.880 19.171 -5.854 1.00 26.76 108 ALA C C 1
ATOM 5390 O O . ALA C 1 114 ? 37.471 19.249 -4.696 1.00 29.10 108 ALA C O 1
ATOM 5392 N N . THR C 1 115 ? 37.395 19.929 -6.860 1.00 22.62 109 THR C N 1
ATOM 5393 C CA . THR C 1 115 ? 36.404 20.967 -6.605 1.00 23.48 109 THR C CA 1
ATOM 5394 C C . THR C 1 115 ? 35.075 20.775 -7.370 1.00 24.66 109 THR C C 1
ATOM 5395 O O . THR C 1 115 ? 34.313 21.740 -7.547 1.00 24.77 109 THR C O 1
ATOM 5399 N N . HIS C 1 116 ? 34.735 19.530 -7.705 1.00 16.53 110 HIS C N 1
ATOM 5400 C CA . HIS C 1 116 ? 33.438 19.289 -8.335 1.00 14.20 110 HIS C CA 1
ATOM 5401 C C . HIS C 1 116 ? 32.662 18.293 -7.511 1.00 18.55 110 HIS C C 1
ATOM 5402 O O . HIS C 1 116 ? 33.032 17.132 -7.456 1.00 18.69 110 HIS C O 1
ATOM 5409 N N . GLY C 1 117 ? 31.603 18.752 -6.864 1.00 15.43 111 GLY C N 1
ATOM 5410 C CA . GLY C 1 117 ? 30.777 17.877 -6.035 1.00 14.73 111 GLY C CA 1
ATOM 5411 C C . GLY C 1 117 ? 29.827 17.040 -6.862 1.00 18.73 111 GLY C C 1
ATOM 5412 O O . GLY C 1 117 ? 29.256 17.541 -7.828 1.00 18.17 111 GLY C O 1
ATOM 5413 N N . MET C 1 118 ? 29.654 15.758 -6.479 1.00 15.63 112 MET C N 1
ATOM 5414 C CA . MET C 1 118 ? 28.747 14.777 -7.089 1.00 14.43 112 MET C CA 1
ATOM 5415 C C . MET C 1 118 ? 28.193 13.898 -5.986 1.00 20.63 112 MET C C 1
ATOM 5416 O O . MET C 1 118 ? 28.713 13.920 -4.858 1.00 20.42 112 MET C O 1
ATOM 5421 N N . LEU C 1 119 ? 27.164 13.114 -6.308 1.00 17.95 113 LEU C N 1
ATOM 5422 C CA . LEU C 1 119 ? 26.520 12.213 -5.368 1.00 18.53 113 LEU C CA 1
ATOM 5423 C C . LEU C 1 119 ? 26.511 10.795 -5.910 1.00 21.33 113 LEU C C 1
ATOM 5424 O O . LEU C 1 119 ? 26.372 10.594 -7.126 1.00 20.37 113 LEU C O 1
ATOM 5429 N N . VAL C 1 120 ? 26.711 9.811 -5.016 1.00 17.51 114 VAL C N 1
ATOM 5430 C CA . VAL C 1 120 ? 26.671 8.400 -5.404 1.00 17.67 114 VAL C CA 1
ATOM 5431 C C . VAL C 1 120 ? 25.495 7.760 -4.657 1.00 23.40 114 VAL C C 1
ATOM 5432 O O . VAL C 1 120 ? 25.378 7.936 -3.449 1.00 22.74 114 VAL C O 1
ATOM 5436 N N . VAL C 1 121 ? 24.643 7.021 -5.376 1.00 21.24 115 VAL C N 1
ATOM 5437 C CA . VAL C 1 121 ? 23.483 6.336 -4.795 1.00 21.31 115 VAL C CA 1
ATOM 5438 C C . VAL C 1 121 ? 23.728 4.811 -4.796 1.00 25.48 115 VAL C C 1
ATOM 5439 O O . VAL C 1 121 ? 24.195 4.259 -5.794 1.00 23.85 115 VAL C O 1
ATOM 5443 N N . ARG C 1 122 ? 23.396 4.137 -3.668 1.00 23.93 116 ARG C N 1
ATOM 5444 C CA . ARG C 1 122 ? 23.522 2.682 -3.515 1.00 24.31 116 ARG C CA 1
ATOM 5445 C C . ARG C 1 122 ? 22.167 2.024 -3.708 1.00 29.36 116 ARG C C 1
ATOM 5446 O O . ARG C 1 122 ? 21.240 2.326 -2.942 1.00 29.09 116 ARG C O 1
ATOM 5454 N N . LEU C 1 123 ? 22.037 1.147 -4.732 1.00 25.30 117 LEU C N 1
ATOM 5455 C CA . LEU C 1 123 ? 20.785 0.434 -5.023 1.00 26.17 117 LEU C CA 1
ATOM 5456 C C . LEU C 1 123 ? 21.093 -1.025 -5.307 1.00 31.56 117 LEU C C 1
ATOM 5457 O O . LEU C 1 123 ? 21.752 -1.347 -6.305 1.00 31.34 117 LEU C O 1
ATOM 5462 N N . ALA C 1 124 ? 20.645 -1.902 -4.387 1.00 28.87 118 ALA C N 1
ATOM 5463 C CA . ALA C 1 124 ? 20.861 -3.355 -4.391 1.00 29.55 118 ALA C CA 1
ATOM 5464 C C . ALA C 1 124 ? 22.382 -3.649 -4.411 1.00 32.75 118 ALA C C 1
ATOM 5465 O O . ALA C 1 124 ? 23.102 -3.080 -3.594 1.00 31.13 118 ALA C O 1
ATOM 5467 N N . ALA C 1 125 ? 22.878 -4.481 -5.331 1.00 31.75 119 ALA C N 1
ATOM 5468 C CA . ALA C 1 125 ? 24.312 -4.785 -5.385 1.00 32.14 119 ALA C CA 1
ATOM 5469 C C . ALA C 1 125 ? 25.106 -3.721 -6.201 1.00 33.68 119 ALA C C 1
ATOM 5470 O O . ALA C 1 125 ? 26.298 -3.905 -6.447 1.00 34.55 119 ALA C O 1
ATOM 5472 N N . GLU C 1 126 ? 24.462 -2.599 -6.571 1.00 27.05 120 GLU C N 1
ATOM 5473 C CA . GLU C 1 126 ? 25.071 -1.595 -7.456 1.00 24.08 120 GLU C CA 1
ATOM 5474 C C . GLU C 1 126 ? 25.246 -0.170 -6.863 1.00 24.36 120 GLU C C 1
ATOM 5475 O O . GLU C 1 126 ? 24.612 0.210 -5.875 1.00 20.97 120 GLU C O 1
ATOM 5481 N N . GLN C 1 127 ? 26.087 0.627 -7.546 1.00 18.76 121 GLN C N 1
ATOM 5482 C CA . GLN C 1 127 ? 26.339 2.030 -7.238 1.00 19.05 121 GLN C CA 1
ATOM 5483 C C . GLN C 1 127 ? 26.079 2.876 -8.493 1.00 22.27 121 GLN C C 1
ATOM 5484 O O . GLN C 1 127 ? 26.415 2.455 -9.602 1.00 23.65 121 GLN C O 1
ATOM 5490 N N . TRP C 1 128 ? 25.429 4.029 -8.311 1.00 20.14 122 TRP C N 1
ATOM 5491 C CA . TRP C 1 128 ? 25.044 4.944 -9.378 1.00 19.22 122 TRP C CA 1
ATOM 5492 C C . TRP C 1 128 ? 25.595 6.349 -9.167 1.00 20.19 122 TRP C C 1
ATOM 5493 O O . TRP C 1 128 ? 25.258 7.017 -8.190 1.00 18.53 122 TRP C O 1
ATOM 5504 N N . LEU C 1 129 ? 26.396 6.822 -10.134 1.00 16.57 123 LEU C N 1
ATOM 5505 C CA . LEU C 1 129 ? 26.954 8.164 -10.112 1.00 15.31 123 LEU C CA 1
ATOM 5506 C C . LEU C 1 129 ? 25.888 9.162 -10.553 1.00 18.89 123 LEU C C 1
ATOM 5507 O O . LEU C 1 129 ? 25.359 9.050 -11.669 1.00 18.76 123 LEU C O 1
ATOM 5512 N N . CYS C 1 130 ? 25.576 10.133 -9.681 1.00 15.08 124 CYS C N 1
ATOM 5513 C CA . CYS C 1 130 ? 24.644 11.198 -10.006 1.00 15.17 124 CYS C CA 1
ATOM 5514 C C . CYS C 1 130 ? 25.411 12.508 -10.133 1.00 19.14 124 CYS C C 1
ATOM 5515 O O . CYS C 1 130 ? 25.575 13.251 -9.153 1.00 19.27 124 CYS C O 1
ATOM 5518 N N . ASP C 1 131 ? 25.888 12.796 -11.359 1.00 15.67 125 ASP C N 1
ATOM 5519 C CA . ASP C 1 131 ? 26.622 14.037 -11.653 1.00 14.68 125 ASP C CA 1
ATOM 5520 C C . ASP C 1 131 ? 25.604 15.049 -12.155 1.00 18.86 125 ASP C C 1
ATOM 5521 O O . ASP C 1 131 ? 25.411 15.207 -13.360 1.00 19.89 125 ASP C O 1
ATOM 5526 N N . VAL C 1 132 ? 24.878 15.676 -11.218 1.00 15.35 126 VAL C N 1
ATOM 5527 C CA . VAL C 1 132 ? 23.736 16.548 -11.515 1.00 15.71 126 VAL C CA 1
ATOM 5528 C C . VAL C 1 132 ? 24.077 18.042 -11.659 1.00 20.74 126 VAL C C 1
ATOM 5529 O O . VAL C 1 132 ? 23.237 18.798 -12.154 1.00 20.47 126 VAL C O 1
ATOM 5533 N N . GLY C 1 133 ? 25.254 18.456 -11.214 1.00 17.83 127 GLY C N 1
ATOM 5534 C CA . GLY C 1 133 ? 25.598 19.870 -11.206 1.00 17.08 127 GLY C CA 1
ATOM 5535 C C . GLY C 1 133 ? 26.781 20.305 -12.027 1.00 19.36 127 GLY C C 1
ATOM 5536 O O . GLY C 1 133 ? 27.402 21.304 -11.688 1.00 18.26 127 GLY C O 1
ATOM 5537 N N . PHE C 1 134 ? 27.078 19.600 -13.135 1.00 17.41 128 PHE C N 1
ATOM 5538 C CA . PHE C 1 134 ? 28.216 19.937 -13.991 1.00 17.05 128 PHE C CA 1
ATOM 5539 C C . PHE C 1 134 ? 27.862 21.009 -15.055 1.00 21.77 128 PHE C C 1
ATOM 5540 O O . PHE C 1 134 ? 28.766 21.581 -15.658 1.00 23.97 128 PHE C O 1
ATOM 5548 N N . GLY C 1 135 ? 26.582 21.291 -15.263 1.00 17.75 129 GLY C N 1
ATOM 5549 C CA . GLY C 1 135 ? 26.160 22.240 -16.289 1.00 17.50 129 GLY C CA 1
ATOM 5550 C C . GLY C 1 135 ? 25.772 21.425 -17.497 1.00 22.21 129 GLY C C 1
ATOM 5551 O O . GLY C 1 135 ? 24.584 21.149 -17.677 1.00 23.38 129 GLY C O 1
ATOM 5552 N N . THR C 1 136 ? 26.788 20.891 -18.245 1.00 16.51 130 THR C N 1
ATOM 5553 C CA . THR C 1 136 ? 26.529 19.966 -19.373 1.00 16.13 130 THR C CA 1
ATOM 5554 C C . THR C 1 136 ? 26.549 18.566 -18.796 1.00 18.63 130 THR C C 1
ATOM 5555 O O . THR C 1 136 ? 27.265 17.669 -19.252 1.00 18.46 130 THR C O 1
ATOM 5559 N N . SER C 1 137 ? 25.736 18.391 -17.763 1.00 15.35 131 SER C N 1
ATOM 5560 C CA . SER C 1 137 ? 25.655 17.182 -16.981 1.00 14.65 131 SER C CA 1
ATOM 5561 C C . SER C 1 137 ? 25.016 15.990 -17.691 1.00 19.83 131 SER C C 1
ATOM 5562 O O . SER C 1 137 ? 24.090 16.163 -18.493 1.00 17.80 131 SER C O 1
ATOM 5565 N N . PRO C 1 138 ? 25.431 14.755 -17.315 1.00 17.78 132 PRO C N 1
ATOM 5566 C CA . PRO C 1 138 ? 24.703 13.572 -17.767 1.00 17.37 132 PRO C CA 1
ATOM 5567 C C . PRO C 1 138 ? 23.232 13.705 -17.392 1.00 20.86 132 PRO C C 1
ATOM 5568 O O . PRO C 1 138 ? 22.901 14.241 -16.317 1.00 18.30 132 PRO C O 1
ATOM 5572 N N . LEU C 1 139 ? 22.335 13.291 -18.309 1.00 19.49 133 LEU C N 1
ATOM 5573 C CA . LEU C 1 139 ? 20.898 13.407 -18.056 1.00 18.70 133 LEU C CA 1
ATOM 5574 C C . LEU C 1 139 ? 20.406 12.227 -17.237 1.00 22.54 133 LEU C C 1
ATOM 5575 O O . LEU C 1 139 ? 19.260 12.235 -16.806 1.00 22.10 133 LEU C O 1
ATOM 5580 N N . ALA C 1 140 ? 21.258 11.210 -17.026 1.00 19.00 134 ALA C N 1
ATOM 5581 C CA . ALA C 1 140 ? 20.858 10.007 -16.300 1.00 19.04 134 ALA C CA 1
ATOM 5582 C C . ALA C 1 140 ? 21.954 9.524 -15.343 1.00 20.65 134 ALA C C 1
ATOM 5583 O O . ALA C 1 140 ? 23.139 9.751 -15.626 1.00 19.82 134 ALA C O 1
ATOM 5585 N N . PRO C 1 141 ? 21.583 8.841 -14.228 1.00 16.72 135 PRO C N 1
ATOM 5586 C CA . PRO C 1 141 ? 22.611 8.254 -13.359 1.00 16.28 135 PRO C CA 1
ATOM 5587 C C . PRO C 1 141 ? 23.450 7.264 -14.152 1.00 20.09 135 PRO C C 1
ATOM 5588 O O . PRO C 1 141 ? 22.927 6.596 -15.045 1.00 21.13 135 PRO C O 1
ATOM 5592 N N . ILE C 1 142 ? 24.729 7.164 -13.835 1.00 17.47 136 ILE C N 1
ATOM 5593 C CA . ILE C 1 142 ? 25.626 6.268 -14.544 1.00 17.23 136 ILE C CA 1
ATOM 5594 C C . ILE C 1 142 ? 26.019 5.158 -13.604 1.00 21.17 136 ILE C C 1
ATOM 5595 O O . ILE C 1 142 ? 26.492 5.433 -12.493 1.00 21.99 136 ILE C O 1
ATOM 5600 N N . ARG C 1 143 ? 25.805 3.903 -14.043 1.00 18.60 137 ARG C N 1
ATOM 5601 C CA . ARG C 1 143 ? 26.192 2.677 -13.319 1.00 18.52 137 ARG C CA 1
ATOM 5602 C C . ARG C 1 143 ? 27.682 2.665 -13.103 1.00 22.10 137 ARG C C 1
ATOM 5603 O O . ARG C 1 143 ? 28.458 2.758 -14.055 1.00 20.77 137 ARG C O 1
ATOM 5611 N N . LEU C 1 144 ? 28.088 2.593 -11.845 1.00 19.69 138 LEU C N 1
ATOM 5612 C CA . LEU C 1 144 ? 29.505 2.577 -11.518 1.00 19.64 138 LEU C CA 1
ATOM 5613 C C . LEU C 1 144 ? 30.064 1.178 -11.766 1.00 23.50 138 LEU C C 1
ATOM 5614 O O . LEU C 1 144 ? 29.825 0.241 -11.000 1.00 25.49 138 LEU C O 1
ATOM 5619 N N . VAL C 1 145 ? 30.752 1.049 -12.890 1.00 20.47 139 VAL C N 1
ATOM 5620 C CA . VAL C 1 145 ? 31.414 -0.167 -13.383 1.00 19.26 139 VAL C CA 1
ATOM 5621 C C . VAL C 1 145 ? 32.858 0.216 -13.644 1.00 22.07 139 VAL C C 1
ATOM 5622 O O . VAL C 1 145 ? 33.142 1.410 -13.707 1.00 20.27 139 VAL C O 1
ATOM 5626 N N . ASP C 1 146 ? 33.765 -0.752 -13.831 1.00 20.92 140 ASP C N 1
ATOM 5627 C CA . ASP C 1 146 ? 35.172 -0.398 -14.077 1.00 21.12 140 ASP C CA 1
ATOM 5628 C C . ASP C 1 146 ? 35.432 0.204 -15.450 1.00 24.55 140 ASP C C 1
ATOM 5629 O O . ASP C 1 146 ? 36.426 0.907 -15.622 1.00 24.93 140 ASP C O 1
ATOM 5634 N N . GLU C 1 147 ? 34.574 -0.072 -16.430 1.00 19.12 141 GLU C N 1
ATOM 5635 C CA . GLU C 1 147 ? 34.735 0.521 -17.741 1.00 18.29 141 GLU C CA 1
ATOM 5636 C C . GLU C 1 147 ? 33.437 0.414 -18.531 1.00 22.56 141 GLU C C 1
ATOM 5637 O O . GLU C 1 147 ? 32.834 -0.654 -18.552 1.00 20.88 141 GLU C O 1
ATOM 5643 N N . ALA C 1 148 ? 33.015 1.518 -19.190 1.00 20.81 142 ALA C N 1
ATOM 5644 C CA . ALA C 1 148 ? 31.820 1.509 -20.045 1.00 20.22 142 ALA C CA 1
ATOM 5645 C C . ALA C 1 148 ? 31.698 2.728 -20.903 1.00 24.00 142 ALA C C 1
ATOM 5646 O O . ALA C 1 148 ? 32.051 3.823 -20.467 1.00 23.69 142 ALA C O 1
ATOM 5648 N N . VAL C 1 149 ? 31.119 2.533 -22.113 1.00 19.65 143 VAL C N 1
ATOM 5649 C CA . VAL C 1 149 ? 30.707 3.582 -23.047 1.00 19.85 143 VAL C CA 1
ATOM 5650 C C . VAL C 1 149 ? 29.191 3.713 -22.833 1.00 23.50 143 VAL C C 1
ATOM 5651 O O . VAL C 1 149 ? 28.474 2.702 -22.858 1.00 22.18 143 VAL C O 1
ATOM 5655 N N . VAL C 1 150 ? 28.717 4.917 -22.523 1.00 19.27 144 VAL C N 1
ATOM 5656 C CA . VAL C 1 150 ? 27.321 5.088 -22.154 1.00 20.32 144 VAL C CA 1
ATOM 5657 C C . VAL C 1 150 ? 26.660 6.128 -23.042 1.00 22.79 144 VAL C C 1
ATOM 5658 O O . VAL C 1 150 ? 27.134 7.255 -23.134 1.00 19.18 144 VAL C O 1
ATOM 5662 N N . ALA C 1 151 ? 25.532 5.752 -23.665 1.00 18.82 145 ALA C N 1
ATOM 5663 C CA . ALA C 1 151 ? 24.774 6.703 -24.463 1.00 18.78 145 ALA C CA 1
ATOM 5664 C C . ALA C 1 151 ? 23.850 7.470 -23.531 1.00 23.09 145 ALA C C 1
ATOM 5665 O O . ALA C 1 151 ? 23.234 6.886 -22.629 1.00 22.40 145 ALA C O 1
ATOM 5667 N N . ASP C 1 152 ? 23.814 8.782 -23.688 1.00 19.45 146 ASP C N 1
ATOM 5668 C CA . ASP C 1 152 ? 22.949 9.622 -22.878 1.00 18.13 146 ASP C CA 1
ATOM 5669 C C . ASP C 1 152 ? 22.276 10.549 -23.844 1.00 19.49 146 ASP C C 1
ATOM 5670 O O . ASP C 1 152 ? 22.775 11.631 -24.108 1.00 17.41 146 ASP C O 1
ATOM 5675 N N . GLU C 1 153 ? 21.190 10.067 -24.478 1.00 16.59 147 GLU C N 1
ATOM 5676 C CA . GLU C 1 153 ? 20.492 10.801 -25.541 1.00 15.23 147 GLU C CA 1
ATOM 5677 C C . GLU C 1 153 ? 21.488 11.026 -26.722 1.00 20.17 147 GLU C C 1
ATOM 5678 O O . GLU C 1 153 ? 22.082 10.036 -27.167 1.00 21.22 147 GLU C O 1
ATOM 5684 N N . SER C 1 154 ? 21.755 12.271 -27.167 1.00 17.65 148 SER C N 1
ATOM 5685 C CA . SER C 1 154 ? 22.716 12.472 -28.274 1.00 17.52 148 SER C CA 1
ATOM 5686 C C . SER C 1 154 ? 24.171 12.589 -27.782 1.00 21.11 148 SER C C 1
ATOM 5687 O O . SER C 1 154 ? 25.106 12.684 -28.595 1.00 18.44 148 SER C O 1
ATOM 5690 N N . TRP C 1 155 ? 24.353 12.544 -26.456 1.00 18.03 149 TRP C N 1
ATOM 5691 C CA . TRP C 1 155 ? 25.663 12.632 -25.817 1.00 17.80 149 TRP C CA 1
ATOM 5692 C C . TRP C 1 155 ? 26.183 11.254 -25.545 1.00 21.95 149 TRP C C 1
ATOM 5693 O O . TRP C 1 155 ? 25.397 10.317 -25.388 1.00 22.11 149 TRP C O 1
ATOM 5704 N N . THR C 1 156 ? 27.510 11.112 -25.504 1.00 17.40 150 THR C N 1
ATOM 5705 C CA . THR C 1 156 ? 28.153 9.831 -25.208 1.00 17.39 150 THR C CA 1
ATOM 5706 C C . THR C 1 156 ? 29.249 10.063 -24.178 1.00 19.82 150 THR C C 1
ATOM 5707 O O . THR C 1 156 ? 30.028 11.010 -24.302 1.00 16.59 150 THR C O 1
ATOM 5711 N N . TYR C 1 157 ? 29.307 9.188 -23.181 1.00 17.23 151 TYR C N 1
ATOM 5712 C CA . TYR C 1 157 ? 30.303 9.275 -22.118 1.00 16.54 151 TYR C CA 1
ATOM 5713 C C . TYR C 1 157 ? 31.089 7.988 -22.041 1.00 20.36 151 TYR C C 1
ATOM 5714 O O . TYR C 1 157 ? 30.627 6.932 -22.494 1.00 19.86 151 TYR C O 1
ATOM 5723 N N . ARG C 1 158 ? 32.257 8.067 -21.426 1.00 17.31 152 ARG C N 1
ATOM 5724 C CA . ARG C 1 158 ? 33.086 6.910 -21.160 1.00 16.74 152 ARG C CA 1
ATOM 5725 C C . ARG C 1 158 ? 33.507 6.946 -19.712 1.00 21.77 152 ARG C C 1
ATOM 5726 O O . ARG C 1 158 ? 33.948 7.980 -19.219 1.00 21.44 152 ARG C O 1
ATOM 5734 N N . LEU C 1 159 ? 33.327 5.829 -19.026 1.00 20.14 153 LEU C N 1
ATOM 5735 C CA . LEU C 1 159 ? 33.701 5.705 -17.620 1.00 18.97 153 LEU C CA 1
ATOM 5736 C C . LEU C 1 159 ? 34.810 4.677 -17.536 1.00 20.72 153 LEU C C 1
ATOM 5737 O O . LEU C 1 159 ? 34.670 3.615 -18.113 1.00 17.94 153 LEU C O 1
ATOM 5742 N N . ARG C 1 160 ? 35.935 5.009 -16.892 1.00 15.86 154 ARG C N 1
ATOM 5743 C CA . ARG C 1 160 ? 37.060 4.081 -16.808 1.00 15.43 154 ARG C CA 1
ATOM 5744 C C . ARG C 1 160 ? 37.773 4.224 -15.480 1.00 19.22 154 ARG C C 1
ATOM 5745 O O . ARG C 1 160 ? 38.242 5.310 -15.147 1.00 16.87 154 ARG C O 1
ATOM 5753 N N . ARG C 1 161 ? 37.854 3.109 -14.746 1.00 17.41 155 ARG C N 1
ATOM 5754 C CA . ARG C 1 161 ? 38.535 2.967 -13.449 1.00 16.81 155 ARG C CA 1
ATOM 5755 C C . ARG C 1 161 ? 40.035 2.808 -13.689 1.00 20.46 155 ARG C C 1
ATOM 5756 O O . ARG C 1 161 ? 40.441 2.186 -14.670 1.00 18.69 155 ARG C O 1
ATOM 5764 N N . GLY C 1 162 ? 40.827 3.398 -12.809 1.00 18.79 156 GLY C N 1
ATOM 5765 C CA . GLY C 1 162 ? 42.282 3.289 -12.851 1.00 18.72 156 GLY C CA 1
ATOM 5766 C C . GLY C 1 162 ? 42.978 4.110 -11.790 1.00 20.24 156 GLY C C 1
ATOM 5767 O O . GLY C 1 162 ? 42.343 4.657 -10.887 1.00 18.75 156 GLY C O 1
ATOM 5768 N N . GLU C 1 163 ? 44.290 4.244 -11.941 1.00 18.16 157 GLU C N 1
ATOM 5769 C CA . GLU C 1 163 ? 45.128 5.069 -11.080 1.00 16.57 157 GLU C CA 1
ATOM 5770 C C . GLU C 1 163 ? 45.065 6.470 -11.638 1.00 21.31 157 GLU C C 1
ATOM 5771 O O . GLU C 1 163 ? 45.971 6.931 -12.332 1.00 22.65 157 GLU C O 1
ATOM 5777 N N . VAL C 1 164 ? 43.951 7.144 -11.357 1.00 16.51 158 VAL C N 1
ATOM 5778 C CA . VAL C 1 164 ? 43.613 8.457 -11.890 1.00 16.89 158 VAL C CA 1
ATOM 5779 C C . VAL C 1 164 ? 44.655 9.499 -11.485 1.00 19.39 158 VAL C C 1
ATOM 5780 O O . VAL C 1 164 ? 45.019 10.348 -12.292 1.00 18.23 158 VAL C O 1
ATOM 5784 N N . THR C 1 165 ? 45.165 9.391 -10.256 1.00 17.11 159 THR C N 1
ATOM 5785 C CA . THR C 1 165 ? 46.211 10.247 -9.705 1.00 16.93 159 THR C CA 1
ATOM 5786 C C . THR C 1 165 ? 47.156 9.288 -8.986 1.00 19.87 159 THR C C 1
ATOM 5787 O O . THR C 1 165 ? 46.685 8.194 -8.667 1.00 17.49 159 THR C O 1
ATOM 5791 N N . PRO C 1 166 ? 48.452 9.610 -8.734 1.00 18.26 160 PRO C N 1
ATOM 5792 C CA . PRO C 1 166 ? 49.362 8.590 -8.167 1.00 19.08 160 PRO C CA 1
ATOM 5793 C C . PRO C 1 166 ? 48.893 7.985 -6.834 1.00 22.72 160 PRO C C 1
ATOM 5794 O O . PRO C 1 166 ? 48.580 8.707 -5.898 1.00 22.08 160 PRO C O 1
ATOM 5798 N N . GLY C 1 167 ? 48.832 6.657 -6.792 1.00 20.89 161 GLY C N 1
ATOM 5799 C CA . GLY C 1 167 ? 48.434 5.870 -5.627 1.00 20.78 161 GLY C CA 1
ATOM 5800 C C . GLY C 1 167 ? 46.947 5.849 -5.343 1.00 24.33 161 GLY C C 1
ATOM 5801 O O . GLY C 1 167 ? 46.517 5.235 -4.360 1.00 22.34 161 GLY C O 1
ATOM 5802 N N . ALA C 1 168 ? 46.140 6.538 -6.176 1.00 19.50 162 ALA C N 1
ATOM 5803 C CA . ALA C 1 168 ? 44.701 6.540 -5.980 1.00 18.46 162 ALA C CA 1
ATOM 5804 C C . ALA C 1 168 ? 44.025 5.484 -6.849 1.00 21.68 162 ALA C C 1
ATOM 5805 O O . ALA C 1 168 ? 44.626 4.952 -7.784 1.00 21.16 162 ALA C O 1
ATOM 5807 N N . ASP C 1 169 ? 42.816 5.103 -6.452 1.00 16.73 163 ASP C N 1
ATOM 5808 C CA . ASP C 1 169 ? 41.928 4.187 -7.168 1.00 15.83 163 ASP C CA 1
ATOM 5809 C C . ASP C 1 169 ? 40.695 5.004 -7.455 1.00 18.47 163 ASP C C 1
ATOM 5810 O O . ASP C 1 169 ? 40.015 5.435 -6.526 1.00 21.11 163 ASP C O 1
ATOM 5815 N N . GLY C 1 170 ? 40.455 5.310 -8.714 1.00 13.88 164 GLY C N 1
ATOM 5816 C CA . GLY C 1 170 ? 39.310 6.158 -9.029 1.00 12.45 164 GLY C CA 1
ATOM 5817 C C . GLY C 1 170 ? 38.812 5.932 -10.439 1.00 16.84 164 GLY C C 1
ATOM 5818 O O . GLY C 1 170 ? 39.206 4.970 -11.101 1.00 16.49 164 GLY C O 1
ATOM 5819 N N . TRP C 1 171 ? 37.935 6.820 -10.886 1.00 15.65 165 TRP C N 1
ATOM 5820 C CA . TRP C 1 171 ? 37.337 6.755 -12.215 1.00 17.15 165 TRP C CA 1
ATOM 5821 C C . TRP C 1 171 ? 37.551 8.031 -12.996 1.00 19.10 165 TRP C C 1
ATOM 5822 O O . TRP C 1 171 ? 37.526 9.113 -12.411 1.00 17.58 165 TRP C O 1
ATOM 5833 N N . THR C 1 172 ? 37.628 7.916 -14.337 1.00 16.18 166 THR C N 1
ATOM 5834 C CA . THR C 1 172 ? 37.628 9.090 -15.190 1.00 16.15 166 THR C CA 1
ATOM 5835 C C . THR C 1 172 ? 36.314 9.077 -15.931 1.00 17.78 166 THR C C 1
ATOM 5836 O O . THR C 1 172 ? 35.978 8.060 -16.540 1.00 17.84 166 THR C O 1
ATOM 5840 N N . LEU C 1 173 ? 35.575 10.195 -15.892 1.00 13.85 167 LEU C N 1
ATOM 5841 C CA . LEU C 1 173 ? 34.395 10.362 -16.725 1.00 13.96 167 LEU C CA 1
ATOM 5842 C C . LEU C 1 173 ? 34.840 11.217 -17.908 1.00 17.00 167 LEU C C 1
ATOM 5843 O O . LEU C 1 173 ? 35.431 12.279 -17.687 1.00 14.71 167 LEU C O 1
ATOM 5848 N N . SER C 1 174 ? 34.660 10.715 -19.145 1.00 14.36 168 SER C N 1
ATOM 5849 C CA . SER C 1 174 ? 35.070 11.419 -20.369 1.00 13.41 168 SER C CA 1
ATOM 5850 C C . SER C 1 174 ? 33.858 11.694 -21.253 1.00 20.21 168 SER C C 1
ATOM 5851 O O . SER C 1 174 ? 32.861 10.965 -21.179 1.00 19.69 168 SER C O 1
ATOM 5854 N N . GLU C 1 175 ? 33.945 12.724 -22.086 1.00 17.52 169 GLU C N 1
ATOM 5855 C CA . GLU C 1 175 ? 32.875 13.041 -23.057 1.00 17.11 169 GLU C CA 1
ATOM 5856 C C . GLU C 1 175 ? 33.408 12.705 -24.425 1.00 21.21 169 GLU C C 1
ATOM 5857 O O . GLU C 1 175 ? 34.617 12.767 -24.633 1.00 18.22 169 GLU C O 1
ATOM 5863 N N . ALA C 1 176 ? 32.526 12.288 -25.355 1.00 20.51 170 ALA C N 1
ATOM 5864 C CA . ALA C 1 176 ? 32.946 11.995 -26.723 1.00 20.10 170 ALA C CA 1
ATOM 5865 C C . ALA C 1 176 ? 33.631 13.237 -27.318 1.00 22.01 170 ALA C C 1
ATOM 5866 O O . ALA C 1 176 ? 33.138 14.356 -27.156 1.00 20.68 170 ALA C O 1
ATOM 5868 N N . ALA C 1 177 ? 34.818 13.040 -27.922 1.00 20.26 171 ALA C N 1
ATOM 5869 C CA . ALA C 1 177 ? 35.644 14.111 -28.506 1.00 20.05 171 ALA C CA 1
ATOM 5870 C C . ALA C 1 177 ? 34.864 14.934 -29.549 1.00 23.12 171 ALA C C 1
ATOM 5871 O O . ALA C 1 177 ? 33.974 14.392 -30.209 1.00 20.89 171 ALA C O 1
ATOM 5873 N N . GLY C 1 178 ? 35.206 16.223 -29.655 1.00 20.83 172 GLY C N 1
ATOM 5874 C CA . GLY C 1 178 ? 34.607 17.174 -30.588 1.00 21.61 172 GLY C CA 1
ATOM 5875 C C . GLY C 1 178 ? 33.100 17.251 -30.507 1.00 24.46 172 GLY C C 1
ATOM 5876 O O . GLY C 1 178 ? 32.424 17.266 -31.539 1.00 23.52 172 GLY C O 1
ATOM 5877 N N . ASP C 1 179 ? 32.567 17.274 -29.262 1.00 19.94 173 ASP C N 1
ATOM 5878 C CA . ASP C 1 179 ? 31.134 17.318 -28.969 1.00 19.25 173 ASP C CA 1
ATOM 5879 C C . ASP C 1 179 ? 30.382 16.133 -29.626 1.00 22.04 173 ASP C C 1
ATOM 5880 O O . ASP C 1 179 ? 29.232 16.279 -30.016 1.00 20.01 173 ASP C O 1
ATOM 5885 N N . GLY C 1 180 ? 31.041 14.982 -29.716 1.00 19.69 174 GLY C N 1
ATOM 5886 C CA . GLY C 1 180 ? 30.456 13.761 -30.273 1.00 19.98 174 GLY C CA 1
ATOM 5887 C C . GLY C 1 180 ? 30.650 13.553 -31.764 1.00 23.69 174 GLY C C 1
ATOM 5888 O O . GLY C 1 180 ? 30.196 12.539 -32.299 1.00 22.46 174 GLY C O 1
ATOM 5889 N N . SER C 1 181 ? 31.342 14.475 -32.443 1.00 20.58 175 SER C N 1
ATOM 5890 C CA . SER C 1 181 ? 31.543 14.378 -33.889 1.00 20.60 175 SER C CA 1
ATOM 5891 C C . SER C 1 181 ? 32.790 13.598 -34.257 1.00 25.36 175 SER C C 1
ATOM 5892 O O . SER C 1 181 ? 33.003 13.316 -35.429 1.00 27.26 175 SER C O 1
ATOM 5895 N N . GLU C 1 182 ? 33.637 13.273 -33.293 1.00 22.20 176 GLU C N 1
ATOM 5896 C CA . GLU C 1 182 ? 34.880 12.592 -33.638 1.00 22.07 176 GLU C CA 1
ATOM 5897 C C . GLU C 1 182 ? 35.069 11.341 -32.805 1.00 25.66 176 GLU C C 1
ATOM 5898 O O . GLU C 1 182 ? 34.539 11.257 -31.697 1.00 24.95 176 GLU C O 1
ATOM 5904 N N . PRO C 1 183 ? 35.861 10.363 -33.276 1.00 25.46 177 PRO C N 1
ATOM 5905 C CA . PRO C 1 183 ? 36.178 9.230 -32.395 1.00 26.25 177 PRO C CA 1
ATOM 5906 C C . PRO C 1 183 ? 37.121 9.741 -31.309 1.00 28.80 177 PRO C C 1
ATOM 5907 O O . PRO C 1 183 ? 37.766 10.777 -31.477 1.00 29.48 177 PRO C O 1
ATOM 5911 N N . GLY C 1 184 ? 37.200 9.022 -30.216 1.00 24.39 178 GLY C N 1
ATOM 5912 C CA . GLY C 1 184 ? 38.072 9.424 -29.121 1.00 22.97 178 GLY C CA 1
ATOM 5913 C C . GLY C 1 184 ? 37.304 10.071 -27.990 1.00 23.17 178 GLY C C 1
ATOM 5914 O O . GLY C 1 184 ? 36.087 10.313 -28.086 1.00 19.94 178 GLY C O 1
ATOM 5915 N N . TRP C 1 185 ? 38.023 10.352 -26.912 1.00 18.38 179 TRP C N 1
ATOM 5916 C CA . TRP C 1 185 ? 37.439 10.858 -25.684 1.00 19.41 179 TRP C CA 1
ATOM 5917 C C . TRP C 1 185 ? 38.169 12.054 -25.145 1.00 23.86 179 TRP C C 1
ATOM 5918 O O . TRP C 1 185 ? 39.370 12.169 -25.358 1.00 25.18 179 TRP C O 1
ATOM 5929 N N . LEU C 1 186 ? 37.441 12.939 -24.439 1.00 19.36 180 LEU C N 1
ATOM 5930 C CA . LEU C 1 186 ? 38.010 14.082 -23.725 1.00 18.93 180 LEU C CA 1
ATOM 5931 C C . LEU C 1 186 ? 37.702 13.894 -22.238 1.00 21.36 180 LEU C C 1
ATOM 5932 O O . LEU C 1 186 ? 36.522 13.917 -21.861 1.00 19.16 180 LEU C O 1
ATOM 5937 N N . SER C 1 187 ? 38.747 13.718 -21.385 1.00 19.11 181 SER C N 1
ATOM 5938 C CA . SER C 1 187 ? 38.499 13.559 -19.942 1.00 18.68 181 SER C CA 1
ATOM 5939 C C . SER C 1 187 ? 37.779 14.779 -19.406 1.00 21.38 181 SER C C 1
ATOM 5940 O O . SER C 1 187 ? 38.170 15.895 -19.736 1.00 22.53 181 SER C O 1
ATOM 5943 N N . ARG C 1 188 ? 36.689 14.578 -18.648 1.00 15.89 182 ARG C N 1
ATOM 5944 C CA . ARG C 1 188 ? 35.975 15.687 -18.010 1.00 15.64 182 ARG C CA 1
ATOM 5945 C C . ARG C 1 188 ? 36.526 15.850 -16.604 1.00 17.96 182 ARG C C 1
ATOM 5946 O O . ARG C 1 188 ? 37.077 16.876 -16.251 1.00 18.74 182 ARG C O 1
ATOM 5954 N N . HIS C 1 189 ? 36.359 14.824 -15.798 1.00 15.35 183 HIS C N 1
ATOM 5955 C CA . HIS C 1 189 ? 36.850 14.847 -14.430 1.00 13.91 183 HIS C CA 1
ATOM 5956 C C . HIS C 1 189 ? 37.277 13.458 -13.985 1.00 17.61 183 HIS C C 1
ATOM 5957 O O . HIS C 1 189 ? 36.930 12.464 -14.629 1.00 14.71 183 HIS C O 1
ATOM 5964 N N . THR C 1 190 ? 38.048 13.397 -12.894 1.00 15.49 184 THR C N 1
ATOM 5965 C CA . THR C 1 190 ? 38.403 12.153 -12.228 1.00 14.76 184 THR C CA 1
ATOM 5966 C C . THR C 1 190 ? 37.776 12.218 -10.845 1.00 18.19 184 THR C C 1
ATOM 5967 O O . THR C 1 190 ? 37.632 13.305 -10.308 1.00 18.21 184 THR C O 1
ATOM 5971 N N . PHE C 1 191 ? 37.368 11.081 -10.285 1.00 14.73 185 PHE C N 1
ATOM 5972 C CA . PHE C 1 191 ? 36.814 11.082 -8.928 1.00 14.09 185 PHE C CA 1
ATOM 5973 C C . PHE C 1 191 ? 37.216 9.829 -8.187 1.00 16.01 185 PHE C C 1
ATOM 5974 O O . PHE C 1 191 ? 37.575 8.834 -8.800 1.00 13.51 185 PHE C O 1
ATOM 5982 N N . VAL C 1 192 ? 37.150 9.898 -6.852 1.00 15.80 186 VAL C N 1
ATOM 5983 C CA . VAL C 1 192 ? 37.385 8.803 -5.911 1.00 15.51 186 VAL C CA 1
ATOM 5984 C C . VAL C 1 192 ? 36.115 8.708 -5.058 1.00 20.38 186 VAL C C 1
ATOM 5985 O O . VAL C 1 192 ? 35.390 9.697 -4.926 1.00 19.20 186 VAL C O 1
ATOM 5989 N N . LEU C 1 193 ? 35.837 7.540 -4.491 1.00 19.91 187 LEU C N 1
ATOM 5990 C CA . LEU C 1 193 ? 34.597 7.383 -3.742 1.00 19.47 187 LEU C CA 1
ATOM 5991 C C . LEU C 1 193 ? 34.712 7.815 -2.272 1.00 21.55 187 LEU C C 1
ATOM 5992 O O . LEU C 1 193 ? 33.767 7.581 -1.521 1.00 19.45 187 LEU C O 1
ATOM 5997 N N . GLU C 1 194 ? 35.824 8.459 -1.857 1.00 17.34 188 GLU C N 1
ATOM 5998 C CA . GLU C 1 194 ? 35.949 8.924 -0.465 1.00 16.88 188 GLU C CA 1
ATOM 5999 C C . GLU C 1 194 ? 34.730 9.781 -0.084 1.00 20.19 188 GLU C C 1
ATOM 6000 O O . GLU C 1 194 ? 34.483 10.792 -0.749 1.00 18.78 188 GLU C O 1
ATOM 6006 N N . PRO C 1 195 ? 33.937 9.394 0.951 1.00 18.35 189 PRO C N 1
ATOM 6007 C CA . PRO C 1 195 ? 32.747 10.194 1.288 1.00 18.46 189 PRO C CA 1
ATOM 6008 C C . PRO C 1 195 ? 33.092 11.636 1.639 1.00 21.41 189 PRO C C 1
ATOM 6009 O O . PRO C 1 195 ? 34.089 11.915 2.307 1.00 19.59 189 PRO C O 1
ATOM 6013 N N . GLN C 1 196 ? 32.258 12.562 1.142 1.00 18.02 190 GLN C N 1
ATOM 6014 C CA . GLN C 1 196 ? 32.410 13.998 1.358 1.00 17.83 190 GLN C CA 1
ATOM 6015 C C . GLN C 1 196 ? 31.092 14.542 1.880 1.00 19.83 190 GLN C C 1
ATOM 6016 O O . GLN C 1 196 ? 30.039 13.953 1.628 1.00 20.14 190 GLN C O 1
ATOM 6022 N N . TYR C 1 197 ? 31.149 15.613 2.657 1.00 16.82 191 TYR C N 1
ATOM 6023 C CA . TYR C 1 197 ? 29.968 16.130 3.347 1.00 17.62 191 TYR C CA 1
ATOM 6024 C C . TYR C 1 197 ? 29.693 17.589 3.052 1.00 22.60 191 TYR C C 1
ATOM 6025 O O . TYR C 1 197 ? 30.591 18.277 2.564 1.00 22.05 191 TYR C O 1
ATOM 6034 N N . PRO C 1 198 ? 28.489 18.098 3.418 1.00 21.67 192 PRO C N 1
ATOM 6035 C CA . PRO C 1 198 ? 28.175 19.528 3.189 1.00 21.37 192 PRO C CA 1
ATOM 6036 C C . PRO C 1 198 ? 29.244 20.500 3.716 1.00 24.45 192 PRO C C 1
ATOM 6037 O O . PRO C 1 198 ? 29.522 21.501 3.043 1.00 24.75 192 PRO C O 1
ATOM 6041 N N . ILE C 1 199 ? 29.926 20.165 4.847 1.00 19.24 193 ILE C N 1
ATOM 6042 C CA . ILE C 1 199 ? 31.000 21.008 5.376 1.00 19.32 193 ILE C CA 1
ATOM 6043 C C . ILE C 1 199 ? 32.193 21.081 4.384 1.00 22.69 193 ILE C C 1
ATOM 6044 O O . ILE C 1 199 ? 32.814 22.145 4.265 1.00 22.43 193 ILE C O 1
ATOM 6049 N N . ASP C 1 200 ? 32.492 19.973 3.666 1.00 19.63 194 ASP C N 1
ATOM 6050 C CA . ASP C 1 200 ? 33.594 19.927 2.692 1.00 20.64 194 ASP C CA 1
ATOM 6051 C C . ASP C 1 200 ? 33.270 20.800 1.473 1.00 24.82 194 ASP C C 1
ATOM 6052 O O . ASP C 1 200 ? 34.146 21.456 0.910 1.00 24.06 194 ASP C O 1
ATOM 6057 N N . TYR C 1 201 ? 32.007 20.791 1.086 1.00 21.79 195 TYR C N 1
ATOM 6058 C CA . TYR C 1 201 ? 31.506 21.584 -0.027 1.00 21.96 195 TYR C CA 1
ATOM 6059 C C . TYR C 1 201 ? 31.590 23.080 0.294 1.00 27.87 195 TYR C C 1
ATOM 6060 O O . TYR C 1 201 ? 31.942 23.855 -0.583 1.00 26.84 195 TYR C O 1
ATOM 6069 N N . ARG C 1 202 ? 31.386 23.480 1.556 1.00 27.05 196 ARG C N 1
ATOM 6070 C CA . ARG C 1 202 ? 31.516 24.897 1.925 1.00 27.12 196 ARG C CA 1
ATOM 6071 C C . ARG C 1 202 ? 32.972 25.343 1.826 1.00 32.32 196 ARG C C 1
ATOM 6072 O O . ARG C 1 202 ? 33.244 26.405 1.265 1.00 32.00 196 ARG C O 1
ATOM 6080 N N . ALA C 1 203 ? 33.909 24.512 2.320 1.00 30.29 197 ALA C N 1
ATOM 6081 C CA . ALA C 1 203 ? 35.346 24.796 2.271 1.00 29.96 197 ALA C CA 1
ATOM 6082 C C . ALA C 1 203 ? 35.829 24.892 0.814 1.00 32.36 197 ALA C C 1
ATOM 6083 O O . ALA C 1 203 ? 36.557 25.827 0.478 1.00 32.72 197 ALA C O 1
ATOM 6085 N N . ALA C 1 204 ? 35.360 23.960 -0.052 1.00 28.01 198 ALA C N 1
ATOM 6086 C CA . ALA C 1 204 ? 35.664 23.890 -1.481 1.00 27.12 198 ALA C CA 1
ATOM 6087 C C . ALA C 1 204 ? 35.045 25.058 -2.223 1.00 31.58 198 ALA C C 1
ATOM 6088 O O . ALA C 1 204 ? 35.720 25.681 -3.037 1.00 31.51 198 ALA C O 1
ATOM 6090 N N . SER C 1 205 ? 33.766 25.373 -1.928 1.00 29.71 199 SER C N 1
ATOM 6091 C CA . SER C 1 205 ? 33.032 26.484 -2.538 1.00 28.65 199 SER C CA 1
ATOM 6092 C C . SER C 1 205 ? 33.705 27.832 -2.248 1.00 32.39 199 SER C C 1
ATOM 6093 O O . SER C 1 205 ? 33.777 28.677 -3.144 1.00 30.74 199 SER C O 1
ATOM 6096 N N . TYR C 1 206 ? 34.247 28.019 -1.022 1.00 30.07 200 TYR C N 1
ATOM 6097 C CA . TYR C 1 206 ? 34.966 29.253 -0.667 1.00 30.39 200 TYR C CA 1
ATOM 6098 C C . TYR C 1 206 ? 36.108 29.515 -1.662 1.00 33.80 200 TYR C C 1
ATOM 6099 O O . TYR C 1 206 ? 36.251 30.647 -2.125 1.00 34.78 200 TYR C O 1
ATOM 6108 N N . PHE C 1 207 ? 36.894 28.468 -2.001 1.00 28.83 201 PHE C N 1
ATOM 6109 C CA . PHE C 1 207 ? 38.001 28.540 -2.973 1.00 29.07 201 PHE C CA 1
ATOM 6110 C C . PHE C 1 207 ? 37.451 28.826 -4.375 1.00 31.36 201 PHE C C 1
ATOM 6111 O O . PHE C 1 207 ? 37.929 29.739 -5.045 1.00 30.36 201 PHE C O 1
ATOM 6119 N N . VAL C 1 208 ? 36.460 28.025 -4.822 1.00 26.70 202 VAL C N 1
ATOM 6120 C CA . VAL C 1 208 ? 35.859 28.135 -6.151 1.00 25.84 202 VAL C CA 1
ATOM 6121 C C . VAL C 1 208 ? 35.249 29.545 -6.388 1.00 30.68 202 VAL C C 1
ATOM 6122 O O . VAL C 1 208 ? 35.447 30.122 -7.466 1.00 29.27 202 VAL C O 1
ATOM 6126 N N . ALA C 1 209 ? 34.549 30.098 -5.389 1.00 28.55 203 ALA C N 1
ATOM 6127 C CA . ALA C 1 209 ? 33.864 31.389 -5.539 1.00 29.18 203 ALA C CA 1
ATOM 6128 C C . ALA C 1 209 ? 34.791 32.624 -5.468 1.00 34.76 203 ALA C C 1
ATOM 6129 O O . ALA C 1 209 ? 34.447 33.647 -6.073 1.00 33.26 203 ALA C O 1
ATOM 6131 N N . SER C 1 210 ? 35.939 32.558 -4.743 1.00 32.80 204 SER C N 1
ATOM 6132 C CA . SER C 1 210 ? 36.765 33.762 -4.585 1.00 32.95 204 SER C CA 1
ATOM 6133 C C . SER C 1 210 ? 38.248 33.648 -5.000 1.00 37.76 204 SER C C 1
ATOM 6134 O O . SER C 1 210 ? 38.842 34.689 -5.313 1.00 36.96 204 SER C O 1
ATOM 6137 N N . SER C 1 211 ? 38.855 32.442 -4.990 1.00 34.69 205 SER C N 1
ATOM 6138 C CA . SER C 1 211 ? 40.278 32.310 -5.320 1.00 35.52 205 SER C CA 1
ATOM 6139 C C . SER C 1 211 ? 40.590 32.737 -6.757 1.00 42.39 205 SER C C 1
ATOM 6140 O O . SER C 1 211 ? 39.848 32.378 -7.676 1.00 41.70 205 SER C O 1
ATOM 6143 N N . PRO C 1 212 ? 41.701 33.487 -6.969 1.00 41.32 206 PRO C N 1
ATOM 6144 C CA . PRO C 1 212 ? 42.070 33.885 -8.342 1.00 41.74 206 PRO C CA 1
ATOM 6145 C C . PRO C 1 212 ? 42.534 32.684 -9.173 1.00 48.29 206 PRO C C 1
ATOM 6146 O O . PRO C 1 212 ? 42.545 32.751 -10.400 1.00 47.72 206 PRO C O 1
ATOM 6150 N N . HIS C 1 213 ? 42.895 31.572 -8.490 1.00 46.53 207 HIS C N 1
ATOM 6151 C CA . HIS C 1 213 ? 43.330 30.321 -9.106 1.00 47.17 207 HIS C CA 1
ATOM 6152 C C . HIS C 1 213 ? 42.108 29.448 -9.507 1.00 50.06 207 HIS C C 1
ATOM 6153 O O . HIS C 1 213 ? 42.281 28.356 -10.055 1.00 48.47 207 HIS C O 1
ATOM 6160 N N . SER C 1 214 ? 40.879 29.972 -9.283 1.00 46.98 208 SER C N 1
ATOM 6161 C CA . SER C 1 214 ? 39.608 29.359 -9.685 1.00 46.74 208 SER C CA 1
ATOM 6162 C C . SER C 1 214 ? 39.052 30.106 -10.922 1.00 51.11 208 SER C C 1
ATOM 6163 O O . SER C 1 214 ? 38.918 31.332 -10.870 1.00 50.09 208 SER C O 1
ATOM 6166 N N . PRO C 1 215 ? 38.738 29.412 -12.043 1.00 48.99 209 PRO C N 1
ATOM 6167 C CA . PRO C 1 215 ? 38.238 30.135 -13.233 1.00 48.76 209 PRO C CA 1
ATOM 6168 C C . PRO C 1 215 ? 36.816 30.682 -13.075 1.00 51.59 209 PRO C C 1
ATOM 6169 O O . PRO C 1 215 ? 36.447 31.624 -13.781 1.00 50.96 209 PRO C O 1
ATOM 6173 N N . PHE C 1 216 ? 36.025 30.103 -12.143 1.00 46.49 210 PHE C N 1
ATOM 6174 C CA . PHE C 1 216 ? 34.626 30.480 -11.911 1.00 45.14 210 PHE C CA 1
ATOM 6175 C C . PHE C 1 216 ? 34.469 31.688 -10.962 1.00 46.06 210 PHE C C 1
ATOM 6176 O O . PHE C 1 216 ? 33.340 32.150 -10.754 1.00 45.46 210 PHE C O 1
ATOM 6184 N N . SER C 1 217 ? 35.582 32.223 -10.420 1.00 40.39 211 SER C N 1
ATOM 6185 C CA . SER C 1 217 ? 35.503 33.350 -9.490 1.00 39.38 211 SER C CA 1
ATOM 6186 C C . SER C 1 217 ? 35.353 34.713 -10.176 1.00 41.13 211 SER C C 1
ATOM 6187 O O . SER C 1 217 ? 34.661 35.576 -9.632 1.00 39.61 211 SER C O 1
ATOM 6190 N N . THR C 1 218 ? 36.008 34.927 -11.340 1.00 36.53 212 THR C N 1
ATOM 6191 C CA . THR C 1 218 ? 36.012 36.253 -11.965 1.00 35.45 212 THR C CA 1
ATOM 6192 C C . THR C 1 218 ? 35.232 36.397 -13.285 1.00 35.75 212 THR C C 1
ATOM 6193 O O . THR C 1 218 ? 34.930 37.531 -13.659 1.00 35.59 212 THR C O 1
ATOM 6197 N N . ARG C 1 219 ? 34.919 35.306 -14.001 1.00 28.09 213 ARG C N 1
ATOM 6198 C CA . ARG C 1 219 ? 34.239 35.472 -15.289 1.00 25.73 213 ARG C CA 1
ATOM 6199 C C . ARG C 1 219 ? 33.015 34.588 -15.421 1.00 27.94 213 ARG C C 1
ATOM 6200 O O . ARG C 1 219 ? 33.033 33.445 -14.977 1.00 28.55 213 ARG C O 1
ATOM 6208 N N . ALA C 1 220 ? 31.936 35.159 -16.007 1.00 22.71 214 ALA C N 1
ATOM 6209 C CA . ALA C 1 220 ? 30.631 34.540 -16.225 1.00 22.45 214 ALA C CA 1
ATOM 6210 C C . ALA C 1 220 ? 30.741 33.194 -16.939 1.00 24.06 214 ALA C C 1
ATOM 6211 O O . ALA C 1 220 ? 31.475 33.054 -17.912 1.00 21.64 214 ALA C O 1
ATOM 6213 N N . PHE C 1 221 ? 30.071 32.179 -16.379 1.00 20.40 215 PHE C N 1
ATOM 6214 C CA . PHE C 1 221 ? 30.007 30.851 -16.976 1.00 19.00 215 PHE C CA 1
ATOM 6215 C C . PHE C 1 221 ? 28.598 30.349 -16.764 1.00 22.08 215 PHE C C 1
ATOM 6216 O O . PHE C 1 221 ? 28.186 30.160 -15.619 1.00 21.94 215 PHE C O 1
ATOM 6224 N N . VAL C 1 222 ? 27.823 30.254 -17.854 1.00 17.54 216 VAL C N 1
ATOM 6225 C CA . VAL C 1 222 ? 26.408 29.850 -17.798 1.00 16.06 216 VAL C CA 1
ATOM 6226 C C . VAL C 1 222 ? 26.213 28.645 -18.715 1.00 20.24 216 VAL C C 1
ATOM 6227 O O . VAL C 1 222 ? 26.811 28.591 -19.787 1.00 19.50 216 VAL C O 1
ATOM 6231 N N . GLN C 1 223 ? 25.447 27.632 -18.266 1.00 15.26 217 GLN C N 1
ATOM 6232 C CA . GLN C 1 223 ? 25.333 26.404 -19.060 1.00 14.19 217 GLN C CA 1
ATOM 6233 C C . GLN C 1 223 ? 23.909 25.887 -19.092 1.00 18.60 217 GLN C C 1
ATOM 6234 O O . GLN C 1 223 ? 23.149 26.096 -18.151 1.00 18.19 217 GLN C O 1
ATOM 6240 N N . GLN C 1 224 ? 23.559 25.189 -20.177 1.00 16.12 218 GLN C N 1
ATOM 6241 C CA . GLN C 1 224 ? 22.249 24.546 -20.327 1.00 16.05 218 GLN C CA 1
ATOM 6242 C C . GLN C 1 224 ? 22.418 23.335 -21.228 1.00 21.37 218 GLN C C 1
ATOM 6243 O O . GLN C 1 224 ? 23.104 23.431 -22.245 1.00 21.64 218 GLN C O 1
ATOM 6249 N N . ILE C 1 225 ? 21.805 22.195 -20.869 1.00 17.47 219 ILE C N 1
ATOM 6250 C CA . ILE C 1 225 ? 21.889 20.997 -21.709 1.00 15.64 219 ILE C CA 1
ATOM 6251 C C . ILE C 1 225 ? 20.472 20.458 -21.947 1.00 19.95 219 ILE C C 1
ATOM 6252 O O . ILE C 1 225 ? 19.562 20.656 -21.121 1.00 17.74 219 ILE C O 1
ATOM 6257 N N . SER C 1 226 ? 20.297 19.859 -23.131 1.00 15.63 220 SER C N 1
ATOM 6258 C CA . SER C 1 226 ? 19.077 19.234 -23.623 1.00 15.47 220 SER C CA 1
ATOM 6259 C C . SER C 1 226 ? 19.456 17.863 -24.204 1.00 20.47 220 SER C C 1
ATOM 6260 O O . SER C 1 226 ? 20.653 17.620 -24.440 1.00 20.05 220 SER C O 1
ATOM 6263 N N . PRO C 1 227 ? 18.485 16.970 -24.527 1.00 18.54 221 PRO C N 1
ATOM 6264 C CA . PRO C 1 227 ? 18.855 15.680 -25.134 1.00 18.00 221 PRO C CA 1
ATOM 6265 C C . PRO C 1 227 ? 19.641 15.822 -26.446 1.00 22.33 221 PRO C C 1
ATOM 6266 O O . PRO C 1 227 ? 20.489 14.978 -26.739 1.00 20.51 221 PRO C O 1
ATOM 6270 N N . ASP C 1 228 ? 19.356 16.864 -27.240 1.00 19.29 222 ASP C N 1
ATOM 6271 C CA . ASP C 1 228 ? 20.015 17.002 -28.534 1.00 19.75 222 ASP C CA 1
ATOM 6272 C C . ASP C 1 228 ? 20.588 18.411 -28.747 1.00 22.77 222 ASP C C 1
ATOM 6273 O O . ASP C 1 228 ? 20.744 18.860 -29.891 1.00 20.20 222 ASP C O 1
ATOM 6278 N N . HIS C 1 229 ? 20.991 19.086 -27.649 1.00 20.50 223 HIS C N 1
ATOM 6279 C CA . HIS C 1 229 ? 21.547 20.436 -27.773 1.00 20.41 223 HIS C CA 1
ATOM 6280 C C . HIS C 1 229 ? 22.151 20.919 -26.479 1.00 20.91 223 HIS C C 1
ATOM 6281 O O . HIS C 1 229 ? 21.756 20.454 -25.419 1.00 18.04 223 HIS C O 1
ATOM 6288 N N . ALA C 1 230 ? 23.039 21.932 -26.567 1.00 17.21 224 ALA C N 1
ATOM 6289 C CA . ALA C 1 230 ? 23.573 22.619 -25.393 1.00 17.58 224 ALA C CA 1
ATOM 6290 C C . ALA C 1 230 ? 24.028 24.030 -25.739 1.00 21.33 224 ALA C C 1
ATOM 6291 O O . ALA C 1 230 ? 24.348 24.327 -26.889 1.00 20.90 224 ALA C O 1
ATOM 6293 N N . TYR C 1 231 ? 24.022 24.899 -24.731 1.00 18.67 225 TYR C N 1
ATOM 6294 C CA . TYR C 1 231 ? 24.508 26.282 -24.786 1.00 18.21 225 TYR C CA 1
ATOM 6295 C C . TYR C 1 231 ? 25.414 26.520 -23.629 1.00 20.04 225 TYR C C 1
ATOM 6296 O O . TYR C 1 231 ? 25.091 26.125 -22.506 1.00 17.75 225 TYR C O 1
ATOM 6305 N N . ILE C 1 232 ? 26.499 27.230 -23.878 1.00 18.67 226 ILE C N 1
ATOM 6306 C CA . ILE C 1 232 ? 27.472 27.621 -22.867 1.00 18.99 226 ILE C CA 1
ATOM 6307 C C . ILE C 1 232 ? 27.854 29.071 -23.120 1.00 23.16 226 ILE C C 1
ATOM 6308 O O . ILE C 1 232 ? 28.353 29.394 -24.198 1.00 23.45 226 ILE C O 1
ATOM 6313 N N . LEU C 1 233 ? 27.658 29.924 -22.122 1.00 19.47 227 LEU C N 1
ATOM 6314 C CA . LEU C 1 233 ? 28.122 31.291 -22.192 1.00 18.91 227 LEU C CA 1
ATOM 6315 C C . LEU C 1 233 ? 29.442 31.349 -21.441 1.00 22.55 227 LEU C C 1
ATOM 6316 O O . LEU C 1 233 ? 29.487 31.100 -20.236 1.00 20.35 227 LEU C O 1
ATOM 6321 N N . ASP C 1 234 ? 30.517 31.611 -22.171 1.00 20.63 228 ASP C N 1
ATOM 6322 C CA . ASP C 1 234 ? 31.869 31.684 -21.628 1.00 20.85 228 ASP C CA 1
ATOM 6323 C C . ASP C 1 234 ? 32.237 33.159 -21.632 1.00 24.01 228 ASP C C 1
ATOM 6324 O O . ASP C 1 234 ? 32.696 33.688 -22.648 1.00 22.13 228 ASP C O 1
ATOM 6329 N N . HIS C 1 235 ? 31.909 33.838 -20.518 1.00 21.93 229 HIS C N 1
ATOM 6330 C CA . HIS C 1 235 ? 32.067 35.281 -20.280 1.00 23.02 229 HIS C CA 1
ATOM 6331 C C . HIS C 1 235 ? 31.119 36.032 -21.246 1.00 27.19 229 HIS C C 1
ATOM 6332 O O . HIS C 1 235 ? 29.920 36.125 -20.951 1.00 26.94 229 HIS C O 1
ATOM 6339 N N . ARG C 1 236 ? 31.616 36.483 -22.414 1.00 23.18 230 ARG C N 1
ATOM 6340 C CA . ARG C 1 236 ? 30.793 37.173 -23.417 1.00 22.72 230 ARG C CA 1
ATOM 6341 C C . ARG C 1 236 ? 30.639 36.344 -24.708 1.00 24.28 230 ARG C C 1
ATOM 6342 O O . ARG C 1 236 ? 30.010 36.811 -25.658 1.00 23.97 230 ARG C O 1
ATOM 6350 N N . GLU C 1 237 ? 31.267 35.158 -24.768 1.00 20.26 231 GLU C N 1
ATOM 6351 C CA . GLU C 1 237 ? 31.225 34.276 -25.938 1.00 19.47 231 GLU C CA 1
ATOM 6352 C C . GLU C 1 237 ? 30.145 33.214 -25.781 1.00 21.81 231 GLU C C 1
ATOM 6353 O O . GLU C 1 237 ? 30.211 32.400 -24.863 1.00 21.12 231 GLU C O 1
ATOM 6359 N N . LEU C 1 238 ? 29.176 33.191 -26.697 1.00 20.17 232 LEU C N 1
ATOM 6360 C CA . LEU C 1 238 ? 28.104 32.193 -26.628 1.00 19.52 232 LEU C CA 1
ATOM 6361 C C . LEU C 1 238 ? 28.431 31.028 -27.523 1.00 21.36 232 LEU C C 1
ATOM 6362 O O . LEU C 1 238 ? 28.547 31.209 -28.729 1.00 20.99 232 LEU C O 1
ATOM 6367 N N . HIS C 1 239 ? 28.564 29.839 -26.935 1.00 18.20 233 HIS C N 1
ATOM 6368 C CA . HIS C 1 239 ? 28.808 28.571 -27.624 1.00 18.03 233 HIS C CA 1
ATOM 6369 C C . HIS C 1 239 ? 27.482 27.864 -27.825 1.00 21.64 233 HIS C C 1
ATOM 6370 O O . HIS C 1 239 ? 26.731 27.683 -26.860 1.00 19.91 233 HIS C O 1
ATOM 6377 N N . GLU C 1 240 ? 27.172 27.484 -29.065 1.00 18.60 234 GLU C N 1
ATOM 6378 C CA . GLU C 1 240 ? 25.948 26.716 -29.349 1.00 18.34 234 GLU C CA 1
ATOM 6379 C C . GLU C 1 240 ? 26.390 25.347 -29.825 1.00 21.71 234 GLU C C 1
ATOM 6380 O O . GLU C 1 240 ? 27.067 25.252 -30.842 1.00 22.18 234 GLU C O 1
ATOM 6386 N N . ILE C 1 241 ? 26.047 24.297 -29.081 1.00 18.07 235 ILE C N 1
ATOM 6387 C CA . ILE C 1 241 ? 26.547 22.955 -29.348 1.00 16.95 235 ILE C CA 1
ATOM 6388 C C . ILE C 1 241 ? 25.463 22.037 -29.887 1.00 21.89 235 ILE C C 1
ATOM 6389 O O . ILE C 1 241 ? 24.396 21.909 -29.295 1.00 19.82 235 ILE C O 1
ATOM 6394 N N . GLN C 1 242 ? 25.804 21.332 -30.970 1.00 20.06 236 GLN C N 1
ATOM 6395 C CA . GLN C 1 242 ? 24.977 20.316 -31.599 1.00 20.06 236 GLN C CA 1
ATOM 6396 C C . GLN C 1 242 ? 25.696 18.990 -31.387 1.00 24.12 236 GLN C C 1
ATOM 6397 O O . GLN C 1 242 ? 26.694 18.717 -32.059 1.00 23.85 236 GLN C O 1
ATOM 6403 N N . PRO C 1 243 ? 25.276 18.208 -30.381 1.00 20.16 237 PRO C N 1
ATOM 6404 C CA . PRO C 1 243 ? 25.941 16.912 -30.131 1.00 20.55 237 PRO C CA 1
ATOM 6405 C C . PRO C 1 243 ? 25.975 16.053 -31.389 1.00 24.25 237 PRO C C 1
ATOM 6406 O O . PRO C 1 243 ? 24.993 16.028 -32.136 1.00 22.84 237 PRO C O 1
ATOM 6410 N N . GLY C 1 244 ? 27.118 15.423 -31.636 1.00 22.42 238 GLY C N 1
ATOM 6411 C CA . GLY C 1 244 ? 27.335 14.614 -32.832 1.00 22.86 238 GLY C CA 1
ATOM 6412 C C . GLY C 1 244 ? 27.798 15.392 -34.055 1.00 25.59 238 GLY C C 1
ATOM 6413 O O . GLY C 1 244 ? 28.181 14.784 -35.060 1.00 26.01 238 GLY C O 1
ATOM 6414 N N . VAL C 1 245 ? 27.789 16.733 -33.993 1.00 20.90 239 VAL C N 1
ATOM 6415 C CA . VAL C 1 245 ? 28.194 17.599 -35.124 1.00 21.55 239 VAL C CA 1
ATOM 6416 C C . VAL C 1 245 ? 29.329 18.553 -34.729 1.00 24.73 239 VAL C C 1
ATOM 6417 O O . VAL C 1 245 ? 30.337 18.641 -35.440 1.00 24.43 239 VAL C O 1
ATOM 6421 N N . GLY C 1 246 ? 29.123 19.311 -33.655 1.00 20.03 240 GLY C N 1
ATOM 6422 C CA . GLY C 1 246 ? 30.117 20.275 -33.201 1.00 18.53 240 GLY C CA 1
ATOM 6423 C C . GLY C 1 246 ? 29.489 21.520 -32.640 1.00 21.14 240 GLY C C 1
ATOM 6424 O O . GLY C 1 246 ? 28.398 21.469 -32.052 1.00 19.53 240 GLY C O 1
ATOM 6425 N N . ARG C 1 247 ? 30.226 22.639 -32.726 1.00 16.56 241 ARG C N 1
ATOM 6426 C CA . ARG C 1 247 ? 29.736 23.870 -32.146 1.00 15.43 241 ARG C CA 1
ATOM 6427 C C . ARG C 1 247 ? 30.144 25.093 -32.947 1.00 21.99 241 ARG C C 1
ATOM 6428 O O . ARG C 1 247 ? 31.081 25.059 -33.736 1.00 22.12 241 ARG C O 1
ATOM 6436 N N . LYS C 1 248 ? 29.412 26.178 -32.716 1.00 19.57 242 LYS C N 1
ATOM 6437 C CA . LYS C 1 248 ? 29.662 27.488 -33.279 1.00 20.39 242 LYS C CA 1
ATOM 6438 C C . LYS C 1 248 ? 29.718 28.447 -32.103 1.00 24.26 242 LYS C C 1
ATOM 6439 O O . LYS C 1 248 ? 29.126 28.176 -31.049 1.00 22.62 242 LYS C O 1
ATOM 6445 N N . THR C 1 249 ? 30.455 29.536 -32.263 1.00 19.59 243 THR C N 1
ATOM 6446 C CA . THR C 1 249 ? 30.673 30.526 -31.215 1.00 20.11 243 THR C CA 1
ATOM 6447 C C . THR C 1 249 ? 30.482 31.918 -31.760 1.00 25.89 243 THR C C 1
ATOM 6448 O O . THR C 1 249 ? 30.802 32.180 -32.927 1.00 24.99 243 THR C O 1
ATOM 6452 N N . ARG C 1 250 ? 29.955 32.813 -30.925 1.00 22.91 244 ARG C N 1
ATOM 6453 C CA . ARG C 1 250 ? 29.761 34.201 -31.300 1.00 21.83 244 ARG C CA 1
ATOM 6454 C C . ARG C 1 250 ? 29.900 35.104 -30.068 1.00 25.47 244 ARG C C 1
ATOM 6455 O O . ARG C 1 250 ? 29.484 34.721 -28.966 1.00 23.18 244 ARG C O 1
ATOM 6463 N N . GLN C 1 251 ? 30.561 36.264 -30.253 1.00 22.04 245 GLN C N 1
ATOM 6464 C CA . GLN C 1 251 ? 30.785 37.236 -29.196 1.00 22.66 245 GLN C CA 1
ATOM 6465 C C . GLN C 1 251 ? 29.547 38.105 -29.019 1.00 28.43 245 GLN C C 1
ATOM 6466 O O . GLN C 1 251 ? 28.955 38.560 -29.999 1.00 28.70 245 GLN C O 1
ATOM 6472 N N . LEU C 1 252 ? 29.177 38.350 -27.767 1.00 24.48 246 LEU C N 1
ATOM 6473 C CA . LEU C 1 252 ? 28.044 39.185 -27.419 1.00 24.50 246 LEU C CA 1
ATOM 6474 C C . LEU C 1 252 ? 28.523 40.485 -26.799 1.00 30.67 246 LEU C C 1
ATOM 6475 O O . LEU C 1 252 ? 29.541 40.497 -26.096 1.00 29.71 246 LEU C O 1
ATOM 6480 N N . THR C 1 253 ? 27.781 41.577 -27.048 1.00 27.80 247 THR C N 1
ATOM 6481 C CA . THR C 1 253 ? 28.030 42.865 -26.409 1.00 28.56 247 THR C CA 1
ATOM 6482 C C . THR C 1 253 ? 27.527 42.770 -24.957 1.00 34.19 247 THR C C 1
ATOM 6483 O O . THR C 1 253 ? 26.661 41.929 -24.704 1.00 33.45 247 THR C O 1
ATOM 6487 N N . PRO C 1 254 ? 27.935 43.665 -24.022 1.00 32.56 248 PRO C N 1
ATOM 6488 C CA . PRO C 1 254 ? 27.383 43.602 -22.656 1.00 33.12 248 PRO C CA 1
ATOM 6489 C C . PRO C 1 254 ? 25.842 43.577 -22.627 1.00 36.83 248 PRO C C 1
ATOM 6490 O O . PRO C 1 254 ? 25.267 42.785 -21.881 1.00 35.66 248 PRO C O 1
ATOM 6494 N N . ALA C 1 255 ? 25.176 44.367 -23.498 1.00 33.87 249 ALA C N 1
ATOM 6495 C CA . ALA C 1 255 ? 23.713 44.399 -23.593 1.00 33.51 249 ALA C CA 1
ATOM 6496 C C . ALA C 1 255 ? 23.147 43.070 -24.095 1.00 34.10 249 ALA C C 1
ATOM 6497 O O . ALA C 1 255 ? 22.144 42.591 -23.553 1.00 33.04 249 ALA C O 1
ATOM 6499 N N . GLU C 1 256 ? 23.791 42.461 -25.117 1.00 29.11 250 GLU C N 1
ATOM 6500 C CA . GLU C 1 256 ? 23.339 41.182 -25.683 1.00 27.78 250 GLU C CA 1
ATOM 6501 C C . GLU C 1 256 ? 23.477 40.037 -24.672 1.00 29.44 250 GLU C C 1
ATOM 6502 O O . GLU C 1 256 ? 22.690 39.097 -24.727 1.00 27.43 250 GLU C O 1
ATOM 6508 N N . VAL C 1 257 ? 24.460 40.122 -23.748 1.00 25.84 251 VAL C N 1
ATOM 6509 C CA . VAL C 1 257 ? 24.639 39.109 -22.702 1.00 25.77 251 VAL C CA 1
ATOM 6510 C C . VAL C 1 257 ? 23.381 39.082 -21.821 1.00 29.88 251 VAL C C 1
ATOM 6511 O O . VAL C 1 257 ? 22.804 38.008 -21.638 1.00 27.84 251 VAL C O 1
ATOM 6515 N N . LEU C 1 258 ? 22.932 40.258 -21.315 1.00 27.45 252 LEU C N 1
ATOM 6516 C CA . LEU C 1 258 ? 21.698 40.329 -20.511 1.00 27.90 252 LEU C CA 1
ATOM 6517 C C . LEU C 1 258 ? 20.504 39.797 -21.294 1.00 29.71 252 LEU C C 1
ATOM 6518 O O . LEU C 1 258 ? 19.647 39.114 -20.726 1.00 27.72 252 LEU C O 1
ATOM 6523 N N . ALA C 1 259 ? 20.445 40.110 -22.609 1.00 27.02 253 ALA C N 1
ATOM 6524 C CA . ALA C 1 259 ? 19.365 39.639 -23.485 1.00 26.74 253 ALA C CA 1
ATOM 6525 C C . ALA C 1 259 ? 19.381 38.119 -23.603 1.00 29.50 253 ALA C C 1
ATOM 6526 O O . ALA C 1 259 ? 18.347 37.479 -23.422 1.00 29.52 253 ALA C O 1
ATOM 6528 N N . THR C 1 260 ? 20.565 37.549 -23.897 1.00 26.80 254 THR C N 1
ATOM 6529 C CA . THR C 1 260 ? 20.790 36.112 -24.056 1.00 24.89 254 THR C CA 1
ATOM 6530 C C . THR C 1 260 ? 20.518 35.398 -22.731 1.00 25.17 254 THR C C 1
ATOM 6531 O O . THR C 1 260 ? 19.882 34.351 -22.747 1.00 22.42 254 THR C O 1
ATOM 6535 N N . LEU C 1 261 ? 20.939 35.985 -21.596 1.00 22.77 255 LEU C N 1
ATOM 6536 C CA . LEU C 1 261 ? 20.694 35.385 -20.272 1.00 22.49 255 LEU C CA 1
ATOM 6537 C C . LEU C 1 261 ? 19.196 35.163 -20.038 1.00 25.77 255 LEU C C 1
ATOM 6538 O O . LEU C 1 261 ? 18.797 34.088 -19.604 1.00 22.66 255 LEU C O 1
ATOM 6543 N N . ARG C 1 262 ? 18.360 36.146 -20.414 1.00 24.05 256 ARG C N 1
ATOM 6544 C CA . ARG C 1 262 ? 16.903 36.053 -20.259 1.00 24.50 256 ARG C CA 1
ATOM 6545 C C . ARG C 1 262 ? 16.276 35.143 -21.327 1.00 29.24 256 ARG C C 1
ATOM 6546 O O . ARG C 1 262 ? 15.548 34.213 -20.981 1.00 28.71 256 ARG C O 1
ATOM 6554 N N . GLU C 1 263 ? 16.541 35.413 -22.614 1.00 27.82 257 GLU C N 1
ATOM 6555 C CA . GLU C 1 263 ? 15.923 34.678 -23.717 1.00 28.71 257 GLU C CA 1
ATOM 6556 C C . GLU C 1 263 ? 16.371 33.200 -23.816 1.00 33.41 257 GLU C C 1
ATOM 6557 O O . GLU C 1 263 ? 15.517 32.325 -23.980 1.00 33.37 257 GLU C O 1
ATOM 6563 N N . ILE C 1 264 ? 17.688 32.922 -23.745 1.00 28.43 258 ILE C N 1
ATOM 6564 C CA . ILE C 1 264 ? 18.179 31.550 -23.905 1.00 28.04 258 ILE C CA 1
ATOM 6565 C C . ILE C 1 264 ? 18.182 30.801 -22.581 1.00 27.77 258 ILE C C 1
ATOM 6566 O O . ILE C 1 264 ? 17.751 29.652 -22.530 1.00 27.36 258 ILE C O 1
ATOM 6571 N N . PHE C 1 265 ? 18.680 31.435 -21.518 1.00 22.29 259 PHE C N 1
ATOM 6572 C CA . PHE C 1 265 ? 18.861 30.736 -20.251 1.00 20.65 259 PHE C CA 1
ATOM 6573 C C . PHE C 1 265 ? 17.795 30.964 -19.183 1.00 24.39 259 PHE C C 1
ATOM 6574 O O . PHE C 1 265 ? 17.795 30.230 -18.199 1.00 22.82 259 PHE C O 1
ATOM 6582 N N . GLY C 1 266 ? 16.914 31.947 -19.366 1.00 23.88 260 GLY C N 1
ATOM 6583 C CA . GLY C 1 266 ? 15.881 32.277 -18.382 1.00 23.11 260 GLY C CA 1
ATOM 6584 C C . GLY C 1 266 ? 16.442 32.894 -17.116 1.00 27.77 260 GLY C C 1
ATOM 6585 O O . GLY C 1 266 ? 15.839 32.764 -16.046 1.00 29.93 260 GLY C O 1
ATOM 6586 N N . ILE C 1 267 ? 17.624 33.534 -17.216 1.00 22.34 261 ILE C N 1
ATOM 6587 C CA . ILE C 1 267 ? 18.296 34.176 -16.087 1.00 22.55 261 ILE C CA 1
ATOM 6588 C C . ILE C 1 267 ? 18.121 35.695 -16.194 1.00 30.81 261 ILE C C 1
ATOM 6589 O O . ILE C 1 267 ? 18.401 36.283 -17.244 1.00 29.71 261 ILE C O 1
ATOM 6594 N N . GLU C 1 268 ? 17.653 36.315 -15.098 1.00 28.76 262 GLU C N 1
ATOM 6595 C CA . GLU C 1 268 ? 17.463 37.765 -14.982 1.00 29.85 262 GLU C CA 1
ATOM 6596 C C . GLU C 1 268 ? 17.926 38.208 -13.609 1.00 33.74 262 GLU C C 1
ATOM 6597 O O . GLU C 1 268 ? 17.526 37.623 -12.599 1.00 32.02 262 GLU C O 1
ATOM 6603 N N . LEU C 1 269 ? 18.797 39.208 -13.569 1.00 32.44 263 LEU C N 1
ATOM 6604 C CA . LEU C 1 269 ? 19.318 39.725 -12.309 1.00 33.49 263 LEU C CA 1
ATOM 6605 C C . LEU C 1 269 ? 18.514 40.937 -11.864 1.00 43.03 263 LEU C C 1
ATOM 6606 O O . LEU C 1 269 ? 17.761 41.516 -12.664 1.00 42.92 263 LEU C O 1
ATOM 6611 N N . GLY C 1 270 ? 18.688 41.318 -10.593 1.00 42.50 264 GLY C N 1
ATOM 6612 C CA . GLY C 1 270 ? 18.081 42.519 -10.028 1.00 43.11 264 GLY C CA 1
ATOM 6613 C C . GLY C 1 270 ? 18.757 43.735 -10.631 1.00 48.28 264 GLY C C 1
ATOM 6614 O O . GLY C 1 270 ? 19.889 43.628 -11.121 1.00 48.07 264 GLY C O 1
ATOM 6615 N N . ALA C 1 271 ? 18.072 44.897 -10.604 1.00 45.52 265 ALA C N 1
ATOM 6616 C CA . ALA C 1 271 ? 18.529 46.172 -11.181 1.00 44.89 265 ALA C CA 1
ATOM 6617 C C . ALA C 1 271 ? 20.023 46.453 -10.931 1.00 47.76 265 ALA C C 1
ATOM 6618 O O . ALA C 1 271 ? 20.758 46.688 -11.895 1.00 47.63 265 ALA C O 1
ATOM 6620 N N . ASP C 1 272 ? 20.471 46.358 -9.663 1.00 43.67 266 ASP C N 1
ATOM 6621 C CA . ASP C 1 272 ? 21.847 46.619 -9.220 1.00 43.27 266 ASP C CA 1
ATOM 6622 C C . ASP C 1 272 ? 22.847 45.549 -9.664 1.00 44.93 266 ASP C C 1
ATOM 6623 O O . ASP C 1 272 ? 23.978 45.896 -10.019 1.00 43.19 266 ASP C O 1
ATOM 6628 N N . ASP C 1 273 ? 22.460 44.256 -9.613 1.00 41.81 267 ASP C N 1
ATOM 6629 C CA . ASP C 1 273 ? 23.356 43.175 -10.041 1.00 41.45 267 ASP C CA 1
ATOM 6630 C C . ASP C 1 273 ? 23.526 43.192 -11.564 1.00 42.35 267 ASP C C 1
ATOM 6631 O O . ASP C 1 273 ? 24.610 42.873 -12.052 1.00 41.44 267 ASP C O 1
ATOM 6636 N N . SER C 1 274 ? 22.469 43.598 -12.295 1.00 37.78 268 SER C N 1
ATOM 6637 C CA . SER C 1 274 ? 22.461 43.757 -13.751 1.00 37.58 268 SER C CA 1
ATOM 6638 C C . SER C 1 274 ? 23.420 44.894 -14.156 1.00 42.20 268 SER C C 1
ATOM 6639 O O . SER C 1 274 ? 24.154 44.749 -15.135 1.00 42.23 268 SER C O 1
ATOM 6642 N N . THR C 1 275 ? 23.441 46.003 -13.367 1.00 37.99 269 THR C N 1
ATOM 6643 C CA . THR C 1 275 ? 24.332 47.154 -13.565 1.00 37.16 269 THR C CA 1
ATOM 6644 C C . THR C 1 275 ? 25.783 46.721 -13.336 1.00 40.07 269 THR C C 1
ATOM 6645 O O . THR C 1 275 ? 26.662 47.033 -14.141 1.00 39.88 269 THR C O 1
ATOM 6649 N N . LEU C 1 276 ? 26.023 45.987 -12.242 1.00 36.49 270 LEU C N 1
ATOM 6650 C CA . LEU C 1 276 ? 27.344 45.491 -11.877 1.00 35.76 270 LEU C CA 1
ATOM 6651 C C . LEU C 1 276 ? 27.824 44.426 -12.870 1.00 37.25 270 LEU C C 1
ATOM 6652 O O . LEU C 1 276 ? 29.013 44.414 -13.187 1.00 37.29 270 LEU C O 1
ATOM 6657 N N . LEU C 1 277 ? 26.925 43.565 -13.394 1.00 33.09 271 LEU C N 1
ATOM 6658 C CA . LEU C 1 277 ? 27.365 42.545 -14.362 1.00 32.70 271 LEU C CA 1
ATOM 6659 C C . LEU C 1 277 ? 27.893 43.210 -15.632 1.00 38.38 271 LEU C C 1
ATOM 6660 O O . LEU C 1 277 ? 28.982 42.853 -16.076 1.00 37.76 271 LEU C O 1
ATOM 6665 N N . LEU C 1 278 ? 27.164 44.226 -16.158 1.00 37.20 272 LEU C N 1
ATOM 6666 C CA . LEU C 1 278 ? 27.536 45.015 -17.343 1.00 37.55 272 LEU C CA 1
ATOM 6667 C C . LEU C 1 278 ? 28.926 45.636 -17.173 1.00 43.55 272 LEU C C 1
ATOM 6668 O O . LEU C 1 278 ? 29.697 45.691 -18.132 1.00 42.38 272 LEU C O 1
ATOM 6673 N N . GLU C 1 279 ? 29.242 46.071 -15.935 1.00 42.42 273 GLU C N 1
ATOM 6674 C CA . GLU C 1 279 ? 30.522 46.648 -15.534 1.00 43.03 273 GLU C CA 1
ATOM 6675 C C . GLU C 1 279 ? 31.610 45.581 -15.631 1.00 47.86 273 GLU C C 1
ATOM 6676 O O . GLU C 1 279 ? 32.628 45.833 -16.271 1.00 47.97 273 GLU C O 1
ATOM 6682 N N . ARG C 1 280 ? 31.370 44.375 -15.049 1.00 44.70 274 ARG C N 1
ATOM 6683 C CA . ARG C 1 280 ? 32.291 43.227 -15.099 1.00 44.80 274 ARG C CA 1
ATOM 6684 C C . ARG C 1 280 ? 32.521 42.740 -16.538 1.00 50.79 274 ARG C C 1
ATOM 6685 O O . ARG C 1 280 ? 33.623 42.299 -16.865 1.00 52.04 274 ARG C O 1
ATOM 6693 N N . LEU C 1 281 ? 31.473 42.807 -17.385 1.00 46.71 275 LEU C N 1
ATOM 6694 C CA . LEU C 1 281 ? 31.521 42.376 -18.783 1.00 46.26 275 LEU C CA 1
ATOM 6695 C C . LEU C 1 281 ? 32.348 43.340 -19.638 1.00 53.30 275 LEU C C 1
ATOM 6696 O O . LEU C 1 281 ? 33.094 42.887 -20.506 1.00 53.50 275 LEU C O 1
ATOM 6701 N N . ALA C 1 282 ? 32.226 44.654 -19.385 1.00 51.28 276 ALA C N 1
ATOM 6702 C CA . ALA C 1 282 ? 32.974 45.686 -20.096 1.00 52.03 276 ALA C CA 1
ATOM 6703 C C . ALA C 1 282 ? 34.153 46.154 -19.229 1.00 58.13 276 ALA C C 1
ATOM 6704 O O . ALA C 1 282 ? 34.086 47.214 -18.592 1.00 58.69 276 ALA C O 1
ATOM 6706 N N . GLU C 1 283 ? 35.214 45.319 -19.169 1.00 55.05 277 GLU C N 1
ATOM 6707 C CA . GLU C 1 283 ? 36.426 45.570 -18.387 1.00 55.43 277 GLU C CA 1
ATOM 6708 C C . GLU C 1 283 ? 37.698 45.378 -19.210 1.00 60.69 277 GLU C C 1
ATOM 6709 O O . GLU C 1 283 ? 37.676 44.685 -20.231 1.00 60.85 277 GLU C O 1
ATOM 6715 N N . GLN C 1 284 ? 38.814 45.991 -18.728 1.00 57.43 278 GLN C N 1
ATOM 6716 C CA . GLN C 1 284 ? 40.189 45.970 -19.258 1.00 82.57 278 GLN C CA 1
ATOM 6717 C C . GLN C 1 284 ? 40.308 46.719 -20.597 1.00 101.95 278 GLN C C 1
ATOM 6718 O O . GLN C 1 284 ? 39.566 46.470 -21.546 1.00 60.00 278 GLN C O 1
ATOM 6724 N N . VAL D 1 1 ? 10.214 -21.859 -67.481 1.00 52.30 -5 VAL D N 1
ATOM 6725 C CA . VAL D 1 1 ? 9.601 -20.941 -66.513 1.00 52.27 -5 VAL D CA 1
ATOM 6726 C C . VAL D 1 1 ? 10.711 -20.052 -65.895 1.00 56.10 -5 VAL D C 1
ATOM 6727 O O . VAL D 1 1 ? 11.741 -20.598 -65.474 1.00 55.54 -5 VAL D O 1
ATOM 6731 N N . PRO D 1 2 ? 10.527 -18.696 -65.848 1.00 52.39 -4 PRO D N 1
ATOM 6732 C CA . PRO D 1 2 ? 11.569 -17.823 -65.264 1.00 51.97 -4 PRO D CA 1
ATOM 6733 C C . PRO D 1 2 ? 11.838 -18.126 -63.789 1.00 54.80 -4 PRO D C 1
ATOM 6734 O O . PRO D 1 2 ? 10.901 -18.454 -63.053 1.00 54.63 -4 PRO D O 1
ATOM 6738 N N . ARG D 1 3 ? 13.120 -18.049 -63.375 1.00 50.43 -3 ARG D N 1
ATOM 6739 C CA . ARG D 1 3 ? 13.550 -18.311 -61.999 1.00 50.40 -3 ARG D CA 1
ATOM 6740 C C . ARG D 1 3 ? 12.977 -17.268 -61.040 1.00 55.52 -3 ARG D C 1
ATOM 6741 O O . ARG D 1 3 ? 13.065 -16.066 -61.309 1.00 55.70 -3 ARG D O 1
ATOM 6749 N N . GLY D 1 4 ? 12.413 -17.751 -59.929 1.00 52.62 -2 GLY D N 1
ATOM 6750 C CA . GLY D 1 4 ? 11.846 -16.925 -58.866 1.00 52.61 -2 GLY D CA 1
ATOM 6751 C C . GLY D 1 4 ? 12.886 -16.084 -58.148 1.00 56.42 -2 GLY D C 1
ATOM 6752 O O . GLY D 1 4 ? 14.092 -16.212 -58.405 1.00 55.60 -2 GLY D O 1
ATOM 6753 N N . SER D 1 5 ? 12.426 -15.200 -57.247 1.00 52.62 -1 SER D N 1
ATOM 6754 C CA . SER D 1 5 ? 13.326 -14.321 -56.501 1.00 51.54 -1 SER D CA 1
ATOM 6755 C C . SER D 1 5 ? 14.138 -15.084 -55.452 1.00 52.32 -1 SER D C 1
ATOM 6756 O O . SER D 1 5 ? 15.312 -14.751 -55.265 1.00 52.36 -1 SER D O 1
ATOM 6759 N N . HIS D 1 6 ? 13.530 -16.110 -54.781 1.00 46.25 0 HIS D N 1
ATOM 6760 C CA . HIS D 1 6 ? 14.142 -16.898 -53.679 1.00 44.48 0 HIS D CA 1
ATOM 6761 C C . HIS D 1 6 ? 14.600 -15.917 -52.570 1.00 45.33 0 HIS D C 1
ATOM 6762 O O . HIS D 1 6 ? 15.701 -16.044 -52.037 1.00 43.96 0 HIS D O 1
ATOM 6769 N N . MET D 1 7 ? 13.751 -14.895 -52.300 1.00 40.88 1 MET D N 1
ATOM 6770 C CA . MET D 1 7 ? 13.927 -13.726 -51.430 1.00 39.79 1 MET D CA 1
ATOM 6771 C C . MET D 1 7 ? 14.737 -14.028 -50.162 1.00 38.46 1 MET D C 1
ATOM 6772 O O . MET D 1 7 ? 15.777 -13.406 -49.944 1.00 37.88 1 MET D O 1
ATOM 6777 N N . TRP D 1 8 ? 14.291 -15.002 -49.370 1.00 31.46 2 TRP D N 1
ATOM 6778 C CA . TRP D 1 8 ? 14.917 -15.331 -48.098 1.00 29.17 2 TRP D CA 1
ATOM 6779 C C . TRP D 1 8 ? 15.869 -16.530 -48.191 1.00 32.11 2 TRP D C 1
ATOM 6780 O O . TRP D 1 8 ? 16.432 -16.929 -47.178 1.00 30.22 2 TRP D O 1
ATOM 6791 N N . ASN D 1 9 ? 16.075 -17.074 -49.403 1.00 30.47 3 ASN D N 1
ATOM 6792 C CA . ASN D 1 9 ? 16.975 -18.202 -49.682 1.00 30.65 3 ASN D CA 1
ATOM 6793 C C . ASN D 1 9 ? 16.704 -19.415 -48.790 1.00 34.34 3 ASN D C 1
ATOM 6794 O O . ASN D 1 9 ? 17.638 -20.005 -48.238 1.00 34.64 3 ASN D O 1
ATOM 6799 N N . GLY D 1 10 ? 15.430 -19.793 -48.692 1.00 32.12 4 GLY D N 1
ATOM 6800 C CA . GLY D 1 10 ? 14.988 -20.955 -47.928 1.00 32.99 4 GLY D CA 1
ATOM 6801 C C . GLY D 1 10 ? 15.614 -22.261 -48.398 1.00 38.91 4 GLY D C 1
ATOM 6802 O O . GLY D 1 10 ? 15.960 -23.118 -47.578 1.00 37.57 4 GLY D O 1
ATOM 6803 N N . ASP D 1 11 ? 15.810 -22.399 -49.723 1.00 37.01 5 ASP D N 1
ATOM 6804 C CA . ASP D 1 11 ? 16.373 -23.597 -50.357 1.00 37.29 5 ASP D CA 1
ATOM 6805 C C . ASP D 1 11 ? 17.844 -23.846 -49.985 1.00 39.93 5 ASP D C 1
ATOM 6806 O O . ASP D 1 11 ? 18.270 -24.997 -50.022 1.00 40.01 5 ASP D O 1
ATOM 6811 N N . GLU D 1 12 ? 18.609 -22.790 -49.624 1.00 35.72 6 GLU D N 1
ATOM 6812 C CA . GLU D 1 12 ? 20.031 -22.897 -49.249 1.00 34.99 6 GLU D CA 1
ATOM 6813 C C . GLU D 1 12 ? 20.223 -23.353 -47.786 1.00 36.36 6 GLU D C 1
ATOM 6814 O O . GLU D 1 12 ? 21.336 -23.718 -47.389 1.00 35.60 6 GLU D O 1
ATOM 6820 N N . LEU D 1 13 ? 19.152 -23.288 -46.985 1.00 30.45 7 LEU D N 1
ATOM 6821 C CA . LEU D 1 13 ? 19.191 -23.675 -45.586 1.00 29.00 7 LEU D CA 1
ATOM 6822 C C . LEU D 1 13 ? 19.214 -25.193 -45.426 1.00 33.02 7 LEU D C 1
ATOM 6823 O O . LEU D 1 13 ? 18.495 -25.909 -46.129 1.00 31.56 7 LEU D O 1
ATOM 6828 N N . GLN D 1 14 ? 20.024 -25.669 -44.469 1.00 30.47 8 GLN D N 1
ATOM 6829 C CA . GLN D 1 14 ? 20.067 -27.074 -44.069 1.00 29.57 8 GLN D CA 1
ATOM 6830 C C . GLN D 1 14 ? 19.019 -27.185 -42.966 1.00 32.93 8 GLN D C 1
ATOM 6831 O O . GLN D 1 14 ? 19.326 -26.949 -41.796 1.00 31.67 8 GLN D O 1
ATOM 6837 N N . LEU D 1 15 ? 17.760 -27.445 -43.366 1.00 30.19 9 LEU D N 1
ATOM 6838 C CA . LEU D 1 15 ? 16.575 -27.471 -42.511 1.00 30.72 9 LEU D CA 1
ATOM 6839 C C . LEU D 1 15 ? 16.682 -28.428 -41.328 1.00 35.54 9 LEU D C 1
ATOM 6840 O O . LEU D 1 15 ? 16.493 -27.963 -40.198 1.00 35.40 9 LEU D O 1
ATOM 6845 N N . ASP D 1 16 ? 16.968 -29.741 -41.560 1.00 31.44 10 ASP D N 1
ATOM 6846 C CA . ASP D 1 16 ? 17.056 -30.723 -40.464 1.00 31.08 10 ASP D CA 1
ATOM 6847 C C . ASP D 1 16 ? 18.165 -30.377 -39.486 1.00 32.64 10 ASP D C 1
ATOM 6848 O O . ASP D 1 16 ? 18.000 -30.572 -38.285 1.00 30.80 10 ASP D O 1
ATOM 6853 N N . GLU D 1 17 ? 19.295 -29.875 -40.008 1.00 29.55 11 GLU D N 1
ATOM 6854 C CA . GLU D 1 17 ? 20.450 -29.487 -39.208 1.00 29.51 11 GLU D CA 1
ATOM 6855 C C . GLU D 1 17 ? 20.093 -28.313 -38.285 1.00 30.89 11 GLU D C 1
ATOM 6856 O O . GLU D 1 17 ? 20.434 -28.332 -37.098 1.00 28.33 11 GLU D O 1
ATOM 6862 N N . TYR D 1 18 ? 19.392 -27.309 -38.833 1.00 27.17 12 TYR D N 1
ATOM 6863 C CA . TYR D 1 18 ? 18.960 -26.148 -38.051 1.00 25.68 12 TYR D CA 1
ATOM 6864 C C . TYR D 1 18 ? 17.987 -26.589 -36.974 1.00 29.01 12 TYR D C 1
ATOM 6865 O O . TYR D 1 18 ? 18.132 -26.174 -35.823 1.00 28.75 12 TYR D O 1
ATOM 6874 N N . LEU D 1 19 ? 16.980 -27.407 -37.347 1.00 26.04 13 LEU D N 1
ATOM 6875 C CA . LEU D 1 19 ? 15.924 -27.833 -36.421 1.00 26.01 13 LEU D CA 1
ATOM 6876 C C . LEU D 1 19 ? 16.457 -28.701 -35.291 1.00 29.05 13 LEU D C 1
ATOM 6877 O O . LEU D 1 19 ? 15.940 -28.615 -34.179 1.00 27.99 13 LEU D O 1
ATOM 6882 N N . ALA D 1 20 ? 17.504 -29.502 -35.561 1.00 26.51 14 ALA D N 1
ATOM 6883 C CA . ALA D 1 20 ? 18.138 -30.339 -34.545 1.00 26.92 14 ALA D CA 1
ATOM 6884 C C . ALA D 1 20 ? 18.905 -29.449 -33.568 1.00 31.26 14 ALA D C 1
ATOM 6885 O O . ALA D 1 20 ? 18.780 -29.624 -32.350 1.00 30.59 14 ALA D O 1
ATOM 6887 N N . PHE D 1 21 ? 19.655 -28.453 -34.117 1.00 27.82 15 PHE D N 1
ATOM 6888 C CA . PHE D 1 21 ? 20.452 -27.503 -33.345 1.00 27.28 15 PHE D CA 1
ATOM 6889 C C . PHE D 1 21 ? 19.585 -26.704 -32.360 1.00 30.42 15 PHE D C 1
ATOM 6890 O O . PHE D 1 21 ? 20.013 -26.486 -31.228 1.00 29.66 15 PHE D O 1
ATOM 6898 N N . ILE D 1 22 ? 18.395 -26.255 -32.793 1.00 27.32 16 ILE D N 1
ATOM 6899 C CA . ILE D 1 22 ? 17.487 -25.479 -31.937 1.00 26.45 16 ILE D CA 1
ATOM 6900 C C . ILE D 1 22 ? 16.588 -26.415 -31.071 1.00 31.27 16 ILE D C 1
ATOM 6901 O O . ILE D 1 22 ? 15.751 -25.934 -30.308 1.00 31.38 16 ILE D O 1
ATOM 6906 N N . GLY D 1 23 ? 16.801 -27.729 -31.169 1.00 29.95 17 GLY D N 1
ATOM 6907 C CA . GLY D 1 23 ? 16.059 -28.732 -30.402 1.00 29.87 17 GLY D CA 1
ATOM 6908 C C . GLY D 1 23 ? 14.593 -28.835 -30.767 1.00 32.73 17 GLY D C 1
ATOM 6909 O O . GLY D 1 23 ? 13.756 -29.139 -29.913 1.00 32.46 17 GLY D O 1
ATOM 6910 N N . PHE D 1 24 ? 14.269 -28.568 -32.039 1.00 29.52 18 PHE D N 1
ATOM 6911 C CA . PHE D 1 24 ? 12.897 -28.653 -32.533 1.00 28.78 18 PHE D CA 1
ATOM 6912 C C . PHE D 1 24 ? 12.590 -30.066 -33.030 1.00 37.53 18 PHE D C 1
ATOM 6913 O O . PHE D 1 24 ? 13.370 -30.635 -33.799 1.00 37.00 18 PHE D O 1
ATOM 6921 N N . ASP D 1 25 ? 11.409 -30.583 -32.665 1.00 36.32 19 ASP D N 1
ATOM 6922 C CA . ASP D 1 25 ? 10.907 -31.869 -33.147 1.00 37.49 19 ASP D CA 1
ATOM 6923 C C . ASP D 1 25 ? 9.377 -31.817 -33.225 1.00 41.55 19 ASP D C 1
ATOM 6924 O O . ASP D 1 25 ? 8.753 -30.927 -32.641 1.00 41.21 19 ASP D O 1
ATOM 6929 N N . GLY D 1 26 ? 8.800 -32.757 -33.962 1.00 38.26 20 GLY D N 1
ATOM 6930 C CA . GLY D 1 26 ? 7.359 -32.851 -34.144 1.00 37.90 20 GLY D CA 1
ATOM 6931 C C . GLY D 1 26 ? 6.877 -32.186 -35.411 1.00 40.74 20 GLY D C 1
ATOM 6932 O O . GLY D 1 26 ? 7.648 -32.004 -36.357 1.00 39.18 20 GLY D O 1
ATOM 6933 N N . ASP D 1 27 ? 5.586 -31.810 -35.413 1.00 38.22 21 ASP D N 1
ATOM 6934 C CA . ASP D 1 27 ? 4.849 -31.179 -36.511 1.00 37.83 21 ASP D CA 1
ATOM 6935 C C . ASP D 1 27 ? 5.576 -29.927 -37.013 1.00 39.42 21 ASP D C 1
ATOM 6936 O O . ASP D 1 27 ? 5.962 -29.082 -36.206 1.00 38.66 21 ASP D O 1
ATOM 6941 N N . ARG D 1 28 ? 5.819 -29.860 -38.336 1.00 34.71 22 ARG D N 1
ATOM 6942 C CA . ARG D 1 28 ? 6.510 -28.755 -39.018 1.00 34.55 22 ARG D CA 1
ATOM 6943 C C . ARG D 1 28 ? 5.528 -27.876 -39.810 1.00 39.39 22 ARG D C 1
ATOM 6944 O O . ARG D 1 28 ? 5.968 -26.992 -40.555 1.00 39.28 22 ARG D O 1
ATOM 6952 N N . SER D 1 29 ? 4.199 -28.127 -39.664 1.00 36.28 23 SER D N 1
ATOM 6953 C CA . SER D 1 29 ? 3.145 -27.364 -40.352 1.00 36.34 23 SER D CA 1
ATOM 6954 C C . SER D 1 29 ? 3.255 -25.853 -40.038 1.00 39.80 23 SER D C 1
ATOM 6955 O O . SER D 1 29 ? 3.553 -25.519 -38.892 1.00 39.94 23 SER D O 1
ATOM 6958 N N . PRO D 1 30 ? 3.021 -24.933 -41.009 1.00 35.34 24 PRO D N 1
ATOM 6959 C CA . PRO D 1 30 ? 3.154 -23.492 -40.700 1.00 34.55 24 PRO D CA 1
ATOM 6960 C C . PRO D 1 30 ? 2.005 -22.950 -39.828 1.00 37.45 24 PRO D C 1
ATOM 6961 O O . PRO D 1 30 ? 1.092 -22.273 -40.319 1.00 36.69 24 PRO D O 1
ATOM 6965 N N . THR D 1 31 ? 2.079 -23.246 -38.516 1.00 32.27 25 THR D N 1
ATOM 6966 C CA . THR D 1 31 ? 1.085 -22.869 -37.508 1.00 32.18 25 THR D CA 1
ATOM 6967 C C . THR D 1 31 ? 1.711 -22.102 -36.320 1.00 34.89 25 THR D C 1
ATOM 6968 O O . THR D 1 31 ? 2.938 -22.063 -36.188 1.00 33.80 25 THR D O 1
ATOM 6972 N N . LEU D 1 32 ? 0.856 -21.559 -35.417 1.00 30.80 26 LEU D N 1
ATOM 6973 C CA . LEU D 1 32 ? 1.278 -20.832 -34.219 1.00 29.24 26 LEU D CA 1
ATOM 6974 C C . LEU D 1 32 ? 2.043 -21.732 -33.246 1.00 32.13 26 LEU D C 1
ATOM 6975 O O . LEU D 1 32 ? 3.052 -21.304 -32.670 1.00 30.11 26 LEU D O 1
ATOM 6980 N N . GLU D 1 33 ? 1.553 -22.970 -33.048 1.00 28.48 27 GLU D N 1
ATOM 6981 C CA . GLU D 1 33 ? 2.195 -23.962 -32.181 1.00 28.94 27 GLU D CA 1
ATOM 6982 C C . GLU D 1 33 ? 3.654 -24.207 -32.649 1.00 28.88 27 GLU D C 1
ATOM 6983 O O . GLU D 1 33 ? 4.577 -24.179 -31.840 1.00 26.68 27 GLU D O 1
ATOM 6989 N N . THR D 1 34 ? 3.844 -24.391 -33.955 1.00 25.49 28 THR D N 1
ATOM 6990 C CA . THR D 1 34 ? 5.158 -24.599 -34.567 1.00 25.82 28 THR D CA 1
ATOM 6991 C C . THR D 1 34 ? 6.012 -23.330 -34.401 1.00 27.98 28 THR D C 1
ATOM 6992 O O . THR D 1 34 ? 7.149 -23.422 -33.944 1.00 26.36 28 THR D O 1
ATOM 6996 N N . LEU D 1 35 ? 5.441 -22.156 -34.726 1.00 24.21 29 LEU D N 1
ATOM 6997 C CA . LEU D 1 35 ? 6.136 -20.869 -34.600 1.00 22.34 29 LEU D CA 1
ATOM 6998 C C . LEU D 1 35 ? 6.645 -20.657 -33.171 1.00 24.86 29 LEU D C 1
ATOM 6999 O O . LEU D 1 35 ? 7.777 -20.204 -32.994 1.00 23.37 29 LEU D O 1
ATOM 7004 N N . ARG D 1 36 ? 5.831 -21.028 -32.153 1.00 23.84 30 ARG D N 1
ATOM 7005 C CA . ARG D 1 36 ? 6.216 -20.915 -30.742 1.00 22.60 30 ARG D CA 1
ATOM 7006 C C . ARG D 1 36 ? 7.428 -21.781 -30.443 1.00 26.83 30 ARG D C 1
ATOM 7007 O O . ARG D 1 36 ? 8.372 -21.302 -29.808 1.00 26.28 30 ARG D O 1
ATOM 7015 N N . ARG D 1 37 ? 7.423 -23.040 -30.918 1.00 23.46 31 ARG D N 1
ATOM 7016 C CA . ARG D 1 37 ? 8.548 -23.950 -30.680 1.00 23.01 31 ARG D CA 1
ATOM 7017 C C . ARG D 1 37 ? 9.809 -23.473 -31.412 1.00 24.04 31 ARG D C 1
ATOM 7018 O O . ARG D 1 37 ? 10.898 -23.597 -30.857 1.00 23.54 31 ARG D O 1
ATOM 7026 N N . LEU D 1 38 ? 9.652 -22.885 -32.620 1.00 21.33 32 LEU D N 1
ATOM 7027 C CA . LEU D 1 38 ? 10.766 -22.368 -33.429 1.00 20.72 32 LEU D CA 1
ATOM 7028 C C . LEU D 1 38 ? 11.429 -21.177 -32.755 1.00 23.64 32 LEU D C 1
ATOM 7029 O O . LEU D 1 38 ? 12.646 -21.156 -32.640 1.00 23.05 32 LEU D O 1
ATOM 7034 N N . GLN D 1 39 ? 10.640 -20.171 -32.348 1.00 19.93 33 GLN D N 1
ATOM 7035 C CA . GLN D 1 39 ? 11.214 -18.991 -31.712 1.00 18.83 33 GLN D CA 1
ATOM 7036 C C . GLN D 1 39 ? 11.896 -19.370 -30.390 1.00 21.29 33 GLN D C 1
ATOM 7037 O O . GLN D 1 39 ? 13.057 -18.991 -30.172 1.00 19.15 33 GLN D O 1
ATOM 7043 N N . ARG D 1 40 ? 11.205 -20.148 -29.531 1.00 19.54 34 ARG D N 1
ATOM 7044 C CA . ARG D 1 40 ? 11.794 -20.534 -28.249 1.00 19.65 34 ARG D CA 1
ATOM 7045 C C . ARG D 1 40 ? 13.143 -21.256 -28.435 1.00 24.29 34 ARG D C 1
ATOM 7046 O O . ARG D 1 40 ? 14.122 -20.888 -27.782 1.00 23.31 34 ARG D O 1
ATOM 7054 N N . GLY D 1 41 ? 13.186 -22.229 -29.344 1.00 21.97 35 GLY D N 1
ATOM 7055 C CA . GLY D 1 41 ? 14.396 -23.002 -29.641 1.00 21.40 35 GLY D CA 1
ATOM 7056 C C . GLY D 1 41 ? 15.512 -22.151 -30.218 1.00 23.21 35 GLY D C 1
ATOM 7057 O O . GLY D 1 41 ? 16.673 -22.308 -29.843 1.00 22.02 35 GLY D O 1
ATOM 7058 N N . HIS D 1 42 ? 15.160 -21.208 -31.088 1.00 18.89 36 HIS D N 1
ATOM 7059 C CA . HIS D 1 42 ? 16.141 -20.322 -31.736 1.00 18.64 36 HIS D CA 1
ATOM 7060 C C . HIS D 1 42 ? 16.784 -19.375 -30.714 1.00 19.33 36 HIS D C 1
ATOM 7061 O O . HIS D 1 42 ? 18.016 -19.285 -30.651 1.00 17.35 36 HIS D O 1
ATOM 7068 N N . VAL D 1 43 ? 15.947 -18.670 -29.927 1.00 15.41 37 VAL D N 1
ATOM 7069 C CA . VAL D 1 43 ? 16.408 -17.669 -28.948 1.00 15.27 37 VAL D CA 1
ATOM 7070 C C . VAL D 1 43 ? 17.298 -18.352 -27.895 1.00 19.76 37 VAL D C 1
ATOM 7071 O O . VAL D 1 43 ? 18.379 -17.845 -27.594 1.00 16.43 37 VAL D O 1
ATOM 7075 N N . LEU D 1 44 ? 16.911 -19.552 -27.439 1.00 18.55 38 LEU D N 1
ATOM 7076 C CA . LEU D 1 44 ? 17.698 -20.256 -26.430 1.00 19.72 38 LEU D CA 1
ATOM 7077 C C . LEU D 1 44 ? 19.033 -20.852 -26.948 1.00 25.08 38 LEU D C 1
ATOM 7078 O O . LEU D 1 44 ? 19.983 -20.903 -26.175 1.00 24.33 38 LEU D O 1
ATOM 7083 N N . ASN D 1 45 ? 19.112 -21.298 -28.215 1.00 21.94 39 ASN D N 1
ATOM 7084 C CA . ASN D 1 45 ? 20.305 -22.006 -28.702 1.00 21.28 39 ASN D CA 1
ATOM 7085 C C . ASN D 1 45 ? 21.225 -21.228 -29.656 1.00 22.67 39 ASN D C 1
ATOM 7086 O O . ASN D 1 45 ? 22.439 -21.438 -29.613 1.00 20.85 39 ASN D O 1
ATOM 7091 N N . ILE D 1 46 ? 20.676 -20.367 -30.524 1.00 19.23 40 ILE D N 1
ATOM 7092 C CA . ILE D 1 46 ? 21.510 -19.581 -31.446 1.00 16.89 40 ILE D CA 1
ATOM 7093 C C . ILE D 1 46 ? 22.178 -18.496 -30.639 1.00 20.67 40 ILE D C 1
ATOM 7094 O O . ILE D 1 46 ? 21.511 -17.740 -29.930 1.00 19.35 40 ILE D O 1
ATOM 7099 N N . LYS D 1 47 ? 23.510 -18.445 -30.733 1.00 17.66 41 LYS D N 1
ATOM 7100 C CA . LYS D 1 47 ? 24.297 -17.558 -29.908 1.00 17.46 41 LYS D CA 1
ATOM 7101 C C . LYS D 1 47 ? 24.240 -16.131 -30.410 1.00 19.11 41 LYS D C 1
ATOM 7102 O O . LYS D 1 47 ? 23.950 -15.900 -31.584 1.00 18.90 41 LYS D O 1
ATOM 7108 N N . TRP D 1 48 ? 24.447 -15.166 -29.509 1.00 17.31 42 TRP D N 1
ATOM 7109 C CA . TRP D 1 48 ? 24.365 -13.756 -29.875 1.00 16.13 42 TRP D CA 1
ATOM 7110 C C . TRP D 1 48 ? 25.671 -13.049 -29.557 1.00 19.70 42 TRP D C 1
ATOM 7111 O O . TRP D 1 48 ? 26.102 -13.059 -28.414 1.00 17.67 42 TRP D O 1
ATOM 7122 N N . GLU D 1 49 ? 26.301 -12.418 -30.572 1.00 17.73 43 GLU D N 1
ATOM 7123 C CA . GLU D 1 49 ? 27.574 -11.689 -30.436 1.00 17.32 43 GLU D CA 1
ATOM 7124 C C . GLU D 1 49 ? 27.867 -10.892 -31.694 1.00 20.33 43 GLU D C 1
ATOM 7125 O O . GLU D 1 49 ? 27.296 -11.179 -32.745 1.00 19.55 43 GLU D O 1
ATOM 7131 N N . ASN D 1 50 ? 28.773 -9.912 -31.590 1.00 17.61 44 ASN D N 1
ATOM 7132 C CA . ASN D 1 50 ? 29.157 -9.006 -32.685 1.00 18.17 44 ASN D CA 1
ATOM 7133 C C . ASN D 1 50 ? 30.673 -9.021 -32.944 1.00 23.13 44 ASN D C 1
ATOM 7134 O O . ASN D 1 50 ? 31.197 -8.030 -33.475 1.00 23.47 44 ASN D O 1
ATOM 7139 N N . LEU D 1 51 ? 31.388 -10.106 -32.533 1.00 20.73 45 LEU D N 1
ATOM 7140 C CA . LEU D 1 51 ? 32.852 -10.142 -32.571 1.00 22.15 45 LEU D CA 1
ATOM 7141 C C . LEU D 1 51 ? 33.421 -10.000 -33.991 1.00 27.74 45 LEU D C 1
ATOM 7142 O O . LEU D 1 51 ? 34.492 -9.414 -34.130 1.00 27.16 45 LEU D O 1
ATOM 7147 N N . ASP D 1 52 ? 32.656 -10.397 -35.046 1.00 24.23 46 ASP D N 1
ATOM 7148 C CA . ASP D 1 52 ? 33.067 -10.180 -36.428 1.00 23.24 46 ASP D CA 1
ATOM 7149 C C . ASP D 1 52 ? 33.142 -8.687 -36.751 1.00 29.10 46 ASP D C 1
ATOM 7150 O O . ASP D 1 52 ? 34.060 -8.278 -37.476 1.00 29.61 46 ASP D O 1
ATOM 7155 N N . ALA D 1 53 ? 32.202 -7.867 -36.211 1.00 24.99 47 ALA D N 1
ATOM 7156 C CA . ALA D 1 53 ? 32.182 -6.414 -36.439 1.00 25.01 47 ALA D CA 1
ATOM 7157 C C . ALA D 1 53 ? 33.308 -5.743 -35.677 1.00 30.79 47 ALA D C 1
ATOM 7158 O O . ALA D 1 53 ? 33.980 -4.843 -36.212 1.00 29.94 47 ALA D O 1
ATOM 7160 N N . VAL D 1 54 ? 33.560 -6.222 -34.445 1.00 26.52 48 VAL D N 1
ATOM 7161 C CA . VAL D 1 54 ? 34.644 -5.689 -33.622 1.00 26.00 48 VAL D CA 1
ATOM 7162 C C . VAL D 1 54 ? 36.002 -6.017 -34.272 1.00 31.34 48 VAL D C 1
ATOM 7163 O O . VAL D 1 54 ? 36.826 -5.114 -34.401 1.00 32.84 48 VAL D O 1
ATOM 7167 N N . LEU D 1 55 ? 36.203 -7.273 -34.713 1.00 29.14 49 LEU D N 1
ATOM 7168 C CA . LEU D 1 55 ? 37.469 -7.745 -35.292 1.00 30.04 49 LEU D CA 1
ATOM 7169 C C . LEU D 1 55 ? 37.685 -7.373 -36.767 1.00 35.62 49 LEU D C 1
ATOM 7170 O O . LEU D 1 55 ? 38.839 -7.221 -37.164 1.00 35.86 49 LEU D O 1
ATOM 7175 N N . HIS D 1 56 ? 36.615 -7.285 -37.593 1.00 33.11 50 HIS D N 1
ATOM 7176 C CA . HIS D 1 56 ? 36.795 -7.065 -39.033 1.00 33.16 50 HIS D CA 1
ATOM 7177 C C . HIS D 1 56 ? 35.898 -5.972 -39.677 1.00 36.23 50 HIS D C 1
ATOM 7178 O O . HIS D 1 56 ? 36.056 -5.721 -40.882 1.00 34.96 50 HIS D O 1
ATOM 7185 N N . LYS D 1 57 ? 34.997 -5.310 -38.895 1.00 31.35 51 LYS D N 1
ATOM 7186 C CA . LYS D 1 57 ? 34.082 -4.250 -39.373 1.00 31.47 51 LYS D CA 1
ATOM 7187 C C . LYS D 1 57 ? 33.219 -4.754 -40.564 1.00 35.08 51 LYS D C 1
ATOM 7188 O O . LYS D 1 57 ? 32.783 -3.958 -41.408 1.00 32.67 51 LYS D O 1
ATOM 7194 N N . HIS D 1 58 ? 32.964 -6.085 -40.599 1.00 33.15 52 HIS D N 1
ATOM 7195 C CA . HIS D 1 58 ? 32.220 -6.775 -41.656 1.00 34.11 52 HIS D CA 1
ATOM 7196 C C . HIS D 1 58 ? 31.576 -8.054 -41.125 1.00 35.14 52 HIS D C 1
ATOM 7197 O O . HIS D 1 58 ? 32.196 -8.817 -40.366 1.00 33.74 52 HIS D O 1
ATOM 7204 N N . VAL D 1 59 ? 30.326 -8.281 -41.540 1.00 28.94 53 VAL D N 1
ATOM 7205 C CA . VAL D 1 59 ? 29.526 -9.444 -41.159 1.00 27.64 53 VAL D CA 1
ATOM 7206 C C . VAL D 1 59 ? 28.850 -10.018 -42.425 1.00 29.34 53 VAL D C 1
ATOM 7207 O O . VAL D 1 59 ? 28.098 -9.295 -43.081 1.00 28.46 53 VAL D O 1
ATOM 7211 N N . ALA D 1 60 ? 29.092 -11.305 -42.738 1.00 24.12 54 ALA D N 1
ATOM 7212 C CA . ALA D 1 60 ? 28.458 -11.988 -43.874 1.00 23.58 54 ALA D CA 1
ATOM 7213 C C . ALA D 1 60 ? 27.018 -12.345 -43.527 1.00 27.05 54 ALA D C 1
ATOM 7214 O O . ALA D 1 60 ? 26.763 -12.906 -42.449 1.00 25.74 54 ALA D O 1
ATOM 7216 N N . LEU D 1 61 ? 26.076 -12.026 -44.433 1.00 22.68 55 LEU D N 1
ATOM 7217 C CA . LEU D 1 61 ? 24.660 -12.299 -44.184 1.00 21.40 55 LEU D CA 1
ATOM 7218 C C . LEU D 1 61 ? 24.086 -13.387 -45.099 1.00 26.74 55 LEU D C 1
ATOM 7219 O O . LEU D 1 61 ? 22.937 -13.789 -44.899 1.00 26.53 55 LEU D O 1
ATOM 7224 N N . ASP D 1 62 ? 24.872 -13.906 -46.064 1.00 24.09 56 ASP D N 1
ATOM 7225 C CA . ASP D 1 62 ? 24.373 -14.966 -46.954 1.00 23.47 56 ASP D CA 1
ATOM 7226 C C . ASP D 1 62 ? 24.154 -16.271 -46.155 1.00 26.15 56 ASP D C 1
ATOM 7227 O O . ASP D 1 62 ? 24.970 -16.588 -45.281 1.00 26.11 56 ASP D O 1
ATOM 7232 N N . ILE D 1 63 ? 23.058 -17.023 -46.456 1.00 21.17 57 ILE D N 1
ATOM 7233 C CA . ILE D 1 63 ? 22.638 -18.220 -45.710 1.00 22.12 57 ILE D CA 1
ATOM 7234 C C . ILE D 1 63 ? 23.781 -19.243 -45.556 1.00 29.33 57 ILE D C 1
ATOM 7235 O O . ILE D 1 63 ? 23.987 -19.675 -44.416 1.00 26.76 57 ILE D O 1
ATOM 7240 N N . PRO D 1 64 ? 24.532 -19.652 -46.621 1.00 28.75 58 PRO D N 1
ATOM 7241 C CA . PRO D 1 64 ? 25.614 -20.629 -46.410 1.00 28.00 58 PRO D CA 1
ATOM 7242 C C . PRO D 1 64 ? 26.638 -20.185 -45.360 1.00 29.88 58 PRO D C 1
ATOM 7243 O O . PRO D 1 64 ? 27.006 -20.999 -44.508 1.00 30.24 58 PRO D O 1
ATOM 7247 N N . ALA D 1 65 ? 27.101 -18.920 -45.408 1.00 25.81 59 ALA D N 1
ATOM 7248 C CA . ALA D 1 65 ? 28.060 -18.401 -44.435 1.00 25.59 59 ALA D CA 1
ATOM 7249 C C . ALA D 1 65 ? 27.461 -18.340 -43.014 1.00 28.81 59 ALA D C 1
ATOM 7250 O O . ALA D 1 65 ? 28.161 -18.634 -42.046 1.00 28.11 59 ALA D O 1
ATOM 7252 N N . VAL D 1 66 ? 26.191 -17.931 -42.894 1.00 24.01 60 VAL D N 1
ATOM 7253 C CA . VAL D 1 66 ? 25.528 -17.777 -41.593 1.00 23.60 60 VAL D CA 1
ATOM 7254 C C . VAL D 1 66 ? 25.317 -19.138 -40.922 1.00 26.99 60 VAL D C 1
ATOM 7255 O O . VAL D 1 66 ? 25.718 -19.286 -39.775 1.00 26.18 60 VAL D O 1
ATOM 7259 N N . GLN D 1 67 ? 24.722 -20.131 -41.623 1.00 25.55 61 GLN D N 1
ATOM 7260 C CA . GLN D 1 67 ? 24.449 -21.446 -41.033 1.00 25.30 61 GLN D CA 1
ATOM 7261 C C . GLN D 1 67 ? 25.744 -22.211 -40.687 1.00 30.55 61 GLN D C 1
ATOM 7262 O O . GLN D 1 67 ? 25.752 -22.957 -39.711 1.00 30.06 61 GLN D O 1
ATOM 7268 N N . ALA D 1 68 ? 26.825 -22.009 -41.458 1.00 27.68 62 ALA D N 1
ATOM 7269 C CA . ALA D 1 68 ? 28.123 -22.637 -41.181 1.00 27.43 62 ALA D CA 1
ATOM 7270 C C . ALA D 1 68 ? 28.730 -22.039 -39.900 1.00 30.87 62 ALA D C 1
ATOM 7271 O O . ALA D 1 68 ? 29.226 -22.780 -39.060 1.00 31.41 62 ALA D O 1
ATOM 7273 N N . LYS D 1 69 ? 28.649 -20.706 -39.726 1.00 26.95 63 LYS D N 1
ATOM 7274 C CA . LYS D 1 69 ? 29.153 -20.043 -38.521 1.00 25.93 63 LYS D CA 1
ATOM 7275 C C . LYS D 1 69 ? 28.279 -20.384 -37.295 1.00 28.20 63 LYS D C 1
ATOM 7276 O O . LYS D 1 69 ? 28.794 -20.882 -36.298 1.00 26.17 63 LYS D O 1
ATOM 7282 N N . LEU D 1 70 ? 26.959 -20.154 -37.389 1.00 24.72 64 LEU D N 1
ATOM 7283 C CA . LEU D 1 70 ? 26.011 -20.340 -36.281 1.00 23.56 64 LEU D CA 1
ATOM 7284 C C . LEU D 1 70 ? 25.684 -21.790 -35.903 1.00 27.75 64 LEU D C 1
ATOM 7285 O O . LEU D 1 70 ? 25.354 -22.040 -34.738 1.00 27.23 64 LEU D O 1
ATOM 7290 N N . LEU D 1 71 ? 25.725 -22.735 -36.851 1.00 23.98 65 LEU D N 1
ATOM 7291 C CA . LEU D 1 71 ? 25.358 -24.103 -36.503 1.00 24.29 65 LEU D CA 1
ATOM 7292 C C . LEU D 1 71 ? 26.571 -25.059 -36.461 1.00 28.77 65 LEU D C 1
ATOM 7293 O O . LEU D 1 71 ? 26.454 -26.126 -35.859 1.00 28.19 65 LEU D O 1
ATOM 7298 N N . ARG D 1 72 ? 27.712 -24.701 -37.098 1.00 26.64 66 ARG D N 1
ATOM 7299 C CA . ARG D 1 72 ? 28.848 -25.628 -37.180 1.00 27.72 66 ARG D CA 1
ATOM 7300 C C . ARG D 1 72 ? 30.159 -25.128 -36.514 1.00 33.03 66 ARG D C 1
ATOM 7301 O O . ARG D 1 72 ? 31.181 -25.816 -36.568 1.00 33.75 66 ARG D O 1
ATOM 7309 N N . SER D 1 73 ? 30.120 -23.986 -35.835 1.00 28.92 67 SER D N 1
ATOM 7310 C CA . SER D 1 73 ? 31.280 -23.496 -35.103 1.00 27.90 67 SER D CA 1
ATOM 7311 C C . SER D 1 73 ? 30.825 -22.894 -33.744 1.00 30.81 67 SER D C 1
ATOM 7312 O O . SER D 1 73 ? 29.645 -22.544 -33.616 1.00 29.67 67 SER D O 1
ATOM 7315 N N . PRO D 1 74 ? 31.722 -22.765 -32.726 1.00 26.61 68 PRO D N 1
ATOM 7316 C CA . PRO D 1 74 ? 31.291 -22.185 -31.435 1.00 25.37 68 PRO D CA 1
ATOM 7317 C C . PRO D 1 74 ? 31.214 -20.656 -31.535 1.00 26.82 68 PRO D C 1
ATOM 7318 O O . PRO D 1 74 ? 32.030 -19.924 -30.969 1.00 26.22 68 PRO D O 1
ATOM 7322 N N . ARG D 1 75 ? 30.229 -20.181 -32.311 1.00 21.04 69 ARG D N 1
ATOM 7323 C CA . ARG D 1 75 ? 30.015 -18.772 -32.604 1.00 19.88 69 ARG D CA 1
ATOM 7324 C C . ARG D 1 75 ? 28.552 -18.388 -32.606 1.00 22.01 69 ARG D C 1
ATOM 7325 O O . ARG D 1 75 ? 27.661 -19.213 -32.816 1.00 22.39 69 ARG D O 1
ATOM 7333 N N . GLY D 1 76 ? 28.340 -17.103 -32.440 1.00 19.92 70 GLY D N 1
ATOM 7334 C CA . GLY D 1 76 ? 27.031 -16.481 -32.510 1.00 18.74 70 GLY D CA 1
ATOM 7335 C C . GLY D 1 76 ? 27.009 -15.362 -33.529 1.00 22.08 70 GLY D C 1
ATOM 7336 O O . GLY D 1 76 ? 28.004 -15.116 -34.212 1.00 21.66 70 GLY D O 1
ATOM 7337 N N . GLY D 1 77 ? 25.873 -14.688 -33.624 1.00 18.75 71 GLY D N 1
ATOM 7338 C CA . GLY D 1 77 ? 25.671 -13.605 -34.578 1.00 18.87 71 GLY D CA 1
ATOM 7339 C C . GLY D 1 77 ? 24.803 -12.504 -34.029 1.00 22.18 71 GLY D C 1
ATOM 7340 O O . GLY D 1 77 ? 24.227 -12.667 -32.947 1.00 21.70 71 GLY D O 1
ATOM 7341 N N . TYR D 1 78 ? 24.739 -11.351 -34.732 1.00 18.61 72 TYR D N 1
ATOM 7342 C CA . TYR D 1 78 ? 23.873 -10.274 -34.256 1.00 18.27 72 TYR D CA 1
ATOM 7343 C C . TYR D 1 78 ? 22.538 -10.289 -35.034 1.00 20.59 72 TYR D C 1
ATOM 7344 O O . TYR D 1 78 ? 22.272 -11.280 -35.723 1.00 19.33 72 TYR D O 1
ATOM 7353 N N . CYS D 1 79 ? 21.654 -9.287 -34.841 1.00 19.73 73 CYS D N 1
ATOM 7354 C CA . CYS D 1 79 ? 20.268 -9.339 -35.353 1.00 20.85 73 CYS D CA 1
ATOM 7355 C C . CYS D 1 79 ? 20.116 -9.803 -36.814 1.00 21.25 73 CYS D C 1
ATOM 7356 O O . CYS D 1 79 ? 19.278 -10.663 -37.079 1.00 18.98 73 CYS D O 1
ATOM 7359 N N . TYR D 1 80 ? 20.929 -9.265 -37.736 1.00 18.22 74 TYR D N 1
ATOM 7360 C CA . TYR D 1 80 ? 20.774 -9.548 -39.161 1.00 17.25 74 TYR D CA 1
ATOM 7361 C C . TYR D 1 80 ? 21.169 -10.963 -39.514 1.00 19.31 74 TYR D C 1
ATOM 7362 O O . TYR D 1 80 ? 20.615 -11.519 -40.456 1.00 18.96 74 TYR D O 1
ATOM 7371 N N . GLU D 1 81 ? 22.057 -11.580 -38.725 1.00 16.31 75 GLU D N 1
ATOM 7372 C CA . GLU D 1 81 ? 22.437 -12.974 -38.956 1.00 15.67 75 GLU D CA 1
ATOM 7373 C C . GLU D 1 81 ? 21.303 -13.882 -38.496 1.00 20.34 75 GLU D C 1
ATOM 7374 O O . GLU D 1 81 ? 20.944 -14.836 -39.188 1.00 20.01 75 GLU D O 1
ATOM 7380 N N . HIS D 1 82 ? 20.733 -13.558 -37.321 1.00 16.22 76 HIS D N 1
ATOM 7381 C CA . HIS D 1 82 ? 19.592 -14.260 -36.724 1.00 16.49 76 HIS D CA 1
ATOM 7382 C C . HIS D 1 82 ? 18.360 -14.164 -37.638 1.00 20.04 76 HIS D C 1
ATOM 7383 O O . HIS D 1 82 ? 17.678 -15.163 -37.857 1.00 20.09 76 HIS D O 1
ATOM 7390 N N . VAL D 1 83 ? 18.053 -12.950 -38.137 1.00 17.99 77 VAL D N 1
ATOM 7391 C CA . VAL D 1 83 ? 16.883 -12.716 -39.015 1.00 18.70 77 VAL D CA 1
ATOM 7392 C C . VAL D 1 83 ? 17.099 -13.420 -40.369 1.00 23.96 77 VAL D C 1
ATOM 7393 O O . VAL D 1 83 ? 16.146 -14.019 -40.877 1.00 24.06 77 VAL D O 1
ATOM 7397 N N . ALA D 1 84 ? 18.348 -13.442 -40.908 1.00 21.16 78 ALA D N 1
ATOM 7398 C CA . ALA D 1 84 ? 18.606 -14.181 -42.158 1.00 20.58 78 ALA D CA 1
ATOM 7399 C C . ALA D 1 84 ? 18.243 -15.648 -41.949 1.00 24.14 78 ALA D C 1
ATOM 7400 O O . ALA D 1 84 ? 17.488 -16.202 -42.726 1.00 22.55 78 ALA D O 1
ATOM 7402 N N . LEU D 1 85 ? 18.697 -16.242 -40.832 1.00 21.80 79 LEU D N 1
ATOM 7403 C CA . LEU D 1 85 ? 18.460 -17.637 -40.513 1.00 22.15 79 LEU D CA 1
ATOM 7404 C C . LEU D 1 85 ? 17.008 -17.947 -40.234 1.00 23.86 79 LEU D C 1
ATOM 7405 O O . LEU D 1 85 ? 16.489 -18.922 -40.773 1.00 24.07 79 LEU D O 1
ATOM 7410 N N . PHE D 1 86 ? 16.346 -17.134 -39.415 1.00 18.48 80 PHE D N 1
ATOM 7411 C CA . PHE D 1 86 ? 14.963 -17.389 -39.051 1.00 17.60 80 PHE D CA 1
ATOM 7412 C C . PHE D 1 86 ? 14.046 -17.172 -40.234 1.00 21.28 80 PHE D C 1
ATOM 7413 O O . PHE D 1 86 ? 13.126 -17.974 -40.438 1.00 21.31 80 PHE D O 1
ATOM 7421 N N . GLY D 1 87 ? 14.358 -16.153 -41.038 1.00 17.92 81 GLY D N 1
ATOM 7422 C CA . GLY D 1 87 ? 13.646 -15.828 -42.266 1.00 18.46 81 GLY D CA 1
ATOM 7423 C C . GLY D 1 87 ? 13.709 -16.986 -43.234 1.00 23.95 81 GLY D C 1
ATOM 7424 O O . GLY D 1 87 ? 12.704 -17.335 -43.851 1.00 23.17 81 GLY D O 1
ATOM 7425 N N . ALA D 1 88 ? 14.892 -17.621 -43.337 1.00 21.39 82 ALA D N 1
ATOM 7426 C CA . ALA D 1 88 ? 15.082 -18.789 -44.194 1.00 21.62 82 ALA D CA 1
ATOM 7427 C C . ALA D 1 88 ? 14.232 -19.952 -43.713 1.00 26.31 82 ALA D C 1
ATOM 7428 O O . ALA D 1 88 ? 13.602 -20.600 -44.542 1.00 26.16 82 ALA D O 1
ATOM 7430 N N . VAL D 1 89 ? 14.166 -20.188 -42.383 1.00 24.70 83 VAL D N 1
ATOM 7431 C CA . VAL D 1 89 ? 13.350 -21.274 -41.798 1.00 24.71 83 VAL D CA 1
ATOM 7432 C C . VAL D 1 89 ? 11.876 -21.012 -42.065 1.00 27.47 83 VAL D C 1
ATOM 7433 O O . VAL D 1 89 ? 11.177 -21.931 -42.495 1.00 28.73 83 VAL D O 1
ATOM 7437 N N . LEU D 1 90 ? 11.401 -19.763 -41.825 1.00 23.05 84 LEU D N 1
ATOM 7438 C CA . LEU D 1 90 ? 9.989 -19.390 -42.012 1.00 22.15 84 LEU D CA 1
ATOM 7439 C C . LEU D 1 90 ? 9.545 -19.671 -43.461 1.00 25.97 84 LEU D C 1
ATOM 7440 O O . LEU D 1 90 ? 8.451 -20.203 -43.684 1.00 25.56 84 LEU D O 1
ATOM 7445 N N . GLN D 1 91 ? 10.423 -19.352 -44.419 1.00 23.08 85 GLN D N 1
ATOM 7446 C CA . GLN D 1 91 ? 10.228 -19.575 -45.855 1.00 24.18 85 GLN D CA 1
ATOM 7447 C C . GLN D 1 91 ? 10.117 -21.062 -46.174 1.00 29.75 85 GLN D C 1
ATOM 7448 O O . GLN D 1 91 ? 9.221 -21.444 -46.932 1.00 29.91 85 GLN D O 1
ATOM 7454 N N . ARG D 1 92 ? 11.024 -21.896 -45.618 1.00 26.99 86 ARG D N 1
ATOM 7455 C CA . ARG D 1 92 ? 11.040 -23.337 -45.878 1.00 27.09 86 ARG D CA 1
ATOM 7456 C C . ARG D 1 92 ? 9.849 -24.069 -45.309 1.00 33.39 86 ARG D C 1
ATOM 7457 O O . ARG D 1 92 ? 9.417 -25.062 -45.895 1.00 33.88 86 ARG D O 1
ATOM 7465 N N . LEU D 1 93 ? 9.328 -23.612 -44.164 1.00 29.89 87 LEU D N 1
ATOM 7466 C CA . LEU D 1 93 ? 8.207 -24.279 -43.514 1.00 29.51 87 LEU D CA 1
ATOM 7467 C C . LEU D 1 93 ? 6.858 -23.760 -44.037 1.00 33.24 87 LEU D C 1
ATOM 7468 O O . LEU D 1 93 ? 5.812 -24.239 -43.608 1.00 33.81 87 LEU D O 1
ATOM 7473 N N . GLY D 1 94 ? 6.905 -22.837 -44.990 1.00 29.88 88 GLY D N 1
ATOM 7474 C CA . GLY D 1 94 ? 5.730 -22.292 -45.661 1.00 30.21 88 GLY D CA 1
ATOM 7475 C C . GLY D 1 94 ? 4.913 -21.255 -44.920 1.00 32.57 88 GLY D C 1
ATOM 7476 O O . GLY D 1 94 ? 3.721 -21.104 -45.203 1.00 33.11 88 GLY D O 1
ATOM 7477 N N . PHE D 1 95 ? 5.535 -20.506 -43.988 1.00 25.64 89 PHE D N 1
ATOM 7478 C CA . PHE D 1 95 ? 4.815 -19.439 -43.283 1.00 23.47 89 PHE D CA 1
ATOM 7479 C C . PHE D 1 95 ? 4.649 -18.208 -44.177 1.00 27.41 89 PHE D C 1
ATOM 7480 O O . PHE D 1 95 ? 5.473 -17.973 -45.066 1.00 27.51 89 PHE D O 1
ATOM 7488 N N . ASP D 1 96 ? 3.578 -17.436 -43.940 1.00 24.38 90 ASP D N 1
ATOM 7489 C CA . ASP D 1 96 ? 3.291 -16.154 -44.594 1.00 24.67 90 ASP D CA 1
ATOM 7490 C C . ASP D 1 96 ? 3.887 -15.069 -43.680 1.00 27.07 90 ASP D C 1
ATOM 7491 O O . ASP D 1 96 ? 3.357 -14.803 -42.599 1.00 26.74 90 ASP D O 1
ATOM 7496 N N . PHE D 1 97 ? 5.014 -14.489 -44.083 1.00 23.23 91 PHE D N 1
ATOM 7497 C CA . PHE D 1 97 ? 5.725 -13.530 -43.227 1.00 21.38 91 PHE D CA 1
ATOM 7498 C C . PHE D 1 97 ? 6.384 -12.414 -44.018 1.00 23.17 91 PHE D C 1
ATOM 7499 O O . PHE D 1 97 ? 6.508 -12.486 -45.235 1.00 22.31 91 PHE D O 1
ATOM 7507 N N . TYR D 1 98 ? 6.890 -11.416 -43.294 1.00 19.97 92 TYR D N 1
ATOM 7508 C CA . TYR D 1 98 ? 7.602 -10.295 -43.873 1.00 19.11 92 TYR D CA 1
ATOM 7509 C C . TYR D 1 98 ? 8.612 -9.754 -42.874 1.00 20.28 92 TYR D C 1
ATOM 7510 O O . TYR D 1 98 ? 8.514 -10.023 -41.675 1.00 20.37 92 TYR D O 1
ATOM 7519 N N . GLY D 1 99 ? 9.595 -9.045 -43.404 1.00 15.83 93 GLY D N 1
ATOM 7520 C CA . GLY D 1 99 ? 10.639 -8.420 -42.619 1.00 16.18 93 GLY D CA 1
ATOM 7521 C C . GLY D 1 99 ? 10.285 -7.008 -42.247 1.00 18.71 93 GLY D C 1
ATOM 7522 O O . GLY D 1 99 ? 9.566 -6.321 -42.983 1.00 18.03 93 GLY D O 1
ATOM 7523 N N . ILE D 1 100 ? 10.746 -6.579 -41.064 1.00 15.37 94 ILE D N 1
ATOM 7524 C CA . ILE D 1 100 ? 10.578 -5.211 -40.578 1.00 14.70 94 ILE D CA 1
ATOM 7525 C C . ILE D 1 100 ? 11.906 -4.739 -39.985 1.00 17.43 94 ILE D C 1
ATOM 7526 O O . ILE D 1 100 ? 12.849 -5.539 -39.850 1.00 17.06 94 ILE D O 1
ATOM 7531 N N . GLN D 1 101 ? 11.969 -3.445 -39.659 1.00 14.74 95 GLN D N 1
ATOM 7532 C CA . GLN D 1 101 ? 13.096 -2.800 -38.999 1.00 15.82 95 GLN D CA 1
ATOM 7533 C C . GLN D 1 101 ? 12.617 -2.002 -37.810 1.00 19.82 95 GLN D C 1
ATOM 7534 O O . GLN D 1 101 ? 11.607 -1.296 -37.901 1.00 18.84 95 GLN D O 1
ATOM 7540 N N . GLY D 1 102 ? 13.376 -2.082 -36.721 1.00 16.13 96 GLY D N 1
ATOM 7541 C CA . GLY D 1 102 ? 13.109 -1.323 -35.507 1.00 15.88 96 GLY D CA 1
ATOM 7542 C C . GLY D 1 102 ? 14.212 -0.335 -35.174 1.00 17.44 96 GLY D C 1
ATOM 7543 O O . GLY D 1 102 ? 15.352 -0.497 -35.612 1.00 17.64 96 GLY D O 1
ATOM 7544 N N . ARG D 1 103 ? 13.860 0.705 -34.393 1.00 14.67 97 ARG D N 1
ATOM 7545 C CA . ARG D 1 103 ? 14.777 1.739 -33.883 1.00 13.68 97 ARG D CA 1
ATOM 7546 C C . ARG D 1 103 ? 15.034 1.430 -32.407 1.00 19.44 97 ARG D C 1
ATOM 7547 O O . ARG D 1 103 ? 14.114 1.571 -31.597 1.00 18.10 97 ARG D O 1
ATOM 7555 N N . VAL D 1 104 ? 16.252 0.960 -32.064 1.00 18.91 98 VAL D N 1
ATOM 7556 C CA . VAL D 1 104 ? 16.598 0.588 -30.684 1.00 19.89 98 VAL D CA 1
ATOM 7557 C C . VAL D 1 104 ? 16.820 1.862 -29.892 1.00 22.71 98 VAL D C 1
ATOM 7558 O O . VAL D 1 104 ? 17.772 2.592 -30.139 1.00 22.91 98 VAL D O 1
ATOM 7562 N N . GLN D 1 105 ? 15.951 2.103 -28.919 1.00 19.35 99 GLN D N 1
ATOM 7563 C CA . GLN D 1 105 ? 15.950 3.319 -28.115 1.00 18.24 99 GLN D CA 1
ATOM 7564 C C . GLN D 1 105 ? 16.578 3.135 -26.755 1.00 21.09 99 GLN D C 1
ATOM 7565 O O . GLN D 1 105 ? 17.271 4.049 -26.298 1.00 21.08 99 GLN D O 1
ATOM 7571 N N . MET D 1 106 ? 16.264 2.020 -26.065 1.00 17.27 100 MET D N 1
ATOM 7572 C CA . MET D 1 106 ? 16.731 1.734 -24.684 1.00 16.82 100 MET D CA 1
ATOM 7573 C C . MET D 1 106 ? 16.477 2.941 -23.766 1.00 19.86 100 MET D C 1
ATOM 7574 O O . MET D 1 106 ? 17.393 3.399 -23.065 1.00 20.08 100 MET D O 1
ATOM 7579 N N . GLY D 1 107 ? 15.259 3.482 -23.835 1.00 15.41 101 GLY D N 1
ATOM 7580 C CA . GLY D 1 107 ? 14.828 4.613 -23.016 1.00 16.08 101 GLY D CA 1
ATOM 7581 C C . GLY D 1 107 ? 14.995 6.006 -23.586 1.00 21.15 101 GLY D C 1
ATOM 7582 O O . GLY D 1 107 ? 14.340 6.937 -23.116 1.00 20.85 101 GLY D O 1
ATOM 7583 N N . ALA D 1 108 ? 15.886 6.182 -24.567 1.00 19.19 102 ALA D N 1
ATOM 7584 C CA . ALA D 1 108 ? 16.157 7.519 -25.113 1.00 18.91 102 ALA D CA 1
ATOM 7585 C C . ALA D 1 108 ? 14.963 8.090 -25.900 1.00 20.76 102 ALA D C 1
ATOM 7586 O O . ALA D 1 108 ? 14.222 7.344 -26.551 1.00 18.81 102 ALA D O 1
ATOM 7588 N N . THR D 1 109 ? 14.759 9.407 -25.800 1.00 17.70 103 THR D N 1
ATOM 7589 C CA . THR D 1 109 ? 13.692 10.112 -26.537 1.00 16.08 103 THR D CA 1
ATOM 7590 C C . THR D 1 109 ? 14.201 10.552 -27.915 1.00 20.40 103 THR D C 1
ATOM 7591 O O . THR D 1 109 ? 13.395 10.684 -28.855 1.00 20.80 103 THR D O 1
ATOM 7595 N N . THR D 1 110 ? 15.528 10.796 -28.049 1.00 17.07 104 THR D N 1
ATOM 7596 C CA . THR D 1 110 ? 16.142 11.169 -29.333 1.00 17.03 104 THR D CA 1
ATOM 7597 C C . THR D 1 110 ? 16.031 9.965 -30.283 1.00 19.79 104 THR D C 1
ATOM 7598 O O . THR D 1 110 ? 16.509 8.889 -29.953 1.00 16.43 104 THR D O 1
ATOM 7602 N N . ILE D 1 111 ? 15.361 10.144 -31.433 1.00 18.79 105 ILE D N 1
ATOM 7603 C CA . ILE D 1 111 ? 15.156 9.074 -32.419 1.00 17.83 105 ILE D CA 1
ATOM 7604 C C . ILE D 1 111 ? 16.497 8.492 -32.902 1.00 22.00 105 ILE D C 1
ATOM 7605 O O . ILE D 1 111 ? 17.398 9.247 -33.299 1.00 21.83 105 ILE D O 1
ATOM 7610 N N . ARG D 1 112 ? 16.608 7.147 -32.853 1.00 17.28 106 ARG D N 1
ATOM 7611 C CA . ARG D 1 112 ? 17.753 6.356 -33.305 1.00 16.73 106 ARG D CA 1
ATOM 7612 C C . ARG D 1 112 ? 17.465 5.811 -34.708 1.00 21.22 106 ARG D C 1
ATOM 7613 O O . ARG D 1 112 ? 16.289 5.721 -35.065 1.00 18.07 106 ARG D O 1
ATOM 7621 N N . PRO D 1 113 ? 18.471 5.396 -35.519 1.00 21.78 107 PRO D N 1
ATOM 7622 C CA . PRO D 1 113 ? 18.133 4.860 -36.851 1.00 21.24 107 PRO D CA 1
ATOM 7623 C C . PRO D 1 113 ? 17.505 3.466 -36.734 1.00 24.44 107 PRO D C 1
ATOM 7624 O O . PRO D 1 113 ? 17.614 2.801 -35.692 1.00 21.53 107 PRO D O 1
ATOM 7628 N N . ALA D 1 114 ? 16.789 3.059 -37.786 1.00 22.21 108 ALA D N 1
ATOM 7629 C CA . ALA D 1 114 ? 16.072 1.786 -37.824 1.00 23.50 108 ALA D CA 1
ATOM 7630 C C . ALA D 1 114 ? 17.034 0.668 -38.184 1.00 29.04 108 ALA D C 1
ATOM 7631 O O . ALA D 1 114 ? 17.062 0.207 -39.328 1.00 31.60 108 ALA D O 1
ATOM 7633 N N . THR D 1 115 ? 17.833 0.227 -37.189 1.00 24.54 109 THR D N 1
ATOM 7634 C CA . THR D 1 115 ? 18.872 -0.768 -37.406 1.00 25.18 109 THR D CA 1
ATOM 7635 C C . THR D 1 115 ? 18.667 -2.078 -36.586 1.00 26.55 109 THR D C 1
ATOM 7636 O O . THR D 1 115 ? 19.644 -2.789 -36.297 1.00 26.34 109 THR D O 1
ATOM 7640 N N . HIS D 1 116 ? 17.407 -2.453 -36.307 1.00 18.67 110 HIS D N 1
ATOM 7641 C CA . HIS D 1 116 ? 17.150 -3.743 -35.667 1.00 16.40 110 HIS D CA 1
ATOM 7642 C C . HIS D 1 116 ? 16.135 -4.533 -36.487 1.00 20.52 110 HIS D C 1
ATOM 7643 O O . HIS D 1 116 ? 14.966 -4.174 -36.524 1.00 21.14 110 HIS D O 1
ATOM 7650 N N . GLY D 1 117 ? 16.595 -5.592 -37.139 1.00 15.97 111 GLY D N 1
ATOM 7651 C CA . GLY D 1 117 ? 15.730 -6.428 -37.963 1.00 15.31 111 GLY D CA 1
ATOM 7652 C C . GLY D 1 117 ? 14.889 -7.384 -37.141 1.00 18.57 111 GLY D C 1
ATOM 7653 O O . GLY D 1 117 ? 15.385 -7.962 -36.169 1.00 17.94 111 GLY D O 1
ATOM 7654 N N . MET D 1 118 ? 13.606 -7.549 -37.531 1.00 14.66 112 MET D N 1
ATOM 7655 C CA . MET D 1 118 ? 12.629 -8.472 -36.922 1.00 13.87 112 MET D CA 1
ATOM 7656 C C . MET D 1 118 ? 11.736 -9.020 -38.021 1.00 18.74 112 MET D C 1
ATOM 7657 O O . MET D 1 118 ? 11.730 -8.479 -39.141 1.00 18.46 112 MET D O 1
ATOM 7662 N N . LEU D 1 119 ? 10.963 -10.061 -37.703 1.00 15.61 113 LEU D N 1
ATOM 7663 C CA . LEU D 1 119 ? 10.052 -10.688 -38.651 1.00 16.42 113 LEU D CA 1
ATOM 7664 C C . LEU D 1 119 ? 8.640 -10.712 -38.101 1.00 19.61 113 LEU D C 1
ATOM 7665 O O . LEU D 1 119 ? 8.454 -10.827 -36.883 1.00 19.85 113 LEU D O 1
ATOM 7670 N N . VAL D 1 120 ? 7.647 -10.520 -38.988 1.00 15.11 114 VAL D N 1
ATOM 7671 C CA . VAL D 1 120 ? 6.231 -10.533 -38.591 1.00 15.44 114 VAL D CA 1
ATOM 7672 C C . VAL D 1 120 ? 5.573 -11.687 -39.361 1.00 21.11 114 VAL D C 1
ATOM 7673 O O . VAL D 1 120 ? 5.745 -11.781 -40.574 1.00 20.60 114 VAL D O 1
ATOM 7677 N N . VAL D 1 121 ? 4.847 -12.559 -38.650 1.00 18.65 115 VAL D N 1
ATOM 7678 C CA . VAL D 1 121 ? 4.164 -13.730 -39.211 1.00 18.82 115 VAL D CA 1
ATOM 7679 C C . VAL D 1 121 ? 2.643 -13.500 -39.210 1.00 23.85 115 VAL D C 1
ATOM 7680 O O . VAL D 1 121 ? 2.074 -13.102 -38.192 1.00 23.80 115 VAL D O 1
ATOM 7684 N N . ARG D 1 122 ? 1.987 -13.779 -40.361 1.00 21.62 116 ARG D N 1
ATOM 7685 C CA . ARG D 1 122 ? 0.533 -13.655 -40.509 1.00 22.48 116 ARG D CA 1
ATOM 7686 C C . ARG D 1 122 ? -0.125 -15.029 -40.328 1.00 28.46 116 ARG D C 1
ATOM 7687 O O . ARG D 1 122 ? 0.165 -15.944 -41.107 1.00 28.48 116 ARG D O 1
ATOM 7695 N N . LEU D 1 123 ? -0.969 -15.186 -39.281 1.00 25.63 117 LEU D N 1
ATOM 7696 C CA . LEU D 1 123 ? -1.693 -16.433 -38.997 1.00 26.29 117 LEU D CA 1
ATOM 7697 C C . LEU D 1 123 ? -3.154 -16.115 -38.744 1.00 32.12 117 LEU D C 1
ATOM 7698 O O . LEU D 1 123 ? -3.476 -15.381 -37.799 1.00 31.72 117 LEU D O 1
ATOM 7703 N N . ALA D 1 124 ? -4.042 -16.646 -39.610 1.00 29.76 118 ALA D N 1
ATOM 7704 C CA . ALA D 1 124 ? -5.497 -16.426 -39.550 1.00 30.27 118 ALA D CA 1
ATOM 7705 C C . ALA D 1 124 ? -5.790 -14.904 -39.531 1.00 34.20 118 ALA D C 1
ATOM 7706 O O . ALA D 1 124 ? -5.201 -14.178 -40.331 1.00 33.52 118 ALA D O 1
ATOM 7708 N N . ALA D 1 125 ? -6.634 -14.412 -38.614 1.00 31.70 119 ALA D N 1
ATOM 7709 C CA . ALA D 1 125 ? -6.956 -12.982 -38.549 1.00 31.98 119 ALA D CA 1
ATOM 7710 C C . ALA D 1 125 ? -5.887 -12.160 -37.768 1.00 33.62 119 ALA D C 1
ATOM 7711 O O . ALA D 1 125 ? -6.122 -10.983 -37.476 1.00 34.50 119 ALA D O 1
ATOM 7713 N N . GLU D 1 126 ? -4.715 -12.759 -37.472 1.00 26.73 120 GLU D N 1
ATOM 7714 C CA . GLU D 1 126 ? -3.705 -12.134 -36.597 1.00 23.32 120 GLU D CA 1
ATOM 7715 C C . GLU D 1 126 ? -2.277 -11.967 -37.185 1.00 23.12 120 GLU D C 1
ATOM 7716 O O . GLU D 1 126 ? -1.901 -12.587 -38.183 1.00 21.77 120 GLU D O 1
ATOM 7722 N N . GLN D 1 127 ? -1.477 -11.141 -36.490 1.00 17.21 121 GLN D N 1
ATOM 7723 C CA . GLN D 1 127 ? -0.069 -10.890 -36.783 1.00 16.50 121 GLN D CA 1
ATOM 7724 C C . GLN D 1 127 ? 0.764 -11.164 -35.542 1.00 19.90 121 GLN D C 1
ATOM 7725 O O . GLN D 1 127 ? 0.347 -10.826 -34.442 1.00 20.57 121 GLN D O 1
ATOM 7731 N N . TRP D 1 128 ? 1.909 -11.842 -35.716 1.00 19.46 122 TRP D N 1
ATOM 7732 C CA . TRP D 1 128 ? 2.791 -12.211 -34.618 1.00 18.59 122 TRP D CA 1
ATOM 7733 C C . TRP D 1 128 ? 4.193 -11.634 -34.807 1.00 19.85 122 TRP D C 1
ATOM 7734 O O . TRP D 1 128 ? 4.857 -11.945 -35.794 1.00 18.57 122 TRP D O 1
ATOM 7745 N N . LEU D 1 129 ? 4.658 -10.829 -33.839 1.00 15.39 123 LEU D N 1
ATOM 7746 C CA . LEU D 1 129 ? 6.013 -10.274 -33.901 1.00 14.23 123 LEU D CA 1
ATOM 7747 C C . LEU D 1 129 ? 7.021 -11.329 -33.460 1.00 17.83 123 LEU D C 1
ATOM 7748 O O . LEU D 1 129 ? 6.900 -11.864 -32.348 1.00 17.54 123 LEU D O 1
ATOM 7753 N N . CYS D 1 130 ? 8.013 -11.613 -34.311 1.00 15.39 124 CYS D N 1
ATOM 7754 C CA . CYS D 1 130 ? 9.066 -12.571 -33.993 1.00 15.97 124 CYS D CA 1
ATOM 7755 C C . CYS D 1 130 ? 10.382 -11.831 -33.868 1.00 18.86 124 CYS D C 1
ATOM 7756 O O . CYS D 1 130 ? 11.125 -11.665 -34.857 1.00 18.80 124 CYS D O 1
ATOM 7759 N N . ASP D 1 131 ? 10.645 -11.313 -32.652 1.00 15.39 125 ASP D N 1
ATOM 7760 C CA . ASP D 1 131 ? 11.880 -10.571 -32.344 1.00 14.11 125 ASP D CA 1
ATOM 7761 C C . ASP D 1 131 ? 12.908 -11.591 -31.873 1.00 19.50 125 ASP D C 1
ATOM 7762 O O . ASP D 1 131 ? 13.096 -11.785 -30.671 1.00 20.56 125 ASP D O 1
ATOM 7767 N N . VAL D 1 132 ? 13.497 -12.315 -32.817 1.00 15.86 126 VAL D N 1
ATOM 7768 C CA . VAL D 1 132 ? 14.381 -13.449 -32.517 1.00 16.08 126 VAL D CA 1
ATOM 7769 C C . VAL D 1 132 ? 15.861 -13.092 -32.361 1.00 19.89 126 VAL D C 1
ATOM 7770 O O . VAL D 1 132 ? 16.610 -13.935 -31.869 1.00 19.18 126 VAL D O 1
ATOM 7774 N N . GLY D 1 133 ? 16.284 -11.929 -32.839 1.00 16.24 127 GLY D N 1
ATOM 7775 C CA . GLY D 1 133 ? 17.700 -11.588 -32.818 1.00 15.81 127 GLY D CA 1
ATOM 7776 C C . GLY D 1 133 ? 18.131 -10.391 -32.011 1.00 18.42 127 GLY D C 1
ATOM 7777 O O . GLY D 1 133 ? 19.096 -9.735 -32.385 1.00 17.85 127 GLY D O 1
ATOM 7778 N N . PHE D 1 134 ? 17.470 -10.116 -30.879 1.00 16.41 128 PHE D N 1
ATOM 7779 C CA . PHE D 1 134 ? 17.798 -8.967 -30.029 1.00 16.21 128 PHE D CA 1
ATOM 7780 C C . PHE D 1 134 ? 18.876 -9.311 -28.965 1.00 21.99 128 PHE D C 1
ATOM 7781 O O . PHE D 1 134 ? 19.469 -8.394 -28.385 1.00 25.35 128 PHE D O 1
ATOM 7789 N N . GLY D 1 135 ? 19.148 -10.591 -28.740 1.00 17.58 129 GLY D N 1
ATOM 7790 C CA . GLY D 1 135 ? 20.086 -11.026 -27.704 1.00 17.28 129 GLY D CA 1
ATOM 7791 C C . GLY D 1 135 ? 19.260 -11.417 -26.495 1.00 21.38 129 GLY D C 1
ATOM 7792 O O . GLY D 1 135 ? 18.965 -12.596 -26.321 1.00 21.70 129 GLY D O 1
ATOM 7793 N N . THR D 1 136 ? 18.756 -10.415 -25.724 1.00 15.95 130 THR D N 1
ATOM 7794 C CA . THR D 1 136 ? 17.829 -10.697 -24.610 1.00 16.13 130 THR D CA 1
ATOM 7795 C C . THR D 1 136 ? 16.415 -10.678 -25.197 1.00 18.75 130 THR D C 1
ATOM 7796 O O . THR D 1 136 ? 15.525 -9.965 -24.740 1.00 19.38 130 THR D O 1
ATOM 7800 N N . SER D 1 137 ? 16.225 -11.479 -26.230 1.00 14.81 131 SER D N 1
ATOM 7801 C CA . SER D 1 137 ? 15.013 -11.549 -27.014 1.00 14.19 131 SER D CA 1
ATOM 7802 C C . SER D 1 137 ? 13.817 -12.182 -26.307 1.00 18.51 131 SER D C 1
ATOM 7803 O O . SER D 1 137 ? 13.999 -13.107 -25.515 1.00 16.32 131 SER D O 1
ATOM 7806 N N . PRO D 1 138 ? 12.576 -11.779 -26.681 1.00 16.17 132 PRO D N 1
ATOM 7807 C CA . PRO D 1 138 ? 11.397 -12.512 -26.221 1.00 15.84 132 PRO D CA 1
ATOM 7808 C C . PRO D 1 138 ? 11.533 -13.979 -26.616 1.00 19.65 132 PRO D C 1
ATOM 7809 O O . PRO D 1 138 ? 12.085 -14.290 -27.684 1.00 16.78 132 PRO D O 1
ATOM 7813 N N . LEU D 1 139 ? 11.096 -14.891 -25.728 1.00 18.29 133 LEU D N 1
ATOM 7814 C CA . LEU D 1 139 ? 11.232 -16.329 -25.986 1.00 18.43 133 LEU D CA 1
ATOM 7815 C C . LEU D 1 139 ? 10.053 -16.844 -26.771 1.00 22.07 133 LEU D C 1
ATOM 7816 O O . LEU D 1 139 ? 10.037 -18.011 -27.147 1.00 22.05 133 LEU D O 1
ATOM 7821 N N . ALA D 1 140 ? 9.056 -15.980 -27.012 1.00 17.59 134 ALA D N 1
ATOM 7822 C CA . ALA D 1 140 ? 7.857 -16.395 -27.735 1.00 17.28 134 ALA D CA 1
ATOM 7823 C C . ALA D 1 140 ? 7.392 -15.306 -28.693 1.00 20.49 134 ALA D C 1
ATOM 7824 O O . ALA D 1 140 ? 7.616 -14.118 -28.401 1.00 18.64 134 ALA D O 1
ATOM 7826 N N . PRO D 1 141 ? 6.693 -15.672 -29.807 1.00 16.59 135 PRO D N 1
ATOM 7827 C CA . PRO D 1 141 ? 6.096 -14.633 -30.660 1.00 16.35 135 PRO D CA 1
ATOM 7828 C C . PRO D 1 141 ? 5.130 -13.803 -29.836 1.00 19.76 135 PRO D C 1
ATOM 7829 O O . PRO D 1 141 ? 4.529 -14.321 -28.899 1.00 20.77 135 PRO D O 1
ATOM 7833 N N . ILE D 1 142 ? 4.979 -12.542 -30.181 1.00 18.55 136 ILE D N 1
ATOM 7834 C CA . ILE D 1 142 ? 4.115 -11.616 -29.470 1.00 17.21 136 ILE D CA 1
ATOM 7835 C C . ILE D 1 142 ? 2.994 -11.213 -30.396 1.00 20.36 136 ILE D C 1
ATOM 7836 O O . ILE D 1 142 ? 3.254 -10.751 -31.512 1.00 21.44 136 ILE D O 1
ATOM 7841 N N . ARG D 1 143 ? 1.752 -11.403 -29.942 1.00 17.60 137 ARG D N 1
ATOM 7842 C CA . ARG D 1 143 ? 0.523 -11.010 -30.660 1.00 17.32 137 ARG D CA 1
ATOM 7843 C C . ARG D 1 143 ? 0.516 -9.515 -30.885 1.00 22.80 137 ARG D C 1
ATOM 7844 O O . ARG D 1 143 ? 0.559 -8.731 -29.932 1.00 21.75 137 ARG D O 1
ATOM 7852 N N . LEU D 1 144 ? 0.467 -9.111 -32.153 1.00 19.62 138 LEU D N 1
ATOM 7853 C CA . LEU D 1 144 ? 0.441 -7.700 -32.470 1.00 19.46 138 LEU D CA 1
ATOM 7854 C C . LEU D 1 144 ? -0.959 -7.162 -32.188 1.00 23.19 138 LEU D C 1
ATOM 7855 O O . LEU D 1 144 ? -1.914 -7.460 -32.904 1.00 24.45 138 LEU D O 1
ATOM 7860 N N . VAL D 1 145 ? -1.072 -6.436 -31.078 1.00 19.68 139 VAL D N 1
ATOM 7861 C CA . VAL D 1 145 ? -2.295 -5.781 -30.597 1.00 19.01 139 VAL D CA 1
ATOM 7862 C C . VAL D 1 145 ? -1.927 -4.319 -30.340 1.00 21.51 139 VAL D C 1
ATOM 7863 O O . VAL D 1 145 ? -0.738 -4.012 -30.291 1.00 19.60 139 VAL D O 1
ATOM 7867 N N . ASP D 1 146 ? -2.909 -3.421 -30.172 1.00 19.90 140 ASP D N 1
ATOM 7868 C CA . ASP D 1 146 ? -2.588 -2.004 -29.924 1.00 20.16 140 ASP D CA 1
ATOM 7869 C C . ASP D 1 146 ? -1.993 -1.731 -28.543 1.00 23.26 140 ASP D C 1
ATOM 7870 O O . ASP D 1 146 ? -1.334 -0.706 -28.367 1.00 23.33 140 ASP D O 1
ATOM 7875 N N . GLU D 1 147 ? -2.246 -2.601 -27.557 1.00 18.70 141 GLU D N 1
ATOM 7876 C CA . GLU D 1 147 ? -1.643 -2.426 -26.243 1.00 18.19 141 GLU D CA 1
ATOM 7877 C C . GLU D 1 147 ? -1.745 -3.725 -25.462 1.00 23.07 141 GLU D C 1
ATOM 7878 O O . GLU D 1 147 ? -2.818 -4.322 -25.424 1.00 23.75 141 GLU D O 1
ATOM 7884 N N . ALA D 1 148 ? -0.632 -4.167 -24.845 1.00 20.72 142 ALA D N 1
ATOM 7885 C CA . ALA D 1 148 ? -0.619 -5.379 -24.011 1.00 20.39 142 ALA D CA 1
ATOM 7886 C C . ALA D 1 148 ? 0.577 -5.460 -23.113 1.00 23.54 142 ALA D C 1
ATOM 7887 O O . ALA D 1 148 ? 1.654 -4.979 -23.471 1.00 23.01 142 ALA D O 1
ATOM 7889 N N . VAL D 1 149 ? 0.367 -6.082 -21.928 1.00 19.92 143 VAL D N 1
ATOM 7890 C CA . VAL D 1 149 ? 1.393 -6.488 -20.967 1.00 19.82 143 VAL D CA 1
ATOM 7891 C C . VAL D 1 149 ? 1.498 -7.999 -21.177 1.00 23.02 143 VAL D C 1
ATOM 7892 O O . VAL D 1 149 ? 0.471 -8.709 -21.158 1.00 21.76 143 VAL D O 1
ATOM 7896 N N . VAL D 1 150 ? 2.697 -8.470 -21.492 1.00 18.50 144 VAL D N 1
ATOM 7897 C CA . VAL D 1 150 ? 2.922 -9.861 -21.864 1.00 19.54 144 VAL D CA 1
ATOM 7898 C C . VAL D 1 150 ? 3.947 -10.510 -20.943 1.00 22.39 144 VAL D C 1
ATOM 7899 O O . VAL D 1 150 ? 5.082 -10.043 -20.852 1.00 19.17 144 VAL D O 1
ATOM 7903 N N . ALA D 1 151 ? 3.568 -11.648 -20.338 1.00 17.51 145 ALA D N 1
ATOM 7904 C CA . ALA D 1 151 ? 4.506 -12.412 -19.538 1.00 17.29 145 ALA D CA 1
ATOM 7905 C C . ALA D 1 151 ? 5.289 -13.351 -20.467 1.00 20.39 145 ALA D C 1
ATOM 7906 O O . ALA D 1 151 ? 4.710 -13.968 -21.364 1.00 19.24 145 ALA D O 1
ATOM 7908 N N . ASP D 1 152 ? 6.603 -13.374 -20.323 1.00 18.11 146 ASP D N 1
ATOM 7909 C CA . ASP D 1 152 ? 7.462 -14.235 -21.124 1.00 17.64 146 ASP D CA 1
ATOM 7910 C C . ASP D 1 152 ? 8.403 -14.900 -20.160 1.00 18.35 146 ASP D C 1
ATOM 7911 O O . ASP D 1 152 ? 9.496 -14.408 -19.905 1.00 16.40 146 ASP D O 1
ATOM 7916 N N . GLU D 1 153 ? 7.941 -16.004 -19.550 1.00 17.03 147 GLU D N 1
ATOM 7917 C CA . GLU D 1 153 ? 8.679 -16.696 -18.487 1.00 15.73 147 GLU D CA 1
ATOM 7918 C C . GLU D 1 153 ? 8.897 -15.690 -17.312 1.00 21.21 147 GLU D C 1
ATOM 7919 O O . GLU D 1 153 ? 7.907 -15.083 -16.889 1.00 22.16 147 GLU D O 1
ATOM 7925 N N . SER D 1 154 ? 10.129 -15.441 -16.837 1.00 18.78 148 SER D N 1
ATOM 7926 C CA . SER D 1 154 ? 10.314 -14.470 -15.744 1.00 18.51 148 SER D CA 1
ATOM 7927 C C . SER D 1 154 ? 10.424 -13.019 -16.244 1.00 21.14 148 SER D C 1
ATOM 7928 O O . SER D 1 154 ? 10.475 -12.087 -15.434 1.00 19.01 148 SER D O 1
ATOM 7931 N N . TRP D 1 155 ? 10.424 -12.833 -17.565 1.00 17.18 149 TRP D N 1
ATOM 7932 C CA . TRP D 1 155 ? 10.518 -11.519 -18.192 1.00 17.37 149 TRP D CA 1
ATOM 7933 C C . TRP D 1 155 ? 9.143 -11.000 -18.443 1.00 20.64 149 TRP D C 1
ATOM 7934 O O . TRP D 1 155 ? 8.212 -11.797 -18.562 1.00 19.65 149 TRP D O 1
ATOM 7945 N N . THR D 1 156 ? 9.001 -9.668 -18.506 1.00 17.16 150 THR D N 1
ATOM 7946 C CA . THR D 1 156 ? 7.722 -9.008 -18.782 1.00 17.57 150 THR D CA 1
ATOM 7947 C C . THR D 1 156 ? 7.941 -7.927 -19.837 1.00 19.81 150 THR D C 1
ATOM 7948 O O . THR D 1 156 ? 8.865 -7.116 -19.719 1.00 16.39 150 THR D O 1
ATOM 7952 N N . TYR D 1 157 ? 7.066 -7.902 -20.833 1.00 17.35 151 TYR D N 1
ATOM 7953 C CA . TYR D 1 157 ? 7.140 -6.937 -21.926 1.00 16.67 151 TYR D CA 1
ATOM 7954 C C . TYR D 1 157 ? 5.844 -6.137 -22.020 1.00 20.87 151 TYR D C 1
ATOM 7955 O O . TYR D 1 157 ? 4.772 -6.600 -21.588 1.00 19.59 151 TYR D O 1
ATOM 7964 N N . ARG D 1 158 ? 5.938 -4.948 -22.601 1.00 17.47 152 ARG D N 1
ATOM 7965 C CA . ARG D 1 158 ? 4.767 -4.115 -22.863 1.00 17.15 152 ARG D CA 1
ATOM 7966 C C . ARG D 1 158 ? 4.808 -3.674 -24.301 1.00 21.69 152 ARG D C 1
ATOM 7967 O O . ARG D 1 158 ? 5.842 -3.200 -24.779 1.00 21.03 152 ARG D O 1
ATOM 7975 N N . LEU D 1 159 ? 3.699 -3.892 -25.005 1.00 18.80 153 LEU D N 1
ATOM 7976 C CA . LEU D 1 159 ? 3.548 -3.525 -26.408 1.00 18.12 153 LEU D CA 1
ATOM 7977 C C . LEU D 1 159 ? 2.511 -2.414 -26.481 1.00 19.38 153 LEU D C 1
ATOM 7978 O O . LEU D 1 159 ? 1.462 -2.534 -25.870 1.00 16.89 153 LEU D O 1
ATOM 7983 N N . ARG D 1 160 ? 2.847 -1.291 -27.121 1.00 15.87 154 ARG D N 1
ATOM 7984 C CA . ARG D 1 160 ? 1.936 -0.155 -27.197 1.00 15.03 154 ARG D CA 1
ATOM 7985 C C . ARG D 1 160 ? 2.083 0.577 -28.518 1.00 19.85 154 ARG D C 1
ATOM 7986 O O . ARG D 1 160 ? 3.154 1.111 -28.826 1.00 16.53 154 ARG D O 1
ATOM 7994 N N . ARG D 1 161 ? 0.980 0.619 -29.268 1.00 18.43 155 ARG D N 1
ATOM 7995 C CA . ARG D 1 161 ? 0.843 1.306 -30.551 1.00 17.64 155 ARG D CA 1
ATOM 7996 C C . ARG D 1 161 ? 0.695 2.801 -30.292 1.00 20.85 155 ARG D C 1
ATOM 7997 O O . ARG D 1 161 ? 0.057 3.201 -29.316 1.00 19.82 155 ARG D O 1
ATOM 8005 N N . GLY D 1 162 ? 1.272 3.603 -31.171 1.00 18.29 156 GLY D N 1
ATOM 8006 C CA . GLY D 1 162 ? 1.179 5.059 -31.094 1.00 17.61 156 GLY D CA 1
ATOM 8007 C C . GLY D 1 162 ? 1.971 5.780 -32.163 1.00 19.47 156 GLY D C 1
ATOM 8008 O O . GLY D 1 162 ? 2.555 5.156 -33.054 1.00 18.47 156 GLY D O 1
ATOM 8009 N N . GLU D 1 163 ? 2.066 7.107 -32.025 1.00 16.58 157 GLU D N 1
ATOM 8010 C CA . GLU D 1 163 ? 2.867 7.927 -32.926 1.00 15.61 157 GLU D CA 1
ATOM 8011 C C . GLU D 1 163 ? 4.283 7.870 -32.385 1.00 19.33 157 GLU D C 1
ATOM 8012 O O . GLU D 1 163 ? 4.749 8.797 -31.731 1.00 18.72 157 GLU D O 1
ATOM 8018 N N . VAL D 1 164 ? 4.956 6.736 -32.623 1.00 15.32 158 VAL D N 1
ATOM 8019 C CA . VAL D 1 164 ? 6.280 6.418 -32.092 1.00 15.84 158 VAL D CA 1
ATOM 8020 C C . VAL D 1 164 ? 7.320 7.455 -32.504 1.00 19.96 158 VAL D C 1
ATOM 8021 O O . VAL D 1 164 ? 8.202 7.783 -31.713 1.00 18.85 158 VAL D O 1
ATOM 8025 N N . THR D 1 165 ? 7.196 7.975 -33.726 1.00 16.55 159 THR D N 1
ATOM 8026 C CA . THR D 1 165 ? 8.068 9.005 -34.288 1.00 16.50 159 THR D CA 1
ATOM 8027 C C . THR D 1 165 ? 7.107 9.925 -35.018 1.00 19.32 159 THR D C 1
ATOM 8028 O O . THR D 1 165 ? 6.024 9.447 -35.355 1.00 17.47 159 THR D O 1
ATOM 8032 N N . PRO D 1 166 ? 7.410 11.215 -35.253 1.00 17.89 160 PRO D N 1
ATOM 8033 C CA . PRO D 1 166 ? 6.381 12.113 -35.823 1.00 18.40 160 PRO D CA 1
ATOM 8034 C C . PRO D 1 166 ? 5.780 11.656 -37.169 1.00 21.95 160 PRO D C 1
ATOM 8035 O O . PRO D 1 166 ? 6.503 11.362 -38.111 1.00 20.67 160 PRO D O 1
ATOM 8039 N N . GLY D 1 167 ? 4.450 11.607 -37.221 1.00 20.04 161 GLY D N 1
ATOM 8040 C CA . GLY D 1 167 ? 3.671 11.213 -38.396 1.00 19.72 161 GLY D CA 1
ATOM 8041 C C . GLY D 1 167 ? 3.634 9.721 -38.660 1.00 22.45 161 GLY D C 1
ATOM 8042 O O . GLY D 1 167 ? 3.016 9.280 -39.631 1.00 21.28 161 GLY D O 1
ATOM 8043 N N . ALA D 1 168 ? 4.326 8.921 -37.838 1.00 18.91 162 ALA D N 1
ATOM 8044 C CA . ALA D 1 168 ? 4.333 7.482 -38.041 1.00 16.97 162 ALA D CA 1
ATOM 8045 C C . ALA D 1 168 ? 3.302 6.800 -37.161 1.00 20.38 162 ALA D C 1
ATOM 8046 O O . ALA D 1 168 ? 2.790 7.382 -36.206 1.00 20.56 162 ALA D O 1
ATOM 8048 N N . ASP D 1 169 ? 2.928 5.599 -37.559 1.00 16.69 163 ASP D N 1
ATOM 8049 C CA . ASP D 1 169 ? 2.025 4.713 -36.835 1.00 15.74 163 ASP D CA 1
ATOM 8050 C C . ASP D 1 169 ? 2.834 3.480 -36.555 1.00 17.55 163 ASP D C 1
ATOM 8051 O O . ASP D 1 169 ? 3.181 2.750 -37.477 1.00 20.68 163 ASP D O 1
ATOM 8056 N N . GLY D 1 170 ? 3.170 3.261 -35.301 1.00 14.30 164 GLY D N 1
ATOM 8057 C CA . GLY D 1 170 ? 4.012 2.119 -34.969 1.00 13.35 164 GLY D CA 1
ATOM 8058 C C . GLY D 1 170 ? 3.767 1.640 -33.558 1.00 17.37 164 GLY D C 1
ATOM 8059 O O . GLY D 1 170 ? 2.792 2.040 -32.916 1.00 16.24 164 GLY D O 1
ATOM 8060 N N . TRP D 1 171 ? 4.649 0.765 -33.094 1.00 15.88 165 TRP D N 1
ATOM 8061 C CA . TRP D 1 171 ? 4.587 0.158 -31.770 1.00 16.26 165 TRP D CA 1
ATOM 8062 C C . TRP D 1 171 ? 5.876 0.363 -31.024 1.00 19.82 165 TRP D C 1
ATOM 8063 O O . TRP D 1 171 ? 6.944 0.347 -31.636 1.00 17.76 165 TRP D O 1
ATOM 8074 N N . THR D 1 172 ? 5.787 0.421 -29.682 1.00 17.83 166 THR D N 1
ATOM 8075 C CA . THR D 1 172 ? 6.968 0.432 -28.830 1.00 17.84 166 THR D CA 1
ATOM 8076 C C . THR D 1 172 ? 6.958 -0.893 -28.087 1.00 19.43 166 THR D C 1
ATOM 8077 O O . THR D 1 172 ? 5.939 -1.230 -27.490 1.00 17.72 166 THR D O 1
ATOM 8081 N N . LEU D 1 173 ? 8.075 -1.630 -28.108 1.00 14.78 167 LEU D N 1
ATOM 8082 C CA . LEU D 1 173 ? 8.227 -2.813 -27.279 1.00 14.30 167 LEU D CA 1
ATOM 8083 C C . LEU D 1 173 ? 9.087 -2.393 -26.100 1.00 17.81 167 LEU D C 1
ATOM 8084 O O . LEU D 1 173 ? 10.175 -1.843 -26.324 1.00 15.88 167 LEU D O 1
ATOM 8089 N N . SER D 1 174 ? 8.565 -2.543 -24.864 1.00 13.49 168 SER D N 1
ATOM 8090 C CA . SER D 1 174 ? 9.261 -2.129 -23.635 1.00 12.65 168 SER D CA 1
ATOM 8091 C C . SER D 1 174 ? 9.521 -3.320 -22.737 1.00 19.81 168 SER D C 1
ATOM 8092 O O . SER D 1 174 ? 8.770 -4.298 -22.771 1.00 19.06 168 SER D O 1
ATOM 8095 N N . GLU D 1 175 ? 10.586 -3.251 -21.943 1.00 18.18 169 GLU D N 1
ATOM 8096 C CA . GLU D 1 175 ? 10.882 -4.329 -20.984 1.00 17.55 169 GLU D CA 1
ATOM 8097 C C . GLU D 1 175 ? 10.545 -3.792 -19.614 1.00 20.82 169 GLU D C 1
ATOM 8098 O O . GLU D 1 175 ? 10.585 -2.576 -19.409 1.00 17.45 169 GLU D O 1
ATOM 8104 N N . ALA D 1 176 ? 10.160 -4.674 -18.681 1.00 19.72 170 ALA D N 1
ATOM 8105 C CA . ALA D 1 176 ? 9.879 -4.234 -17.317 1.00 19.44 170 ALA D CA 1
ATOM 8106 C C . ALA D 1 176 ? 11.130 -3.589 -16.710 1.00 22.09 170 ALA D C 1
ATOM 8107 O O . ALA D 1 176 ? 12.248 -4.091 -16.883 1.00 22.09 170 ALA D O 1
ATOM 8109 N N . ALA D 1 177 ? 10.939 -2.411 -16.092 1.00 19.23 171 ALA D N 1
ATOM 8110 C CA . ALA D 1 177 ? 11.981 -1.594 -15.467 1.00 18.45 171 ALA D CA 1
ATOM 8111 C C . ALA D 1 177 ? 12.753 -2.373 -14.393 1.00 22.23 171 ALA D C 1
ATOM 8112 O O . ALA D 1 177 ? 12.176 -3.236 -13.723 1.00 19.44 171 ALA D O 1
ATOM 8114 N N . GLY D 1 178 ? 14.039 -2.032 -14.244 1.00 21.47 172 GLY D N 1
ATOM 8115 C CA . GLY D 1 178 ? 14.949 -2.637 -13.275 1.00 21.19 172 GLY D CA 1
ATOM 8116 C C . GLY D 1 178 ? 15.038 -4.137 -13.419 1.00 23.05 172 GLY D C 1
ATOM 8117 O O . GLY D 1 178 ? 15.022 -4.852 -12.419 1.00 22.07 172 GLY D O 1
ATOM 8118 N N . ASP D 1 179 ? 15.096 -4.626 -14.679 1.00 18.55 173 ASP D N 1
ATOM 8119 C CA . ASP D 1 179 ? 15.164 -6.054 -15.007 1.00 18.69 173 ASP D CA 1
ATOM 8120 C C . ASP D 1 179 ? 13.974 -6.835 -14.376 1.00 22.04 173 ASP D C 1
ATOM 8121 O O . ASP D 1 179 ? 14.126 -7.990 -13.997 1.00 21.17 173 ASP D O 1
ATOM 8126 N N . GLY D 1 180 ? 12.831 -6.178 -14.277 1.00 19.27 174 GLY D N 1
ATOM 8127 C CA . GLY D 1 180 ? 11.596 -6.743 -13.727 1.00 19.85 174 GLY D CA 1
ATOM 8128 C C . GLY D 1 180 ? 11.402 -6.550 -12.231 1.00 24.53 174 GLY D C 1
ATOM 8129 O O . GLY D 1 180 ? 10.400 -7.019 -11.678 1.00 22.88 174 GLY D O 1
ATOM 8130 N N . SER D 1 181 ? 12.341 -5.865 -11.558 1.00 22.25 175 SER D N 1
ATOM 8131 C CA . SER D 1 181 ? 12.232 -5.668 -10.108 1.00 22.48 175 SER D CA 1
ATOM 8132 C C . SER D 1 181 ? 11.435 -4.420 -9.748 1.00 26.87 175 SER D C 1
ATOM 8133 O O . SER D 1 181 ? 11.142 -4.207 -8.578 1.00 28.64 175 SER D O 1
ATOM 8136 N N . GLU D 1 182 ? 11.110 -3.581 -10.719 1.00 22.72 176 GLU D N 1
ATOM 8137 C CA . GLU D 1 182 ? 10.429 -2.335 -10.386 1.00 22.65 176 GLU D CA 1
ATOM 8138 C C . GLU D 1 182 ? 9.169 -2.120 -11.210 1.00 26.87 176 GLU D C 1
ATOM 8139 O O . GLU D 1 182 ? 9.090 -2.618 -12.326 1.00 25.80 176 GLU D O 1
ATOM 8145 N N . PRO D 1 183 ? 8.189 -1.319 -10.733 1.00 27.02 177 PRO D N 1
ATOM 8146 C CA . PRO D 1 183 ? 7.068 -0.968 -11.616 1.00 27.38 177 PRO D CA 1
ATOM 8147 C C . PRO D 1 183 ? 7.607 -0.051 -12.709 1.00 29.70 177 PRO D C 1
ATOM 8148 O O . PRO D 1 183 ? 8.672 0.549 -12.541 1.00 29.44 177 PRO D O 1
ATOM 8152 N N . GLY D 1 184 ? 6.869 0.079 -13.793 1.00 25.58 178 GLY D N 1
ATOM 8153 C CA . GLY D 1 184 ? 7.300 0.933 -14.893 1.00 24.20 178 GLY D CA 1
ATOM 8154 C C . GLY D 1 184 ? 7.916 0.147 -16.026 1.00 24.32 178 GLY D C 1
ATOM 8155 O O . GLY D 1 184 ? 8.105 -1.075 -15.935 1.00 22.53 178 GLY D O 1
ATOM 8156 N N . TRP D 1 185 ? 8.217 0.849 -17.107 1.00 19.62 179 TRP D N 1
ATOM 8157 C CA . TRP D 1 185 ? 8.709 0.238 -18.336 1.00 20.07 179 TRP D CA 1
ATOM 8158 C C . TRP D 1 185 ? 9.900 0.943 -18.870 1.00 23.55 179 TRP D C 1
ATOM 8159 O O . TRP D 1 185 ? 10.019 2.145 -18.669 1.00 23.31 179 TRP D O 1
ATOM 8170 N N . LEU D 1 186 ? 10.760 0.213 -19.592 1.00 20.43 180 LEU D N 1
ATOM 8171 C CA . LEU D 1 186 ? 11.894 0.799 -20.305 1.00 19.10 180 LEU D CA 1
ATOM 8172 C C . LEU D 1 186 ? 11.718 0.490 -21.787 1.00 21.09 180 LEU D C 1
ATOM 8173 O O . LEU D 1 186 ? 11.727 -0.690 -22.156 1.00 19.37 180 LEU D O 1
ATOM 8178 N N . SER D 1 187 ? 11.569 1.535 -22.645 1.00 18.97 181 SER D N 1
ATOM 8179 C CA . SER D 1 187 ? 11.426 1.284 -24.085 1.00 18.05 181 SER D CA 1
ATOM 8180 C C . SER D 1 187 ? 12.652 0.558 -24.618 1.00 19.88 181 SER D C 1
ATOM 8181 O O . SER D 1 187 ? 13.774 0.965 -24.307 1.00 21.28 181 SER D O 1
ATOM 8184 N N . ARG D 1 188 ? 12.448 -0.548 -25.360 1.00 14.33 182 ARG D N 1
ATOM 8185 C CA . ARG D 1 188 ? 13.562 -1.249 -26.001 1.00 14.40 182 ARG D CA 1
ATOM 8186 C C . ARG D 1 188 ? 13.730 -0.662 -27.386 1.00 17.50 182 ARG D C 1
ATOM 8187 O O . ARG D 1 188 ? 14.743 -0.067 -27.708 1.00 17.28 182 ARG D O 1
ATOM 8195 N N . HIS D 1 189 ? 12.704 -0.827 -28.203 1.00 15.40 183 HIS D N 1
ATOM 8196 C CA . HIS D 1 189 ? 12.704 -0.328 -29.566 1.00 14.42 183 HIS D CA 1
ATOM 8197 C C . HIS D 1 189 ? 11.314 0.089 -30.003 1.00 17.94 183 HIS D C 1
ATOM 8198 O O . HIS D 1 189 ? 10.319 -0.278 -29.368 1.00 15.32 183 HIS D O 1
ATOM 8205 N N . THR D 1 190 ? 11.252 0.825 -31.124 1.00 15.94 184 THR D N 1
ATOM 8206 C CA . THR D 1 190 ? 10.013 1.181 -31.796 1.00 15.51 184 THR D CA 1
ATOM 8207 C C . THR D 1 190 ? 10.070 0.581 -33.178 1.00 18.59 184 THR D C 1
ATOM 8208 O O . THR D 1 190 ? 11.154 0.469 -33.747 1.00 18.03 184 THR D O 1
ATOM 8212 N N . PHE D 1 191 ? 8.927 0.169 -33.726 1.00 14.91 185 PHE D N 1
ATOM 8213 C CA . PHE D 1 191 ? 8.947 -0.388 -35.081 1.00 13.44 185 PHE D CA 1
ATOM 8214 C C . PHE D 1 191 ? 7.693 0.003 -35.822 1.00 16.85 185 PHE D C 1
ATOM 8215 O O . PHE D 1 191 ? 6.702 0.376 -35.220 1.00 13.79 185 PHE D O 1
ATOM 8223 N N . VAL D 1 192 ? 7.767 -0.076 -37.145 1.00 16.51 186 VAL D N 1
ATOM 8224 C CA . VAL D 1 192 ? 6.667 0.158 -38.083 1.00 15.44 186 VAL D CA 1
ATOM 8225 C C . VAL D 1 192 ? 6.567 -1.107 -38.942 1.00 19.38 186 VAL D C 1
ATOM 8226 O O . VAL D 1 192 ? 7.545 -1.855 -39.060 1.00 17.75 186 VAL D O 1
ATOM 8230 N N . LEU D 1 193 ? 5.392 -1.352 -39.528 1.00 18.23 187 LEU D N 1
ATOM 8231 C CA . LEU D 1 193 ? 5.212 -2.575 -40.295 1.00 18.11 187 LEU D CA 1
ATOM 8232 C C . LEU D 1 193 ? 5.668 -2.469 -41.749 1.00 20.21 187 LEU D C 1
ATOM 8233 O O . LEU D 1 193 ? 5.489 -3.443 -42.472 1.00 18.86 187 LEU D O 1
ATOM 8238 N N . GLU D 1 194 ? 6.311 -1.356 -42.171 1.00 17.77 188 GLU D N 1
ATOM 8239 C CA . GLU D 1 194 ? 6.795 -1.245 -43.557 1.00 17.02 188 GLU D CA 1
ATOM 8240 C C . GLU D 1 194 ? 7.650 -2.457 -43.911 1.00 20.05 188 GLU D C 1
ATOM 8241 O O . GLU D 1 194 ? 8.656 -2.706 -43.227 1.00 17.85 188 GLU 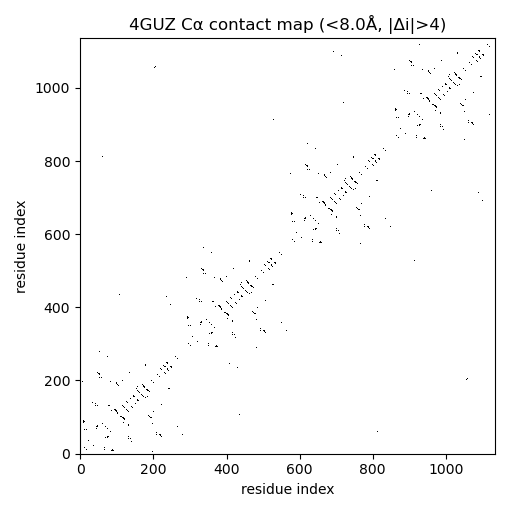D O 1
ATOM 8247 N N . PRO D 1 195 ? 7.266 -3.256 -44.939 1.00 18.28 189 PRO D N 1
ATOM 8248 C CA . PRO D 1 195 ? 8.067 -4.456 -45.253 1.00 17.55 189 PRO D CA 1
ATOM 8249 C C . PRO D 1 195 ? 9.503 -4.109 -45.632 1.00 19.26 189 PRO D C 1
ATOM 8250 O O . PRO D 1 195 ? 9.780 -3.097 -46.283 1.00 17.57 189 PRO D O 1
ATOM 8254 N N . GLN D 1 196 ? 10.431 -4.947 -45.152 1.00 15.74 190 GLN D N 1
ATOM 8255 C CA . GLN D 1 196 ? 11.863 -4.828 -45.370 1.00 15.74 190 GLN D CA 1
ATOM 8256 C C . GLN D 1 196 ? 12.386 -6.154 -45.883 1.00 18.15 190 GLN D C 1
ATOM 8257 O O . GLN D 1 196 ? 11.780 -7.207 -45.655 1.00 18.93 190 GLN D O 1
ATOM 8263 N N . TYR D 1 197 ? 13.464 -6.092 -46.643 1.00 16.00 191 TYR D N 1
ATOM 8264 C CA . TYR D 1 197 ? 13.985 -7.259 -47.349 1.00 16.62 191 TYR D CA 1
ATOM 8265 C C . TYR D 1 197 ? 15.445 -7.513 -47.029 1.00 21.49 191 TYR D C 1
ATOM 8266 O O . TYR D 1 197 ? 16.120 -6.597 -46.551 1.00 20.69 191 TYR D O 1
ATOM 8275 N N . PRO D 1 198 ? 15.976 -8.714 -47.378 1.00 20.20 192 PRO D N 1
ATOM 8276 C CA . PRO D 1 198 ? 17.411 -8.995 -47.136 1.00 20.43 192 PRO D CA 1
ATOM 8277 C C . PRO D 1 198 ? 18.358 -7.903 -47.661 1.00 24.24 192 PRO D C 1
ATOM 8278 O O . PRO D 1 198 ? 19.307 -7.560 -46.954 1.00 23.16 192 PRO D O 1
ATOM 8282 N N . ILE D 1 199 ? 18.062 -7.282 -48.840 1.00 20.56 193 ILE D N 1
ATOM 8283 C CA . ILE D 1 199 ? 18.890 -6.197 -49.375 1.00 20.72 193 ILE D CA 1
ATOM 8284 C C . ILE D 1 199 ? 18.956 -4.991 -48.389 1.00 23.58 193 ILE D C 1
ATOM 8285 O O . ILE D 1 199 ? 20.018 -4.371 -48.266 1.00 23.25 193 ILE D O 1
ATOM 8290 N N . ASP D 1 200 ? 17.835 -4.675 -47.691 1.00 20.40 194 ASP D N 1
ATOM 8291 C CA . ASP D 1 200 ? 17.776 -3.577 -46.712 1.00 19.61 194 ASP D CA 1
ATOM 8292 C C . ASP D 1 200 ? 18.639 -3.916 -45.487 1.00 23.08 194 ASP D C 1
ATOM 8293 O O . ASP D 1 200 ? 19.321 -3.059 -44.929 1.00 21.72 194 ASP D O 1
ATOM 8298 N N . TYR D 1 201 ? 18.605 -5.173 -45.095 1.00 19.89 195 TYR D N 1
ATOM 8299 C CA . TYR D 1 201 ? 19.402 -5.670 -43.971 1.00 19.90 195 TYR D CA 1
ATOM 8300 C C . TYR D 1 201 ? 20.903 -5.570 -44.281 1.00 25.38 195 TYR D C 1
ATOM 8301 O O . TYR D 1 201 ? 21.658 -5.197 -43.398 1.00 23.88 195 TYR D O 1
ATOM 8310 N N . ARG D 1 202 ? 21.322 -5.780 -45.540 1.00 24.24 196 ARG D N 1
ATOM 8311 C CA . ARG D 1 202 ? 22.734 -5.637 -45.939 1.00 23.41 196 ARG D CA 1
ATOM 8312 C C . ARG D 1 202 ? 23.178 -4.194 -45.847 1.00 28.24 196 ARG D C 1
ATOM 8313 O O . ARG D 1 202 ? 24.279 -3.924 -45.362 1.00 27.83 196 ARG D O 1
ATOM 8321 N N . ALA D 1 203 ? 22.327 -3.258 -46.320 1.00 26.54 197 ALA D N 1
ATOM 8322 C CA . ALA D 1 203 ? 22.599 -1.821 -46.281 1.00 26.47 197 ALA D CA 1
ATOM 8323 C C . ALA D 1 203 ? 22.692 -1.333 -44.830 1.00 30.12 197 ALA D C 1
ATOM 8324 O O . ALA D 1 203 ? 23.612 -0.598 -44.494 1.00 30.53 197 ALA D O 1
ATOM 8326 N N . ALA D 1 204 ? 21.775 -1.807 -43.965 1.00 26.93 198 ALA D N 1
ATOM 8327 C CA . ALA D 1 204 ? 21.721 -1.490 -42.538 1.00 25.43 198 ALA D CA 1
ATOM 8328 C C . ALA D 1 204 ? 22.873 -2.138 -41.808 1.00 28.20 198 ALA D C 1
ATOM 8329 O O . ALA D 1 204 ? 23.510 -1.480 -40.995 1.00 28.03 198 ALA D O 1
ATOM 8331 N N . SER D 1 205 ? 23.148 -3.425 -42.092 1.00 26.00 199 SER D N 1
ATOM 8332 C CA . SER D 1 205 ? 24.260 -4.175 -41.485 1.00 25.53 199 SER D CA 1
ATOM 8333 C C . SER D 1 205 ? 25.605 -3.497 -41.785 1.00 30.40 199 SER D C 1
ATOM 8334 O O . SER D 1 205 ? 26.462 -3.419 -40.899 1.00 28.98 199 SER D O 1
ATOM 8337 N N . TYR D 1 206 ? 25.775 -2.964 -43.014 1.00 28.86 200 TYR D N 1
ATOM 8338 C CA . TYR D 1 206 ? 26.998 -2.237 -43.372 1.00 29.08 200 TYR D CA 1
ATOM 8339 C C . TYR D 1 206 ? 27.258 -1.106 -42.359 1.00 32.89 200 TYR D C 1
ATOM 8340 O O . TYR D 1 206 ? 28.370 -1.010 -41.846 1.00 34.38 200 TYR D O 1
ATOM 8349 N N . PHE D 1 207 ? 26.230 -0.287 -42.049 1.00 27.96 201 PHE D N 1
ATOM 8350 C CA . PHE D 1 207 ? 26.311 0.819 -41.077 1.00 27.73 201 PHE D CA 1
ATOM 8351 C C . PHE D 1 207 ? 26.601 0.276 -39.675 1.00 31.67 201 PHE D C 1
ATOM 8352 O O . PHE D 1 207 ? 27.539 0.740 -39.031 1.00 31.33 201 PHE D O 1
ATOM 8360 N N . VAL D 1 208 ? 25.796 -0.710 -39.211 1.00 27.45 202 VAL D N 1
ATOM 8361 C CA . VAL D 1 208 ? 25.920 -1.322 -37.881 1.00 26.42 202 VAL D CA 1
ATOM 8362 C C . VAL D 1 208 ? 27.336 -1.926 -37.649 1.00 30.69 202 VAL D C 1
ATOM 8363 O O . VAL D 1 208 ? 27.893 -1.754 -36.557 1.00 29.19 202 VAL D O 1
ATOM 8367 N N . ALA D 1 209 ? 27.910 -2.607 -38.660 1.00 28.15 203 ALA D N 1
ATOM 8368 C CA . ALA D 1 209 ? 29.203 -3.283 -38.493 1.00 28.90 203 ALA D CA 1
ATOM 8369 C C . ALA D 1 209 ? 30.437 -2.362 -38.604 1.00 33.87 203 ALA D C 1
ATOM 8370 O O . ALA D 1 209 ? 31.458 -2.687 -37.990 1.00 32.09 203 ALA D O 1
ATOM 8372 N N . SER D 1 210 ? 30.367 -1.234 -39.357 1.00 32.20 204 SER D N 1
ATOM 8373 C CA . SER D 1 210 ? 31.558 -0.394 -39.532 1.00 32.33 204 SER D CA 1
ATOM 8374 C C . SER D 1 210 ? 31.434 1.083 -39.082 1.00 36.05 204 SER D C 1
ATOM 8375 O O . SER D 1 210 ? 32.469 1.685 -38.770 1.00 34.70 204 SER D O 1
ATOM 8378 N N . SER D 1 211 ? 30.227 1.680 -39.076 1.00 33.03 205 SER D N 1
ATOM 8379 C CA . SER D 1 211 ? 30.104 3.097 -38.717 1.00 33.63 205 SER D CA 1
ATOM 8380 C C . SER D 1 211 ? 30.561 3.410 -37.285 1.00 40.26 205 SER D C 1
ATOM 8381 O O . SER D 1 211 ? 30.200 2.684 -36.352 1.00 39.83 205 SER D O 1
ATOM 8384 N N . PRO D 1 212 ? 31.306 4.530 -37.097 1.00 37.99 206 PRO D N 1
ATOM 8385 C CA . PRO D 1 212 ? 31.719 4.919 -35.732 1.00 38.37 206 PRO D CA 1
ATOM 8386 C C . PRO D 1 212 ? 30.533 5.426 -34.896 1.00 45.46 206 PRO D C 1
ATOM 8387 O O . PRO D 1 212 ? 30.657 5.595 -33.682 1.00 44.41 206 PRO D O 1
ATOM 8391 N N . HIS D 1 213 ? 29.380 5.672 -35.563 1.00 44.03 207 HIS D N 1
ATOM 8392 C CA . HIS D 1 213 ? 28.136 6.119 -34.941 1.00 44.47 207 HIS D CA 1
ATOM 8393 C C . HIS D 1 213 ? 27.245 4.906 -34.580 1.00 46.85 207 HIS D C 1
ATOM 8394 O O . HIS D 1 213 ? 26.108 5.078 -34.139 1.00 45.33 207 HIS D O 1
ATOM 8401 N N . SER D 1 214 ? 27.802 3.684 -34.722 1.00 43.59 208 SER D N 1
ATOM 8402 C CA . SER D 1 214 ? 27.175 2.414 -34.348 1.00 43.32 208 SER D CA 1
ATOM 8403 C C . SER D 1 214 ? 27.905 1.838 -33.117 1.00 47.47 208 SER D C 1
ATOM 8404 O O . SER D 1 214 ? 29.122 1.616 -33.189 1.00 46.34 208 SER D O 1
ATOM 8407 N N . PRO D 1 215 ? 27.199 1.604 -31.983 1.00 45.21 209 PRO D N 1
ATOM 8408 C CA . PRO D 1 215 ? 27.886 1.081 -30.779 1.00 45.26 209 PRO D CA 1
ATOM 8409 C C . PRO D 1 215 ? 28.496 -0.314 -30.962 1.00 48.18 209 PRO D C 1
ATOM 8410 O O . PRO D 1 215 ? 29.527 -0.618 -30.355 1.00 48.10 209 PRO D O 1
ATOM 8414 N N . PHE D 1 216 ? 27.881 -1.141 -31.829 1.00 42.71 210 PHE D N 1
ATOM 8415 C CA . PHE D 1 216 ? 28.283 -2.529 -32.086 1.00 41.00 210 PHE D CA 1
ATOM 8416 C C . PHE D 1 216 ? 29.481 -2.666 -33.052 1.00 41.52 210 PHE D C 1
ATOM 8417 O O . PHE D 1 216 ? 29.947 -3.787 -33.280 1.00 39.78 210 PHE D O 1
ATOM 8425 N N . SER D 1 217 ? 30.013 -1.544 -33.581 1.00 36.89 211 SER D N 1
ATOM 8426 C CA . SER D 1 217 ? 31.132 -1.617 -34.514 1.00 36.09 211 SER D CA 1
ATOM 8427 C C . SER D 1 217 ? 32.500 -1.755 -33.838 1.00 38.26 211 SER D C 1
ATOM 8428 O O . SER D 1 217 ? 33.383 -2.393 -34.415 1.00 36.71 211 SER D O 1
ATOM 8431 N N . THR D 1 218 ? 32.703 -1.132 -32.658 1.00 34.14 212 THR D N 1
ATOM 8432 C CA . THR D 1 218 ? 34.030 -1.131 -32.039 1.00 33.40 212 THR D CA 1
ATOM 8433 C C . THR D 1 218 ? 34.182 -1.966 -30.754 1.00 34.22 212 THR D C 1
ATOM 8434 O O . THR D 1 218 ? 35.307 -2.370 -30.452 1.00 33.58 212 THR D O 1
ATOM 8438 N N . ARG D 1 219 ? 33.100 -2.215 -29.996 1.00 27.52 213 ARG D N 1
ATOM 8439 C CA . ARG D 1 219 ? 33.243 -2.933 -28.725 1.00 24.99 213 ARG D CA 1
ATOM 8440 C C . ARG D 1 219 ? 32.369 -4.178 -28.638 1.00 26.50 213 ARG D C 1
ATOM 8441 O O . ARG D 1 219 ? 31.237 -4.178 -29.134 1.00 25.18 213 ARG D O 1
ATOM 8449 N N . ALA D 1 220 ? 32.934 -5.248 -28.017 1.00 20.81 214 ALA D N 1
ATOM 8450 C CA . ALA D 1 220 ? 32.320 -6.555 -27.828 1.00 20.84 214 ALA D CA 1
ATOM 8451 C C . ALA D 1 220 ? 30.995 -6.451 -27.098 1.00 24.01 214 ALA D C 1
ATOM 8452 O O . ALA D 1 220 ? 30.869 -5.712 -26.123 1.00 22.64 214 ALA D O 1
ATOM 8454 N N . PHE D 1 221 ? 29.983 -7.144 -27.640 1.00 19.78 215 PHE D N 1
ATOM 8455 C CA . PHE D 1 221 ? 28.661 -7.208 -27.049 1.00 18.85 215 PHE D CA 1
ATOM 8456 C C . PHE D 1 221 ? 28.185 -8.622 -27.249 1.00 21.78 215 PHE D C 1
ATOM 8457 O O . PHE D 1 221 ? 28.057 -9.068 -28.390 1.00 20.93 215 PHE D O 1
ATOM 8465 N N . VAL D 1 222 ? 28.059 -9.370 -26.152 1.00 17.58 216 VAL D N 1
ATOM 8466 C CA . VAL D 1 222 ? 27.676 -10.789 -26.221 1.00 17.52 216 VAL D CA 1
ATOM 8467 C C . VAL D 1 222 ? 26.484 -11.000 -25.300 1.00 21.69 216 VAL D C 1
ATOM 8468 O O . VAL D 1 222 ? 26.442 -10.415 -24.223 1.00 21.06 216 VAL D O 1
ATOM 8472 N N . GLN D 1 223 ? 25.466 -11.758 -25.745 1.00 17.39 217 GLN D N 1
ATOM 8473 C CA . GLN D 1 223 ? 24.262 -11.881 -24.914 1.00 16.49 217 GLN D CA 1
ATOM 8474 C C . GLN D 1 223 ? 23.746 -13.295 -24.873 1.00 19.72 217 GLN D C 1
ATOM 8475 O O . GLN D 1 223 ? 23.970 -14.070 -25.803 1.00 19.27 217 GLN D O 1
ATOM 8481 N N . GLN D 1 224 ? 23.034 -13.632 -23.784 1.00 16.95 218 GLN D N 1
ATOM 8482 C CA . GLN D 1 224 ? 22.403 -14.940 -23.630 1.00 16.81 218 GLN D CA 1
ATOM 8483 C C . GLN D 1 224 ? 21.182 -14.775 -22.756 1.00 21.34 218 GLN D C 1
ATOM 8484 O O . GLN D 1 224 ? 21.258 -14.092 -21.738 1.00 22.13 218 GLN D O 1
ATOM 8490 N N . ILE D 1 225 ? 20.060 -15.397 -23.124 1.00 17.81 219 ILE D N 1
ATOM 8491 C CA . ILE D 1 225 ? 18.866 -15.310 -22.285 1.00 16.45 219 ILE D CA 1
ATOM 8492 C C . ILE D 1 225 ? 18.334 -16.730 -22.037 1.00 20.66 219 ILE D C 1
ATOM 8493 O O . ILE D 1 225 ? 18.506 -17.639 -22.860 1.00 18.14 219 ILE D O 1
ATOM 8498 N N . SER D 1 226 ? 17.748 -16.909 -20.853 1.00 16.87 220 SER D N 1
ATOM 8499 C CA . SER D 1 226 ? 17.125 -18.132 -20.379 1.00 16.26 220 SER D CA 1
ATOM 8500 C C . SER D 1 226 ? 15.745 -17.761 -19.817 1.00 20.45 220 SER D C 1
ATOM 8501 O O . SER D 1 226 ? 15.494 -16.567 -19.577 1.00 19.06 220 SER D O 1
ATOM 8504 N N . PRO D 1 227 ? 14.867 -18.747 -19.494 1.00 17.89 221 PRO D N 1
ATOM 8505 C CA . PRO D 1 227 ? 13.568 -18.398 -18.893 1.00 17.09 221 PRO D CA 1
ATOM 8506 C C . PRO D 1 227 ? 13.685 -17.631 -17.574 1.00 22.76 221 PRO D C 1
ATOM 8507 O O . PRO D 1 227 ? 12.825 -16.793 -17.286 1.00 21.00 221 PRO D O 1
ATOM 8511 N N . ASP D 1 228 ? 14.755 -17.876 -16.789 1.00 20.17 222 ASP D N 1
ATOM 8512 C CA . ASP D 1 228 ? 14.882 -17.217 -15.488 1.00 20.79 222 ASP D CA 1
ATOM 8513 C C . ASP D 1 228 ? 16.281 -16.635 -15.254 1.00 24.29 222 ASP D C 1
ATOM 8514 O O . ASP D 1 228 ? 16.718 -16.485 -14.102 1.00 22.31 222 ASP D O 1
ATOM 8519 N N . HIS D 1 229 ? 16.959 -16.222 -16.344 1.00 21.84 223 HIS D N 1
ATOM 8520 C CA . HIS D 1 229 ? 18.305 -15.674 -16.227 1.00 22.12 223 HIS D CA 1
ATOM 8521 C C . HIS D 1 229 ? 18.796 -15.075 -17.518 1.00 22.33 223 HIS D C 1
ATOM 8522 O O . HIS D 1 229 ? 18.321 -15.454 -18.579 1.00 20.27 223 HIS D O 1
ATOM 8529 N N . ALA D 1 230 ? 19.796 -14.174 -17.428 1.00 18.63 224 ALA D N 1
ATOM 8530 C CA . ALA D 1 230 ? 20.466 -13.626 -18.606 1.00 18.36 224 ALA D CA 1
ATOM 8531 C C . ALA D 1 230 ? 21.880 -13.168 -18.282 1.00 21.84 224 ALA D C 1
ATOM 8532 O O . ALA D 1 230 ? 22.200 -12.854 -17.136 1.00 20.61 224 ALA D O 1
ATOM 8534 N N . TYR D 1 231 ? 22.728 -13.172 -19.305 1.00 19.44 225 TYR D N 1
ATOM 8535 C CA . TYR D 1 231 ? 24.102 -12.697 -19.267 1.00 19.75 225 TYR D CA 1
ATOM 8536 C C . TYR D 1 231 ? 24.333 -11.762 -20.410 1.00 21.67 225 TYR D C 1
ATOM 8537 O O . TYR D 1 231 ? 23.951 -12.076 -21.544 1.00 20.40 225 TYR D O 1
ATOM 8546 N N . ILE D 1 232 ? 25.008 -10.655 -20.136 1.00 18.39 226 ILE D N 1
ATOM 8547 C CA . ILE D 1 232 ? 25.416 -9.673 -21.130 1.00 18.68 226 ILE D CA 1
ATOM 8548 C C . ILE D 1 232 ? 26.872 -9.328 -20.878 1.00 23.16 226 ILE D C 1
ATOM 8549 O O . ILE D 1 232 ? 27.198 -8.834 -19.800 1.00 23.43 226 ILE D O 1
ATOM 8554 N N . LEU D 1 233 ? 27.734 -9.551 -21.874 1.00 19.31 227 LEU D N 1
ATOM 8555 C CA . LEU D 1 233 ? 29.106 -9.098 -21.794 1.00 18.28 227 LEU D CA 1
ATOM 8556 C C . LEU D 1 233 ? 29.184 -7.758 -22.536 1.00 21.69 227 LEU D C 1
ATOM 8557 O O . LEU D 1 233 ? 28.995 -7.693 -23.754 1.00 19.97 227 LEU D O 1
ATOM 8562 N N . ASP D 1 234 ? 29.391 -6.681 -21.785 1.00 19.56 228 ASP D N 1
ATOM 8563 C CA . ASP D 1 234 ? 29.469 -5.353 -22.367 1.00 19.06 228 ASP D CA 1
ATOM 8564 C C . ASP D 1 234 ? 30.945 -4.987 -22.370 1.00 23.19 228 ASP D C 1
ATOM 8565 O O . ASP D 1 234 ? 31.463 -4.524 -21.356 1.00 22.82 228 ASP D O 1
ATOM 8570 N N . HIS D 1 235 ? 31.633 -5.295 -23.489 1.00 20.78 229 HIS D N 1
ATOM 8571 C CA . HIS D 1 235 ? 33.081 -5.111 -23.702 1.00 22.51 229 HIS D CA 1
ATOM 8572 C C . HIS D 1 235 ? 33.832 -6.069 -22.735 1.00 26.79 229 HIS D C 1
ATOM 8573 O O . HIS D 1 235 ? 33.950 -7.259 -23.054 1.00 27.19 229 HIS D O 1
ATOM 8580 N N . ARG D 1 236 ? 34.285 -5.584 -21.557 1.00 22.67 230 ARG D N 1
ATOM 8581 C CA . ARG D 1 236 ? 34.964 -6.411 -20.541 1.00 22.09 230 ARG D CA 1
ATOM 8582 C C . ARG D 1 236 ? 34.121 -6.520 -19.248 1.00 24.51 230 ARG D C 1
ATOM 8583 O O . ARG D 1 236 ? 34.574 -7.100 -18.262 1.00 23.73 230 ARG D O 1
ATOM 8591 N N . GLU D 1 237 ? 32.913 -5.933 -19.243 1.00 21.34 231 GLU D N 1
ATOM 8592 C CA . GLU D 1 237 ? 32.038 -5.957 -18.077 1.00 19.99 231 GLU D CA 1
ATOM 8593 C C . GLU D 1 237 ? 31.012 -7.059 -18.231 1.00 22.17 231 GLU D C 1
ATOM 8594 O O . GLU D 1 237 ? 30.217 -7.044 -19.171 1.00 20.28 231 GLU D O 1
ATOM 8600 N N . LEU D 1 238 ? 31.025 -8.013 -17.306 1.00 21.10 232 LEU D N 1
ATOM 8601 C CA . LEU D 1 238 ? 30.071 -9.116 -17.356 1.00 20.45 232 LEU D CA 1
ATOM 8602 C C . LEU D 1 238 ? 28.887 -8.793 -16.493 1.00 22.25 232 LEU D C 1
ATOM 8603 O O . LEU D 1 238 ? 29.048 -8.644 -15.293 1.00 21.63 232 LEU D O 1
ATOM 8608 N N . HIS D 1 239 ? 27.701 -8.707 -17.097 1.00 19.15 233 HIS D N 1
ATOM 8609 C CA . HIS D 1 239 ? 26.431 -8.453 -16.417 1.00 19.13 233 HIS D CA 1
ATOM 8610 C C . HIS D 1 239 ? 25.716 -9.773 -16.209 1.00 22.68 233 HIS D C 1
ATOM 8611 O O . HIS D 1 239 ? 25.579 -10.566 -17.150 1.00 21.65 233 HIS D O 1
ATOM 8618 N N . GLU D 1 240 ? 25.315 -10.043 -14.975 1.00 19.26 234 GLU D N 1
ATOM 8619 C CA . GLU D 1 240 ? 24.543 -11.250 -14.663 1.00 18.42 234 GLU D CA 1
ATOM 8620 C C . GLU D 1 240 ? 23.179 -10.784 -14.192 1.00 22.73 234 GLU D C 1
ATOM 8621 O O . GLU D 1 240 ? 23.090 -10.150 -13.149 1.00 23.35 234 GLU D O 1
ATOM 8627 N N . ILE D 1 241 ? 22.118 -11.102 -14.950 1.00 19.48 235 ILE D N 1
ATOM 8628 C CA . ILE D 1 241 ? 20.768 -10.604 -14.689 1.00 17.50 235 ILE D CA 1
ATOM 8629 C C . ILE D 1 241 ? 19.833 -11.689 -14.153 1.00 20.56 235 ILE D C 1
ATOM 8630 O O . ILE D 1 241 ? 19.681 -12.741 -14.773 1.00 18.14 235 ILE D O 1
ATOM 8635 N N . GLN D 1 242 ? 19.147 -11.371 -13.042 1.00 19.36 236 GLN D N 1
ATOM 8636 C CA . GLN D 1 242 ? 18.127 -12.215 -12.413 1.00 19.54 236 GLN D CA 1
ATOM 8637 C C . GLN D 1 242 ? 16.794 -11.512 -12.631 1.00 24.05 236 GLN D C 1
ATOM 8638 O O . GLN D 1 242 ? 16.530 -10.490 -11.991 1.00 24.67 236 GLN D O 1
ATOM 8644 N N . PRO D 1 243 ? 15.993 -11.961 -13.611 1.00 20.20 237 PRO D N 1
ATOM 8645 C CA . PRO D 1 243 ? 14.719 -11.266 -13.886 1.00 20.65 237 PRO D CA 1
ATOM 8646 C C . PRO D 1 243 ? 13.839 -11.221 -12.641 1.00 25.05 237 PRO D C 1
ATOM 8647 O O . PRO D 1 243 ? 13.727 -12.225 -11.930 1.00 24.72 237 PRO D O 1
ATOM 8651 N N . GLY D 1 244 ? 13.291 -10.046 -12.353 1.00 23.14 238 GLY D N 1
ATOM 8652 C CA . GLY D 1 244 ? 12.472 -9.849 -11.159 1.00 23.43 238 GLY D CA 1
ATOM 8653 C C . GLY D 1 244 ? 13.257 -9.405 -9.935 1.00 25.77 238 GLY D C 1
ATOM 8654 O O . GLY D 1 244 ? 12.661 -9.007 -8.927 1.00 26.61 238 GLY D O 1
ATOM 8655 N N . VAL D 1 245 ? 14.588 -9.441 -10.008 1.00 20.66 239 VAL D N 1
ATOM 8656 C CA . VAL D 1 245 ? 15.468 -9.018 -8.896 1.00 19.78 239 VAL D CA 1
ATOM 8657 C C . VAL D 1 245 ? 16.391 -7.871 -9.313 1.00 24.11 239 VAL D C 1
ATOM 8658 O O . VAL D 1 245 ? 16.466 -6.858 -8.611 1.00 24.75 239 VAL D O 1
ATOM 8662 N N . GLY D 1 246 ? 17.137 -8.071 -10.402 1.00 19.42 240 GLY D N 1
ATOM 8663 C CA . GLY D 1 246 ? 18.103 -7.079 -10.859 1.00 18.37 240 GLY D CA 1
ATOM 8664 C C . GLY D 1 246 ? 19.357 -7.713 -11.405 1.00 21.37 240 GLY D C 1
ATOM 8665 O O . GLY D 1 246 ? 19.310 -8.809 -11.975 1.00 19.93 240 GLY D O 1
ATOM 8666 N N . ARG D 1 247 ? 20.484 -6.994 -11.289 1.00 17.35 241 ARG D N 1
ATOM 8667 C CA . ARG D 1 247 ? 21.718 -7.468 -11.864 1.00 17.36 241 ARG D CA 1
ATOM 8668 C C . ARG D 1 247 ? 22.941 -7.062 -11.053 1.00 21.81 241 ARG D C 1
ATOM 8669 O O . ARG D 1 247 ? 22.898 -6.138 -10.244 1.00 22.32 241 ARG D O 1
ATOM 8677 N N . LYS D 1 248 ? 24.031 -7.787 -11.282 1.00 18.59 242 LYS D N 1
ATOM 8678 C CA . LYS D 1 248 ? 25.341 -7.540 -10.706 1.00 19.54 242 LYS D CA 1
ATOM 8679 C C . LYS D 1 248 ? 26.321 -7.468 -11.872 1.00 23.81 242 LYS D C 1
ATOM 8680 O O . LYS D 1 248 ? 26.064 -8.055 -12.929 1.00 23.05 242 LYS D O 1
ATOM 8686 N N . THR D 1 249 ? 27.397 -6.719 -11.707 1.00 21.19 243 THR D N 1
ATOM 8687 C CA . THR D 1 249 ? 28.397 -6.517 -12.755 1.00 21.82 243 THR D CA 1
ATOM 8688 C C . THR D 1 249 ? 29.796 -6.718 -12.221 1.00 27.60 243 THR D C 1
ATOM 8689 O O . THR D 1 249 ? 30.075 -6.402 -11.062 1.00 27.46 243 THR D O 1
ATOM 8693 N N . ARG D 1 250 ? 30.677 -7.237 -13.068 1.00 24.58 244 ARG D N 1
ATOM 8694 C CA . ARG D 1 250 ? 32.075 -7.439 -12.717 1.00 23.62 244 ARG D CA 1
ATOM 8695 C C . ARG D 1 250 ? 32.955 -7.258 -13.948 1.00 26.69 244 ARG D C 1
ATOM 8696 O O . ARG D 1 250 ? 32.562 -7.661 -15.052 1.00 24.97 244 ARG D O 1
ATOM 8704 N N . GLN D 1 251 ? 34.124 -6.602 -13.760 1.00 22.76 245 GLN D N 1
ATOM 8705 C CA . GLN D 1 251 ? 35.083 -6.382 -14.832 1.00 23.24 245 GLN D CA 1
ATOM 8706 C C . GLN D 1 251 ? 35.954 -7.612 -14.973 1.00 28.21 245 GLN D C 1
ATOM 8707 O O . GLN D 1 251 ? 36.417 -8.163 -13.972 1.00 28.06 245 GLN D O 1
ATOM 8713 N N . LEU D 1 252 ? 36.196 -8.014 -16.223 1.00 24.36 246 LEU D N 1
ATOM 8714 C CA . LEU D 1 252 ? 37.018 -9.154 -16.581 1.00 24.61 246 LEU D CA 1
ATOM 8715 C C . LEU D 1 252 ? 38.316 -8.698 -17.204 1.00 30.96 246 LEU D C 1
ATOM 8716 O O . LEU D 1 252 ? 38.335 -7.700 -17.939 1.00 30.72 246 LEU D O 1
ATOM 8721 N N . THR D 1 253 ? 39.393 -9.451 -16.948 1.00 28.74 247 THR D N 1
ATOM 8722 C CA . THR D 1 253 ? 40.687 -9.211 -17.580 1.00 29.26 247 THR D CA 1
ATOM 8723 C C . THR D 1 253 ? 40.595 -9.720 -19.031 1.00 34.53 247 THR D C 1
ATOM 8724 O O . THR D 1 253 ? 39.778 -10.615 -19.276 1.00 33.83 247 THR D O 1
ATOM 8728 N N . PRO D 1 254 ? 41.466 -9.281 -19.972 1.00 32.46 248 PRO D N 1
ATOM 8729 C CA . PRO D 1 254 ? 41.409 -9.829 -21.341 1.00 33.17 248 PRO D CA 1
ATOM 8730 C C . PRO D 1 254 ? 41.365 -11.370 -21.385 1.00 36.53 248 PRO D C 1
ATOM 8731 O O . PRO D 1 254 ? 40.570 -11.929 -22.142 1.00 34.37 248 PRO D O 1
ATOM 8735 N N . ALA D 1 255 ? 42.153 -12.051 -20.524 1.00 34.49 249 ALA D N 1
ATOM 8736 C CA . ALA D 1 255 ? 42.170 -13.514 -20.448 1.00 34.61 249 ALA D CA 1
ATOM 8737 C C . ALA D 1 255 ? 40.844 -14.075 -19.916 1.00 36.53 249 ALA D C 1
ATOM 8738 O O . ALA D 1 255 ? 40.365 -15.090 -20.437 1.00 35.15 249 ALA D O 1
ATOM 8740 N N . GLU D 1 256 ? 40.241 -13.419 -18.889 1.00 32.12 250 GLU D N 1
ATOM 8741 C CA . GLU D 1 256 ? 38.964 -13.879 -18.318 1.00 30.89 250 GLU D CA 1
ATOM 8742 C C . GLU D 1 256 ? 37.826 -13.741 -19.337 1.00 31.57 250 GLU D C 1
ATOM 8743 O O . GLU D 1 256 ? 36.919 -14.571 -19.326 1.00 30.74 250 GLU D O 1
ATOM 8749 N N . VAL D 1 257 ? 37.901 -12.731 -20.244 1.00 27.06 251 VAL D N 1
ATOM 8750 C CA . VAL D 1 257 ? 36.904 -12.547 -21.312 1.00 26.45 251 VAL D CA 1
ATOM 8751 C C . VAL D 1 257 ? 36.916 -13.798 -22.201 1.00 31.35 251 VAL D C 1
ATOM 8752 O O . VAL D 1 257 ? 35.848 -14.370 -22.441 1.00 29.74 251 VAL D O 1
ATOM 8756 N N . LEU D 1 258 ? 38.114 -14.242 -22.665 1.00 28.67 252 LEU D N 1
ATOM 8757 C CA . LEU D 1 258 ? 38.216 -15.470 -23.478 1.00 28.43 252 LEU D CA 1
ATOM 8758 C C . LEU D 1 258 ? 37.659 -16.672 -22.716 1.00 29.55 252 LEU D C 1
ATOM 8759 O O . LEU D 1 258 ? 36.949 -17.503 -23.295 1.00 27.04 252 LEU D O 1
ATOM 8764 N N . ALA D 1 259 ? 37.984 -16.768 -21.408 1.00 26.69 253 ALA D N 1
ATOM 8765 C CA . ALA D 1 259 ? 37.484 -17.857 -20.561 1.00 26.83 253 ALA D CA 1
ATOM 8766 C C . ALA D 1 259 ? 35.953 -17.816 -20.431 1.00 28.24 253 ALA D C 1
ATOM 8767 O O . ALA D 1 259 ? 35.296 -18.839 -20.629 1.00 27.80 253 ALA D O 1
ATOM 8769 N N . THR D 1 260 ? 35.392 -16.631 -20.110 1.00 25.47 254 THR D N 1
ATOM 8770 C CA . THR D 1 260 ? 33.944 -16.436 -19.938 1.00 24.25 254 THR D CA 1
ATOM 8771 C C . THR D 1 260 ? 33.222 -16.710 -21.260 1.00 25.24 254 THR D C 1
ATOM 8772 O O . THR D 1 260 ? 32.178 -17.369 -21.246 1.00 22.71 254 THR D O 1
ATOM 8776 N N . LEU D 1 261 ? 33.802 -16.267 -22.395 1.00 22.96 255 LEU D N 1
ATOM 8777 C CA . LEU D 1 261 ? 33.203 -16.519 -23.720 1.00 22.50 255 LEU D CA 1
ATOM 8778 C C . LEU D 1 261 ? 32.994 -18.027 -23.948 1.00 26.09 255 LEU D C 1
ATOM 8779 O O . LEU D 1 261 ? 31.913 -18.440 -24.363 1.00 22.56 255 LEU D O 1
ATOM 8784 N N . ARG D 1 262 ? 33.993 -18.855 -23.584 1.00 24.49 256 ARG D N 1
ATOM 8785 C CA . ARG D 1 262 ? 33.915 -20.313 -23.728 1.00 25.15 256 ARG D CA 1
ATOM 8786 C C . ARG D 1 262 ? 32.984 -20.958 -22.690 1.00 29.97 256 ARG D C 1
ATOM 8787 O O . ARG D 1 262 ? 32.118 -21.750 -23.065 1.00 29.05 256 ARG D O 1
ATOM 8795 N N . GLU D 1 263 ? 33.180 -20.651 -21.393 1.00 28.39 257 GLU D N 1
ATOM 8796 C CA . GLU D 1 263 ? 32.439 -21.276 -20.295 1.00 28.94 257 GLU D CA 1
ATOM 8797 C C . GLU D 1 263 ? 30.964 -20.825 -20.191 1.00 33.79 257 GLU D C 1
ATOM 8798 O O . GLU D 1 263 ? 30.074 -21.671 -20.026 1.00 33.91 257 GLU D O 1
ATOM 8804 N N . ILE D 1 264 ? 30.705 -19.508 -20.244 1.00 29.15 258 ILE D N 1
ATOM 8805 C CA . ILE D 1 264 ? 29.341 -19.004 -20.091 1.00 28.53 258 ILE D CA 1
ATOM 8806 C C . ILE D 1 264 ? 28.613 -19.004 -21.429 1.00 28.48 258 ILE D C 1
ATOM 8807 O O . ILE D 1 264 ? 27.458 -19.429 -21.499 1.00 27.83 258 ILE D O 1
ATOM 8812 N N . PHE D 1 265 ? 29.276 -18.540 -22.487 1.00 21.95 259 PHE D N 1
ATOM 8813 C CA . PHE D 1 265 ? 28.576 -18.364 -23.752 1.00 20.13 259 PHE D CA 1
ATOM 8814 C C . PHE D 1 265 ? 28.794 -19.451 -24.811 1.00 25.50 259 PHE D C 1
ATOM 8815 O O . PHE D 1 265 ? 28.042 -19.477 -25.785 1.00 23.83 259 PHE D O 1
ATOM 8823 N N . GLY D 1 266 ? 29.774 -20.333 -24.622 1.00 24.49 260 GLY D N 1
ATOM 8824 C CA . GLY D 1 266 ? 30.087 -21.378 -25.594 1.00 23.80 260 GLY D CA 1
ATOM 8825 C C . GLY D 1 266 ? 30.675 -20.810 -26.872 1.00 28.14 260 GLY D C 1
ATOM 8826 O O . GLY D 1 266 ? 30.450 -21.360 -27.953 1.00 29.60 260 GLY D O 1
ATOM 8827 N N . ILE D 1 267 ? 31.388 -19.669 -26.762 1.00 23.64 261 ILE D N 1
ATOM 8828 C CA . ILE D 1 267 ? 32.001 -18.989 -27.902 1.00 24.17 261 ILE D CA 1
ATOM 8829 C C . ILE D 1 267 ? 33.519 -19.152 -27.819 1.00 32.19 261 ILE D C 1
ATOM 8830 O O . ILE D 1 267 ? 34.117 -18.859 -26.781 1.00 31.42 261 ILE D O 1
ATOM 8835 N N . GLU D 1 268 ? 34.128 -19.621 -28.923 1.00 30.56 262 GLU D N 1
ATOM 8836 C CA . GLU D 1 268 ? 35.572 -19.797 -29.056 1.00 31.60 262 GLU D CA 1
ATOM 8837 C C . GLU D 1 268 ? 35.983 -19.346 -30.438 1.00 36.82 262 GLU D C 1
ATOM 8838 O O . GLU D 1 268 ? 35.353 -19.735 -31.429 1.00 35.44 262 GLU D O 1
ATOM 8844 N N . LEU D 1 269 ? 37.012 -18.505 -30.504 1.00 35.11 263 LEU D N 1
ATOM 8845 C CA . LEU D 1 269 ? 37.529 -17.971 -31.762 1.00 35.84 263 LEU D CA 1
ATOM 8846 C C . LEU D 1 269 ? 38.776 -18.723 -32.192 1.00 43.61 263 LEU D C 1
ATOM 8847 O O . LEU D 1 269 ? 39.390 -19.428 -31.378 1.00 43.72 263 LEU D O 1
ATOM 8852 N N . GLY D 1 270 ? 39.156 -18.544 -33.462 1.00 42.05 264 GLY D N 1
ATOM 8853 C CA . GLY D 1 270 ? 40.378 -19.114 -34.017 1.00 41.89 264 GLY D CA 1
ATOM 8854 C C . GLY D 1 270 ? 41.571 -18.418 -33.392 1.00 46.30 264 GLY D C 1
ATOM 8855 O O . GLY D 1 270 ? 41.438 -17.285 -32.911 1.00 45.70 264 GLY D O 1
ATOM 8856 N N . ALA D 1 271 ? 42.742 -19.091 -33.392 1.00 43.35 265 ALA D N 1
ATOM 8857 C CA . ALA D 1 271 ? 44.001 -18.614 -32.795 1.00 42.73 265 ALA D CA 1
ATOM 8858 C C . ALA D 1 271 ? 44.275 -17.125 -33.058 1.00 45.56 265 ALA D C 1
ATOM 8859 O O . ALA D 1 271 ? 44.519 -16.379 -32.105 1.00 45.02 265 ALA D O 1
ATOM 8861 N N . ASP D 1 272 ? 44.188 -16.696 -34.333 1.00 41.80 266 ASP D N 1
ATOM 8862 C CA . ASP D 1 272 ? 44.448 -15.322 -34.784 1.00 41.09 266 ASP D CA 1
ATOM 8863 C C . ASP D 1 272 ? 43.384 -14.328 -34.317 1.00 43.16 266 ASP D C 1
ATOM 8864 O O . ASP D 1 272 ? 43.729 -13.202 -33.953 1.00 41.13 266 ASP D O 1
ATOM 8869 N N . ASP D 1 273 ? 42.092 -14.723 -34.361 1.00 40.82 267 ASP D N 1
ATOM 8870 C CA . ASP D 1 273 ? 40.984 -13.863 -33.918 1.00 40.56 267 ASP D CA 1
ATOM 8871 C C . ASP D 1 273 ? 41.041 -13.660 -32.407 1.00 40.74 267 ASP D C 1
ATOM 8872 O O . ASP D 1 273 ? 40.768 -12.560 -31.928 1.00 39.92 267 ASP D O 1
ATOM 8877 N N . SER D 1 274 ? 41.422 -14.722 -31.675 1.00 36.03 268 SER D N 1
ATOM 8878 C CA . SER D 1 274 ? 41.638 -14.745 -30.229 1.00 35.99 268 SER D CA 1
ATOM 8879 C C . SER D 1 274 ? 42.744 -13.743 -29.846 1.00 40.73 268 SER D C 1
ATOM 8880 O O . SER D 1 274 ? 42.588 -13.004 -28.873 1.00 40.66 268 SER D O 1
ATOM 8883 N N . THR D 1 275 ? 43.840 -13.693 -30.653 1.00 37.00 269 THR D N 1
ATOM 8884 C CA . THR D 1 275 ? 44.976 -12.786 -30.475 1.00 36.10 269 THR D CA 1
ATOM 8885 C C . THR D 1 275 ? 44.526 -11.335 -30.683 1.00 38.37 269 THR D C 1
ATOM 8886 O O . THR D 1 275 ? 44.817 -10.481 -29.843 1.00 37.97 269 THR D O 1
ATOM 8890 N N . LEU D 1 276 ? 43.810 -11.065 -31.793 1.00 34.96 270 LEU D N 1
ATOM 8891 C CA . LEU D 1 276 ? 43.312 -9.729 -32.129 1.00 34.12 270 LEU D CA 1
ATOM 8892 C C . LEU D 1 276 ? 42.239 -9.267 -31.138 1.00 36.32 270 LEU D C 1
ATOM 8893 O O . LEU D 1 276 ? 42.194 -8.074 -30.836 1.00 37.53 270 LEU D O 1
ATOM 8898 N N . LEU D 1 277 ? 41.401 -10.183 -30.605 1.00 31.27 271 LEU D N 1
ATOM 8899 C CA . LEU D 1 277 ? 40.379 -9.764 -29.633 1.00 30.13 271 LEU D CA 1
ATOM 8900 C C . LEU D 1 277 ? 41.045 -9.252 -28.360 1.00 36.90 271 LEU D C 1
ATOM 8901 O O . LEU D 1 277 ? 40.706 -8.156 -27.916 1.00 36.13 271 LEU D O 1
ATOM 8906 N N . LEU D 1 278 ? 42.048 -9.995 -27.831 1.00 36.62 272 LEU D N 1
ATOM 8907 C CA . LEU D 1 278 ? 42.834 -9.626 -26.646 1.00 37.39 272 LEU D CA 1
ATOM 8908 C C . LEU D 1 278 ? 43.427 -8.212 -26.799 1.00 43.58 272 LEU D C 1
ATOM 8909 O O . LEU D 1 278 ? 43.421 -7.446 -25.837 1.00 42.42 272 LEU D O 1
ATOM 8914 N N . GLU D 1 279 ? 43.882 -7.862 -28.028 1.00 42.39 273 GLU D N 1
ATOM 8915 C CA . GLU D 1 279 ? 44.434 -6.554 -28.390 1.00 42.85 273 GLU D CA 1
ATOM 8916 C C . GLU D 1 279 ? 43.341 -5.483 -28.309 1.00 48.50 273 GLU D C 1
ATOM 8917 O O . GLU D 1 279 ? 43.581 -4.434 -27.711 1.00 48.98 273 GLU D O 1
ATOM 8923 N N . ARG D 1 280 ? 42.133 -5.759 -28.870 1.00 45.72 274 ARG D N 1
ATOM 8924 C CA . ARG D 1 280 ? 40.974 -4.847 -28.795 1.00 46.04 274 ARG D CA 1
ATOM 8925 C C . ARG D 1 280 ? 40.549 -4.634 -27.328 1.00 51.47 274 ARG D C 1
ATOM 8926 O O . ARG D 1 280 ? 40.170 -3.521 -26.949 1.00 52.28 274 ARG D O 1
ATOM 8934 N N . LEU D 1 281 ? 40.638 -5.704 -26.510 1.00 47.09 275 LEU D N 1
ATOM 8935 C CA . LEU D 1 281 ? 40.298 -5.693 -25.085 1.00 46.76 275 LEU D CA 1
ATOM 8936 C C . LEU D 1 281 ? 41.355 -4.937 -24.265 1.00 53.77 275 LEU D C 1
ATOM 8937 O O . LEU D 1 281 ? 40.989 -4.151 -23.391 1.00 53.58 275 LEU D O 1
ATOM 8942 N N . ALA D 1 282 ? 42.654 -5.160 -24.556 1.00 52.50 276 ALA D N 1
ATOM 8943 C CA . ALA D 1 282 ? 43.758 -4.468 -23.885 1.00 53.42 276 ALA D CA 1
ATOM 8944 C C . ALA D 1 282 ? 44.124 -3.209 -24.685 1.00 59.68 276 ALA D C 1
ATOM 8945 O O . ALA D 1 282 ? 45.201 -3.120 -25.289 1.00 60.04 276 ALA D O 1
ATOM 8947 N N . GLU D 1 283 ? 43.170 -2.259 -24.725 1.00 56.80 277 GLU D N 1
ATOM 8948 C CA . GLU D 1 283 ? 43.264 -0.967 -25.395 1.00 57.04 277 GLU D CA 1
ATOM 8949 C C . GLU D 1 283 ? 42.952 0.145 -24.402 1.00 62.15 277 GLU D C 1
ATOM 8950 O O . GLU D 1 283 ? 42.175 -0.068 -23.467 1.00 62.21 277 GLU D O 1
ATOM 8956 N N . GLN D 1 284 ? 43.560 1.326 -24.597 1.00 59.20 278 GLN D N 1
ATOM 8957 C CA . GLN D 1 284 ? 43.363 2.476 -23.715 1.00 88.23 278 GLN D CA 1
ATOM 8958 C C . GLN D 1 284 ? 42.878 3.693 -24.504 1.00 108.78 278 GLN D C 1
ATOM 8959 O O . GLN D 1 284 ? 41.672 3.926 -24.586 1.00 63.01 278 GLN D O 1
#

CATH classification: 3.30.2140.10 (+1 more: 2.40.128.150)

InterPro domains:
  IPR001447 Arylamine N-acetyltransferase [PF00797] (25-266)
  IPR001447 Arylamine N-acetyltransferase [PTHR11786] (8-265)
  IPR038765 Papain-like cysteine peptidase superfamily [SSF54001] (5-273)

Foldseek 3Di:
DDDDPCFLVLVVAPQVLLCVQLVHDDDLAQAQVNQLSLLLSLQAGFWAKLLCLQQPLDDDQDRVVLCCQRRVALDHYAQSSSCSNVVSNCVNSDWDKFKWFKFFAQQPPPTHDRQHIWMWTDDDPWIWTRRRGHQQGQSGTDTDDQWDWDQRQLWIWIKHWDCSDPPATWIWIWTAPQLAQDHDTTTGIIIHVDGDGSVNNNVSSSCCSHPPVHQSNHAMWTKHYDSQWIWICTRQKIWTAGRNNHIDIDGHQLVVVQVCCCPVRVHHDDPVSSVSSNCSSVDD/DDDDCCFLVLVLAPQVLLCVQLPHDDDLAQAQVNQLSLLLSLQFGFWAKLLCLQQPLDDDQDNVVLCCQRRVALDHYAQSSSCSNVVSSCVNSDWDKFKWFKFFAQQPPPTGDRQGIWMWTDDDPWIWTRRRGHQQDQSGTHTDDQWDWDDRQLWIWIKHWDCSDPPATWIWIWTAPQLQQDHDTTTGIIIHPDGDGSVNNNVSSSCCSHPPVHQSNHAMWTKHYDSAWIWICTRQKIWTAGRNNHIDIDGHQLVVVQVCCCVVRVHHDDPVSSVSSNVSNVDD/DDDDPCFLVLVVAPQVLLCVQLPHDDDLAQAQVNQLSLLLSLQQGFWAKLLCLQQPLDDDQDRVVLCCQRRVALDHYAQSSSCSNVVSSCVNSPFDKFKWFKFFQQQPPPTGDRQGIWMWTDDDPWIWTRRRGHQQDQSGTDTDDQWDWDQRQLWIWIKHWDCSDPPATWIWIWTAPQLAQDHDTTTGIIIHVPGDGSVNNNVSSSCCSDPPVHQSNHAMWTWHYDSAWIWICTRQKIWTAGRNNHIDIDGHQLVVVQVCCCVVRVHHDDPVSSVSSSVSSPDD/DDDDPCFLVLVLAPQVLLCVQLPHDDDLAQAQVNQLSLLLSLQAGAWAKLLCLQQPLDDDQDRVVLCCQRRVALDHYAQSSSCSRVVSSCVNSPWDKFKWFKFFAQQNPPTHDRQGIWMWTDDDPWIWTRRRGHQQDQSGTHTDDQWDWDDRQLWIWIWHWDCSDPPATWIWIWTAPQLQQDHDTTTGIIIHPDGDGSVNNNVSSSCCSHPPVHQSNHAMWTKHYDSAWIWICTRQKIWTAGRNNHIDIDGHQLVVVQVCCCVVRVHHDDPVSSVSSSVSSPDD

Solvent-accessible surface area: 45894 Å² total; per-residue (Å²): 186,124,77,49,79,69,46,21,44,5,105,39,4,94,22,97,61,0,2,77,68,5,62,18,114,60,97,102,51,60,65,40,105,2,0,93,89,0,0,92,9,0,13,66,55,7,60,12,0,2,1,25,0,1,6,103,75,119,15,39,23,42,9,55,39,2,6,39,32,1,15,128,46,58,30,0,0,2,10,1,3,3,0,18,0,0,0,0,0,0,82,90,17,52,15,83,23,19,0,0,18,0,20,50,16,94,35,17,93,30,31,50,21,30,28,7,0,0,0,0,0,94,29,114,111,66,51,6,1,0,1,3,0,22,7,11,1,1,2,38,9,5,104,23,52,84,93,25,102,42,87,9,96,46,22,45,2,62,0,132,96,33,127,36,7,73,50,10,79,0,11,31,0,10,25,15,1,22,18,33,54,25,102,36,84,36,28,4,0,12,4,28,44,35,17,34,8,25,39,10,6,118,16,14,5,57,17,8,2,25,1,84,123,4,101,61,0,72,37,2,43,0,10,58,4,33,41,77,45,1,38,20,0,35,15,46,5,13,11,48,3,59,7,40,107,13,48,115,38,122,49,0,67,34,70,68,0,44,27,10,4,116,123,63,8,28,3,87,26,43,86,123,39,23,79,52,0,59,102,64,2,67,94,135,196,124,199,44,98,74,75,21,53,4,106,77,4,92,20,96,61,0,3,78,68,5,60,17,115,58,73,101,46,61,36,19,33,1,0,72,88,0,0,70,10,0,12,61,55,7,59,16,1,3,0,27,0,2,4,102,71,122,14,41,24,79,8,63,40,1,7,38,30,1,16,128,48,57,26,0,0,3,11,2,3,3,0,16,0,0,0,0,0,0,80,91,16,52,15,82,24,23,1,0,16,0,78,43,15,96,37,33,138,97,89,105,71,36,32,7,0,0,0,0,0,105,30,105,86,24,48,6,1,0,0,2,0,23,7,11,1,0,2,38,10,4,54,22,9,41,9,11,47,42,74,8,10,24,22,44,2,21,0,70,96,34,127,35,19,119,77,30,81,0,11,30,0,10,26,14,20,35,18,20,41,103,114,40,79,65,28,5,0,12,4,54,44,117,54,44,94,25,105,42,7,126,72,14,4,168,66,8,3,36,18,116,161,4,104,60,1,75,118,2,47,0,12,49,3,8,27,44,4,0,32,20,0,59,24,55,51,12,30,40,3,30,7,30,67,14,111,118,72,121,108,1,68,30,69,68,0,43,28,11,3,115,127,62,8,28,3,89,29,50,86,126,36,24,90,46,0,61,110,61,3,68,105,214,193,128,194,48,98,68,75,21,58,5,107,82,4,95,21,96,62,0,2,75,65,4,58,16,115,58,71,99,47,61,37,20,41,1,0,74,79,0,0,68,9,0,12,63,50,7,57,16,1,3,0,28,0,2,4,104,70,127,14,42,23,81,8,58,38,1,7,38,32,1,17,129,46,57,24,0,0,4,10,1,3,3,0,17,0,0,0,0,0,0,79,90,16,51,14,80,24,22,0,0,17,0,78,40,17,94,39,34,138,94,90,103,69,35,31,7,0,0,0,0,0,104,29,107,87,24,49,6,1,0,0,3,0,22,7,11,0,1,2,38,9,7,49,22,10,41,10,10,49,44,72,8,12,26,23,45,2,30,2,80,98,33,124,36,19,116,77,31,82,0,11,29,0,10,26,15,20,34,17,20,42,98,115,40,94,65,28,4,0,11,4,53,45,117,55,43,96,25,107,45,5,123,72,14,5,169,67,9,2,34,20,120,163,4,104,61,0,74,124,2,44,0,12,53,4,9,28,47,6,1,23,19,0,60,26,57,50,7,31,33,3,35,6,30,65,15,110,118,70,135,104,1,68,31,69,78,0,40,28,8,3,113,127,61,8,27,2,89,29,49,90,123,36,25,90,46,0,60,102,63,4,64,107,232,193,120,69,45,80,74,42,19,40,3,111,36,3,93,21,96,61,0,3,77,71,4,60,18,114,60,96,100,49,60,60,49,111,1,0,107,72,0,0,92,9,0,12,67,57,7,56,17,1,3,0,30,0,1,5,107,73,124,13,41,23,42,7,54,40,1,7,38,32,2,16,130,43,54,29,0,0,4,10,1,3,3,0,16,0,0,0,0,0,0,81,92,15,52,14,79,22,19,0,0,16,0,19,41,16,94,36,18,95,31,29,53,22,30,30,7,0,0,0,0,0,95,30,112,109,64,51,6,1,0,1,2,0,22,8,10,1,0,2,37,9,6,102,24,53,84,91,22,103,40,89,10,96,46,22,44,1,54,0,127,98,34,124,35,8,74,50,8,78,0,11,28,1,10,27,13,2,23,17,32,52,26,101,36,83,40,28,4,0,12,4,29,45,34,16,35,9,27,40,10,6,123,15,14,5,57,17,8,2,23,1,89,120,5,100,60,0,76,36,2,45,0,12,59,3,33,41,78,44,1,36,20,0,36,16,48,5,13,14,49,3,60,7,41,105,14,50,118,39,120,48,1,70,31,68,67,0,42,28,11,3,112,126,62,8,26,3,88,31,45,87,121,42,26,94,49,0,59,94,60,2,67,99,190

Radius of gyration: 34.52 Å; Cα contacts (8 Å, |Δi|>4): 2533; chains: 4; bounding box: 56×90×133 Å

Secondary structure (DSSP, 8-state):
------TT-GGGS-HHHHHHHTT--S--SSSHHHHHHHHHHHHHHS-EE-HHHHHHS----SHHHHHHHHHHSS--B-HHHHHHHHHHHHHHTT-EEEEEEEEE-TT-SSPPPS-EEEEEEEETTEEEEE--SSSS--SS-EE--SEEEEEETTEEEEEEEE-SSTT--EEEEEEEGGGGTSSSEEEEEEEEEEEE-HHHHHHHHHHHHH-TTSGGGTS-EEEEEETTEEEEEETTEEEEEETTTEEEEEE--HHHHHHHHHHTT-----HHHHHHHHHHHH--/------TT-GGGS-HHHHHHHTT--S--SSSHHHHHHHHHHHHHHS-EE-HHHHHHS----SHHHHHHHHHHSS--B-HHHHHHHHHHHHHHTT-EEEEEEEEE-TT-SSPPPS-EEEEEEEETTEEEEE--SSSS--SS-EE--SEEEEEETTEEEEEEEE-SSTT--EEEEEEEGGGGTSSSEEEEEEE----B-HHHHHHHHHHHHH-TT-GGGTS-EEEEEETTEEEEEETTEEEEEETTTEEEEEE--HHHHHHHIIIII-----HHHHHHHHHHHH--/-PPP--TT-GGGS-HHHHHHHTT--S--SSSHHHHHHHHHHHHHHSEEE-HHHHHHS----SHHHHHHHHHHSS-EE-HHHHHHHHHHHHHHTT-EEEEEEEEE-TT-SSPPPS-EEEEEEEETTEEEEE--SSSS--SS-EE--SEEEEEETTEEEEEEEE-SSTT--EEEEEEEGGGGTSSSEEEEEEEEEEEE-HHHHHHHHHHHHH-TT-TTTTS-EEEEEETTEEEEEETTEEEEEETTTEEEEEE--HHHHHHHHHHTT-----HHHHHHHHHHHS--/-PPP--TT-GGGS-HHHHHHHTT--S--SSSHHHHHHHHHHHHHHS-EE-HHHHHHS----SHHHHHHHHHHSS--B-HHHHHHHHHHHHHHTT-EEEEEEEEE-TT-SSPPP--EEEEEEEETTEEEEE--SSSS--SS-EE--SEEEEEETTEEEEEEEE-SSTT--EEEEEEEGGGGTSSSEEEEEEE----B-HHHHHHHHHHHHH-TT-GGGTS-EEEEEETTEEEEEETTEEEEEETTTEEEEEE--HHHHHHHHHHTT-----HHHHHHHHHHHS--

Nearest PDB structures (foldseek):
  4guz-assembly1_A  TM=1.003E+00  e=1.286E-58  Mycobacteroides abscessus ATCC 19977
  3d9w-assembly1_A  TM=9.374E-01  e=2.094E-32  Nocardia farcinica
  4nv8-assembly3_B  TM=9.333E-01  e=2.096E-23  Mesorhizobium japonicum MAFF 303099
  2bsz-assembly2_B  TM=9.289E-01  e=1.821E-21  Mesorhizobium loti
  1e2t-assembly1_A  TM=8.774E-01  e=3.776E-20  Salmonella enterica subsp. enterica serovar Typhimurium